Protein 3QSP (pdb70)

Foldseek 3Di:
DQWDPVLVVVVLVVLCVLVVVCVLLSLLLCVLLVCQRPPFWDQDPVRAIAGAFWPPGWGFLVLLLLLCLVCLLSCLVIVSNLSHLLSPLLVLLLVCVVPVQAGIFDPDQQQAAAPVFKDWDDTSGGNDRFGELVSLLRSLVSQLSSCVSRVDDPSCDPSVVVSLVSSLVQQVCQLPLVSPSTFIAGNDPDQQQAAPPRRSHDAADRQLGGFGQHYLLNGGDPATRFPLSLLSLLVSLVSLLVSCVVPVDPPSVVSNVSSVVSSVSSVSSCVVWQWDAAPVGDIEGFRHDRNPPDGHQAWALDPPILLQSVVSPSDALPDPRSVVSVVCHCDVVHVQWAAEDLDTAGDHPNDDPQWHALSNLLSNLVSDPDLVSLVVSLVSQSVLCLPLSAGFGIAHNHHSVRGHDPIGSSSSSSSSVSSCVSSVND/DQWDPVLVVVVLVVLCVLVVVPVLLSLLLVVLLVCQVPPFWDQDPVRAIGGAFWVPQWGFLASLLLLLLVVLLSCLVIVSNLSRLLSPLLVLLVVCVVPVQAGIFHPDLQQAAQVVFKDWDDTSGGNDRFGALVSLLRSLVSQLSSCVSRVDDPSCDPSVVVSLVVSLVQQVCQLPLVSDPTFIAGPDPDQQQAAPPRRSHDAADRQLGGFGQHHLLNGGDPATRFLLSLLSLLLSLVSLLVSCVVPVDPPSVVSNVSSVSSSVSSVRSCVVWQWDAAPVGDIEGFRHTRNPPDGHLAWALDPPILLQSVVSVSDALVDPRSVVSNVCHCDVVHVQFAAEDLDTAGDHPSDDPQWHALSSLLSNLVSDPDLVSLVVSLVSQSVLCLPLSAGFGIAHNHHSVRGHDSIGSSSSSSSSVSSCVSSVPD

CATH classification: 1.50.10.10

Radius of gyration: 31.83 Å; Cα contacts (8 Å, |Δi|>4): 1736; chains: 2; bounding box: 55×98×74 Å

Solvent-accessible surface area: 31032 Å² total; per-residue (Å²): 185,25,36,30,157,144,56,8,99,99,13,5,71,74,7,24,108,159,2,133,116,61,91,124,4,21,88,7,3,40,105,0,0,58,23,0,4,72,102,6,14,76,71,36,197,101,46,8,0,6,0,42,1,19,67,55,87,0,0,11,0,2,6,0,0,8,0,0,49,0,0,4,25,0,1,102,112,1,71,59,0,69,94,6,0,1,3,0,0,73,13,0,1,31,0,0,63,78,15,22,17,1,0,0,0,3,55,104,103,44,113,116,36,62,68,154,45,9,111,29,106,51,43,0,49,6,33,8,13,4,1,0,0,0,1,0,0,7,0,1,4,0,0,24,29,0,28,113,32,21,43,15,60,49,1,15,50,155,64,0,12,39,0,0,82,69,0,3,117,6,0,49,36,0,19,35,0,125,109,7,92,0,94,0,49,26,102,52,160,82,137,40,21,26,9,82,86,131,0,46,0,28,100,19,33,79,13,14,0,0,1,1,2,0,13,3,4,20,0,24,6,95,44,0,0,0,0,1,0,0,3,0,0,17,20,0,0,16,30,0,32,73,0,0,61,59,48,130,24,66,85,31,160,76,6,46,59,51,0,106,75,0,35,71,66,0,64,93,0,0,134,82,82,0,69,34,39,6,8,130,31,57,111,2,13,0,1,0,3,4,13,104,74,51,37,18,50,14,0,2,1,3,2,0,2,2,2,0,2,24,39,6,52,38,29,61,21,87,52,145,26,1,54,5,2,18,127,7,4,42,32,27,30,1,84,50,21,9,41,24,154,124,6,47,2,2,0,3,27,61,22,148,96,24,28,0,4,5,0,4,2,1,0,25,0,30,2,17,164,74,139,73,45,19,69,123,3,0,59,19,3,20,74,5,19,24,76,45,9,4,2,3,15,0,1,30,0,54,55,6,88,83,63,25,45,76,114,5,2,4,1,0,0,3,0,0,17,0,2,4,50,53,20,115,29,190,182,23,32,30,153,140,56,7,100,99,12,6,75,68,8,25,101,138,1,135,116,47,86,120,3,30,71,5,3,44,92,0,0,52,24,0,4,72,102,6,17,73,68,35,198,101,46,8,0,6,0,40,1,19,68,53,96,0,0,11,0,2,7,0,0,8,0,0,45,0,0,5,21,0,1,116,114,1,73,54,0,70,88,4,0,0,3,0,0,56,10,0,1,24,0,0,73,72,10,29,15,1,0,0,0,5,54,106,103,48,108,127,32,65,64,146,52,10,102,28,104,49,42,0,50,4,36,8,17,5,1,0,0,0,1,0,0,7,0,0,5,0,0,26,28,0,33,114,69,21,45,13,59,50,1,14,44,156,59,0,12,40,0,0,84,72,0,8,116,6,0,52,34,0,20,33,0,120,110,8,92,0,90,0,39,24,86,56,158,84,135,40,18,26,8,85,90,126,0,50,0,27,98,21,32,75,13,13,0,0,2,2,2,0,12,4,3,20,0,24,6,97,44,0,0,0,0,0,0,0,1,0,0,11,17,0,0,17,30,0,34,72,0,0,60,57,52,129,26,65,78,29,160,69,5,45,61,57,0,107,81,0,27,62,68,0,76,90,0,2,138,85,86,0,68,34,38,6,8,133,30,56,110,2,11,0,0,0,2,6,12,102,76,58,38,17,53,13,0,1,2,4,2,0,2,2,1,0,0,24,38,4,53,50,28,61,23,93,51,150,27,1,54,4,2,17,130,6,4,40,31,26,28,1,86,47,24,11,39,26,154,121,6,45,2,2,0,3,29,62,19,149,103,19,28,0,4,4,0,3,1,0,1,25,0,26,2,20,154,73,116,72,47,14,80,124,3,0,55,19,2,22,72,4,18,24,76,43,9,3,2,2,13,0,1,34,0,56,53,6,84,86,63,26,48,79,104,6,1,4,1,0,0,3,0,0,2,0,2,0,35,32,20,104,21,125

B-factor: mean 14.53, std 7.27, range [2.0, 49.07]

Sequence (852 aa):
MVYSKEIVREWLDEVAERAKDYPEWVDVFERCYTDTLDNTVEILEDGSTFVLTGDIPAMWLRDSTAQLRPYLHVAKRDALLRQTIAGLVKRQMTLVLKDPYANSFNIEENWKGHHETDHTDLNGWIWERKYEVDSLCYPLQLAYLLWKETGETSQFDEIFVAATKEILHLWTVEQDHKNSPYRFVRDTDRKEDTLVNDGFGPDFAVTGMTWSAFRPSDDCCQYSYLIPSNMFAVVVLGYVQEIFAALNLADSQSVIADDAKRLQDEIQEGIKNYAYTTNSKGEKIYAFEVDGLGNASIMDDPNVPSLLAAPYLGYCSVDDEVYQATRRTILSSENPYFYQGEYASGLGSSHTFYRYIWPIALSIQGLTTRDKAEKKFLLDQLVACDGGTGVMHESFHVDDPTLYSREWWFSWANMMFCELVLDYLDIRMVYSKEIVREWLDEVAERAKDYPEWVDVFERCYTDTLDNTVEILEDGSTFVLTGDIPAMWLRDSTAQLRPYLHVAKRDALLRQTIAGLVKRQMTLVLKDPYANSFNIEENWKGHHETDHTDLNGWIWERKYEVDSLCYPLQLAYLLWKETGETSQFDEIFVAATKEILHLWTVEQDHKNSPYRFVRDTDRKEDTLVNDGFGPDFAVTGMTWSAFRPSDDCCQYSYLIPSNMFAVVVLGYVQEIFAALNLADSQSVIADAKRLQDEIQEGIKNYAYTTNSKGEKIYAFEVDGLGNASIMDDPNVPSLLAAPYLGYCSVDDEVYQATRRTILSSENPYFYQGEYASGLGSSHTFYRYIWPIALSIQGLTTRDKAEKKFLLDQLVACDGGTGVMHESFHVDDPTLYSREWWFSWANMMFCELVLDYLDIR

InterPro domains:
  IPR008313 Metal-independent alpha-mannosidase [PF06824] (23-420)
  IPR008313 Metal-independent alpha-mannosidase [PIRSF028846] (4-425)
  IPR008313 Metal-independent alpha-mannosidase [PTHR31047] (3-423)
  IPR008313 Metal-independent alpha-mannosidase [SM01149] (22-421)
  IPR008928 Six-hairpin glycosidase superfamily [SSF48208] (4-425)
  IPR012341 Six-hairpin glycosidase-like superfamily [G3DSA:1.50.10.10] (1-423)

Organism: Streptococcus pneumoniae serotype 4 (strain ATCC BAA-334 / TIGR4) (NCBI:txid170187)

Nearest PDB structures (foldseek):
  3qsp-assembly2_B  TM=1.002E+00  e=1.359E-70  Streptococcus pneumoniae
  5m7y-assembly1_A  TM=9.727E-01  e=2.304E-41  Clostridium perfringens str. 13
  6rqk-assembly1_A  TM=9.744E-01  e=3.724E-40  Clostridium perfringens str. 13
  3on6-assembly1_B  TM=9.693E-01  e=2.597E-38  Bacteroides ovatus ATCC 8483
  2p0v-assembly1_B  TM=9.685E-01  e=3.788E-38  Bacteroides thetaiotaomicron VPI-5482

Structure (mmCIF, N/CA/C/O backbone):
data_3QSP
#
_entry.id   3QSP
#
_cell.length_a   53.510
_cell.length_b   159.040
_cell.length_c   60.130
_cell.angle_alpha   90.00
_cell.angle_beta   106.74
_cell.angle_gamma   90.00
#
_symmetry.space_group_name_H-M   'P 1 21 1'
#
loop_
_entity.id
_entity.type
_entity.pdbx_description
1 polymer 'Putative uncharacterized protein'
2 branched alpha-D-mannopyranose-(1-6)-beta-D-mannopyranose
3 non-polymer 1,2-ETHANEDIOL
4 water water
#
loop_
_atom_site.group_PDB
_atom_site.id
_atom_site.type_symbol
_atom_site.label_atom_id
_atom_site.label_alt_id
_atom_site.label_comp_id
_atom_site.label_asym_id
_atom_site.label_entity_id
_atom_site.label_seq_id
_atom_site.pdbx_PDB_ins_code
_atom_site.Cartn_x
_atom_site.Cartn_y
_atom_site.Cartn_z
_atom_site.occupancy
_atom_site.B_iso_or_equiv
_atom_site.auth_seq_id
_atom_site.auth_comp_id
_atom_site.auth_asym_id
_atom_site.auth_atom_id
_atom_site.pdbx_PDB_model_num
ATOM 1 N N . MET A 1 1 ? 0.669 -26.740 27.993 1.00 26.61 1 MET A N 1
ATOM 2 C CA . MET A 1 1 ? -0.742 -26.587 28.437 1.00 26.35 1 MET A CA 1
ATOM 3 C C . MET A 1 1 ? -0.990 -25.177 28.980 1.00 24.58 1 MET A C 1
ATOM 4 O O . MET A 1 1 ? -0.718 -24.883 30.149 1.00 24.28 1 MET A O 1
ATOM 9 N N . VAL A 1 2 ? -1.483 -24.294 28.115 1.00 22.03 2 VAL A N 1
ATOM 10 C CA . VAL A 1 2 ? -1.714 -22.908 28.530 1.00 19.90 2 VAL A CA 1
ATOM 11 C C . VAL A 1 2 ? -3.193 -22.626 28.801 1.00 17.97 2 VAL A C 1
ATOM 12 O O . VAL A 1 2 ? -3.498 -21.725 29.585 1.00 17.51 2 VAL A O 1
ATOM 16 N N . TYR A 1 3 ? -4.085 -23.403 28.174 1.00 15.55 3 TYR A N 1
ATOM 17 C CA . TYR A 1 3 ? -5.541 -23.252 28.339 1.00 14.27 3 TYR A CA 1
ATOM 18 C C . TYR A 1 3 ? -6.235 -24.556 28.020 1.00 13.80 3 TYR A C 1
ATOM 19 O O . TYR A 1 3 ? -5.598 -25.503 27.555 1.00 13.63 3 TYR A O 1
ATOM 28 N N . SER A 1 4 ? -7.543 -24.601 28.264 1.00 13.38 4 SER A N 1
ATOM 29 C CA . SER A 1 4 ? -8.348 -25.773 27.992 1.00 12.98 4 SER A CA 1
ATOM 30 C C . SER A 1 4 ? -9.092 -25.514 26.668 1.00 13.97 4 SER A C 1
ATOM 31 O O . SER A 1 4 ? -9.904 -24.585 26.577 1.00 13.44 4 SER A O 1
ATOM 34 N N . LYS A 1 5 ? -8.797 -26.305 25.641 1.00 14.17 5 LYS A N 1
ATOM 35 C CA . LYS A 1 5 ? -9.375 -26.053 24.313 1.00 16.00 5 LYS A CA 1
ATOM 36 C C . LYS A 1 5 ? -10.880 -26.186 24.383 1.00 15.06 5 LYS A C 1
ATOM 37 O O . LYS A 1 5 ? -11.603 -25.402 23.778 1.00 14.93 5 LYS A O 1
ATOM 43 N N . GLU A 1 6 ? -11.340 -27.153 25.179 1.00 14.98 6 GLU A N 1
ATOM 44 C CA . GLU A 1 6 ? -12.771 -27.439 25.326 1.00 14.75 6 GLU A CA 1
ATOM 45 C C . GLU A 1 6 ? -13.587 -26.298 25.947 1.00 13.59 6 GLU A C 1
ATOM 46 O O . GLU A 1 6 ? -14.699 -25.964 25.480 1.00 13.29 6 GLU A O 1
ATOM 52 N N . ILE A 1 7 ? -13.057 -25.696 27.002 1.00 12.98 7 ILE A N 1
ATOM 53 C CA . ILE A 1 7 ? -13.746 -24.582 27.643 1.00 11.61 7 ILE A CA 1
ATOM 54 C C . ILE A 1 7 ? -13.674 -23.335 26.767 1.00 11.37 7 ILE A C 1
ATOM 55 O O . ILE A 1 7 ? -14.673 -22.637 26.610 1.00 11.21 7 ILE A O 1
ATOM 60 N N . VAL A 1 8 ? -12.511 -23.062 26.181 1.00 10.95 8 VAL A N 1
ATOM 61 C CA . VAL A 1 8 ? -12.395 -21.883 25.320 1.00 10.36 8 VAL A CA 1
ATOM 62 C C . VAL A 1 8 ? -13.294 -21.973 24.090 1.00 10.80 8 VAL A C 1
ATOM 63 O O . VAL A 1 8 ? -13.977 -20.993 23.750 1.00 10.63 8 VAL A O 1
ATOM 67 N N . ARG A 1 9 ? -13.309 -23.122 23.413 1.00 10.46 9 ARG A N 1
ATOM 68 C CA . ARG A 1 9 ? -14.243 -23.298 22.291 1.00 10.73 9 ARG A CA 1
ATOM 69 C C . ARG A 1 9 ? -15.705 -23.075 22.696 1.00 10.93 9 ARG A C 1
ATOM 70 O O . ARG A 1 9 ? -16.464 -22.439 21.956 1.00 10.42 9 ARG A O 1
ATOM 78 N N . GLU A 1 10 ? -16.099 -23.583 23.864 1.00 11.10 10 GLU A N 1
ATOM 79 C CA . GLU A 1 10 ? -17.482 -23.382 24.328 1.00 12.34 10 GLU A CA 1
ATOM 80 C C . GLU A 1 10 ? -17.805 -21.885 24.569 1.00 11.93 10 GLU A C 1
ATOM 81 O O . GLU A 1 10 ? -18.860 -21.387 24.182 1.00 12.21 10 GLU A O 1
ATOM 87 N N . TRP A 1 11 ? -16.883 -21.170 25.206 1.00 12.22 11 TRP A N 1
ATOM 88 C CA . TRP A 1 11 ? -17.051 -19.732 25.447 1.00 11.67 11 TRP A CA 1
ATOM 89 C C . TRP A 1 11 ? -17.166 -18.980 24.096 1.00 11.36 11 TRP A C 1
ATOM 90 O O . TRP A 1 11 ? -18.040 -18.137 23.902 1.00 11.81 11 TRP A O 1
ATOM 101 N N . LEU A 1 12 ? -16.311 -19.328 23.148 1.00 10.55 12 LEU A N 1
ATOM 102 C CA . LEU A 1 12 ? -16.371 -18.781 21.788 1.00 10.65 12 LEU A CA 1
ATOM 103 C C . LEU A 1 12 ? -17.681 -19.070 21.080 1.00 10.94 12 LEU A C 1
ATOM 104 O O . LEU A 1 12 ? -18.248 -18.204 20.435 1.00 10.78 12 LEU A O 1
ATOM 109 N N . ASP A 1 13 ? -18.190 -20.288 21.227 1.00 11.47 13 ASP A N 1
ATOM 110 C CA . ASP A 1 13 ? -19.497 -20.604 20.669 1.00 10.95 13 ASP A CA 1
ATOM 111 C C . ASP A 1 13 ? -20.540 -19.653 21.228 1.00 10.86 13 ASP A C 1
ATOM 112 O O . ASP A 1 13 ? -21.412 -19.152 20.487 1.00 10.07 13 ASP A O 1
ATOM 117 N N . GLU A 1 14 ? -20.470 -19.430 22.539 1.00 10.56 14 GLU A N 1
ATOM 118 C CA . GLU A 1 14 ? -21.401 -18.537 23.214 1.00 11.75 14 GLU A CA 1
ATOM 119 C C . GLU A 1 14 ? -21.236 -17.105 22.739 1.00 11.14 14 GLU A C 1
ATOM 120 O O . GLU A 1 14 ? -22.232 -16.393 22.539 1.00 11.76 14 GLU A O 1
ATOM 126 N N . VAL A 1 15 ? -19.990 -16.672 22.537 1.00 10.45 15 VAL A N 1
ATOM 127 C CA . VAL A 1 15 ? -19.813 -15.348 21.960 1.00 10.84 15 VAL A CA 1
ATOM 128 C C . VAL A 1 15 ? -20.376 -15.262 20.533 1.00 11.43 15 VAL A C 1
ATOM 129 O O . VAL A 1 15 ? -21.075 -14.302 20.205 1.00 10.89 15 VAL A O 1
ATOM 133 N N . ALA A 1 16 ? -20.074 -16.272 19.706 1.00 11.48 16 ALA A N 1
ATOM 134 C CA . ALA A 1 16 ? -20.503 -16.290 18.303 1.00 12.35 16 ALA A CA 1
ATOM 135 C C . ALA A 1 16 ? -22.028 -16.274 18.181 1.00 12.45 16 ALA A C 1
ATOM 136 O O . ALA A 1 16 ? -22.562 -15.688 17.248 1.00 11.87 16 ALA A O 1
ATOM 138 N N . GLU A 1 17 ? -22.706 -16.909 19.139 1.00 12.89 17 GLU A N 1
ATOM 139 C CA . GLU A 1 17 ? -24.157 -16.964 19.156 1.00 14.39 17 GLU A CA 1
ATOM 140 C C . GLU A 1 17 ? -24.683 -15.579 19.513 1.00 14.96 17 GLU A C 1
ATOM 141 O O . GLU A 1 17 ? -25.562 -15.079 18.834 1.00 14.73 17 GLU A O 1
ATOM 147 N N . ARG A 1 18 ? -24.147 -14.962 20.572 1.00 16.09 18 ARG A N 1
ATOM 148 C CA . ARG A 1 18 ? -24.468 -13.550 20.854 1.00 17.14 18 ARG A CA 1
ATOM 149 C C . ARG A 1 18 ? -24.263 -12.628 19.644 1.00 16.89 18 ARG A C 1
ATOM 150 O O . ARG A 1 18 ? -25.040 -11.691 19.462 1.00 17.96 18 ARG A O 1
ATOM 158 N N . ALA A 1 19 ? -23.230 -12.879 18.831 1.00 15.41 19 ALA A N 1
ATOM 159 C CA . ALA A 1 19 ? -22.926 -11.998 17.688 1.00 14.24 19 ALA A CA 1
ATOM 160 C C . ALA A 1 19 ? -23.348 -12.592 16.360 1.00 14.65 19 ALA A C 1
ATOM 161 O O . ALA A 1 19 ? -22.799 -12.234 15.322 1.00 13.13 19 ALA A O 1
ATOM 163 N N . LYS A 1 20 ? -24.364 -13.459 16.387 1.00 15.27 20 LYS A N 1
ATOM 164 C CA . LYS A 1 20 ? -24.730 -14.229 15.207 1.00 16.73 20 LYS A CA 1
ATOM 165 C C . LYS A 1 20 ? -25.167 -13.377 14.005 1.00 16.56 20 LYS A C 1
ATOM 166 O O . LYS A 1 20 ? -25.081 -13.851 12.892 1.00 15.56 20 LYS A O 1
ATOM 172 N N . ASP A 1 21 ? -25.643 -12.145 14.229 1.00 17.24 21 ASP A N 1
ATOM 173 C CA . ASP A 1 21 ? -26.077 -11.267 13.127 1.00 18.12 21 ASP A CA 1
ATOM 174 C C . ASP A 1 21 ? -24.882 -10.621 12.413 1.00 18.29 21 ASP A C 1
ATOM 175 O O . ASP A 1 21 ? -25.038 -10.017 11.334 1.00 17.48 21 ASP A O 1
ATOM 180 N N . TYR A 1 22 ? -23.698 -10.743 13.021 1.00 17.62 22 TYR A N 1
ATOM 181 C CA . TYR A 1 22 ? -22.479 -10.175 12.439 1.00 17.73 22 TYR A CA 1
ATOM 182 C C . TYR A 1 22 ? -21.393 -11.229 12.160 1.00 17.29 22 TYR A C 1
ATOM 183 O O . TYR A 1 22 ? -20.358 -11.264 12.843 1.00 17.33 22 TYR A O 1
ATOM 192 N N . PRO A 1 23 ? -21.617 -12.088 11.145 1.00 16.99 23 PRO A N 1
ATOM 193 C CA . PRO A 1 23 ? -20.640 -13.136 10.867 1.00 16.64 23 PRO A CA 1
ATOM 194 C C . PRO A 1 23 ? -19.257 -12.572 10.552 1.00 16.65 23 PRO A C 1
ATOM 195 O O . PRO A 1 23 ? -18.260 -13.219 10.876 1.00 16.59 23 PRO A O 1
ATOM 199 N N . GLU A 1 24 ? -19.185 -11.378 9.960 1.00 15.52 24 GLU A N 1
ATOM 200 C CA . GLU A 1 24 ? -17.881 -10.768 9.704 1.00 15.97 24 GLU A CA 1
ATOM 201 C C . GLU A 1 24 ? -17.088 -10.429 10.978 1.00 14.16 24 GLU A C 1
ATOM 202 O O . GLU A 1 24 ? -15.847 -10.595 11.004 1.00 14.62 24 GLU A O 1
ATOM 208 N N . TRP A 1 25 ? -17.781 -9.971 12.021 1.00 11.73 25 TRP A N 1
ATOM 209 C CA . TRP A 1 25 ? -17.134 -9.788 13.333 1.00 10.46 25 TRP A CA 1
ATOM 210 C C . TRP A 1 25 ? -16.617 -11.091 13.920 1.00 9.60 25 TRP A C 1
ATOM 211 O O . TRP A 1 25 ? -15.483 -11.153 14.392 1.00 8.81 25 TRP A O 1
ATOM 222 N N . VAL A 1 26 ? -17.447 -12.131 13.869 1.00 9.03 26 VAL A N 1
ATOM 223 C CA . VAL A 1 26 ? -17.120 -13.426 14.478 1.00 8.96 26 VAL A CA 1
ATOM 224 C C . VAL A 1 26 ? -15.849 -14.034 13.900 1.00 9.53 26 VAL A C 1
ATOM 225 O O . VAL A 1 26 ? -14.953 -14.466 14.643 1.00 10.13 26 VAL A O 1
ATOM 229 N N . ASP A 1 27 ? -15.750 -14.077 12.575 1.00 10.93 27 ASP A N 1
ATOM 230 C CA . ASP A 1 27 ? -14.570 -14.661 11.935 1.00 11.03 27 ASP A CA 1
ATOM 231 C C . ASP A 1 27 ? -13.279 -13.965 12.360 1.00 10.12 27 ASP A C 1
ATOM 232 O O . ASP A 1 27 ? -12.285 -14.620 12.682 1.00 10.10 27 ASP A O 1
ATOM 237 N N . VAL A 1 28 ? -13.313 -12.635 12.394 1.00 9.44 28 VAL A N 1
ATOM 238 C CA . VAL A 1 28 ? -12.154 -11.843 12.851 1.00 8.53 28 VAL A CA 1
ATOM 239 C C . VAL A 1 28 ? -11.893 -12.033 14.360 1.00 8.46 28 VAL A C 1
ATOM 240 O O . VAL A 1 28 ? -10.746 -12.209 14.797 1.00 9.20 28 VAL A O 1
ATOM 244 N N . PHE A 1 29 ? -12.952 -12.029 15.152 1.00 8.30 29 PHE A N 1
ATOM 245 C CA . PHE A 1 29 ? -12.795 -12.215 16.598 1.00 8.78 29 PHE A CA 1
ATOM 246 C C . PHE A 1 29 ? -12.092 -13.564 16.920 1.00 8.83 29 PHE A C 1
ATOM 247 O O . PHE A 1 29 ? -11.122 -13.616 17.710 1.00 7.85 29 PHE A O 1
ATOM 255 N N . GLU A 1 30 ? -12.588 -14.633 16.307 1.00 9.18 30 GLU A N 1
ATOM 256 C CA . GLU A 1 30 ? -12.047 -15.986 16.544 1.00 10.67 30 GLU A CA 1
ATOM 257 C C . GLU A 1 30 ? -10.617 -16.104 16.058 1.00 10.49 30 GLU A C 1
ATOM 258 O O . GLU A 1 30 ? -9.777 -16.693 16.736 1.00 11.61 30 GLU A O 1
ATOM 264 N N . ARG A 1 31 ? -10.320 -15.509 14.905 1.00 10.71 31 ARG A N 1
ATOM 265 C CA . ARG A 1 31 ? -8.955 -15.563 14.369 1.00 10.55 31 ARG A CA 1
ATOM 266 C C . ARG A 1 31 ? -7.964 -14.849 15.316 1.00 10.42 31 ARG A C 1
ATOM 267 O O . ARG A 1 31 ? -6.873 -15.379 15.635 1.00 10.48 31 ARG A O 1
ATOM 275 N N . CYS A 1 32 ? -8.351 -13.656 15.762 1.00 9.92 32 CYS A N 1
ATOM 276 C CA . CYS A 1 32 ? -7.544 -12.862 16.659 1.00 9.98 32 CYS A CA 1
ATOM 277 C C . CYS A 1 32 ? -7.431 -13.524 18.025 1.00 9.44 32 CYS A C 1
ATOM 278 O O . CYS A 1 32 ? -6.353 -13.602 18.605 1.00 9.61 32 CYS A O 1
ATOM 281 N N . TYR A 1 33 ? -8.550 -13.983 18.549 1.00 9.57 33 TYR A N 1
ATOM 282 C CA . TYR A 1 33 ? -8.576 -14.588 19.907 1.00 9.78 33 TYR A CA 1
ATOM 283 C C . TYR A 1 33 ? -7.752 -15.883 19.967 1.00 10.17 33 TYR A C 1
ATOM 284 O O . TYR A 1 33 ? -7.011 -16.132 20.939 1.00 8.76 33 TYR A O 1
ATOM 293 N N . THR A 1 34 ? -7.875 -16.702 18.930 1.00 9.90 34 THR A N 1
ATOM 294 C CA . THR A 1 34 ? -7.113 -17.948 18.843 1.00 10.92 34 THR A CA 1
ATOM 295 C C . THR A 1 34 ? -5.606 -17.700 18.620 1.00 10.59 34 THR A C 1
ATOM 296 O O . THR A 1 34 ? -4.761 -18.349 19.223 1.00 11.15 34 THR A O 1
ATOM 300 N N . ASP A 1 35 ? -5.278 -16.738 17.771 1.00 10.87 35 ASP A N 1
ATOM 301 C CA . ASP A 1 35 ? -3.878 -16.465 17.459 1.00 11.97 35 ASP A CA 1
ATOM 302 C C . ASP A 1 35 ? -3.041 -16.167 18.718 1.00 11.82 35 ASP A C 1
ATOM 303 O O . ASP A 1 35 ? -1.951 -16.693 18.857 1.00 10.97 35 ASP A O 1
ATOM 308 N N . THR A 1 36 ? -3.568 -15.343 19.625 1.00 11.87 36 THR A N 1
ATOM 309 C CA . THR A 1 36 ? -2.809 -14.874 20.791 1.00 11.87 36 THR A CA 1
ATOM 310 C C . THR A 1 36 ? -2.424 -16.072 21.654 1.00 12.64 36 THR A C 1
ATOM 311 O O . THR A 1 36 ? -1.255 -16.234 22.041 1.00 12.32 36 THR A O 1
ATOM 315 N N . LEU A 1 37 ? -3.422 -16.908 21.914 1.00 12.17 37 LEU A N 1
ATOM 316 C CA . LEU A 1 37 ? -3.303 -18.092 22.745 1.00 13.94 37 LEU A CA 1
ATOM 317 C C . LEU A 1 37 ? -2.381 -19.141 22.147 1.00 14.09 37 LEU A C 1
ATOM 318 O O . LEU A 1 37 ? -1.580 -19.728 22.871 1.00 14.74 37 LEU A O 1
ATOM 323 N N . ASP A 1 38 ? -2.479 -19.393 20.837 1.00 13.90 38 ASP A N 1
ATOM 324 C CA . ASP A 1 38 ? -1.645 -20.456 20.267 1.00 13.09 38 ASP A CA 1
ATOM 325 C C . ASP A 1 38 ? -0.271 -20.019 19.856 1.00 13.17 38 ASP A C 1
ATOM 326 O O . ASP A 1 38 ? 0.651 -20.833 19.825 1.00 12.80 38 ASP A O 1
ATOM 331 N N . ASN A 1 39 ? -0.123 -18.741 19.534 1.00 11.95 39 ASN A N 1
ATOM 332 C CA . ASN A 1 39 ? 1.118 -18.293 18.910 1.00 12.55 39 ASN A CA 1
ATOM 333 C C . ASN A 1 39 ? 1.960 -17.255 19.642 1.00 12.47 39 ASN A C 1
ATOM 334 O O . ASN A 1 39 ? 3.045 -16.948 19.184 1.00 12.72 39 ASN A O 1
ATOM 339 N N . THR A 1 40 ? 1.486 -16.699 20.752 1.00 12.51 40 THR A N 1
ATOM 340 C CA . THR A 1 40 ? 2.245 -15.640 21.386 1.00 12.85 40 THR A CA 1
ATOM 341 C C . THR A 1 40 ? 2.634 -15.998 22.839 1.00 14.21 40 THR A C 1
ATOM 342 O O . THR A 1 40 ? 3.511 -15.344 23.418 1.00 14.17 40 THR A O 1
ATOM 346 N N . VAL A 1 41 ? 1.985 -17.031 23.400 1.00 14.72 41 VAL A N 1
ATOM 347 C CA . VAL A 1 41 ? 2.082 -17.389 24.829 1.00 16.08 41 VAL A CA 1
ATOM 348 C C . VAL A 1 41 ? 2.922 -18.649 25.050 1.00 17.42 41 VAL A C 1
ATOM 349 O O . VAL A 1 41 ? 2.713 -19.653 24.364 1.00 17.85 41 VAL A O 1
ATOM 353 N N . GLU A 1 42 ? 3.887 -18.611 25.981 1.00 18.94 42 GLU A N 1
ATOM 354 C CA . GLU A 1 42 ? 4.566 -19.854 26.348 1.00 19.80 42 GLU A CA 1
ATOM 355 C C . GLU A 1 42 ? 4.983 -19.977 27.800 1.00 19.95 42 GLU A C 1
ATOM 356 O O . GLU A 1 42 ? 5.448 -19.007 28.420 1.00 18.84 42 GLU A O 1
ATOM 362 N N . ILE A 1 43 ? 4.799 -21.179 28.336 1.00 19.68 43 ILE A N 1
ATOM 363 C CA . ILE A 1 43 ? 5.099 -21.433 29.742 1.00 20.71 43 ILE A CA 1
ATOM 364 C C . ILE A 1 43 ? 6.568 -21.774 29.839 1.00 21.26 43 ILE A C 1
ATOM 365 O O . ILE A 1 43 ? 7.016 -22.684 29.146 1.00 21.19 43 ILE A O 1
ATOM 370 N N . LEU A 1 44 ? 7.314 -21.053 30.680 1.00 21.78 44 LEU A N 1
ATOM 371 C CA . LEU A 1 44 ? 8.746 -21.289 30.837 1.00 22.63 44 LEU A CA 1
ATOM 372 C C . LEU A 1 44 ? 9.065 -22.412 31.836 1.00 23.94 44 LEU A C 1
ATOM 373 O O . LEU A 1 44 ? 8.173 -22.887 32.539 1.00 23.41 44 LEU A O 1
ATOM 378 N N . GLU A 1 45 ? 10.344 -22.814 31.896 1.00 25.96 45 GLU A N 1
ATOM 379 C CA . GLU A 1 45 ? 10.870 -23.794 32.894 1.00 27.67 45 GLU A CA 1
ATOM 380 C C . GLU A 1 45 ? 10.322 -23.574 34.306 1.00 27.01 45 GLU A C 1
ATOM 381 O O . GLU A 1 45 ? 9.925 -24.517 34.996 1.00 26.99 45 GLU A O 1
ATOM 387 N N . ASP A 1 46 ? 10.310 -22.319 34.739 1.00 26.34 46 ASP A N 1
ATOM 388 C CA . ASP A 1 46 ? 9.913 -22.017 36.108 1.00 25.03 46 ASP A CA 1
ATOM 389 C C . ASP A 1 46 ? 8.407 -21.930 36.291 1.00 24.11 46 ASP A C 1
ATOM 390 O O . ASP A 1 46 ? 7.935 -21.570 37.368 1.00 24.95 46 ASP A O 1
ATOM 395 N N . GLY A 1 47 ? 7.648 -22.260 35.251 1.00 22.61 47 GLY A N 1
ATOM 396 C CA . GLY A 1 47 ? 6.198 -22.200 35.342 1.00 20.07 47 GLY A CA 1
ATOM 397 C C . GLY A 1 47 ? 5.630 -20.811 35.093 1.00 18.85 47 GLY A C 1
ATOM 398 O O . GLY A 1 47 ? 4.408 -20.637 35.118 1.00 19.11 47 GLY A O 1
ATOM 399 N N . SER A 1 48 ? 6.478 -19.807 34.835 1.00 17.27 48 SER A N 1
ATOM 400 C CA . SER A 1 48 ? 5.916 -18.470 34.487 1.00 15.86 48 SER A CA 1
ATOM 401 C C . SER A 1 48 ? 5.523 -18.403 32.995 1.00 14.84 48 SER A C 1
ATOM 402 O O . SER A 1 48 ? 5.804 -19.345 32.243 1.00 13.25 48 SER A O 1
ATOM 405 N N . THR A 1 49 ? 4.875 -17.306 32.585 1.00 13.85 49 THR A N 1
ATOM 406 C CA . THR A 1 49 ? 4.367 -17.144 31.207 1.00 12.51 49 THR A CA 1
ATOM 407 C C . THR A 1 49 ? 5.109 -16.033 30.474 1.00 12.14 49 THR A C 1
ATOM 408 O O . THR A 1 49 ? 5.128 -14.884 30.910 1.00 12.88 49 THR A O 1
ATOM 412 N N . PHE A 1 50 ? 5.729 -16.363 29.357 1.00 10.84 50 PHE A N 1
ATOM 413 C CA . PHE A 1 50 ? 6.340 -15.349 28.505 1.00 10.63 50 PHE A CA 1
ATOM 414 C C . PHE A 1 50 ? 5.373 -15.139 27.330 1.00 10.87 50 PHE A C 1
ATOM 415 O O . PHE A 1 50 ? 4.862 -16.111 26.754 1.00 9.31 50 PHE A O 1
ATOM 423 N N . VAL A 1 51 ? 5.117 -13.868 27.010 1.00 10.82 51 VAL A N 1
ATOM 424 C CA . VAL A 1 51 ? 4.162 -13.497 25.957 1.00 10.34 51 VAL A CA 1
ATOM 425 C C . VAL A 1 51 ? 4.874 -12.585 24.949 1.00 10.93 51 VAL A C 1
ATOM 426 O O . VAL A 1 51 ? 5.319 -11.487 25.284 1.00 9.76 51 VAL A O 1
ATOM 430 N N . LEU A 1 52 ? 5.008 -13.041 23.709 1.00 10.80 52 LEU A N 1
ATOM 431 C CA . LEU A 1 52 ? 5.621 -12.170 22.706 1.00 11.30 52 LEU A CA 1
ATOM 432 C C . LEU A 1 52 ? 4.599 -11.270 21.968 1.00 10.60 52 LEU A C 1
ATOM 433 O O . LEU A 1 52 ? 3.413 -11.565 21.961 1.00 10.62 52 LEU A O 1
ATOM 438 N N . THR A 1 53 ? 5.063 -10.170 21.370 1.00 10.20 53 THR A N 1
ATOM 439 C CA . THR A 1 53 ? 4.141 -9.169 20.772 1.00 10.27 53 THR A CA 1
ATOM 440 C C . THR A 1 53 ? 3.483 -9.630 19.467 1.00 10.29 53 THR A C 1
ATOM 441 O O . THR A 1 53 ? 2.486 -9.061 19.028 1.00 10.60 53 THR A O 1
ATOM 445 N N . GLY A 1 54 ? 4.035 -10.654 18.834 1.00 10.42 54 GLY A N 1
ATOM 446 C CA . GLY A 1 54 ? 3.692 -10.911 17.436 1.00 10.62 54 GLY A CA 1
ATOM 447 C C . GLY A 1 54 ? 4.938 -10.783 16.600 1.00 10.96 54 GLY A C 1
ATOM 448 O O . GLY A 1 54 ? 5.923 -11.436 16.890 1.00 11.10 54 GLY A O 1
ATOM 449 N N . ASP A 1 55 ? 4.910 -9.945 15.563 1.00 11.47 55 ASP A N 1
ATOM 450 C CA . ASP A 1 55 ? 6.048 -9.866 14.627 1.00 11.08 55 ASP A CA 1
ATOM 451 C C . ASP A 1 55 ? 7.326 -9.202 15.135 1.00 11.44 55 ASP A C 1
ATOM 452 O O . ASP A 1 55 ? 8.254 -9.037 14.368 1.00 10.76 55 ASP A O 1
ATOM 457 N N . ILE A 1 56 ? 7.371 -8.797 16.415 1.00 12.53 56 ILE A N 1
ATOM 458 C CA . ILE A 1 56 ? 8.628 -8.442 17.089 1.00 11.81 56 ILE A CA 1
ATOM 459 C C . ILE A 1 56 ? 8.846 -9.504 18.166 1.00 13.05 56 ILE A C 1
ATOM 460 O O . ILE A 1 56 ? 8.011 -9.635 19.106 1.00 12.76 56 ILE A O 1
ATOM 465 N N . PRO A 1 57 ? 9.951 -10.287 18.033 1.00 12.82 57 PRO A N 1
ATOM 466 C CA . PRO A 1 57 ? 10.098 -11.501 18.823 1.00 12.84 57 PRO A CA 1
ATOM 467 C C . PRO A 1 57 ? 10.617 -11.183 20.252 1.00 12.96 57 PRO A C 1
ATOM 468 O O . PRO A 1 57 ? 11.670 -11.668 20.660 1.00 12.88 57 PRO A O 1
ATOM 472 N N . ALA A 1 58 ? 9.871 -10.353 20.987 1.00 12.23 58 ALA A N 1
ATOM 473 C CA . ALA A 1 58 ? 10.210 -10.002 22.379 1.00 11.38 58 ALA A CA 1
ATOM 474 C C . ALA A 1 58 ? 8.935 -9.687 23.148 1.00 11.51 58 ALA A C 1
ATOM 475 O O . ALA A 1 58 ? 7.850 -9.548 22.536 1.00 10.45 58 ALA A O 1
ATOM 477 N N . MET A 1 59 ? 9.075 -9.568 24.471 1.00 10.14 59 MET A N 1
ATOM 478 C CA . MET A 1 59 ? 7.947 -9.316 25.363 1.00 10.58 59 MET A CA 1
ATOM 479 C C . MET A 1 59 ? 7.918 -7.876 25.831 1.00 10.37 59 MET A C 1
ATOM 480 O O . MET A 1 59 ? 8.897 -7.396 26.417 1.00 10.99 59 MET A O 1
ATOM 485 N N . TRP A 1 60 ? 6.813 -7.181 25.563 1.00 9.73 60 TRP A N 1
ATOM 486 C CA . TRP A 1 60 ? 6.560 -5.865 26.145 1.00 8.89 60 TRP A CA 1
ATOM 487 C C . TRP A 1 60 ? 5.706 -6.009 27.421 1.00 9.37 60 TRP A C 1
ATOM 488 O O . TRP A 1 60 ? 4.708 -6.752 27.448 1.00 8.55 60 TRP A O 1
ATOM 499 N N . LEU A 1 61 ? 6.056 -5.259 28.466 1.00 8.63 61 LEU A N 1
ATOM 500 C CA . LEU A 1 61 ? 5.206 -5.220 29.658 1.00 8.61 61 LEU A CA 1
ATOM 501 C C . LEU A 1 61 ? 3.798 -4.686 29.273 1.00 8.66 61 LEU A C 1
ATOM 502 O O . LEU A 1 61 ? 2.756 -5.245 29.696 1.00 7.71 61 LEU A O 1
ATOM 507 N N . ARG A 1 62 ? 3.782 -3.667 28.405 1.00 8.70 62 ARG A N 1
ATOM 508 C CA . ARG A 1 62 ? 2.531 -3.099 27.841 1.00 7.98 62 ARG A CA 1
ATOM 509 C C . ARG A 1 62 ? 1.737 -4.118 27.030 1.00 7.99 62 ARG A C 1
ATOM 510 O O . ARG A 1 62 ? 0.621 -4.445 27.397 1.00 8.45 62 ARG A O 1
ATOM 518 N N . ASP A 1 63 ? 2.299 -4.582 25.914 1.00 8.68 63 ASP A N 1
ATOM 519 C CA . ASP A 1 63 ? 1.586 -5.469 25.005 1.00 8.01 63 ASP A CA 1
ATOM 520 C C . ASP A 1 63 ? 1.094 -6.706 25.741 1.00 8.37 63 ASP A C 1
ATOM 521 O O . ASP A 1 63 ? -0.092 -7.087 25.602 1.00 7.66 63 ASP A O 1
ATOM 526 N N . SER A 1 64 ? 1.985 -7.333 26.515 1.00 7.49 64 SER A N 1
ATOM 527 C CA . SER A 1 64 ? 1.655 -8.641 27.159 1.00 8.32 64 SER A CA 1
ATOM 528 C C . SER A 1 64 ? 0.408 -8.562 28.058 1.00 8.20 64 SER A C 1
ATOM 529 O O . SER A 1 64 ? -0.411 -9.484 28.074 1.00 9.46 64 SER A O 1
ATOM 532 N N . THR A 1 65 ? 0.227 -7.430 28.738 1.00 7.91 65 THR A N 1
ATOM 533 C CA . THR A 1 65 ? -0.952 -7.193 29.566 1.00 7.56 65 THR A CA 1
ATOM 534 C C . THR A 1 65 ? -2.217 -7.065 28.740 1.00 8.06 65 THR A C 1
ATOM 535 O O . THR A 1 65 ? -3.228 -7.729 29.032 1.00 7.00 65 THR A O 1
ATOM 539 N N . ALA A 1 66 ? -2.163 -6.188 27.726 1.00 7.69 66 ALA A N 1
ATOM 540 C CA . ALA A 1 66 ? -3.320 -5.948 26.863 1.00 8.00 66 ALA A CA 1
ATOM 541 C C . ALA A 1 66 ? -3.675 -7.174 26.072 1.00 7.40 66 ALA A C 1
ATOM 542 O O . ALA A 1 66 ? -4.839 -7.365 25.757 1.00 8.18 66 ALA A O 1
ATOM 544 N N . GLN A 1 67 ? -2.663 -7.978 25.732 1.00 7.38 67 GLN A N 1
ATOM 545 C CA . GLN A 1 67 ? -2.840 -9.223 25.009 1.00 7.65 67 GLN A CA 1
ATOM 546 C C . GLN A 1 67 ? -3.670 -10.214 25.801 1.00 8.36 67 GLN A C 1
ATOM 547 O O . GLN A 1 67 ? -4.552 -10.854 25.239 1.00 9.98 67 GLN A O 1
ATOM 553 N N . LEU A 1 68 ? -3.400 -10.342 27.100 1.00 8.23 68 LEU A N 1
ATOM 554 C CA . LEU A 1 68 ? -4.059 -11.375 27.907 1.00 8.36 68 LEU A CA 1
ATOM 555 C C . LEU A 1 68 ? -5.310 -10.883 28.620 1.00 7.91 68 LEU A C 1
ATOM 556 O O . LEU A 1 68 ? -6.086 -11.676 29.137 1.00 7.58 68 LEU A O 1
ATOM 561 N N . ARG A 1 69 ? -5.521 -9.574 28.635 1.00 8.09 69 ARG A N 1
ATOM 562 C CA . ARG A 1 69 ? -6.638 -9.005 29.376 1.00 7.82 69 ARG A CA 1
ATOM 563 C C . ARG A 1 69 ? -8.018 -9.582 28.982 1.00 8.84 69 ARG A C 1
ATOM 564 O O . ARG A 1 69 ? -8.794 -9.922 29.877 1.00 9.03 69 ARG A O 1
ATOM 572 N N . PRO A 1 70 ? -8.328 -9.707 27.661 1.00 8.40 70 PRO A N 1
ATOM 573 C CA . PRO A 1 70 ? -9.633 -10.244 27.270 1.00 8.93 70 PRO A CA 1
ATOM 574 C C . PRO A 1 70 ? -9.855 -11.696 27.642 1.00 9.17 70 PRO A C 1
ATOM 575 O O . PRO A 1 70 ? -10.969 -12.210 27.461 1.00 9.48 70 PRO A O 1
ATOM 579 N N . TYR A 1 71 ? -8.821 -12.367 28.155 1.00 10.49 71 TYR A N 1
ATOM 580 C CA . TYR A 1 71 ? -8.968 -13.796 28.520 1.00 9.77 71 TYR A CA 1
ATOM 581 C C . TYR A 1 71 ? -9.473 -13.943 29.942 1.00 9.98 71 TYR A C 1
ATOM 582 O O . TYR A 1 71 ? -9.861 -15.060 30.359 1.00 9.79 71 TYR A O 1
ATOM 591 N N . LEU A 1 72 ? -9.526 -12.823 30.653 1.00 9.48 72 LEU A N 1
ATOM 592 C CA . LEU A 1 72 ? -10.077 -12.808 32.009 1.00 10.47 72 LEU A CA 1
ATOM 593 C C . LEU A 1 72 ? -11.524 -13.287 32.098 1.00 11.00 72 LEU A C 1
ATOM 594 O O . LEU A 1 72 ? -11.889 -13.906 33.079 1.00 12.38 72 LEU A O 1
ATOM 599 N N . HIS A 1 73 ? -12.336 -13.038 31.087 1.00 11.38 73 HIS A N 1
ATOM 600 C CA . HIS A 1 73 ? -13.708 -13.539 31.106 1.00 12.77 73 HIS A CA 1
ATOM 601 C C . HIS A 1 73 ? -13.746 -15.073 31.105 1.00 12.76 73 HIS A C 1
ATOM 602 O O . HIS A 1 73 ? -14.423 -15.706 31.930 1.00 12.66 73 HIS A O 1
ATOM 609 N N . VAL A 1 74 ? -13.031 -15.683 30.171 1.00 12.26 74 VAL A N 1
ATOM 610 C CA . VAL A 1 74 ? -13.072 -17.139 30.106 1.00 12.05 74 VAL A CA 1
ATOM 611 C C . VAL A 1 74 ? -12.263 -17.751 31.250 1.00 11.40 74 VAL A C 1
ATOM 612 O O . VAL A 1 74 ? -12.497 -18.904 31.656 1.00 11.69 74 VAL A O 1
ATOM 616 N N . ALA A 1 75 ? -11.317 -16.982 31.776 1.00 9.92 75 ALA A N 1
ATOM 617 C CA . ALA A 1 75 ? -10.493 -17.455 32.898 1.00 9.67 75 ALA A CA 1
ATOM 618 C C . ALA A 1 75 ? -11.318 -17.663 34.182 1.00 9.86 75 ALA A C 1
ATOM 619 O O . ALA A 1 75 ? -10.828 -18.276 35.140 1.00 9.07 75 ALA A O 1
ATOM 621 N N . LYS A 1 76 ? -12.548 -17.160 34.198 1.00 9.49 76 LYS A N 1
ATOM 622 C CA . LYS A 1 76 ? -13.489 -17.438 35.297 1.00 12.05 76 LYS A CA 1
ATOM 623 C C . LYS A 1 76 ? -14.026 -18.880 35.250 1.00 12.84 76 LYS A C 1
ATOM 624 O O . LYS A 1 76 ? -14.536 -19.392 36.254 1.00 13.26 76 LYS A O 1
ATOM 630 N N . ARG A 1 77 ? -13.921 -19.502 34.067 1.00 12.92 77 ARG A N 1
ATOM 631 C CA . ARG A 1 77 ? -14.331 -20.885 33.804 1.00 13.59 77 ARG A CA 1
ATOM 632 C C . ARG A 1 77 ? -13.110 -21.794 33.624 1.00 13.60 77 ARG A C 1
ATOM 633 O O . ARG A 1 77 ? -13.122 -22.921 34.061 1.00 15.59 77 ARG A O 1
ATOM 641 N N . ASP A 1 78 ? -12.054 -21.303 32.987 1.00 12.67 78 ASP A N 1
ATOM 642 C CA . ASP A 1 78 ? -10.874 -22.105 32.658 1.00 11.92 78 ASP A CA 1
ATOM 643 C C . ASP A 1 78 ? -9.779 -21.808 33.679 1.00 11.65 78 ASP A C 1
ATOM 644 O O . ASP A 1 78 ? -9.020 -20.833 33.534 1.00 10.54 78 ASP A O 1
ATOM 649 N N . ALA A 1 79 ? -9.709 -22.665 34.708 1.00 12.43 79 ALA A N 1
ATOM 650 C CA . ALA A 1 79 ? -8.737 -22.545 35.811 1.00 12.66 79 ALA A CA 1
ATOM 651 C C . ALA A 1 79 ? -7.294 -22.676 35.348 1.00 12.79 79 ALA A C 1
ATOM 652 O O . ALA A 1 79 ? -6.395 -22.106 35.972 1.00 12.88 79 ALA A O 1
ATOM 654 N N . LEU A 1 80 ? -7.068 -23.407 34.251 1.00 12.84 80 LEU A N 1
ATOM 655 C CA . LEU A 1 80 ? -5.714 -23.552 33.710 1.00 13.16 80 LEU A CA 1
ATOM 656 C C . LEU A 1 80 ? -5.249 -22.231 33.110 1.00 13.13 80 LEU A C 1
ATOM 657 O O . LEU A 1 80 ? -4.115 -21.812 33.325 1.00 13.35 80 LEU A O 1
ATOM 662 N N . LEU A 1 81 ? -6.130 -21.573 32.363 1.00 12.99 81 LEU A N 1
ATOM 663 C CA . LEU A 1 81 ? -5.787 -20.273 31.748 1.00 12.59 81 LEU A CA 1
ATOM 664 C C . LEU A 1 81 ? -5.638 -19.177 32.819 1.00 11.51 81 LEU A C 1
ATOM 665 O O . LEU A 1 81 ? -4.818 -18.248 32.707 1.00 10.61 81 LEU A O 1
ATOM 670 N N . ARG A 1 82 ? -6.421 -19.317 33.888 1.00 11.20 82 ARG A N 1
ATOM 671 C CA . ARG A 1 82 ? -6.285 -18.435 35.055 1.00 11.06 82 ARG A CA 1
ATOM 672 C C . ARG A 1 82 ? -4.863 -18.536 35.632 1.00 10.08 82 ARG A C 1
ATOM 673 O O . ARG A 1 82 ? -4.187 -17.510 35.848 1.00 9.05 82 ARG A O 1
ATOM 681 N N . GLN A 1 83 ? -4.379 -19.769 35.792 1.00 10.24 83 GLN A N 1
ATOM 682 C CA . GLN A 1 83 ? -2.964 -20.007 36.172 1.00 10.82 83 GLN A CA 1
ATOM 683 C C . GLN A 1 83 ? -1.998 -19.378 35.184 1.00 10.55 83 GLN A C 1
ATOM 684 O O . GLN A 1 83 ? -1.086 -18.681 35.573 1.00 10.88 83 GLN A O 1
ATOM 690 N N . THR A 1 84 ? -2.216 -19.606 33.895 1.00 11.17 84 THR A N 1
ATOM 691 C CA . THR A 1 84 ? -1.364 -18.985 32.861 1.00 12.00 84 THR A CA 1
ATOM 692 C C . THR A 1 84 ? -1.238 -17.477 33.000 1.00 11.64 84 THR A C 1
ATOM 693 O O . THR A 1 84 ? -0.137 -16.926 32.895 1.00 13.21 84 THR A O 1
ATOM 697 N N . ILE A 1 85 ? -2.364 -16.820 33.235 1.00 11.72 85 ILE A N 1
ATOM 698 C CA . ILE A 1 85 ? -2.385 -15.367 33.401 1.00 10.97 85 ILE A CA 1
ATOM 699 C C . ILE A 1 85 ? -1.685 -14.998 34.699 1.00 11.06 85 ILE A C 1
ATOM 700 O O . ILE A 1 85 ? -0.922 -14.029 34.718 1.00 10.45 85 ILE A O 1
ATOM 705 N N . ALA A 1 86 ? -1.878 -15.784 35.772 1.00 10.60 86 ALA A N 1
ATOM 706 C CA . ALA A 1 86 ? -1.109 -15.512 36.998 1.00 10.34 86 ALA A CA 1
ATOM 707 C C . ALA A 1 86 ? 0.409 -15.659 36.766 1.00 10.46 86 ALA A C 1
ATOM 708 O O . ALA A 1 86 ? 1.209 -14.927 37.345 1.00 9.45 86 ALA A O 1
ATOM 710 N N . GLY A 1 87 ? 0.789 -16.591 35.892 1.00 10.80 87 GLY A N 1
ATOM 711 C CA . GLY A 1 87 ? 2.195 -16.770 35.518 1.00 10.50 87 GLY A CA 1
ATOM 712 C C . GLY A 1 87 ? 2.745 -15.592 34.730 1.00 10.73 87 GLY A C 1
ATOM 713 O O . GLY A 1 87 ? 3.950 -15.323 34.775 1.00 9.81 87 GLY A O 1
ATOM 714 N N . LEU A 1 88 ? 1.873 -14.883 34.007 1.00 10.11 88 LEU A N 1
ATOM 715 C CA . LEU A 1 88 ? 2.316 -13.700 33.231 1.00 10.08 88 LEU A CA 1
ATOM 716 C C . LEU A 1 88 ? 2.667 -12.541 34.177 1.00 10.32 88 LEU A C 1
ATOM 717 O O . LEU A 1 88 ? 3.698 -11.887 34.030 1.00 10.11 88 LEU A O 1
ATOM 722 N N . VAL A 1 89 ? 1.812 -12.316 35.172 1.00 11.10 89 VAL A N 1
ATOM 723 C CA . VAL A 1 89 ? 2.080 -11.354 36.237 1.00 11.65 89 VAL A CA 1
ATOM 724 C C . VAL A 1 89 ? 3.415 -11.681 36.888 1.00 12.00 89 VAL A C 1
ATOM 725 O O . VAL A 1 89 ? 4.261 -10.804 37.091 1.00 11.61 89 VAL A O 1
ATOM 729 N N . LYS A 1 90 ? 3.606 -12.967 37.192 1.00 12.55 90 LYS A N 1
ATOM 730 C CA . LYS A 1 90 ? 4.826 -13.436 37.819 1.00 12.33 90 LYS A CA 1
ATOM 731 C C . LYS A 1 90 ? 6.035 -13.141 36.927 1.00 11.77 90 LYS A C 1
ATOM 732 O O . LYS A 1 90 ? 7.048 -12.624 37.402 1.00 12.22 90 LYS A O 1
ATOM 738 N N . ARG A 1 91 ? 5.919 -13.409 35.630 1.00 10.71 91 ARG A N 1
ATOM 739 C CA . ARG A 1 91 ? 7.006 -13.084 34.703 1.00 10.08 91 ARG A CA 1
ATOM 740 C C . ARG A 1 91 ? 7.239 -11.564 34.619 1.00 9.80 91 ARG A C 1
ATOM 741 O O . ARG A 1 91 ? 8.372 -11.100 34.690 1.00 9.43 91 ARG A O 1
ATOM 749 N N . GLN A 1 92 ? 6.155 -10.794 34.532 1.00 8.62 92 GLN A N 1
ATOM 750 C CA . GLN A 1 92 ? 6.267 -9.348 34.434 1.00 8.98 92 GLN A CA 1
ATOM 751 C C . GLN A 1 92 ? 7.006 -8.738 35.634 1.00 9.55 92 GLN A C 1
ATOM 752 O O . GLN A 1 92 ? 7.959 -7.962 35.491 1.00 10.22 92 GLN A O 1
ATOM 758 N N . MET A 1 93 ? 6.570 -9.106 36.824 1.00 9.15 93 MET A N 1
ATOM 759 C CA . MET A 1 93 ? 7.175 -8.581 38.024 1.00 9.29 93 MET A CA 1
ATOM 760 C C . MET A 1 93 ? 8.647 -9.006 38.154 1.00 9.16 93 MET A C 1
ATOM 761 O O . MET A 1 93 ? 9.479 -8.205 38.574 1.00 10.12 93 MET A O 1
ATOM 766 N N . THR A 1 94 ? 8.962 -10.250 37.794 1.00 9.07 94 THR A N 1
ATOM 767 C CA . THR A 1 94 ? 10.347 -10.704 37.775 1.00 8.74 94 THR A CA 1
ATOM 768 C C . THR A 1 94 ? 11.183 -9.824 36.830 1.00 9.39 94 THR A C 1
ATOM 769 O O . THR A 1 94 ? 12.284 -9.421 37.168 1.00 9.22 94 THR A O 1
ATOM 773 N N . LEU A 1 95 ? 10.663 -9.566 35.634 1.00 9.30 95 LEU A N 1
ATOM 774 C CA . LEU A 1 95 ? 11.363 -8.707 34.677 1.00 10.23 95 LEU A CA 1
ATOM 775 C C . LEU A 1 95 ? 11.508 -7.244 35.162 1.00 10.74 95 LEU A C 1
ATOM 776 O O . LEU A 1 95 ? 12.529 -6.616 34.916 1.00 10.67 95 LEU A O 1
ATOM 781 N N . VAL A 1 96 ? 10.482 -6.704 35.831 1.00 11.25 96 VAL A N 1
ATOM 782 C CA . VAL A 1 96 ? 10.595 -5.395 36.464 1.00 11.46 96 VAL A CA 1
ATOM 783 C C . VAL A 1 96 ? 11.810 -5.385 37.423 1.00 13.38 96 VAL A C 1
ATOM 784 O O . VAL A 1 96 ? 12.583 -4.419 37.430 1.00 12.99 96 VAL A O 1
ATOM 788 N N . LEU A 1 97 ? 12.010 -6.474 38.178 1.00 14.41 97 LEU A N 1
ATOM 789 C CA . LEU A 1 97 ? 13.152 -6.537 39.108 1.00 15.81 97 LEU A CA 1
ATOM 790 C C . LEU A 1 97 ? 14.462 -6.621 38.345 1.00 15.88 97 LEU A C 1
ATOM 791 O O . LEU A 1 97 ? 15.465 -6.061 38.772 1.00 15.54 97 LEU A O 1
ATOM 796 N N . LYS A 1 98 ? 14.433 -7.295 37.200 1.00 16.23 98 LYS A N 1
ATOM 797 C CA . LYS A 1 98 ? 15.569 -7.313 36.276 1.00 16.79 98 LYS A CA 1
ATOM 798 C C . LYS A 1 98 ? 16.024 -5.892 35.831 1.00 16.37 98 LYS A C 1
ATOM 799 O O . LYS A 1 98 ? 17.216 -5.544 35.902 1.00 15.52 98 LYS A O 1
ATOM 805 N N . ASP A 1 99 ? 15.070 -5.077 35.376 1.00 14.79 99 ASP A N 1
ATOM 806 C CA . ASP A 1 99 ? 15.350 -3.682 35.049 1.00 15.22 99 ASP A CA 1
ATOM 807 C C . ASP A 1 99 ? 14.033 -2.917 34.980 1.00 15.10 99 ASP A C 1
ATOM 808 O O . ASP A 1 99 ? 13.243 -3.124 34.047 1.00 14.50 99 ASP A O 1
ATOM 813 N N . PRO A 1 100 ? 13.781 -2.052 35.980 1.00 14.48 100 PRO A N 1
ATOM 814 C CA . PRO A 1 100 ? 12.489 -1.406 36.032 1.00 14.07 100 PRO A CA 1
ATOM 815 C C . PRO A 1 100 ? 12.364 -0.245 35.029 1.00 13.81 100 PRO A C 1
ATOM 816 O O . PRO A 1 100 ? 11.264 0.307 34.866 1.00 14.70 100 PRO A O 1
ATOM 820 N N . TYR A 1 101 ? 13.465 0.103 34.358 1.00 12.88 101 TYR A N 1
ATOM 821 C CA . TYR A 1 101 ? 13.460 1.099 33.283 1.00 12.43 101 TYR A CA 1
ATOM 822 C C . TYR A 1 101 ? 13.186 0.542 31.861 1.00 11.67 101 TYR A C 1
ATOM 823 O O . TYR A 1 101 ? 13.035 1.316 30.921 1.00 11.69 101 TYR A O 1
ATOM 832 N N . ALA A 1 102 ? 13.138 -0.778 31.681 1.00 11.27 102 ALA A N 1
ATOM 833 C CA . ALA A 1 102 ? 12.996 -1.329 30.326 1.00 10.54 102 ALA A CA 1
ATOM 834 C C . ALA A 1 102 ? 11.525 -1.551 29.895 1.00 10.32 102 ALA A C 1
ATOM 835 O O . ALA A 1 102 ? 10.696 -1.940 30.711 1.00 9.61 102 ALA A O 1
ATOM 837 N N . ASN A 1 103 ? 11.200 -1.265 28.630 1.00 9.88 103 ASN A N 1
ATOM 838 C CA . ASN A 1 103 ? 9.853 -1.536 28.081 1.00 9.11 103 ASN A CA 1
ATOM 839 C C . ASN A 1 103 ? 9.697 -2.986 27.596 1.00 9.67 103 ASN A C 1
ATOM 840 O O . ASN A 1 103 ? 8.569 -3.522 27.544 1.00 7.95 103 ASN A O 1
ATOM 845 N N . SER A 1 104 ? 10.832 -3.605 27.238 1.00 9.44 104 SER A N 1
ATOM 846 C CA . SER A 1 104 ? 10.816 -4.838 26.449 1.00 10.34 104 SER A CA 1
ATOM 847 C C . SER A 1 104 ? 11.903 -5.798 26.897 1.00 10.97 104 SER A C 1
ATOM 848 O O . SER A 1 104 ? 12.986 -5.367 27.261 1.00 12.20 104 SER A O 1
ATOM 851 N N . PHE A 1 105 ? 11.599 -7.097 26.867 1.00 10.71 105 PHE A N 1
ATOM 852 C CA . PHE A 1 105 ? 12.453 -8.129 27.450 1.00 11.05 105 PHE A CA 1
ATOM 853 C C . PHE A 1 105 ? 12.532 -9.397 26.595 1.00 11.92 105 PHE A C 1
ATOM 854 O O . PHE A 1 105 ? 11.578 -9.753 25.851 1.00 10.75 105 PHE A O 1
ATOM 862 N N . ASN A 1 106 ? 13.674 -10.072 26.734 1.00 12.34 106 ASN A N 1
ATOM 863 C CA . ASN A 1 106 ? 13.933 -11.357 26.099 1.00 13.91 106 ASN A CA 1
ATOM 864 C C . ASN A 1 106 ? 13.418 -12.545 26.923 1.00 14.55 106 ASN A C 1
ATOM 865 O O . ASN A 1 106 ? 13.138 -12.418 28.132 1.00 14.48 106 ASN A O 1
ATOM 870 N N . ILE A 1 107 ? 13.284 -13.694 26.255 1.00 16.28 107 ILE A N 1
ATOM 871 C CA . ILE A 1 107 ? 12.795 -14.935 26.887 1.00 16.88 107 ILE A CA 1
ATOM 872 C C . ILE A 1 107 ? 13.742 -15.446 27.961 1.00 17.23 107 ILE A C 1
ATOM 873 O O . ILE A 1 107 ? 13.311 -16.071 28.931 1.00 17.93 107 ILE A O 1
ATOM 878 N N . GLU A 1 108 ? 15.031 -15.189 27.763 1.00 18.29 108 GLU A N 1
ATOM 879 C CA . GLU A 1 108 ? 16.086 -15.501 28.717 1.00 19.07 108 GLU A CA 1
ATOM 880 C C . GLU A 1 108 ? 17.229 -14.486 28.545 1.00 20.00 108 GLU A C 1
ATOM 881 O O . GLU A 1 108 ? 17.119 -13.531 27.750 1.00 19.77 108 GLU A O 1
ATOM 887 N N . GLU A 1 109 ? 18.311 -14.669 29.306 1.00 20.44 109 GLU A N 1
ATOM 888 C CA . GLU A 1 109 ? 19.424 -13.734 29.292 1.00 21.02 109 GLU A CA 1
ATOM 889 C C . GLU A 1 109 ? 20.312 -13.973 28.072 1.00 20.86 109 GLU A C 1
ATOM 890 O O . GLU A 1 109 ? 21.382 -14.588 28.167 1.00 21.35 109 GLU A O 1
ATOM 896 N N . ASN A 1 110 ? 19.866 -13.470 26.924 1.00 20.30 110 ASN A N 1
ATOM 897 C CA . ASN A 1 110 ? 20.470 -13.867 25.669 1.00 18.85 110 ASN A CA 1
ATOM 898 C C . ASN A 1 110 ? 21.024 -12.709 24.847 1.00 18.12 110 ASN A C 1
ATOM 899 O O . ASN A 1 110 ? 21.638 -12.936 23.831 1.00 17.39 110 ASN A O 1
ATOM 904 N N . TRP A 1 111 ? 20.802 -11.471 25.275 1.00 17.80 111 TRP A N 1
ATOM 905 C CA . TRP A 1 111 ? 21.317 -10.322 24.530 1.00 17.48 111 TRP A CA 1
ATOM 906 C C . TRP A 1 111 ? 20.728 -10.132 23.115 1.00 17.24 111 TRP A C 1
ATOM 907 O O . TRP A 1 111 ? 21.334 -9.471 22.272 1.00 17.07 111 TRP A O 1
ATOM 918 N N . LYS A 1 112 ? 19.550 -10.693 22.860 1.00 16.44 112 LYS A N 1
ATOM 919 C CA . LYS A 1 112 ? 18.800 -10.327 21.655 1.00 16.84 112 LYS A CA 1
ATOM 920 C C . LYS A 1 112 ? 18.327 -8.880 21.759 1.00 16.07 112 LYS A C 1
ATOM 921 O O . LYS A 1 112 ? 18.161 -8.360 22.868 1.00 14.86 112 LYS A O 1
ATOM 927 N N . GLY A 1 113 ? 18.107 -8.224 20.622 1.00 15.33 113 GLY A N 1
ATOM 928 C CA . GLY A 1 113 ? 17.606 -6.844 20.666 1.00 14.60 113 GLY A CA 1
ATOM 929 C C . GLY A 1 113 ? 18.616 -5.757 20.339 1.00 14.48 113 GLY A C 1
ATOM 930 O O . GLY A 1 113 ? 19.527 -5.958 19.522 1.00 15.28 113 GLY A O 1
ATOM 931 N N . HIS A 1 114 ? 18.462 -4.598 20.977 1.00 12.79 114 HIS A N 1
ATOM 932 C CA . HIS A 1 114 ? 19.093 -3.389 20.483 1.00 11.82 114 HIS A CA 1
ATOM 933 C C . HIS A 1 114 ? 20.390 -2.968 21.184 1.00 11.60 114 HIS A C 1
ATOM 934 O O . HIS A 1 114 ? 20.793 -1.818 21.067 1.00 11.61 114 HIS A O 1
ATOM 941 N N . HIS A 1 115 ? 21.036 -3.856 21.922 1.00 11.62 115 HIS A N 1
ATOM 942 C CA . HIS A 1 115 ? 22.186 -3.397 22.757 1.00 12.78 115 HIS A CA 1
ATOM 943 C C . HIS A 1 115 ? 23.281 -2.676 21.955 1.00 12.79 115 HIS A C 1
ATOM 944 O O . HIS A 1 115 ? 23.870 -1.741 22.460 1.00 12.94 115 HIS A O 1
ATOM 951 N N . GLU A 1 116 ? 23.515 -3.082 20.697 1.00 12.79 116 GLU A N 1
ATOM 952 C CA . GLU A 1 116 ? 24.668 -2.591 19.941 1.00 13.10 116 GLU A CA 1
ATOM 953 C C . GLU A 1 116 ? 24.620 -1.112 19.636 1.00 13.59 116 GLU A C 1
ATOM 954 O O . GLU A 1 116 ? 25.670 -0.489 19.460 1.00 14.46 116 GLU A O 1
ATOM 960 N N . THR A 1 117 ? 23.410 -0.563 19.525 1.00 12.53 117 THR A N 1
ATOM 961 C CA . THR A 1 117 ? 23.212 0.837 19.196 1.00 12.07 117 THR A CA 1
ATOM 962 C C . THR A 1 117 ? 22.925 1.645 20.449 1.00 12.05 117 THR A C 1
ATOM 963 O O . THR A 1 117 ? 22.940 2.872 20.411 1.00 12.78 117 THR A O 1
ATOM 967 N N . ASP A 1 118 ? 22.652 0.966 21.553 1.00 11.88 118 ASP A N 1
ATOM 968 C CA . ASP A 1 118 ? 22.072 1.632 22.725 1.00 12.62 118 ASP A CA 1
ATOM 969 C C . ASP A 1 118 ? 23.050 1.869 23.875 1.00 11.85 118 ASP A C 1
ATOM 970 O O . ASP A 1 118 ? 23.689 0.940 24.361 1.00 12.49 118 ASP A O 1
ATOM 975 N N . HIS A 1 119 ? 23.113 3.119 24.317 1.00 12.10 119 HIS A N 1
ATOM 976 C CA . HIS A 1 119 ? 24.064 3.566 25.339 1.00 12.89 119 HIS A CA 1
ATOM 977 C C . HIS A 1 119 ? 23.322 3.910 26.607 1.00 12.83 119 HIS A C 1
ATOM 978 O O . HIS A 1 119 ? 22.811 5.013 26.758 1.00 13.17 119 HIS A O 1
ATOM 985 N N . THR A 1 120 ? 23.287 2.940 27.508 1.00 13.42 120 THR A N 1
ATOM 986 C CA . THR A 1 120 ? 22.570 2.993 28.776 1.00 13.45 120 THR A CA 1
ATOM 987 C C . THR A 1 120 ? 23.064 1.746 29.539 1.00 13.80 120 THR A C 1
ATOM 988 O O . THR A 1 120 ? 23.763 0.926 28.949 1.00 12.82 120 THR A O 1
ATOM 992 N N . ASP A 1 121 ? 22.739 1.616 30.833 1.00 14.47 121 ASP A N 1
ATOM 993 C CA . ASP A 1 121 ? 23.032 0.389 31.589 1.00 14.62 121 ASP A CA 1
ATOM 994 C C . ASP A 1 121 ? 22.155 -0.788 31.116 1.00 15.42 121 ASP A C 1
ATOM 995 O O . ASP A 1 121 ? 20.915 -0.716 31.158 1.00 14.23 121 ASP A O 1
ATOM 1000 N N . LEU A 1 122 ? 22.808 -1.872 30.695 1.00 15.09 122 LEU A N 1
ATOM 1001 C CA . LEU A 1 122 ? 22.122 -2.983 30.058 1.00 15.53 122 LEU A CA 1
ATOM 1002 C C . LEU A 1 122 ? 22.439 -4.298 30.719 1.00 15.51 122 LEU A C 1
ATOM 1003 O O . LEU A 1 122 ? 23.437 -4.420 31.441 1.00 15.97 122 LEU A O 1
ATOM 1008 N N . ASN A 1 123 ? 21.566 -5.272 30.488 1.00 15.02 123 ASN A N 1
ATOM 1009 C CA . ASN A 1 123 ? 21.853 -6.667 30.760 1.00 15.29 123 ASN A CA 1
ATOM 1010 C C . ASN A 1 123 ? 21.147 -7.495 29.692 1.00 15.62 123 ASN A C 1
ATOM 1011 O O . ASN A 1 123 ? 20.426 -6.946 28.864 1.00 16.17 123 ASN A O 1
ATOM 1016 N N . GLY A 1 124 ? 21.323 -8.812 29.721 1.00 15.99 124 GLY A N 1
ATOM 1017 C CA . GLY A 1 124 ? 20.975 -9.634 28.573 1.00 15.04 124 GLY A CA 1
ATOM 1018 C C . GLY A 1 124 ? 19.505 -9.968 28.477 1.00 14.66 124 GLY A C 1
ATOM 1019 O O . GLY A 1 124 ? 19.077 -10.534 27.466 1.00 13.24 124 GLY A O 1
ATOM 1020 N N . TRP A 1 125 ? 18.758 -9.622 29.538 1.00 14.45 125 TRP A N 1
ATOM 1021 C CA . TRP A 1 125 ? 17.302 -9.787 29.597 1.00 14.85 125 TRP A CA 1
ATOM 1022 C C . TRP A 1 125 ? 16.569 -8.694 28.809 1.00 14.54 125 TRP A C 1
ATOM 1023 O O . TRP A 1 125 ? 15.394 -8.863 28.484 1.00 14.71 125 TRP A O 1
ATOM 1034 N N . ILE A 1 126 ? 17.250 -7.579 28.536 1.00 13.65 126 ILE A N 1
ATOM 1035 C CA . ILE A 1 126 ? 16.611 -6.393 27.954 1.00 12.64 126 ILE A CA 1
ATOM 1036 C C . ILE A 1 126 ? 16.624 -6.482 26.409 1.00 12.49 126 ILE A C 1
ATOM 1037 O O . ILE A 1 126 ? 17.685 -6.722 25.799 1.00 12.12 126 ILE A O 1
ATOM 1042 N N . TRP A 1 127 ? 15.469 -6.255 25.790 1.00 11.62 127 TRP A N 1
ATOM 1043 C CA . TRP A 1 127 ? 15.369 -6.159 24.324 1.00 10.99 127 TRP A CA 1
ATOM 1044 C C . TRP A 1 127 ? 15.758 -4.707 23.944 1.00 10.46 127 TRP A C 1
ATOM 1045 O O . TRP A 1 127 ? 16.709 -4.462 23.169 1.00 10.26 127 TRP A O 1
ATOM 1056 N N . GLU A 1 128 ? 15.062 -3.743 24.519 1.00 10.42 128 GLU A N 1
ATOM 1057 C CA . GLU A 1 128 ? 15.566 -2.361 24.511 1.00 10.32 128 GLU A CA 1
ATOM 1058 C C . GLU A 1 128 ? 15.177 -1.721 25.828 1.00 10.56 128 GLU A C 1
ATOM 1059 O O . GLU A 1 128 ? 14.254 -2.177 26.479 1.00 10.56 128 GLU A O 1
ATOM 1065 N N . ARG A 1 129 ? 15.896 -0.680 26.237 1.00 11.17 129 ARG A N 1
ATOM 1066 C CA . ARG A 1 129 ? 15.625 -0.051 27.518 1.00 10.66 129 ARG A CA 1
ATOM 1067 C C . ARG A 1 129 ? 15.020 1.342 27.357 1.00 10.01 129 ARG A C 1
ATOM 1068 O O . ARG A 1 129 ? 15.594 2.348 27.806 1.00 9.69 129 ARG A O 1
ATOM 1076 N N . LYS A 1 130 ? 13.885 1.404 26.667 1.00 9.63 130 LYS A N 1
ATOM 1077 C CA . LYS A 1 130 ? 13.157 2.658 26.478 1.00 9.08 130 LYS A CA 1
ATOM 1078 C C . LYS A 1 130 ? 12.231 2.767 27.671 1.00 8.93 130 LYS A C 1
ATOM 1079 O O . LYS A 1 130 ? 11.368 1.884 27.862 1.00 8.49 130 LYS A O 1
ATOM 1085 N N . TYR A 1 131 ? 12.424 3.795 28.504 1.00 7.58 131 TYR A N 1
ATOM 1086 C CA . TYR A 1 131 ? 11.595 3.890 29.708 1.00 8.30 131 TYR A CA 1
ATOM 1087 C C . TYR A 1 131 ? 10.286 4.593 29.420 1.00 8.14 131 TYR A C 1
ATOM 1088 O O . TYR A 1 131 ? 10.262 5.741 28.990 1.00 8.87 131 TYR A O 1
ATOM 1097 N N . GLU A 1 132 ? 9.201 3.868 29.649 1.00 8.78 132 GLU A N 1
ATOM 1098 C CA . GLU A 1 132 ? 7.849 4.349 29.405 1.00 8.93 132 GLU A CA 1
ATOM 1099 C C . GLU A 1 132 ? 7.051 4.159 30.687 1.00 9.08 132 GLU A C 1
ATOM 1100 O O . GLU A 1 132 ? 6.950 3.033 31.183 1.00 9.13 132 GLU A O 1
ATOM 1106 N N . VAL A 1 133 ? 6.500 5.245 31.233 1.00 8.85 133 VAL A N 1
ATOM 1107 C CA . VAL A 1 133 ? 5.829 5.186 32.541 1.00 8.63 133 VAL A CA 1
ATOM 1108 C C . VAL A 1 133 ? 4.796 4.040 32.544 1.00 8.61 133 VAL A C 1
ATOM 1109 O O . VAL A 1 133 ? 4.733 3.241 33.488 1.00 7.76 133 VAL A O 1
ATOM 1113 N N . ASP A 1 134 ? 4.043 3.919 31.447 1.00 8.29 134 ASP A N 1
ATOM 1114 C CA . ASP A 1 134 ? 2.960 2.953 31.363 1.00 8.93 134 ASP A CA 1
ATOM 1115 C C . ASP A 1 134 ? 3.430 1.498 31.419 1.00 9.17 134 ASP A C 1
ATOM 1116 O O . ASP A 1 134 ? 2.650 0.627 31.816 1.00 10.18 134 ASP A O 1
ATOM 1121 N N . SER A 1 135 ? 4.685 1.237 31.033 1.00 9.32 135 SER A N 1
ATOM 1122 C CA . SER A 1 135 ? 5.269 -0.126 31.153 1.00 10.08 135 SER A CA 1
ATOM 1123 C C . SER A 1 135 ? 5.118 -0.667 32.568 1.00 9.31 135 SER A C 1
ATOM 1124 O O . SER A 1 135 ? 4.941 -1.850 32.758 1.00 9.61 135 SER A O 1
ATOM 1127 N N . LEU A 1 136 ? 5.171 0.222 33.554 1.00 9.53 136 LEU A N 1
ATOM 1128 C CA . LEU A 1 136 ? 5.088 -0.183 34.957 1.00 8.61 136 LEU A CA 1
ATOM 1129 C C . LEU A 1 136 ? 3.659 -0.096 35.514 1.00 8.54 136 LEU A C 1
ATOM 1130 O O . LEU A 1 136 ? 3.364 -0.688 36.545 1.00 8.38 136 LEU A O 1
ATOM 1135 N N . CYS A 1 137 ? 2.785 0.643 34.832 1.00 8.77 137 CYS A N 1
ATOM 1136 C CA . CYS A 1 137 ? 1.363 0.631 35.141 1.00 8.41 137 CYS A CA 1
ATOM 1137 C C . CYS A 1 137 ? 0.726 -0.710 34.757 1.00 9.15 137 CYS A C 1
ATOM 1138 O O . CYS A 1 137 ? -0.019 -1.310 35.542 1.00 8.78 137 CYS A O 1
ATOM 1141 N N . TYR A 1 138 ? 1.023 -1.168 33.545 1.00 8.62 138 TYR A N 1
ATOM 1142 C CA . TYR A 1 138 ? 0.350 -2.320 32.982 1.00 8.88 138 TYR A CA 1
ATOM 1143 C C . TYR A 1 138 ? 0.444 -3.598 33.814 1.00 8.55 138 TYR A C 1
ATOM 1144 O O . TYR A 1 138 ? -0.552 -4.287 33.962 1.00 8.80 138 TYR A O 1
ATOM 1153 N N . PRO A 1 139 ? 1.644 -3.951 34.332 1.00 9.30 139 PRO A N 1
ATOM 1154 C CA . PRO A 1 139 ? 1.663 -5.152 35.181 1.00 9.10 139 PRO A CA 1
ATOM 1155 C C . PRO A 1 139 ? 0.835 -5.031 36.456 1.00 9.58 139 PRO A C 1
ATOM 1156 O O . PRO A 1 139 ? 0.233 -6.023 36.874 1.00 10.25 139 PRO A O 1
ATOM 1160 N N . LEU A 1 140 ? 0.761 -3.839 37.054 1.00 9.85 140 LEU A N 1
ATOM 1161 C CA . LEU A 1 140 ? -0.069 -3.640 38.265 1.00 9.01 140 LEU A CA 1
ATOM 1162 C C . LEU A 1 140 ? -1.545 -3.746 37.880 1.00 9.17 140 LEU A C 1
ATOM 1163 O O . LEU A 1 140 ? -2.395 -4.271 38.627 1.00 8.35 140 LEU A O 1
ATOM 1168 N N . GLN A 1 141 ? -1.861 -3.238 36.695 1.00 7.86 141 GLN A N 1
ATOM 1169 C CA . GLN A 1 141 ? -3.219 -3.336 36.188 1.00 7.32 141 GLN A CA 1
ATOM 1170 C C . GLN A 1 141 ? -3.620 -4.807 35.959 1.00 7.29 141 GLN A C 1
ATOM 1171 O O . GLN A 1 141 ? -4.738 -5.202 36.251 1.00 8.01 141 GLN A O 1
ATOM 1177 N N . LEU A 1 142 ? -2.716 -5.613 35.421 1.00 7.23 142 LEU A N 1
ATOM 1178 C CA . LEU A 1 142 ? -3.038 -7.012 35.142 1.00 7.59 142 LEU A CA 1
ATOM 1179 C C . LEU A 1 142 ? -3.280 -7.797 36.434 1.00 7.28 142 LEU A C 1
ATOM 1180 O O . LEU A 1 142 ? -4.279 -8.495 36.568 1.00 7.63 142 LEU A O 1
ATOM 1185 N N . ALA A 1 143 ? -2.353 -7.655 37.372 1.00 7.66 143 ALA A N 1
ATOM 1186 C CA . ALA A 1 143 ? -2.465 -8.213 38.713 1.00 7.92 143 ALA A CA 1
ATOM 1187 C C . ALA A 1 143 ? -3.786 -7.893 39.392 1.00 7.95 143 ALA A C 1
ATOM 1188 O O . ALA A 1 143 ? -4.467 -8.790 39.878 1.00 9.28 143 ALA A O 1
ATOM 1190 N N . TYR A 1 144 ? -4.155 -6.618 39.421 1.00 7.37 144 TYR A N 1
ATOM 1191 C CA . TYR A 1 144 ? -5.432 -6.174 39.953 1.00 7.06 144 TYR A CA 1
ATOM 1192 C C . TYR A 1 144 ? -6.638 -6.761 39.213 1.00 7.33 144 TYR A C 1
ATOM 1193 O O . TYR A 1 144 ? -7.572 -7.286 39.830 1.00 6.50 144 TYR A O 1
ATOM 1202 N N . LEU A 1 145 ? -6.622 -6.676 37.885 1.00 7.86 145 LEU A N 1
ATOM 1203 C CA . LEU A 1 145 ? -7.770 -7.180 37.135 1.00 8.81 145 LEU A CA 1
ATOM 1204 C C . LEU A 1 145 ? -7.886 -8.713 37.230 1.00 8.96 145 LEU A C 1
ATOM 1205 O O . LEU A 1 145 ? -8.988 -9.237 37.190 1.00 9.27 145 LEU A O 1
ATOM 1210 N N . LEU A 1 146 ? -6.763 -9.429 37.378 1.00 9.67 146 LEU A N 1
ATOM 1211 C CA . LEU A 1 146 ? -6.816 -10.904 37.505 1.00 9.79 146 LEU A CA 1
ATOM 1212 C C . LEU A 1 146 ? -7.531 -11.201 38.812 1.00 10.84 146 LEU A C 1
ATOM 1213 O O . LEU A 1 146 ? -8.415 -12.055 38.870 1.00 11.01 146 LEU A O 1
ATOM 1218 N N . TRP A 1 147 ? -7.118 -10.481 39.858 1.00 10.94 147 TRP A N 1
ATOM 1219 C CA . TRP A 1 147 ? -7.699 -10.585 41.187 1.00 11.40 147 TRP A CA 1
ATOM 1220 C C . TRP A 1 147 ? -9.202 -10.311 41.198 1.00 11.83 147 TRP A C 1
ATOM 1221 O O . TRP A 1 147 ? -9.980 -11.181 41.595 1.00 10.73 147 TRP A O 1
ATOM 1232 N N . LYS A 1 148 ? -9.611 -9.138 40.710 1.00 11.68 148 LYS A N 1
ATOM 1233 C CA . LYS A 1 148 ? -11.020 -8.759 40.696 1.00 12.66 148 LYS A CA 1
ATOM 1234 C C . LYS A 1 148 ? -11.952 -9.615 39.802 1.00 13.55 148 LYS A C 1
ATOM 1235 O O . LYS A 1 148 ? -13.113 -9.901 40.191 1.00 12.10 148 LYS A O 1
ATOM 1241 N N . GLU A 1 149 ? -11.460 -10.008 38.618 1.00 13.35 149 GLU A N 1
ATOM 1242 C CA . GLU A 1 149 ? -12.279 -10.800 37.692 1.00 14.87 149 GLU A CA 1
ATOM 1243 C C . GLU A 1 149 ? -12.396 -12.255 38.115 1.00 14.54 149 GLU A C 1
ATOM 1244 O O . GLU A 1 149 ? -13.457 -12.832 37.949 1.00 15.21 149 GLU A O 1
ATOM 1250 N N . THR A 1 150 ? -11.321 -12.832 38.672 1.00 14.37 150 THR A N 1
ATOM 1251 C CA . THR A 1 150 ? -11.295 -14.281 38.970 1.00 14.19 150 THR A CA 1
ATOM 1252 C C . THR A 1 150 ? -11.147 -14.623 40.472 1.00 14.30 150 THR A C 1
ATOM 1253 O O . THR A 1 150 ? -11.484 -15.728 40.877 1.00 14.67 150 THR A O 1
ATOM 1257 N N . GLY A 1 151 ? -10.626 -13.709 41.280 1.00 13.93 151 GLY A N 1
ATOM 1258 C CA . GLY A 1 151 ? -10.360 -14.002 42.702 1.00 13.77 151 GLY A CA 1
ATOM 1259 C C . GLY A 1 151 ? -8.966 -14.572 42.923 1.00 14.30 151 GLY A C 1
ATOM 1260 O O . GLY A 1 151 ? -8.536 -14.733 44.052 1.00 15.52 151 GLY A O 1
ATOM 1261 N N . GLU A 1 152 ? -8.234 -14.837 41.847 1.00 13.66 152 GLU A N 1
ATOM 1262 C CA . GLU A 1 152 ? -6.893 -15.357 41.953 1.00 12.74 152 GLU A CA 1
ATOM 1263 C C . GLU A 1 152 ? -5.972 -14.414 42.742 1.00 12.59 152 GLU A C 1
ATOM 1264 O O . GLU A 1 152 ? -6.012 -13.173 42.593 1.00 12.01 152 GLU A O 1
ATOM 1270 N N . THR A 1 153 ? -5.155 -15.000 43.604 1.00 11.18 153 THR A N 1
ATOM 1271 C CA . THR A 1 153 ? -4.269 -14.204 44.420 1.00 11.37 153 THR A CA 1
ATOM 1272 C C . THR A 1 153 ? -2.826 -14.704 44.403 1.00 11.58 153 THR A C 1
ATOM 1273 O O . THR A 1 153 ? -1.962 -14.044 44.982 1.00 12.04 153 THR A O 1
ATOM 1277 N N . SER A 1 154 ? -2.556 -15.847 43.749 1.00 11.34 154 SER A N 1
ATOM 1278 C CA . SER A 1 154 ? -1.218 -16.435 43.740 1.00 11.97 154 SER A CA 1
ATOM 1279 C C . SER A 1 154 ? -0.156 -15.512 43.090 1.00 12.22 154 SER A C 1
ATOM 1280 O O . SER A 1 154 ? 1.042 -15.656 43.359 1.00 11.23 154 SER A O 1
ATOM 1283 N N . GLN A 1 155 ? -0.600 -14.579 42.246 1.00 11.69 155 GLN A N 1
ATOM 1284 C CA . GLN A 1 155 ? 0.311 -13.629 41.610 1.00 12.53 155 GLN A CA 1
ATOM 1285 C C . GLN A 1 155 ? 0.903 -12.649 42.635 1.00 12.68 155 GLN A C 1
ATOM 1286 O O . GLN A 1 155 ? 1.896 -12.006 42.356 1.00 13.17 155 GLN A O 1
ATOM 1292 N N . PHE A 1 156 ? 0.283 -12.538 43.813 1.00 13.42 156 PHE A N 1
ATOM 1293 C CA . PHE A 1 156 ? 0.699 -11.583 44.833 1.00 13.44 156 PHE A CA 1
ATOM 1294 C C . PHE A 1 156 ? 1.756 -12.158 45.767 1.00 13.58 156 PHE A C 1
ATOM 1295 O O . PHE A 1 156 ? 1.556 -12.204 46.990 1.00 14.03 156 PHE A O 1
ATOM 1303 N N . ASP A 1 157 ? 2.896 -12.543 45.191 1.00 13.34 157 ASP A N 1
ATOM 1304 C CA . ASP A 1 157 ? 4.002 -13.187 45.933 1.00 13.37 157 ASP A CA 1
ATOM 1305 C C . ASP A 1 157 ? 5.124 -12.226 46.368 1.00 13.26 157 ASP A C 1
ATOM 1306 O O . ASP A 1 157 ? 4.988 -11.007 46.231 1.00 11.90 157 ASP A O 1
ATOM 1311 N N . GLU A 1 158 ? 6.230 -12.749 46.907 1.00 14.13 158 GLU A N 1
ATOM 1312 C CA . GLU A 1 158 ? 7.359 -11.870 47.272 1.00 16.32 158 GLU A CA 1
ATOM 1313 C C . GLU A 1 158 ? 7.893 -11.042 46.086 1.00 15.41 158 GLU A C 1
ATOM 1314 O O . GLU A 1 158 ? 8.352 -9.912 46.297 1.00 15.90 158 GLU A O 1
ATOM 1320 N N . ILE A 1 159 ? 7.870 -11.614 44.875 1.00 14.58 159 ILE A N 1
ATOM 1321 C CA . ILE A 1 159 ? 8.354 -10.918 43.668 1.00 14.00 159 ILE A CA 1
ATOM 1322 C C . ILE A 1 159 ? 7.460 -9.715 43.420 1.00 12.74 159 ILE A C 1
ATOM 1323 O O . ILE A 1 159 ? 7.928 -8.590 43.226 1.00 12.08 159 ILE A O 1
ATOM 1328 N N . PHE A 1 160 ? 6.160 -9.970 43.441 1.00 11.89 160 PHE A N 1
ATOM 1329 C CA . PHE A 1 160 ? 5.169 -8.891 43.364 1.00 11.31 160 PHE A CA 1
ATOM 1330 C C . PHE A 1 160 ? 5.434 -7.745 44.358 1.00 10.94 160 PHE A C 1
ATOM 1331 O O . PHE A 1 160 ? 5.428 -6.546 43.977 1.00 10.99 160 PHE A O 1
ATOM 1339 N N . VAL A 1 161 ? 5.656 -8.097 45.626 1.00 9.83 161 VAL A N 1
ATOM 1340 C CA . VAL A 1 161 ? 5.848 -7.063 46.640 1.00 9.82 161 VAL A CA 1
ATOM 1341 C C . VAL A 1 161 ? 7.118 -6.237 46.338 1.00 9.59 161 VAL A C 1
ATOM 1342 O O . VAL A 1 161 ? 7.098 -4.992 46.361 1.00 9.37 161 VAL A O 1
ATOM 1346 N N . ALA A 1 162 ? 8.215 -6.941 46.060 1.00 9.79 162 ALA A N 1
ATOM 1347 C CA . ALA A 1 162 ? 9.468 -6.301 45.710 1.00 10.59 162 ALA A CA 1
ATOM 1348 C C . ALA A 1 162 ? 9.341 -5.418 44.469 1.00 10.75 162 ALA A C 1
ATOM 1349 O O . ALA A 1 162 ? 9.858 -4.288 44.460 1.00 12.04 162 ALA A O 1
ATOM 1351 N N . ALA A 1 163 ? 8.692 -5.930 43.419 1.00 10.25 163 ALA A N 1
ATOM 1352 C CA . ALA A 1 163 ? 8.504 -5.153 42.181 1.00 10.22 163 ALA A CA 1
ATOM 1353 C C . ALA A 1 163 ? 7.649 -3.907 42.443 1.00 10.16 163 ALA A C 1
ATOM 1354 O O . ALA A 1 163 ? 7.933 -2.843 41.909 1.00 10.31 163 ALA A O 1
ATOM 1356 N N . THR A 1 164 ? 6.587 -4.041 43.232 1.00 10.36 164 THR A N 1
ATOM 1357 C CA . THR A 1 164 ? 5.770 -2.871 43.571 1.00 10.40 164 THR A CA 1
ATOM 1358 C C . THR A 1 164 ? 6.649 -1.805 44.226 1.00 11.13 164 THR A C 1
ATOM 1359 O O . THR A 1 164 ? 6.583 -0.626 43.856 1.00 10.98 164 THR A O 1
ATOM 1363 N N . LYS A 1 165 ? 7.468 -2.214 45.206 1.00 11.99 165 LYS A N 1
ATOM 1364 C CA . LYS A 1 165 ? 8.361 -1.272 45.900 1.00 12.41 165 LYS A CA 1
ATOM 1365 C C . LYS A 1 165 ? 9.307 -0.592 44.909 1.00 12.74 165 LYS A C 1
ATOM 1366 O O . LYS A 1 165 ? 9.504 0.612 44.978 1.00 12.50 165 LYS A O 1
ATOM 1372 N N . GLU A 1 166 ? 9.856 -1.365 43.977 1.00 12.81 166 GLU A N 1
ATOM 1373 C CA . GLU A 1 166 ? 10.698 -0.820 42.909 1.00 13.26 166 GLU A CA 1
ATOM 1374 C C . GLU A 1 166 ? 9.977 0.235 42.095 1.00 12.95 166 GLU A C 1
ATOM 1375 O O . GLU A 1 166 ? 10.562 1.261 41.762 1.00 12.38 166 GLU A O 1
ATOM 1381 N N . ILE A 1 167 ? 8.718 -0.029 41.733 1.00 12.74 167 ILE A N 1
ATOM 1382 C CA . ILE A 1 167 ? 7.968 0.908 40.912 1.00 13.11 167 ILE A CA 1
ATOM 1383 C C . ILE A 1 167 ? 7.709 2.199 41.666 1.00 12.17 167 ILE A C 1
ATOM 1384 O O . ILE A 1 167 ? 7.893 3.297 41.113 1.00 11.74 167 ILE A O 1
ATOM 1389 N N . LEU A 1 168 ? 7.298 2.070 42.931 1.00 11.38 168 LEU A N 1
ATOM 1390 C CA . LEU A 1 168 ? 6.973 3.240 43.733 1.00 10.74 168 LEU A CA 1
ATOM 1391 C C . LEU A 1 168 ? 8.214 4.111 43.900 1.00 10.65 168 LEU A C 1
ATOM 1392 O O . LEU A 1 168 ? 8.117 5.325 43.792 1.00 9.32 168 LEU A O 1
ATOM 1397 N N . HIS A 1 169 ? 9.363 3.461 44.140 1.00 10.60 169 HIS A N 1
ATOM 1398 C CA . HIS A 1 169 ? 10.655 4.136 44.288 1.00 11.90 169 HIS A CA 1
ATOM 1399 C C . HIS A 1 169 ? 11.052 4.867 43.010 1.00 11.59 169 HIS A C 1
ATOM 1400 O O . HIS A 1 169 ? 11.365 6.065 43.053 1.00 12.02 169 HIS A O 1
ATOM 1407 N N . LEU A 1 170 ? 11.042 4.141 41.886 1.00 11.17 170 LEU A N 1
ATOM 1408 C CA . LEU A 1 170 ? 11.352 4.728 40.586 1.00 10.92 170 LEU A CA 1
ATOM 1409 C C . LEU A 1 170 ? 10.415 5.917 40.261 1.00 10.77 170 LEU A C 1
ATOM 1410 O O . LEU A 1 170 ? 10.889 7.000 39.904 1.00 10.80 170 LEU A O 1
ATOM 1415 N N . TRP A 1 171 ? 9.107 5.740 40.446 1.00 10.62 171 TRP A N 1
ATOM 1416 C CA . TRP A 1 171 ? 8.180 6.821 40.160 1.00 11.24 171 TRP A CA 1
ATOM 1417 C C . TRP A 1 171 ? 8.445 8.031 41.022 1.00 11.64 171 TRP A C 1
ATOM 1418 O O . TRP A 1 171 ? 8.294 9.153 40.564 1.00 12.61 171 TRP A O 1
ATOM 1429 N N . THR A 1 172 ? 8.899 7.789 42.252 1.00 11.54 172 THR A N 1
ATOM 1430 C CA . THR A 1 172 ? 9.229 8.864 43.164 1.00 11.78 172 THR A CA 1
ATOM 1431 C C . THR A 1 172 ? 10.503 9.616 42.735 1.00 11.67 172 THR A C 1
ATOM 1432 O O . THR A 1 172 ? 10.469 10.834 42.635 1.00 10.42 172 THR A O 1
ATOM 1436 N N . VAL A 1 173 ? 11.599 8.882 42.491 1.00 11.73 173 VAL A N 1
ATOM 1437 C CA . VAL A 1 173 ? 12.820 9.466 41.965 1.00 11.82 173 VAL A CA 1
ATOM 1438 C C . VAL A 1 173 ? 12.439 10.290 40.725 1.00 12.42 173 VAL A C 1
ATOM 1439 O O . VAL A 1 173 ? 12.915 11.422 40.538 1.00 13.50 173 VAL A O 1
ATOM 1443 N N . GLU A 1 174 ? 11.576 9.744 39.878 1.00 11.98 174 GLU A N 1
ATOM 1444 C CA . GLU A 1 174 ? 11.248 10.471 38.633 1.00 11.32 174 GLU A CA 1
ATOM 1445 C C . GLU A 1 174 ? 10.247 11.637 38.793 1.00 10.98 174 GLU A C 1
ATOM 1446 O O . GLU A 1 174 ? 9.889 12.261 37.809 1.00 10.36 174 GLU A O 1
ATOM 1452 N N . GLN A 1 175 ? 9.823 11.935 40.023 1.00 10.40 175 GLN A N 1
ATOM 1453 C CA . GLN A 1 175 ? 9.217 13.232 40.287 1.00 11.43 175 GLN A CA 1
ATOM 1454 C C . GLN A 1 175 ? 10.221 14.406 40.194 1.00 12.12 175 GLN A C 1
ATOM 1455 O O . GLN A 1 175 ? 9.817 15.564 40.116 1.00 12.14 175 GLN A O 1
ATOM 1461 N N . ASP A 1 176 ? 11.515 14.093 40.202 1.00 13.31 176 ASP A N 1
ATOM 1462 C CA . ASP A 1 176 ? 12.533 15.080 39.816 1.00 14.77 176 ASP A CA 1
ATOM 1463 C C . ASP A 1 176 ? 13.636 14.382 39.058 1.00 14.52 176 ASP A C 1
ATOM 1464 O O . ASP A 1 176 ? 14.583 13.890 39.659 1.00 15.85 176 ASP A O 1
ATOM 1469 N N . HIS A 1 177 ? 13.507 14.353 37.736 1.00 14.08 177 HIS A N 1
ATOM 1470 C CA . HIS A 1 177 ? 14.424 13.615 36.867 1.00 13.76 177 HIS A CA 1
ATOM 1471 C C . HIS A 1 177 ? 15.928 14.000 37.012 1.00 13.80 177 HIS A C 1
ATOM 1472 O O . HIS A 1 177 ? 16.806 13.237 36.617 1.00 11.45 177 HIS A O 1
ATOM 1479 N N . LYS A 1 178 ? 16.213 15.171 37.583 1.00 14.70 178 LYS A N 1
ATOM 1480 C CA . LYS A 1 178 ? 17.612 15.562 37.873 1.00 16.50 178 LYS A CA 1
ATOM 1481 C C . LYS A 1 178 ? 18.323 14.528 38.748 1.00 16.60 178 LYS A C 1
ATOM 1482 O O . LYS A 1 178 ? 19.547 14.418 38.688 1.00 17.28 178 LYS A O 1
ATOM 1488 N N . ASN A 1 179 ? 17.570 13.749 39.529 1.00 16.97 179 ASN A N 1
ATOM 1489 C CA . ASN A 1 179 ? 18.189 12.735 40.409 1.00 17.21 179 ASN A CA 1
ATOM 1490 C C . ASN A 1 179 ? 18.214 11.362 39.775 1.00 16.88 179 ASN A C 1
ATOM 1491 O O . ASN A 1 179 ? 18.607 10.374 40.393 1.00 17.07 179 ASN A O 1
ATOM 1496 N N . SER A 1 180 ? 17.809 11.300 38.517 1.00 16.73 180 SER A N 1
ATOM 1497 C CA . SER A 1 180 ? 17.656 10.020 37.846 1.00 15.82 180 SER A CA 1
ATOM 1498 C C . SER A 1 180 ? 18.981 9.377 37.455 1.00 15.52 180 SER A C 1
ATOM 1499 O O . SER A 1 180 ? 19.885 10.057 36.959 1.00 16.12 180 SER A O 1
ATOM 1502 N N . PRO A 1 181 ? 19.087 8.046 37.633 1.00 15.43 181 PRO A N 1
ATOM 1503 C CA . PRO A 1 181 ? 20.239 7.316 37.121 1.00 15.12 181 PRO A CA 1
ATOM 1504 C C . PRO A 1 181 ? 20.037 6.875 35.669 1.00 15.56 181 PRO A C 1
ATOM 1505 O O . PRO A 1 181 ? 20.930 6.214 35.100 1.00 16.10 181 PRO A O 1
ATOM 1509 N N . TYR A 1 182 ? 18.868 7.175 35.094 1.00 14.35 182 TYR A N 1
ATOM 1510 C CA . TYR A 1 182 ? 18.543 6.706 33.731 1.00 14.32 182 TYR A CA 1
ATOM 1511 C C . TYR A 1 182 ? 19.018 7.705 32.679 1.00 13.47 182 TYR A C 1
ATOM 1512 O O . TYR A 1 182 ? 18.664 8.874 32.770 1.00 12.31 182 TYR A O 1
ATOM 1521 N N . ARG A 1 183 ? 19.825 7.219 31.726 1.00 13.47 183 ARG A N 1
ATOM 1522 C CA . ARG A 1 183 ? 20.188 7.941 30.489 1.00 14.47 183 ARG A CA 1
ATOM 1523 C C . ARG A 1 183 ? 20.063 6.990 29.299 1.00 14.30 183 ARG A C 1
ATOM 1524 O O . ARG A 1 183 ? 20.394 5.811 29.400 1.00 13.99 183 ARG A O 1
ATOM 1532 N N . PHE A 1 184 ? 19.610 7.512 28.164 1.00 14.36 184 PHE A N 1
ATOM 1533 C CA . PHE A 1 184 ? 19.469 6.670 26.970 1.00 14.14 184 PHE A CA 1
ATOM 1534 C C . PHE A 1 184 ? 19.817 7.450 25.681 1.00 13.50 184 PHE A C 1
ATOM 1535 O O . PHE A 1 184 ? 19.231 8.490 25.408 1.00 12.98 184 PHE A O 1
ATOM 1543 N N . VAL A 1 185 ? 20.795 6.945 24.925 1.00 13.28 185 VAL A N 1
ATOM 1544 C CA . VAL A 1 185 ? 21.193 7.501 23.625 1.00 13.06 185 VAL A CA 1
ATOM 1545 C C . VAL A 1 185 ? 21.345 6.330 22.683 1.00 12.92 185 VAL A C 1
ATOM 1546 O O . VAL A 1 185 ? 22.072 5.393 22.988 1.00 13.66 185 VAL A O 1
ATOM 1550 N N . ARG A 1 186 ? 20.653 6.372 21.547 1.00 13.01 186 ARG A N 1
ATOM 1551 C CA . ARG A 1 186 ? 20.745 5.314 20.551 1.00 12.50 186 ARG A CA 1
ATOM 1552 C C . ARG A 1 186 ? 21.382 5.888 19.311 1.00 12.28 186 ARG A C 1
ATOM 1553 O O . ARG A 1 186 ? 21.032 6.991 18.877 1.00 11.39 186 ARG A O 1
ATOM 1561 N N . ASP A 1 187 ? 22.332 5.132 18.773 1.00 12.49 187 ASP A N 1
ATOM 1562 C CA . ASP A 1 187 ? 22.945 5.400 17.478 1.00 12.95 187 ASP A CA 1
ATOM 1563 C C . ASP A 1 187 ? 21.882 5.303 16.373 1.00 13.14 187 ASP A C 1
ATOM 1564 O O . ASP A 1 187 ? 21.609 4.219 15.853 1.00 12.19 187 ASP A O 1
ATOM 1569 N N . THR A 1 188 ? 21.300 6.437 16.004 1.00 12.95 188 THR A N 1
ATOM 1570 C CA . THR A 1 188 ? 20.298 6.437 14.939 1.00 14.38 188 THR A CA 1
ATOM 1571 C C . THR A 1 188 ? 20.231 7.830 14.347 1.00 15.70 188 THR A C 1
ATOM 1572 O O . THR A 1 188 ? 20.615 8.782 15.008 1.00 14.96 188 THR A O 1
ATOM 1576 N N . ASP A 1 189 ? 19.758 7.937 13.104 1.00 17.10 189 ASP A N 1
ATOM 1577 C CA . ASP A 1 189 ? 19.413 9.227 12.521 1.00 18.56 189 ASP A CA 1
ATOM 1578 C C . ASP A 1 189 ? 17.951 9.600 12.777 1.00 18.23 189 ASP A C 1
ATOM 1579 O O . ASP A 1 189 ? 17.521 10.694 12.393 1.00 17.82 189 ASP A O 1
ATOM 1584 N N . ARG A 1 190 ? 17.192 8.700 13.405 1.00 17.71 190 ARG A N 1
ATOM 1585 C CA . ARG A 1 190 ? 15.781 8.975 13.693 1.00 17.20 190 ARG A CA 1
ATOM 1586 C C . ARG A 1 190 ? 15.642 9.496 15.127 1.00 16.34 190 ARG A C 1
ATOM 1587 O O . ARG A 1 190 ? 15.869 8.756 16.110 1.00 16.44 190 ARG A O 1
ATOM 1595 N N . LYS A 1 191 ? 15.287 10.770 15.242 1.00 15.17 191 LYS A N 1
ATOM 1596 C CA . LYS A 1 191 ? 15.343 11.463 16.533 1.00 15.64 191 LYS A CA 1
ATOM 1597 C C . LYS A 1 191 ? 14.302 10.972 17.554 1.00 14.53 191 LYS A C 1
ATOM 1598 O O . LYS A 1 191 ? 14.533 11.013 18.763 1.00 14.35 191 LYS A O 1
ATOM 1604 N N . GLU A 1 192 ? 13.157 10.506 17.061 1.00 14.38 192 GLU A N 1
ATOM 1605 C CA . GLU A 1 192 ? 12.117 9.921 17.916 1.00 13.84 192 GLU A CA 1
ATOM 1606 C C . GLU A 1 192 ? 12.645 8.695 18.701 1.00 13.53 192 GLU A C 1
ATOM 1607 O O . GLU A 1 192 ? 12.071 8.297 19.711 1.00 13.65 192 GLU A O 1
ATOM 1613 N N . ASP A 1 193 ? 13.749 8.113 18.245 1.00 13.36 193 ASP A N 1
ATOM 1614 C CA . ASP A 1 193 ? 14.253 6.889 18.874 1.00 13.29 193 ASP A CA 1
ATOM 1615 C C . ASP A 1 193 ? 15.359 7.108 19.913 1.00 13.32 193 ASP A C 1
ATOM 1616 O O . ASP A 1 193 ? 15.973 6.153 20.376 1.00 13.38 193 ASP A O 1
ATOM 1621 N N . THR A 1 194 ? 15.609 8.360 20.291 1.00 13.36 194 THR A N 1
ATOM 1622 C CA . THR A 1 194 ? 16.686 8.673 21.263 1.00 12.85 194 THR A CA 1
ATOM 1623 C C . THR A 1 194 ? 16.339 9.898 22.108 1.00 12.35 194 THR A C 1
ATOM 1624 O O . THR A 1 194 ? 15.385 10.600 21.795 1.00 12.84 194 THR A O 1
ATOM 1628 N N . LEU A 1 195 ? 17.086 10.161 23.174 1.00 12.72 195 LEU A N 1
ATOM 1629 C CA . LEU A 1 195 ? 16.773 11.297 24.056 1.00 13.11 195 LEU A CA 1
ATOM 1630 C C . LEU A 1 195 ? 17.713 12.446 23.809 1.00 14.03 195 LEU A C 1
ATOM 1631 O O . LEU A 1 195 ? 18.944 12.246 23.750 1.00 13.53 195 LEU A O 1
ATOM 1636 N N . VAL A 1 196 ? 17.137 13.650 23.699 1.00 14.55 196 VAL A N 1
ATOM 1637 C CA . VAL A 1 196 ? 17.918 14.880 23.538 1.00 15.41 196 VAL A CA 1
ATOM 1638 C C . VAL A 1 196 ? 18.829 15.157 24.746 1.00 16.50 196 VAL A C 1
ATOM 1639 O O . VAL A 1 196 ? 18.671 14.553 25.822 1.00 16.25 196 VAL A O 1
ATOM 1643 N N . ASN A 1 197 ? 19.775 16.083 24.572 1.00 17.52 197 ASN A N 1
ATOM 1644 C CA . ASN A 1 197 ? 20.668 16.493 25.662 1.00 18.26 197 ASN A CA 1
ATOM 1645 C C . ASN A 1 197 ? 21.471 15.316 26.169 1.00 18.39 197 ASN A C 1
ATOM 1646 O O . ASN A 1 197 ? 21.514 15.066 27.379 1.00 17.68 197 ASN A O 1
ATOM 1651 N N . ASP A 1 198 ? 22.071 14.569 25.235 1.00 19.09 198 ASP A N 1
ATOM 1652 C CA . ASP A 1 198 ? 23.021 13.511 25.601 1.00 20.29 198 ASP A CA 1
ATOM 1653 C C . ASP A 1 198 ? 22.362 12.467 26.527 1.00 18.86 198 ASP A C 1
ATOM 1654 O O . ASP A 1 198 ? 22.979 11.956 27.445 1.00 18.47 198 ASP A O 1
ATOM 1659 N N . GLY A 1 199 ? 21.088 12.176 26.275 1.00 18.30 199 GLY A N 1
ATOM 1660 C CA . GLY A 1 199 ? 20.401 11.046 26.917 1.00 16.29 199 GLY A CA 1
ATOM 1661 C C . GLY A 1 199 ? 19.557 11.456 28.093 1.00 15.50 199 GLY A C 1
ATOM 1662 O O . GLY A 1 199 ? 18.870 10.627 28.681 1.00 14.49 199 GLY A O 1
ATOM 1663 N N . PHE A 1 200 ? 19.606 12.749 28.419 1.00 14.62 200 PHE A N 1
ATOM 1664 C CA . PHE A 1 200 ? 18.908 13.307 29.577 1.00 14.94 200 PHE A CA 1
ATOM 1665 C C . PHE A 1 200 ? 17.439 13.666 29.305 1.00 14.37 200 PHE A C 1
ATOM 1666 O O . PHE A 1 200 ? 16.614 13.675 30.222 1.00 14.31 200 PHE A O 1
ATOM 1674 N N . GLY A 1 201 ? 17.127 13.982 28.054 1.00 13.48 201 GLY A N 1
ATOM 1675 C CA . GLY A 1 201 ? 15.783 14.410 27.701 1.00 12.69 201 GLY A CA 1
ATOM 1676 C C . GLY A 1 201 ? 15.618 15.920 27.787 1.00 12.92 201 GLY A C 1
ATOM 1677 O O . GLY A 1 201 ? 16.549 16.647 28.220 1.00 12.48 201 GLY A O 1
ATOM 1678 N N . PRO A 1 202 ? 14.421 16.410 27.414 1.00 12.40 202 PRO A N 1
ATOM 1679 C CA . PRO A 1 202 ? 14.188 17.856 27.376 1.00 12.74 202 PRO A CA 1
ATOM 1680 C C . PRO A 1 202 ? 14.032 18.502 28.763 1.00 13.45 202 PRO A C 1
ATOM 1681 O O . PRO A 1 202 ? 13.835 17.796 29.760 1.00 13.43 202 PRO A O 1
ATOM 1685 N N . ASP A 1 203 ? 14.144 19.833 28.827 1.00 13.65 203 ASP A N 1
ATOM 1686 C CA . ASP A 1 203 ? 14.079 20.552 30.106 1.00 13.79 203 ASP A CA 1
ATOM 1687 C C . ASP A 1 203 ? 12.693 20.409 30.711 1.00 13.34 203 ASP A C 1
ATOM 1688 O O . ASP A 1 203 ? 11.695 20.274 29.994 1.00 11.89 203 ASP A O 1
ATOM 1693 N N . PHE A 1 204 ? 12.623 20.535 32.028 1.00 12.31 204 PHE A N 1
ATOM 1694 C CA . PHE A 1 204 ? 11.346 20.465 32.705 1.00 13.15 204 PHE A CA 1
ATOM 1695 C C . PHE A 1 204 ? 11.448 21.183 34.043 1.00 13.12 204 PHE A C 1
ATOM 1696 O O . PHE A 1 204 ? 12.538 21.455 34.531 1.00 13.46 204 PHE A O 1
ATOM 1704 N N . ALA A 1 205 ? 10.309 21.432 34.667 1.00 13.53 205 ALA A N 1
ATOM 1705 C CA . ALA A 1 205 ? 10.292 21.745 36.092 1.00 13.07 205 ALA A CA 1
ATOM 1706 C C . ALA A 1 205 ? 9.607 20.592 36.863 1.00 13.80 205 ALA A C 1
ATOM 1707 O O . ALA A 1 205 ? 8.927 19.738 36.279 1.00 13.67 205 ALA A O 1
ATOM 1709 N N . VAL A 1 206 ? 9.819 20.553 38.178 1.00 13.76 206 VAL A N 1
ATOM 1710 C CA . VAL A 1 206 ? 9.108 19.640 39.058 1.00 13.21 206 VAL A CA 1
ATOM 1711 C C . VAL A 1 206 ? 7.640 20.022 39.083 1.00 14.27 206 VAL A C 1
ATOM 1712 O O . VAL A 1 206 ? 7.304 21.193 39.340 1.00 13.94 206 VAL A O 1
ATOM 1716 N N . THR A 1 207 ? 6.758 19.048 38.842 1.00 12.83 207 THR A N 1
ATOM 1717 C CA . THR A 1 207 ? 5.314 19.328 38.866 1.00 12.54 207 THR A CA 1
ATOM 1718 C C . THR A 1 207 ? 4.555 18.485 39.881 1.00 12.41 207 THR A C 1
ATOM 1719 O O . THR A 1 207 ? 3.395 18.760 40.171 1.00 12.15 207 THR A O 1
ATOM 1723 N N . GLY A 1 208 ? 5.203 17.439 40.391 1.00 12.19 208 GLY A N 1
ATOM 1724 C CA . GLY A 1 208 ? 4.503 16.406 41.152 1.00 11.16 208 GLY A CA 1
ATOM 1725 C C . GLY A 1 208 ? 4.182 15.188 40.298 1.00 10.99 208 GLY A C 1
ATOM 1726 O O . GLY A 1 208 ? 4.039 14.089 40.834 1.00 10.44 208 GLY A O 1
ATOM 1727 N N . MET A 1 209 ? 4.040 15.376 38.979 1.00 9.68 209 MET A N 1
ATOM 1728 C CA . MET A 1 209 ? 3.904 14.230 38.082 1.00 10.33 209 MET A CA 1
ATOM 1729 C C . MET A 1 209 ? 5.238 13.466 37.953 1.00 9.55 209 MET A C 1
ATOM 1730 O O . MET A 1 209 ? 6.251 13.943 38.427 1.00 10.10 209 MET A O 1
ATOM 1735 N N . THR A 1 210 ? 5.220 12.289 37.324 1.00 9.63 210 THR A N 1
ATOM 1736 C CA . THR A 1 210 ? 6.421 11.463 37.183 1.00 8.74 210 THR A CA 1
ATOM 1737 C C . THR A 1 210 ? 6.877 11.462 35.716 1.00 9.24 210 THR A C 1
ATOM 1738 O O . THR A 1 210 ? 6.059 11.325 34.787 1.00 9.14 210 THR A O 1
ATOM 1742 N N . TRP A 1 211 ? 8.187 11.634 35.528 1.00 9.28 211 TRP A N 1
ATOM 1743 C CA . TRP A 1 211 ? 8.842 11.811 34.222 1.00 9.80 211 TRP A CA 1
ATOM 1744 C C . TRP A 1 211 ? 8.857 10.505 33.413 1.00 9.30 211 TRP A C 1
ATOM 1745 O O . TRP A 1 211 ? 9.044 9.420 33.970 1.00 10.10 211 TRP A O 1
ATOM 1756 N N . SER A 1 212 ? 8.715 10.624 32.106 1.00 8.86 212 SER A N 1
ATOM 1757 C CA . SER A 1 212 ? 8.852 9.500 31.201 1.00 9.33 212 SER A CA 1
ATOM 1758 C C . SER A 1 212 ? 9.840 9.866 30.097 1.00 9.78 212 SER A C 1
ATOM 1759 O O . SER A 1 212 ? 9.939 11.041 29.733 1.00 9.57 212 SER A O 1
ATOM 1762 N N . ALA A 1 213 ? 10.527 8.863 29.535 1.00 9.07 213 ALA A N 1
ATOM 1763 C CA . ALA A 1 213 ? 11.438 9.066 28.417 1.00 9.36 213 ALA A CA 1
ATOM 1764 C C . ALA A 1 213 ? 10.728 8.932 27.066 1.00 9.74 213 ALA A C 1
ATOM 1765 O O . ALA A 1 213 ? 10.959 9.736 26.145 1.00 9.64 213 ALA A O 1
ATOM 1767 N N . PHE A 1 214 ? 9.900 7.893 26.961 1.00 9.57 214 PHE A N 1
ATOM 1768 C CA . PHE A 1 214 ? 9.244 7.510 25.725 1.00 10.07 214 PHE A CA 1
ATOM 1769 C C . PHE A 1 214 ? 7.763 7.313 25.995 1.00 9.97 214 PHE A C 1
ATOM 1770 O O . PHE A 1 214 ? 7.323 7.142 27.155 1.00 10.15 214 PHE A O 1
ATOM 1778 N N . ARG A 1 215 ? 7.015 7.343 24.903 1.00 9.71 215 ARG A N 1
ATOM 1779 C CA . ARG A 1 215 ? 5.579 7.106 24.888 1.00 9.51 215 ARG A CA 1
ATOM 1780 C C . ARG A 1 215 ? 5.294 5.605 24.714 1.00 8.94 215 ARG A C 1
ATOM 1781 O O . ARG A 1 215 ? 6.208 4.852 24.402 1.00 8.66 215 ARG A O 1
ATOM 1789 N N . PRO A 1 216 ? 4.014 5.176 24.887 1.00 8.90 216 PRO A N 1
ATOM 1790 C CA . PRO A 1 216 ? 3.679 3.803 24.552 1.00 8.54 216 PRO A CA 1
ATOM 1791 C C . PRO A 1 216 ? 3.774 3.527 23.024 1.00 8.60 216 PRO A C 1
ATOM 1792 O O . PRO A 1 216 ? 3.582 2.395 22.605 1.00 8.39 216 PRO A O 1
ATOM 1796 N N . SER A 1 217 ? 4.097 4.539 22.214 1.00 8.19 217 SER A N 1
ATOM 1797 C CA . SER A 1 217 ? 4.429 4.310 20.782 1.00 8.00 217 SER A CA 1
ATOM 1798 C C . SER A 1 217 ? 5.869 3.850 20.581 1.00 8.37 217 SER A C 1
ATOM 1799 O O . SER A 1 217 ? 6.256 3.417 19.474 1.00 8.08 217 SER A O 1
ATOM 1802 N N . ASP A 1 218 ? 6.644 3.931 21.675 1.00 8.59 218 ASP A N 1
ATOM 1803 C CA . ASP A 1 218 ? 8.096 3.788 21.695 1.00 9.15 218 ASP A CA 1
ATOM 1804 C C . ASP A 1 218 ? 8.870 4.964 21.049 1.00 9.53 218 ASP A C 1
ATOM 1805 O O . ASP A 1 218 ? 10.084 4.876 20.912 1.00 9.99 218 ASP A O 1
ATOM 1810 N N . ASP A 1 219 ? 8.183 6.034 20.640 1.00 9.27 219 ASP A N 1
ATOM 1811 C CA . ASP A 1 219 ? 8.869 7.282 20.274 1.00 9.73 219 ASP A CA 1
ATOM 1812 C C . ASP A 1 219 ? 9.027 8.176 21.502 1.00 9.39 219 ASP A C 1
ATOM 1813 O O . ASP A 1 219 ? 8.207 8.134 22.423 1.00 9.02 219 ASP A O 1
ATOM 1818 N N . CYS A 1 220 ? 10.057 9.017 21.504 1.00 9.47 220 CYS A N 1
ATOM 1819 C CA . CYS A 1 220 ? 10.382 9.790 22.698 1.00 8.17 220 CYS A CA 1
ATOM 1820 C C . CYS A 1 220 ? 9.362 10.901 22.962 1.00 8.54 220 CYS A C 1
ATOM 1821 O O . CYS A 1 220 ? 8.772 11.439 22.028 1.00 6.79 220 CYS A O 1
ATOM 1824 N N . CYS A 1 221 ? 9.172 11.234 24.239 1.00 8.16 221 CYS A N 1
ATOM 1825 C CA . CYS A 1 221 ? 8.361 12.384 24.622 1.00 9.11 221 CYS A CA 1
ATOM 1826 C C . CYS A 1 221 ? 8.980 13.704 24.139 1.00 10.12 221 CYS A C 1
ATOM 1827 O O . CYS A 1 221 ? 10.212 13.898 24.167 1.00 10.18 221 CYS A O 1
ATOM 1830 N N . GLN A 1 222 ? 8.109 14.614 23.719 1.00 11.37 222 GLN A N 1
ATOM 1831 C CA . GLN A 1 222 ? 8.493 15.985 23.406 1.00 10.64 222 GLN A CA 1
ATOM 1832 C C . GLN A 1 222 ? 8.638 16.742 24.698 1.00 10.72 222 GLN A C 1
ATOM 1833 O O . GLN A 1 222 ? 9.649 17.425 24.917 1.00 12.20 222 GLN A O 1
ATOM 1839 N N . TYR A 1 223 ? 7.614 16.654 25.548 1.00 10.47 223 TYR A N 1
ATOM 1840 C CA . TYR A 1 223 ? 7.672 17.122 26.929 1.00 9.72 223 TYR A CA 1
ATOM 1841 C C . TYR A 1 223 ? 7.550 15.947 27.914 1.00 9.75 223 TYR A C 1
ATOM 1842 O O . TYR A 1 223 ? 6.880 14.934 27.625 1.00 8.06 223 TYR A O 1
ATOM 1851 N N . SER A 1 224 ? 8.166 16.100 29.084 1.00 8.91 224 SER A N 1
ATOM 1852 C CA . SER A 1 224 ? 8.460 14.946 29.934 1.00 10.63 224 SER A CA 1
ATOM 1853 C C . SER A 1 224 ? 7.279 14.412 30.757 1.00 10.23 224 SER A C 1
ATOM 1854 O O . SER A 1 224 ? 7.292 13.255 31.169 1.00 9.37 224 SER A O 1
ATOM 1857 N N . TYR A 1 225 ? 6.268 15.247 30.990 1.00 9.88 225 TYR A N 1
ATOM 1858 C CA . TYR A 1 225 ? 5.096 14.745 31.686 1.00 9.79 225 TYR A CA 1
ATOM 1859 C C . TYR A 1 225 ? 4.025 14.355 30.715 1.00 9.83 225 TYR A C 1
ATOM 1860 O O . TYR A 1 225 ? 3.357 15.204 30.105 1.00 9.33 225 TYR A O 1
ATOM 1869 N N . LEU A 1 226 ? 3.893 13.039 30.566 1.00 9.36 226 LEU A N 1
ATOM 1870 C CA . LEU A 1 226 ? 3.030 12.457 29.566 1.00 8.08 226 LEU A CA 1
ATOM 1871 C C . LEU A 1 226 ? 1.732 12.207 30.336 1.00 7.93 226 LEU A C 1
ATOM 1872 O O . LEU A 1 226 ? 1.695 11.384 31.271 1.00 6.84 226 LEU A O 1
ATOM 1877 N N . ILE A 1 227 ? 0.706 12.991 29.996 1.00 7.41 227 ILE A N 1
ATOM 1878 C CA . ILE A 1 227 ? -0.494 13.101 30.800 1.00 6.69 227 ILE A CA 1
ATOM 1879 C C . ILE A 1 227 ? -1.252 11.763 30.878 1.00 7.41 227 ILE A C 1
ATOM 1880 O O . ILE A 1 227 ? -1.573 11.335 31.965 1.00 8.17 227 ILE A O 1
ATOM 1885 N N . PRO A 1 228 ? -1.477 11.076 29.741 1.00 7.85 228 PRO A N 1
ATOM 1886 C CA . PRO A 1 228 ? -2.159 9.773 29.816 1.00 8.16 228 PRO A CA 1
ATOM 1887 C C . PRO A 1 228 ? -1.474 8.719 30.685 1.00 9.09 228 PRO A C 1
ATOM 1888 O O . PRO A 1 228 ? -2.159 7.916 31.334 1.00 8.76 228 PRO A O 1
ATOM 1892 N N . SER A 1 229 ? -0.142 8.693 30.695 1.00 9.40 229 SER A N 1
ATOM 1893 C CA . SER A 1 229 ? 0.558 7.733 31.549 1.00 10.45 229 SER A CA 1
ATOM 1894 C C . SER A 1 229 ? 0.489 8.140 33.022 1.00 9.88 229 SER A C 1
ATOM 1895 O O . SER A 1 229 ? 0.425 7.293 33.885 1.00 11.30 229 SER A O 1
ATOM 1898 N N . ASN A 1 230 ? 0.531 9.436 33.311 1.00 9.51 230 ASN A N 1
ATOM 1899 C CA . ASN A 1 230 ? 0.313 9.891 34.673 1.00 9.10 230 ASN A CA 1
ATOM 1900 C C . ASN A 1 230 ? -1.149 9.638 35.081 1.00 8.63 230 ASN A C 1
ATOM 1901 O O . ASN A 1 230 ? -1.414 9.382 36.246 1.00 9.94 230 ASN A O 1
ATOM 1906 N N . MET A 1 231 ? -2.084 9.689 34.138 1.00 7.02 231 MET A N 1
ATOM 1907 C CA . MET A 1 231 ? -3.461 9.301 34.470 1.00 6.65 231 MET A CA 1
ATOM 1908 C C . MET A 1 231 ? -3.545 7.817 34.879 1.00 6.65 231 MET A C 1
ATOM 1909 O O . MET A 1 231 ? -4.144 7.479 35.905 1.00 5.63 231 MET A O 1
ATOM 1914 N N . PHE A 1 232 ? -2.906 6.954 34.086 1.00 5.71 232 PHE A N 1
ATOM 1915 C CA . PHE A 1 232 ? -2.817 5.522 34.350 1.00 6.19 232 PHE A CA 1
ATOM 1916 C C . PHE A 1 232 ? -2.116 5.242 35.697 1.00 7.05 232 PHE A C 1
ATOM 1917 O O . PHE A 1 232 ? -2.607 4.407 36.472 1.00 6.77 232 PHE A O 1
ATOM 1925 N N . ALA A 1 233 ? -1.011 5.964 35.986 1.00 6.56 233 ALA A N 1
ATOM 1926 C CA . ALA A 1 233 ? -0.290 5.800 37.240 1.00 7.55 233 ALA A CA 1
ATOM 1927 C C . ALA A 1 233 ? -1.185 6.091 38.441 1.00 8.02 233 ALA A C 1
ATOM 1928 O O . ALA A 1 233 ? -1.184 5.342 39.406 1.00 9.62 233 ALA A O 1
ATOM 1930 N N . VAL A 1 234 ? -1.990 7.148 38.361 1.00 9.00 234 VAL A N 1
ATOM 1931 C 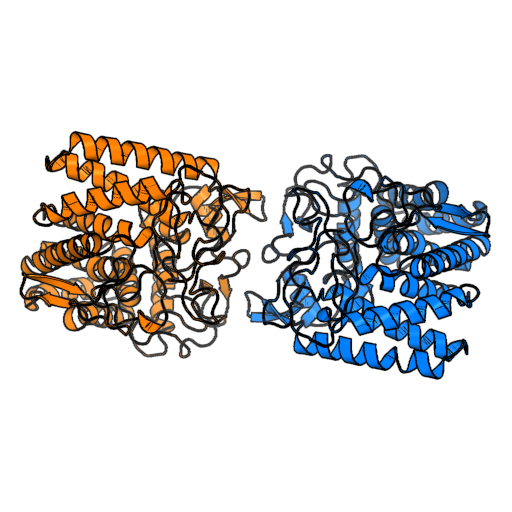CA . VAL A 1 234 ? -2.937 7.474 39.428 1.00 8.09 234 VAL A CA 1
ATOM 1932 C C . VAL A 1 234 ? -3.922 6.321 39.675 1.00 9.00 234 VAL A C 1
ATOM 1933 O O . VAL A 1 234 ? -4.177 5.930 40.845 1.00 7.90 234 VAL A O 1
ATOM 1937 N N . VAL A 1 235 ? -4.489 5.786 38.593 1.00 8.46 235 VAL A N 1
ATOM 1938 C CA . VAL A 1 235 ? -5.378 4.633 38.734 1.00 9.43 235 VAL A CA 1
ATOM 1939 C C . VAL A 1 235 ? -4.682 3.414 39.375 1.00 9.48 235 VAL A C 1
ATOM 1940 O O . VAL A 1 235 ? -5.178 2.840 40.351 1.00 9.87 235 VAL A O 1
ATOM 1944 N N . VAL A 1 236 ? -3.540 3.003 38.838 1.00 9.35 236 VAL A N 1
ATOM 1945 C CA . VAL A 1 236 ? -2.933 1.759 39.324 1.00 9.43 236 VAL A CA 1
ATOM 1946 C C . VAL A 1 236 ? -2.399 1.931 40.740 1.00 9.56 236 VAL A C 1
ATOM 1947 O O . VAL A 1 236 ? -2.333 0.942 41.489 1.00 10.47 236 VAL A O 1
ATOM 1951 N N . LEU A 1 237 ? -2.062 3.177 41.117 1.00 9.36 237 LEU A N 1
ATOM 1952 C CA . LEU A 1 237 ? -1.626 3.472 42.492 1.00 8.93 237 LEU A CA 1
ATOM 1953 C C . LEU A 1 237 ? -2.789 3.240 43.462 1.00 9.25 237 LEU A C 1
ATOM 1954 O O . LEU A 1 237 ? -2.569 2.895 44.602 1.00 9.76 237 LEU A O 1
ATOM 1959 N N . GLY A 1 238 ? -4.024 3.448 42.994 1.00 9.45 238 GLY A N 1
ATOM 1960 C CA . GLY A 1 238 ? -5.237 3.061 43.734 1.00 9.32 238 GLY A CA 1
ATOM 1961 C C . GLY A 1 238 ? -5.329 1.547 43.884 1.00 9.12 238 GLY A C 1
ATOM 1962 O O . GLY A 1 238 ? -5.652 1.045 44.962 1.00 9.71 238 GLY A O 1
ATOM 1963 N N . TYR A 1 239 ? -5.025 0.819 42.818 1.00 8.53 239 TYR A N 1
ATOM 1964 C CA . TYR A 1 239 ? -5.038 -0.639 42.867 1.00 8.70 239 TYR A CA 1
ATOM 1965 C C . TYR A 1 239 ? -4.022 -1.139 43.913 1.00 9.14 239 TYR A C 1
ATOM 1966 O O . TYR A 1 239 ? -4.343 -2.035 44.702 1.00 9.61 239 TYR A O 1
ATOM 1975 N N . VAL A 1 240 ? -2.822 -0.549 43.928 1.00 9.19 240 VAL A N 1
ATOM 1976 C CA . VAL A 1 240 ? -1.784 -0.915 44.908 1.00 9.30 240 VAL A CA 1
ATOM 1977 C C . VAL A 1 240 ? -2.313 -0.811 46.351 1.00 9.90 240 VAL A C 1
ATOM 1978 O O . VAL A 1 240 ? -2.094 -1.677 47.171 1.00 10.61 240 VAL A O 1
ATOM 1982 N N . GLN A 1 241 ? -3.007 0.263 46.647 1.00 10.41 241 GLN A N 1
ATOM 1983 C CA . GLN A 1 241 ? -3.528 0.471 47.989 1.00 11.29 241 GLN A CA 1
ATOM 1984 C C . GLN A 1 241 ? -4.607 -0.585 48.338 1.00 11.84 241 GLN A C 1
ATOM 1985 O O . GLN A 1 241 ? -4.575 -1.165 49.445 1.00 12.25 241 GLN A O 1
ATOM 1991 N N . GLU A 1 242 ? -5.491 -0.875 47.380 1.00 10.39 242 GLU A N 1
ATOM 1992 C CA . GLU A 1 242 ? -6.482 -1.954 47.524 1.00 11.36 242 GLU A CA 1
ATOM 1993 C C . GLU A 1 242 ? -5.880 -3.363 47.774 1.00 11.21 242 GLU A C 1
ATOM 1994 O O . GLU A 1 242 ? -6.311 -4.100 48.684 1.00 11.18 242 GLU A O 1
ATOM 2000 N N . ILE A 1 243 ? -4.890 -3.725 46.963 1.00 10.75 243 ILE A N 1
ATOM 2001 C CA . ILE A 1 243 ? -4.275 -5.053 47.035 1.00 9.67 243 ILE A CA 1
ATOM 2002 C C . ILE A 1 243 ? -3.556 -5.190 48.381 1.00 10.31 243 ILE A C 1
ATOM 2003 O O . ILE A 1 243 ? -3.752 -6.181 49.082 1.00 10.30 243 ILE A O 1
ATOM 2008 N N . PHE A 1 244 ? -2.724 -4.214 48.739 1.00 10.93 244 PHE A N 1
ATOM 2009 C CA . PHE A 1 244 ? -1.962 -4.328 50.008 1.00 12.14 244 PHE A CA 1
ATOM 2010 C C . PHE A 1 244 ? -2.823 -4.402 51.267 1.00 13.09 244 PHE A C 1
ATOM 2011 O O . PHE A 1 244 ? -2.475 -5.158 52.182 1.00 12.83 244 PHE A O 1
ATOM 2019 N N . ALA A 1 245 ? -3.936 -3.652 51.273 1.00 13.53 245 ALA A N 1
ATOM 2020 C CA . ALA A 1 245 ? -4.915 -3.633 52.363 1.00 15.36 245 ALA A CA 1
ATOM 2021 C C . ALA A 1 245 ? -5.772 -4.886 52.434 1.00 16.52 245 ALA A C 1
ATOM 2022 O O . ALA A 1 245 ? -5.942 -5.438 53.523 1.00 17.70 245 ALA A O 1
ATOM 2024 N N . ALA A 1 246 ? -6.300 -5.350 51.292 1.00 16.25 246 ALA A N 1
ATOM 2025 C CA . ALA A 1 246 ? -7.104 -6.574 51.286 1.00 16.68 246 ALA A CA 1
ATOM 2026 C C . ALA A 1 246 ? -6.305 -7.820 51.649 1.00 17.07 246 ALA A C 1
ATOM 2027 O O . ALA A 1 246 ? -6.845 -8.754 52.257 1.00 17.88 246 ALA A O 1
ATOM 2029 N N . LEU A 1 247 ? -5.021 -7.854 51.297 1.00 17.33 247 LEU A N 1
ATOM 2030 C CA . LEU A 1 247 ? -4.299 -9.113 51.367 1.00 16.66 247 LEU A CA 1
ATOM 2031 C C . LEU A 1 247 ? -3.214 -9.216 52.422 1.00 17.43 247 LEU A C 1
ATOM 2032 O O . LEU A 1 247 ? -2.470 -10.196 52.432 1.00 17.54 247 LEU A O 1
ATOM 2037 N N . ASN A 1 248 ? -3.101 -8.217 53.286 1.00 17.86 248 ASN A N 1
ATOM 2038 C CA . ASN A 1 248 ? -2.068 -8.200 54.341 1.00 18.64 248 ASN A CA 1
ATOM 2039 C C . ASN A 1 248 ? -0.686 -8.631 53.852 1.00 19.19 248 ASN A C 1
ATOM 2040 O O . ASN A 1 248 ? -0.049 -9.490 54.455 1.00 18.96 248 ASN A O 1
ATOM 2045 N N . LEU A 1 249 ? -0.237 -8.056 52.738 1.00 19.03 249 LEU A N 1
ATOM 2046 C CA . LEU A 1 249 ? 1.069 -8.399 52.188 1.00 18.82 249 LEU A CA 1
ATOM 2047 C C . LEU A 1 249 ? 2.171 -7.741 53.045 1.00 19.44 249 LEU A C 1
ATOM 2048 O O . LEU A 1 249 ? 1.930 -6.742 53.738 1.00 18.88 249 LEU A O 1
ATOM 2053 N N . ALA A 1 250 ? 3.374 -8.312 52.997 1.00 20.63 250 ALA A N 1
ATOM 2054 C CA . ALA A 1 250 ? 4.546 -7.748 53.676 1.00 21.71 250 ALA A CA 1
ATOM 2055 C C . ALA A 1 250 ? 4.657 -6.231 53.487 1.00 22.30 250 ALA A C 1
ATOM 2056 O O . ALA A 1 250 ? 4.542 -5.713 52.364 1.00 22.19 250 ALA A O 1
ATOM 2058 N N . ASP A 1 251 ? 4.817 -5.529 54.607 1.00 22.97 251 ASP A N 1
ATOM 2059 C CA . ASP A 1 251 ? 5.043 -4.088 54.616 1.00 23.56 251 ASP A CA 1
ATOM 2060 C C . ASP A 1 251 ? 3.876 -3.301 54.074 1.00 23.36 251 ASP A C 1
ATOM 2061 O O . ASP A 1 251 ? 4.055 -2.236 53.473 1.00 22.78 251 ASP A O 1
ATOM 2066 N N . SER A 1 252 ? 2.668 -3.807 54.323 1.00 23.31 252 SER A N 1
ATOM 2067 C CA . SER A 1 252 ? 1.484 -3.168 53.782 1.00 23.56 252 SER A CA 1
ATOM 2068 C C . SER A 1 252 ? 1.376 -1.700 54.199 1.00 23.45 252 SER A C 1
ATOM 2069 O O . SER A 1 252 ? 1.028 -0.852 53.399 1.00 22.93 252 SER A O 1
ATOM 2072 N N . GLN A 1 253 ? 1.700 -1.396 55.445 1.00 23.92 253 GLN A N 1
ATOM 2073 C CA . GLN A 1 253 ? 1.360 -0.088 55.982 1.00 24.33 253 GLN A CA 1
ATOM 2074 C C . GLN A 1 253 ? 2.169 1.009 55.302 1.00 22.98 253 GLN A C 1
ATOM 2075 O O . GLN A 1 253 ? 1.638 2.050 54.938 1.00 22.20 253 GLN A O 1
ATOM 2081 N N . SER A 1 254 ? 3.452 0.725 55.135 1.00 22.02 254 SER A N 1
ATOM 2082 C CA . SER A 1 254 ? 4.414 1.592 54.474 1.00 21.19 254 SER A CA 1
ATOM 2083 C C . SER A 1 254 ? 4.177 1.736 52.952 1.00 19.71 254 SER A C 1
ATOM 2084 O O . SER A 1 254 ? 4.280 2.843 52.416 1.00 18.71 254 SER A O 1
ATOM 2087 N N . VAL A 1 255 ? 3.873 0.617 52.274 1.00 17.89 255 VAL A N 1
ATOM 2088 C CA . VAL A 1 255 ? 3.559 0.621 50.835 1.00 16.52 255 VAL A CA 1
ATOM 2089 C C . VAL A 1 255 ? 2.252 1.379 50.531 1.00 15.92 255 VAL A C 1
ATOM 2090 O O . VAL A 1 255 ? 2.217 2.167 49.588 1.00 15.54 255 VAL A O 1
ATOM 2094 N N . ILE A 1 256 ? 1.195 1.133 51.322 1.00 15.10 256 ILE A N 1
ATOM 2095 C CA . ILE A 1 256 ? -0.093 1.799 51.121 1.00 14.93 256 ILE A CA 1
ATOM 2096 C C . ILE A 1 256 ? 0.101 3.328 51.229 1.00 15.21 256 ILE A C 1
ATOM 2097 O O . ILE A 1 256 ? -0.364 4.089 50.369 1.00 14.63 256 ILE A O 1
ATOM 2102 N N . ALA A 1 257 ? 0.818 3.747 52.273 1.00 15.09 257 ALA A N 1
ATOM 2103 C CA . ALA A 1 257 ? 1.102 5.178 52.510 1.00 15.40 257 ALA A CA 1
ATOM 2104 C C . ALA A 1 257 ? 1.977 5.826 51.433 1.00 14.79 257 ALA A C 1
ATOM 2105 O O . ALA A 1 257 ? 1.677 6.930 50.988 1.00 15.58 257 ALA A O 1
ATOM 2107 N N . ASP A 1 258 ? 3.055 5.152 51.030 1.00 13.49 258 ASP A N 1
ATOM 2108 C CA A ASP A 1 258 ? 3.919 5.624 49.954 0.50 13.23 258 ASP A CA 1
ATOM 2109 C CA B ASP A 1 258 ? 3.913 5.622 49.936 0.50 13.45 258 ASP A CA 1
ATOM 2110 C C . ASP A 1 258 ? 3.112 5.757 48.653 1.00 12.79 258 ASP A C 1
ATOM 2111 O O . ASP A 1 258 ? 3.212 6.757 47.967 1.00 12.84 258 ASP A O 1
ATOM 2120 N N . ALA A 1 259 ? 2.303 4.738 48.348 1.00 12.21 259 ALA A N 1
ATOM 2121 C CA . ALA A 1 259 ? 1.458 4.732 47.148 1.00 11.97 259 ALA A CA 1
ATOM 2122 C C . ALA A 1 259 ? 0.404 5.826 47.185 1.00 11.82 259 ALA A C 1
ATOM 2123 O O . ALA A 1 259 ? 0.161 6.515 46.173 1.00 11.34 259 ALA A O 1
ATOM 2125 N N . LYS A 1 260 ? -0.199 6.013 48.355 1.00 11.72 260 LYS A N 1
ATOM 2126 C CA . LYS A 1 260 ? -1.198 7.078 48.527 1.00 12.40 260 LYS A CA 1
ATOM 2127 C C . LYS A 1 260 ? -0.557 8.451 48.375 1.00 11.69 260 LYS A C 1
ATOM 2128 O O . LYS A 1 260 ? -1.135 9.340 47.762 1.00 11.50 260 LYS A O 1
ATOM 2134 N N . ARG A 1 261 ? 0.624 8.624 48.962 1.00 11.34 261 ARG A N 1
ATOM 2135 C CA . ARG A 1 261 ? 1.328 9.916 48.896 1.00 11.93 261 ARG A CA 1
ATOM 2136 C C . ARG A 1 261 ? 1.677 10.240 47.421 1.00 11.53 261 ARG A C 1
ATOM 2137 O O . ARG A 1 261 ? 1.324 11.285 46.914 1.00 11.18 261 ARG A O 1
ATOM 2145 N N . LEU A 1 262 ? 2.332 9.307 46.733 1.00 12.36 262 LEU A N 1
ATOM 2146 C CA . LEU A 1 262 ? 2.629 9.456 45.291 1.00 11.99 262 LEU A CA 1
ATOM 2147 C C . LEU A 1 262 ? 1.365 9.750 44.465 1.00 12.16 262 LEU A C 1
ATOM 2148 O O . LEU A 1 262 ? 1.353 10.677 43.662 1.00 12.13 262 LEU A O 1
ATOM 2153 N N . GLN A 1 263 ? 0.293 8.993 44.706 1.00 12.27 263 GLN A N 1
ATOM 2154 C CA . GLN A 1 263 ? -0.975 9.177 43.976 1.00 11.83 263 GLN A CA 1
ATOM 2155 C C . GLN A 1 263 ? -1.505 10.582 44.100 1.00 11.78 263 GLN A C 1
ATOM 2156 O O . GLN A 1 263 ? -1.921 11.163 43.111 1.00 11.53 263 GLN A O 1
ATOM 2162 N N . ASP A 1 264 ? -1.537 11.092 45.332 1.00 12.26 264 ASP A N 1
ATOM 2163 C CA . ASP A 1 264 ? -1.951 12.478 45.623 1.00 12.55 264 ASP A CA 1
ATOM 2164 C C . ASP A 1 264 ? -1.085 13.525 44.932 1.00 11.92 264 ASP A C 1
ATOM 2165 O O . ASP A 1 264 ? -1.590 14.502 44.428 1.00 12.18 264 ASP A O 1
ATOM 2170 N N . GLU A 1 265 ? 0.226 13.314 44.921 1.00 11.60 265 GLU A N 1
ATOM 2171 C CA . GLU A 1 265 ? 1.151 14.274 44.308 1.00 11.17 265 GLU A CA 1
ATOM 2172 C C . GLU A 1 265 ? 1.011 14.271 42.783 1.00 10.51 265 GLU A C 1
ATOM 2173 O O . GLU A 1 265 ? 1.037 15.327 42.140 1.00 9.72 265 GLU A O 1
ATOM 2179 N N . ILE A 1 266 ? 0.831 13.087 42.210 1.00 10.27 266 ILE A N 1
ATOM 2180 C CA . ILE A 1 266 ? 0.698 12.978 40.742 1.00 10.15 266 ILE A CA 1
ATOM 2181 C C . ILE A 1 266 ? -0.626 13.616 40.389 1.00 11.49 266 ILE A C 1
ATOM 2182 O O . ILE A 1 266 ? -0.673 14.427 39.483 1.00 11.44 266 ILE A O 1
ATOM 2187 N N . GLN A 1 267 ? -1.685 13.299 41.147 1.00 12.82 267 GLN A N 1
ATOM 2188 C CA . GLN A 1 267 ? -3.002 13.916 40.909 1.00 15.29 267 GLN A CA 1
ATOM 2189 C C . GLN A 1 267 ? -2.990 15.466 41.041 1.00 15.67 267 GLN A C 1
ATOM 2190 O O . GLN A 1 267 ? -3.543 16.168 40.182 1.00 15.82 267 GLN A O 1
ATOM 2196 N N . GLU A 1 268 ? -2.350 15.983 42.086 1.00 15.40 268 GLU A N 1
ATOM 2197 C CA . GLU A 1 268 ? -2.157 17.447 42.236 1.0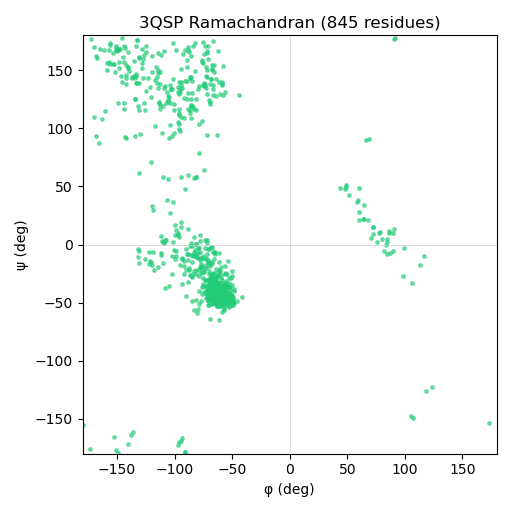0 16.55 268 GLU A CA 1
ATOM 2198 C C . GLU A 1 268 ? -1.360 18.037 41.041 1.00 15.81 268 GLU A C 1
ATOM 2199 O O . GLU A 1 268 ? -1.713 19.114 40.511 1.00 15.49 268 GLU A O 1
ATOM 2205 N N . GLY A 1 269 ? -0.299 17.336 40.637 1.00 14.33 269 GLY A N 1
ATOM 2206 C CA . GLY A 1 269 ? 0.439 17.665 39.412 1.00 14.06 269 GLY A CA 1
ATOM 2207 C C . GLY A 1 269 ? -0.390 17.765 38.119 1.00 13.46 269 GLY A C 1
ATOM 2208 O O . GLY A 1 269 ? -0.221 18.707 37.325 1.00 13.73 269 GLY A O 1
ATOM 2209 N N . ILE A 1 270 ? -1.261 16.784 37.888 1.00 12.85 270 ILE A N 1
ATOM 2210 C CA . ILE A 1 270 ? -2.198 16.832 36.770 1.00 12.55 270 ILE A CA 1
ATOM 2211 C C . ILE A 1 270 ? -3.069 18.095 36.876 1.00 12.87 270 ILE A C 1
ATOM 2212 O O . ILE A 1 270 ? -3.229 18.827 35.908 1.00 12.04 270 ILE A O 1
ATOM 2217 N N . LYS A 1 271 ? -3.597 18.356 38.064 1.00 12.94 271 LYS A N 1
ATOM 2218 C CA . LYS A 1 271 ? -4.511 19.474 38.257 1.00 15.22 271 LYS A CA 1
ATOM 2219 C C . LYS A 1 271 ? -3.821 20.807 37.959 1.00 14.05 271 LYS A C 1
ATOM 2220 O O . LYS A 1 271 ? -4.421 21.702 37.392 1.00 14.20 271 LYS A O 1
ATOM 2226 N N . ASN A 1 272 ? -2.576 20.933 38.374 1.00 13.93 272 ASN A N 1
ATOM 2227 C CA . ASN A 1 272 ? -1.851 22.184 38.238 1.00 14.79 272 ASN A CA 1
ATOM 2228 C C . ASN A 1 272 ? -1.267 22.388 36.844 1.00 14.98 272 ASN A C 1
ATOM 2229 O O . ASN A 1 272 ? -1.047 23.528 36.448 1.00 15.82 272 ASN A O 1
ATOM 2234 N N . TYR A 1 273 ? -1.009 21.307 36.100 1.00 13.67 273 TYR A N 1
ATOM 2235 C CA . TYR A 1 273 ? -0.216 21.434 34.867 1.00 12.70 273 TYR A CA 1
ATOM 2236 C C . TYR A 1 273 ? -0.773 20.776 33.603 1.00 12.04 273 TYR A C 1
ATOM 2237 O O . TYR A 1 273 ? -0.301 21.062 32.491 1.00 11.06 273 TYR A O 1
ATOM 2246 N N . ALA A 1 274 ? -1.742 19.879 33.761 1.00 11.62 274 ALA A N 1
ATOM 2247 C CA . ALA A 1 274 ? -2.187 19.037 32.634 1.00 12.39 274 ALA A CA 1
ATOM 2248 C C . ALA A 1 274 ? -3.223 19.672 31.695 1.00 12.16 274 ALA A C 1
ATOM 2249 O O . ALA A 1 274 ? -3.541 19.115 30.645 1.00 12.88 274 ALA A O 1
ATOM 2251 N N . TYR A 1 275 ? -3.764 20.823 32.064 1.00 12.62 275 TYR A N 1
ATOM 2252 C CA . TYR A 1 275 ? -4.845 21.417 31.269 1.00 12.24 275 TYR A CA 1
ATOM 2253 C C . TYR A 1 275 ? -4.349 22.531 30.387 1.00 12.40 275 TYR A C 1
ATOM 2254 O O . TYR A 1 275 ? -3.507 23.352 30.782 1.00 11.52 275 TYR A O 1
ATOM 2263 N N . THR A 1 276 ? -4.925 22.577 29.196 1.00 12.22 276 THR A N 1
ATOM 2264 C CA . THR A 1 276 ? -4.737 23.689 28.315 1.00 11.69 276 THR A CA 1
ATOM 2265 C C . THR A 1 276 ? -6.121 24.059 27.698 1.00 12.45 276 THR A C 1
ATOM 2266 O O . THR A 1 276 ? -7.172 23.687 28.235 1.00 11.58 276 THR A O 1
ATOM 2270 N N . THR A 1 277 ? -6.096 24.799 26.595 1.00 10.95 277 THR A N 1
ATOM 2271 C CA . THR A 1 277 ? -7.285 25.373 26.021 1.00 12.42 277 THR A CA 1
ATOM 2272 C C . THR A 1 277 ? -7.267 25.098 24.516 1.00 11.33 277 THR A C 1
ATOM 2273 O O . THR A 1 277 ? -6.212 25.206 23.886 1.00 10.55 277 THR A O 1
ATOM 2277 N N . ASN A 1 278 ? -8.414 24.742 23.936 1.00 11.68 278 ASN A N 1
ATOM 2278 C CA . ASN A 1 278 ? -8.458 24.555 22.476 1.00 11.40 278 ASN A CA 1
ATOM 2279 C C . ASN A 1 278 ? -8.833 25.829 21.677 1.00 11.40 278 ASN A C 1
ATOM 2280 O O . ASN A 1 278 ? -9.071 26.903 22.246 1.00 11.65 278 ASN A O 1
ATOM 2285 N N . SER A 1 279 ? -8.910 25.698 20.357 1.00 11.37 279 SER A N 1
ATOM 2286 C CA . SER A 1 279 ? -9.182 26.829 19.483 1.00 11.55 279 SER A CA 1
ATOM 2287 C C . SER A 1 279 ? -10.448 27.596 19.923 1.00 11.92 279 SER A C 1
ATOM 2288 O O . SER A 1 279 ? -10.483 28.828 19.871 1.00 10.55 279 SER A O 1
ATOM 2291 N N . LYS A 1 280 ? -11.455 26.865 20.414 1.00 11.92 280 LYS A N 1
ATOM 2292 C CA . LYS A 1 280 ? -12.733 27.469 20.831 1.00 11.28 280 LYS A CA 1
ATOM 2293 C C . LYS A 1 280 ? -12.737 27.998 22.272 1.00 10.62 280 LYS A C 1
ATOM 2294 O O . LYS A 1 280 ? -13.765 28.473 22.759 1.00 11.05 280 LYS A O 1
ATOM 2300 N N . GLY A 1 281 ? -11.614 27.882 22.960 1.00 10.53 281 GLY A N 1
ATOM 2301 C CA . GLY A 1 281 ? -11.504 28.367 24.321 1.00 10.54 281 GLY A CA 1
ATOM 2302 C C . GLY A 1 281 ? -11.947 27.382 25.393 1.00 11.67 281 GLY A C 1
ATOM 2303 O O . GLY A 1 281 ? -12.041 27.726 26.549 1.00 12.00 281 GLY A O 1
ATOM 2304 N N . GLU A 1 282 ? -12.196 26.138 25.031 1.00 11.54 282 GLU A N 1
ATOM 2305 C CA . GLU A 1 282 ? -12.614 25.182 26.042 1.00 11.31 282 GLU A CA 1
ATOM 2306 C C . GLU A 1 282 ? -11.425 24.599 26.728 1.00 10.58 282 GLU A C 1
ATOM 2307 O O . GLU A 1 282 ? -10.417 24.334 26.102 1.00 10.95 282 GLU A O 1
ATOM 2313 N N . LYS A 1 283 ? -11.549 24.412 28.035 1.00 10.14 283 LYS A N 1
ATOM 2314 C CA . LYS A 1 283 ? -10.609 23.631 28.800 1.00 9.67 283 LYS A CA 1
ATOM 2315 C C . LYS A 1 283 ? -10.535 22.167 28.334 1.00 8.85 283 LYS A C 1
ATOM 2316 O O . LYS A 1 283 ? -11.553 21.499 28.231 1.00 9.18 283 LYS A O 1
ATOM 2322 N N . ILE A 1 284 ? -9.314 21.681 28.097 1.00 8.21 284 ILE A N 1
ATOM 2323 C CA . ILE A 1 284 ? -9.043 20.308 27.624 1.00 7.40 284 ILE A CA 1
ATOM 2324 C C . ILE A 1 284 ? -7.805 19.802 28.343 1.00 8.60 284 ILE A C 1
ATOM 2325 O O . ILE A 1 284 ? -7.071 20.604 28.943 1.00 8.85 284 ILE A O 1
ATOM 2330 N N . TYR A 1 285 ? -7.561 18.485 28.274 1.00 8.41 285 TYR A N 1
ATOM 2331 C CA . TYR A 1 285 ? -6.276 17.906 28.666 1.00 8.42 285 TYR A CA 1
ATOM 2332 C C . TYR A 1 285 ? -5.231 18.078 27.582 1.00 8.64 285 TYR A C 1
ATOM 2333 O O . TYR A 1 285 ? -5.528 17.847 26.387 1.00 8.70 285 TYR A O 1
ATOM 2342 N N . ALA A 1 286 ? -4.017 18.460 27.995 1.00 8.06 286 ALA A N 1
ATOM 2343 C CA . ALA A 1 286 ? -2.834 18.421 27.137 1.00 7.95 286 ALA A CA 1
ATOM 2344 C C . ALA A 1 286 ? -2.374 16.971 27.027 1.00 7.92 286 ALA A C 1
ATOM 2345 O O . ALA A 1 286 ? -2.702 16.156 27.893 1.00 6.90 286 ALA A O 1
ATOM 2347 N N . PHE A 1 287 ? -1.635 16.657 25.957 1.00 7.58 287 PHE A N 1
ATOM 2348 C CA . PHE A 1 287 ? -0.983 15.331 25.796 1.00 7.61 287 PHE A CA 1
ATOM 2349 C C . PHE A 1 287 ? 0.314 15.244 26.611 1.00 8.21 287 PHE A C 1
ATOM 2350 O O . PHE A 1 287 ? 0.466 14.338 27.455 1.00 9.20 287 PHE A O 1
ATOM 2358 N N . GLU A 1 288 ? 1.235 16.186 26.382 1.00 8.15 288 GLU A N 1
ATOM 2359 C CA . GLU A 1 288 ? 2.506 16.274 27.156 1.00 9.36 288 GLU A CA 1
ATOM 2360 C C . GLU A 1 288 ? 2.750 17.693 27.663 1.00 9.74 288 GLU A C 1
ATOM 2361 O O . GLU A 1 288 ? 2.527 18.650 26.916 1.00 10.74 288 GLU A O 1
ATOM 2367 N N . VAL A 1 289 ? 3.224 17.832 28.906 1.00 9.98 289 VAL A N 1
ATOM 2368 C CA . VAL A 1 289 ? 3.646 19.146 29.438 1.00 10.31 289 VAL A CA 1
ATOM 2369 C C . VAL A 1 289 ? 5.026 19.035 30.075 1.00 11.02 289 VAL A C 1
ATOM 2370 O O . VAL A 1 289 ? 5.477 17.926 30.386 1.00 11.52 289 VAL A O 1
ATOM 2374 N N . ASP A 1 290 ? 5.716 20.163 30.231 1.00 11.24 290 ASP A N 1
ATOM 2375 C CA . ASP A 1 290 ? 7.067 20.154 30.834 1.00 12.92 290 ASP A CA 1
ATOM 2376 C C . ASP A 1 290 ? 7.093 20.833 32.194 1.00 13.31 290 ASP A C 1
ATOM 2377 O O . ASP A 1 290 ? 8.083 20.748 32.913 1.00 14.40 290 ASP A O 1
ATOM 2382 N N . GLY A 1 291 ? 6.006 21.492 32.565 1.00 14.18 291 GLY A N 1
ATOM 2383 C CA . GLY A 1 291 ? 5.971 22.178 33.856 1.00 15.67 291 GLY A CA 1
ATOM 2384 C C . GLY A 1 291 ? 6.595 23.557 33.735 1.00 17.03 291 GLY A C 1
ATOM 2385 O O . GLY A 1 291 ? 6.704 24.269 34.718 1.00 17.33 291 GLY A O 1
ATOM 2386 N N . LEU A 1 292 ? 7.019 23.928 32.527 1.00 16.92 292 LEU A N 1
ATOM 2387 C CA . LEU A 1 292 ? 7.605 25.245 32.300 1.00 17.09 292 LEU A CA 1
ATOM 2388 C C . LEU A 1 292 ? 6.662 26.095 31.469 1.00 16.60 292 LEU A C 1
ATOM 2389 O O . LEU A 1 292 ? 6.980 27.223 31.132 1.00 16.78 292 LEU A O 1
ATOM 2394 N N . GLY A 1 293 ? 5.497 25.547 31.135 1.00 16.76 293 GLY A N 1
ATOM 2395 C CA . GLY A 1 293 ? 4.490 26.309 30.399 1.00 15.95 293 GLY A CA 1
ATOM 2396 C C . GLY A 1 293 ? 4.158 25.778 29.027 1.00 15.99 293 GLY A C 1
ATOM 2397 O O . GLY A 1 293 ? 3.219 26.253 28.403 1.00 16.12 293 GLY A O 1
ATOM 2398 N N . ASN A 1 294 ? 4.932 24.808 28.543 1.00 14.91 294 ASN A N 1
ATOM 2399 C CA . ASN A 1 294 ? 4.640 24.183 27.267 1.00 14.84 294 ASN A CA 1
ATOM 2400 C C . ASN A 1 294 ? 3.663 23.031 27.460 1.00 14.02 294 ASN A C 1
ATOM 2401 O O . ASN A 1 294 ? 3.740 22.310 28.452 1.00 13.47 294 ASN A O 1
ATOM 2406 N N . ALA A 1 295 ? 2.772 22.843 26.496 1.00 13.65 295 ALA A N 1
ATOM 2407 C CA . ALA A 1 295 ? 1.715 21.853 26.620 1.00 13.15 295 ALA A CA 1
ATOM 2408 C C . ALA A 1 295 ? 1.202 21.545 25.226 1.00 13.58 295 ALA A C 1
ATOM 2409 O O . ALA A 1 295 ? 0.627 22.427 24.569 1.00 13.70 295 ALA A O 1
ATOM 2411 N N . SER A 1 296 ? 1.401 20.307 24.765 1.00 12.20 296 SER A N 1
ATOM 2412 C CA . SER A 1 296 ? 1.013 19.937 23.404 1.00 11.27 296 SER A CA 1
ATOM 2413 C C . SER A 1 296 ? -0.483 19.597 23.321 1.00 10.71 296 SER A C 1
ATOM 2414 O O . SER A 1 296 ? -1.070 19.141 24.295 1.00 10.11 296 SER A O 1
ATOM 2417 N N . ILE A 1 297 ? -1.090 19.866 22.166 1.00 10.45 297 ILE A N 1
ATOM 2418 C CA . ILE A 1 297 ? -2.513 19.585 21.918 1.00 10.21 297 ILE A CA 1
ATOM 2419 C C . ILE A 1 297 ? -2.536 18.567 20.807 1.00 9.76 297 ILE A C 1
ATOM 2420 O O . ILE A 1 297 ? -2.276 18.884 19.627 1.00 10.18 297 ILE A O 1
ATOM 2425 N N . MET A 1 298 ? -2.764 17.321 21.205 1.00 8.41 298 MET A N 1
ATOM 2426 C CA . MET A 1 298 ? -2.755 16.210 20.287 1.00 8.51 298 MET A CA 1
ATOM 2427 C C . MET A 1 298 ? -3.225 14.965 21.073 1.00 8.92 298 MET A C 1
ATOM 2428 O O . MET A 1 298 ? -3.582 15.074 22.260 1.00 9.45 298 MET A O 1
ATOM 2433 N N . ASP A 1 299 ? -3.197 13.812 20.412 1.00 8.25 299 ASP A N 1
ATOM 2434 C CA . ASP A 1 299 ? -3.257 12.518 21.094 1.00 8.63 299 ASP A CA 1
ATOM 2435 C C . ASP A 1 299 ? -2.542 11.538 20.202 1.00 8.39 299 ASP A C 1
ATOM 2436 O O . ASP A 1 299 ? -2.441 11.750 19.001 1.00 9.46 299 ASP A O 1
ATOM 2441 N N . ASP A 1 300 ? -2.040 10.471 20.796 1.00 8.23 300 ASP A N 1
ATOM 2442 C CA . ASP A 1 300 ? -1.381 9.409 20.064 1.00 7.76 300 ASP A CA 1
ATOM 2443 C C . ASP A 1 300 ? -2.262 8.164 20.256 1.00 8.31 300 ASP A C 1
ATOM 2444 O O . ASP A 1 300 ? -2.855 7.979 21.321 1.00 7.98 300 ASP A O 1
ATOM 2449 N N . PRO A 1 301 ? -2.371 7.319 19.212 1.00 8.63 301 PRO A N 1
ATOM 2450 C CA . PRO A 1 301 ? -3.277 6.172 19.234 1.00 8.53 301 PRO A CA 1
ATOM 2451 C C . PRO A 1 301 ? -2.952 5.125 20.311 1.00 9.09 301 PRO A C 1
ATOM 2452 O O . PRO A 1 301 ? -3.855 4.389 20.726 1.00 9.67 301 PRO A O 1
ATOM 2456 N N . ASN A 1 302 ? -1.689 5.032 20.718 1.00 8.08 302 ASN A N 1
ATOM 2457 C CA . ASN A 1 302 ? -1.264 4.024 21.679 1.00 8.32 302 ASN A CA 1
ATOM 2458 C C . ASN A 1 302 ? -1.845 4.270 23.066 1.00 8.25 302 ASN A C 1
ATOM 2459 O O . ASN A 1 302 ? -1.985 5.412 23.493 1.00 7.62 302 ASN A O 1
ATOM 2464 N N . VAL A 1 303 ? -2.198 3.186 23.749 1.00 7.63 303 VAL A N 1
ATOM 2465 C CA . VAL A 1 303 ? -2.781 3.261 25.087 1.00 7.45 303 VAL A CA 1
ATOM 2466 C C . VAL A 1 303 ? -1.683 3.038 26.122 1.00 6.93 303 VAL A C 1
ATOM 2467 O O . VAL A 1 303 ? -0.951 2.060 26.015 1.00 7.64 303 VAL A O 1
ATOM 2471 N N . PRO A 1 304 ? -1.586 3.900 27.158 1.00 7.41 304 PRO A N 1
ATOM 2472 C CA . PRO A 1 304 ? -2.497 5.010 27.514 1.00 7.65 304 PRO A CA 1
ATOM 2473 C C . PRO A 1 304 ? -2.431 6.240 26.610 1.00 7.51 304 PRO A C 1
ATOM 2474 O O . PRO A 1 304 ? -1.344 6.708 26.252 1.00 6.82 304 PRO A O 1
ATOM 2478 N N . SER A 1 305 ? -3.623 6.723 26.243 1.00 7.39 305 SER A N 1
ATOM 2479 C CA . SER A 1 305 ? -3.814 7.925 25.450 1.00 7.64 305 SER A CA 1
ATOM 2480 C C . SER A 1 305 ? -4.805 8.821 26.187 1.00 7.99 305 SER A C 1
ATOM 2481 O O . SER A 1 305 ? -5.457 8.375 27.152 1.00 8.68 305 SER A O 1
ATOM 2484 N N . LEU A 1 306 ? -4.951 10.075 25.763 1.00 7.21 306 LEU A N 1
ATOM 2485 C CA . LEU A 1 306 ? -6.079 10.883 26.278 1.00 6.94 306 LEU A CA 1
ATOM 2486 C C . LEU A 1 306 ? -7.429 10.244 25.962 1.00 6.54 306 LEU A C 1
ATOM 2487 O O . LEU A 1 306 ? -8.299 10.151 26.831 1.00 6.22 306 LEU A O 1
ATOM 2492 N N . LEU A 1 307 ? -7.597 9.809 24.717 1.00 6.66 307 LEU A N 1
ATOM 2493 C CA . LEU A 1 307 ? -8.834 9.151 24.256 1.00 6.16 307 LEU A CA 1
ATOM 2494 C C . LEU A 1 307 ? -9.233 7.983 25.191 1.00 6.21 307 LEU A C 1
ATOM 2495 O O . LEU A 1 307 ? -10.445 7.799 25.512 1.00 6.75 307 LEU A O 1
ATOM 2500 N N . ALA A 1 308 ? -8.223 7.236 25.645 1.00 5.16 308 ALA A N 1
ATOM 2501 C CA . ALA A 1 308 ? -8.431 6.039 26.497 1.00 6.74 308 ALA A CA 1
ATOM 2502 C C . ALA A 1 308 ? -8.684 6.312 27.978 1.00 7.60 308 ALA A C 1
ATOM 2503 O O . ALA A 1 308 ? -8.945 5.380 28.722 1.00 7.38 308 ALA A O 1
ATOM 2505 N N . ALA A 1 309 ? -8.643 7.582 28.396 1.00 8.02 309 ALA A N 1
ATOM 2506 C CA . ALA A 1 309 ? -8.748 7.894 29.810 1.00 8.53 309 ALA A CA 1
ATOM 2507 C C . ALA A 1 309 ? -9.939 7.205 30.536 1.00 8.71 309 ALA A C 1
ATOM 2508 O O . ALA A 1 309 ? -9.735 6.665 31.605 1.00 9.03 309 ALA A O 1
ATOM 2510 N N . PRO A 1 310 ? -11.165 7.220 29.976 1.00 8.55 310 PRO A N 1
ATOM 2511 C CA . PRO A 1 310 ? -12.225 6.496 30.701 1.00 8.67 310 PRO A CA 1
ATOM 2512 C C . PRO A 1 310 ? -12.017 4.977 30.678 1.00 9.33 310 PRO A C 1
ATOM 2513 O O . PRO A 1 310 ? -12.276 4.313 31.676 1.00 9.86 310 PRO A O 1
ATOM 2517 N N . TYR A 1 311 ? -11.494 4.454 29.575 1.00 9.38 311 TYR A N 1
ATOM 2518 C CA . TYR A 1 311 ? -11.166 3.026 29.466 1.00 9.83 311 TYR A CA 1
ATOM 2519 C C . TYR A 1 311 ? -10.186 2.544 30.541 1.00 10.11 311 TYR A C 1
ATOM 2520 O O . TYR A 1 311 ? -10.297 1.412 31.047 1.00 11.02 311 TYR A O 1
ATOM 2529 N N . LEU A 1 312 ? -9.210 3.378 30.872 1.00 10.14 312 LEU A N 1
ATOM 2530 C CA . LEU A 1 312 ? -8.243 3.020 31.931 1.00 10.64 312 LEU A CA 1
ATOM 2531 C C . LEU A 1 312 ? -8.764 3.292 33.332 1.00 9.91 312 LEU A C 1
ATOM 2532 O O . LEU A 1 312 ? -8.107 2.946 34.283 1.00 10.16 312 LEU A O 1
ATOM 2537 N N . GLY A 1 313 ? -9.956 3.898 33.439 1.00 10.26 313 GLY A N 1
ATOM 2538 C CA . GLY A 1 313 ? -10.592 4.152 34.739 1.00 10.23 313 GLY A CA 1
ATOM 2539 C C . GLY A 1 313 ? -10.243 5.492 35.355 1.00 9.85 313 GLY A C 1
ATOM 2540 O O . GLY A 1 313 ? -10.533 5.722 36.531 1.00 10.34 313 GLY A O 1
ATOM 2541 N N . TYR A 1 314 ? -9.650 6.401 34.574 1.00 9.70 314 TYR A N 1
ATOM 2542 C CA . TYR A 1 314 ? -9.195 7.654 35.172 1.00 9.83 314 TYR A CA 1
ATOM 2543 C C . TYR A 1 314 ? -10.362 8.610 35.377 1.00 10.23 314 TYR A C 1
ATOM 2544 O O . TYR A 1 314 ? -10.413 9.323 36.370 1.00 10.32 314 TYR A O 1
ATOM 2553 N N . CYS A 1 315 ? -11.267 8.659 34.406 1.00 11.34 315 CYS A N 1
ATOM 2554 C CA . CYS A 1 315 ? -12.443 9.570 34.487 1.00 12.73 315 CYS A CA 1
ATOM 2555 C C . CYS A 1 315 ? -13.691 8.938 33.884 1.00 12.83 315 CYS A C 1
ATOM 2556 O O . CYS A 1 315 ? -13.617 7.868 33.273 1.00 14.15 315 CYS A O 1
ATOM 2559 N N . SER A 1 316 ? -14.840 9.582 34.075 1.00 13.34 316 SER A N 1
ATOM 2560 C CA . SER A 1 316 ? -16.084 9.184 33.417 1.00 12.54 316 SER A CA 1
ATOM 2561 C C . SER A 1 316 ? -16.042 9.586 31.921 1.00 12.24 316 SER A C 1
ATOM 2562 O O . SER A 1 316 ? -15.577 10.672 31.573 1.00 11.63 316 SER A O 1
ATOM 2565 N N . VAL A 1 317 ? -16.507 8.700 31.046 1.00 11.60 317 VAL A N 1
ATOM 2566 C CA . VAL A 1 317 ? -16.764 9.041 29.646 1.00 12.01 317 VAL A CA 1
ATOM 2567 C C . VAL A 1 317 ? -17.639 10.310 29.548 1.00 12.50 317 VAL A C 1
ATOM 2568 O O . VAL A 1 317 ? -17.534 11.054 28.585 1.00 12.96 317 VAL A O 1
ATOM 2572 N N . ASP A 1 318 ? -18.487 10.556 30.558 1.00 12.83 318 ASP A N 1
ATOM 2573 C CA . ASP A 1 318 ? -19.384 11.725 30.596 1.00 13.00 318 ASP A CA 1
ATOM 2574 C C . ASP A 1 318 ? -18.728 13.036 31.031 1.00 13.28 318 ASP A C 1
ATOM 2575 O O . ASP A 1 318 ? -19.340 14.083 30.908 1.00 13.39 318 ASP A O 1
ATOM 2580 N N . ASP A 1 319 ? -17.501 12.977 31.551 1.00 13.33 319 ASP A N 1
ATOM 2581 C CA . ASP A 1 319 ? -16.800 14.158 32.048 1.00 13.99 319 ASP A CA 1
ATOM 2582 C C . ASP A 1 319 ? -16.684 15.230 30.959 1.00 13.41 319 ASP A C 1
ATOM 2583 O O . ASP A 1 319 ? -16.275 14.942 29.845 1.00 13.65 319 ASP A O 1
ATOM 2588 N N . GLU A 1 320 ? -17.045 16.461 31.302 1.00 13.64 320 GLU A N 1
ATOM 2589 C CA . GLU A 1 320 ? -17.057 17.591 30.373 1.00 13.42 320 GLU A CA 1
ATOM 2590 C C . GLU A 1 320 ? -15.698 17.909 29.751 1.00 11.90 320 GLU A C 1
ATOM 2591 O O . GLU A 1 320 ? -15.614 18.182 28.544 1.00 11.59 320 GLU A O 1
ATOM 2597 N N . VAL A 1 321 ? -14.641 17.858 30.549 1.00 10.81 321 VAL A N 1
ATOM 2598 C CA . VAL A 1 321 ? -13.301 18.151 30.039 1.00 10.82 321 VAL A CA 1
ATOM 2599 C C . VAL A 1 321 ? -12.813 17.003 29.147 1.00 10.47 321 VAL A C 1
ATOM 2600 O O . VAL A 1 321 ? -12.223 17.234 28.061 1.00 9.77 321 VAL A O 1
ATOM 2604 N N . TYR A 1 322 ? -13.100 15.769 29.569 1.00 9.11 322 TYR A N 1
ATOM 2605 C CA . TYR A 1 322 ? -12.813 14.643 28.705 1.00 8.50 322 TYR A CA 1
ATOM 2606 C C . TYR A 1 322 ? -13.527 14.783 27.353 1.00 8.07 322 TYR A C 1
ATOM 2607 O O . TYR A 1 322 ? -12.909 14.563 26.309 1.00 7.86 322 TYR A O 1
ATOM 2616 N N . GLN A 1 323 ? -14.813 15.148 27.369 1.00 7.96 323 GLN A N 1
ATOM 2617 C CA . GLN A 1 323 ? -15.572 15.249 26.124 1.00 8.09 323 GLN A CA 1
ATOM 2618 C C . GLN A 1 323 ? -15.023 16.330 25.181 1.00 8.25 323 GLN A C 1
ATOM 2619 O O . GLN A 1 323 ? -14.871 16.120 23.963 1.00 8.48 323 GLN A O 1
ATOM 2625 N N . ALA A 1 324 ? -14.700 17.482 25.758 1.00 7.88 324 ALA A N 1
ATOM 2626 C CA . ALA A 1 324 ? -14.031 18.543 25.014 1.00 8.30 324 ALA A CA 1
ATOM 2627 C C . ALA A 1 324 ? -12.671 18.084 24.455 1.00 8.33 324 ALA A C 1
ATOM 2628 O O . ALA A 1 324 ? -12.326 18.380 23.309 1.00 8.79 324 ALA A O 1
ATOM 2630 N N . THR A 1 325 ? -11.927 17.309 25.240 1.00 9.00 325 THR A N 1
ATOM 2631 C CA . THR A 1 325 ? -10.651 16.760 24.775 1.00 9.02 325 THR A CA 1
ATOM 2632 C C . THR A 1 325 ? -10.926 15.822 23.617 1.00 8.85 325 THR A C 1
ATOM 2633 O O . THR A 1 325 ? -10.285 15.918 22.560 1.00 8.14 325 THR A O 1
ATOM 2637 N N . ARG A 1 326 ? -11.903 14.941 23.807 1.00 8.78 326 ARG A N 1
ATOM 2638 C CA . ARG A 1 326 ? -12.259 13.973 22.773 1.00 9.32 326 ARG A CA 1
ATOM 2639 C C . ARG A 1 326 ? -12.602 14.645 21.431 1.00 10.33 326 ARG A C 1
ATOM 2640 O O . ARG A 1 326 ? -12.103 14.225 20.381 1.00 10.35 326 ARG A O 1
ATOM 2648 N N . ARG A 1 327 ? -13.425 15.701 21.472 1.00 11.23 327 ARG A N 1
ATOM 2649 C CA . ARG A 1 327 ? -13.786 16.450 20.261 1.00 10.78 327 ARG A CA 1
ATOM 2650 C C . ARG A 1 327 ? -12.573 17.065 19.605 1.00 11.02 327 ARG A C 1
ATOM 2651 O O . ARG A 1 327 ? -12.509 17.124 18.377 1.00 11.28 327 ARG A O 1
ATOM 2659 N N . THR A 1 328 ? -11.618 17.536 20.412 1.00 10.92 328 THR A N 1
ATOM 2660 C CA . THR A 1 328 ? -10.391 18.133 19.879 1.00 10.71 328 THR A CA 1
ATOM 2661 C C . THR A 1 328 ? -9.491 17.086 19.221 1.00 10.72 328 THR A C 1
ATOM 2662 O O . THR A 1 328 ? -9.021 17.287 18.095 1.00 10.70 328 THR A O 1
ATOM 2666 N N . ILE A 1 329 ? -9.306 15.958 19.907 1.00 9.99 329 ILE A N 1
ATOM 2667 C CA . ILE A 1 329 ? -8.564 14.785 19.401 1.00 10.96 329 ILE A CA 1
ATOM 2668 C C . ILE A 1 329 ? -9.077 14.241 18.087 1.00 10.99 329 ILE A C 1
ATOM 2669 O O . ILE A 1 329 ? -8.292 13.965 17.199 1.00 10.86 329 ILE A O 1
ATOM 2674 N N . LEU A 1 330 ? -10.396 14.066 17.981 1.00 11.21 330 LEU A N 1
ATOM 2675 C CA . LEU A 1 330 ? -10.999 13.507 16.768 1.00 11.03 330 LEU A CA 1
ATOM 2676 C C . LEU A 1 330 ? -11.365 14.632 15.795 1.00 10.54 330 LEU A C 1
ATOM 2677 O O . LEU A 1 330 ? -12.453 14.690 15.278 1.00 10.98 330 LEU A O 1
ATOM 2682 N N . SER A 1 331 ? -10.417 15.539 15.577 1.00 10.89 331 SER A N 1
ATOM 2683 C CA . SER A 1 331 ? -10.581 16.641 14.622 1.00 10.21 331 SER A CA 1
ATOM 2684 C C . SER A 1 331 ? -9.211 17.024 14.080 1.00 9.76 331 SER A C 1
ATOM 2685 O O . SER A 1 331 ? -8.181 16.628 14.629 1.00 8.98 331 SER A O 1
ATOM 2688 N N . SER A 1 332 ? -9.197 17.824 13.019 1.00 10.29 332 SER A N 1
ATOM 2689 C CA . SER A 1 332 ? -7.934 18.299 12.440 1.00 10.20 332 SER A CA 1
ATOM 2690 C C . SER A 1 332 ? -7.106 19.226 13.375 1.00 10.00 332 SER A C 1
ATOM 2691 O O . SER A 1 332 ? -5.954 19.543 13.080 1.00 10.80 332 SER A O 1
ATOM 2694 N N . GLU A 1 333 ? -7.661 19.594 14.528 1.00 9.44 333 GLU A N 1
ATOM 2695 C CA . GLU A 1 333 ? -6.935 20.382 15.534 1.00 8.99 333 GLU A CA 1
ATOM 2696 C C . GLU A 1 333 ? -5.802 19.536 16.151 1.00 8.83 333 GLU A C 1
ATOM 2697 O O . GLU A 1 333 ? -4.783 20.068 16.634 1.00 8.29 333 GLU A O 1
ATOM 2703 N N . ASN A 1 334 ? -6.013 18.226 16.117 1.00 8.51 334 ASN A N 1
ATOM 2704 C CA . ASN A 1 334 ? -5.015 17.231 16.430 1.00 8.51 334 ASN A CA 1
ATOM 2705 C C . ASN A 1 334 ? -4.174 16.977 15.171 1.00 8.82 334 ASN A C 1
ATOM 2706 O O . ASN A 1 334 ? -4.712 16.531 14.169 1.00 9.11 334 ASN A O 1
ATOM 2711 N N . PRO A 1 335 ? -2.853 17.256 15.217 1.00 9.11 335 PRO A N 1
ATOM 2712 C CA . PRO A 1 335 ? -2.009 17.099 13.997 1.00 9.70 335 PRO A CA 1
ATOM 2713 C C . PRO A 1 335 ? -1.889 15.633 13.497 1.00 9.35 335 PRO A C 1
ATOM 2714 O O . PRO A 1 335 ? -1.340 15.387 12.421 1.00 8.73 335 PRO A O 1
ATOM 2718 N N . TYR A 1 336 ? -2.400 14.691 14.287 1.00 9.21 336 TYR A N 1
ATOM 2719 C CA . TYR A 1 336 ? -2.285 13.263 13.985 1.00 8.50 336 TYR A CA 1
ATOM 2720 C C . TYR A 1 336 ? -3.619 12.682 13.535 1.00 8.14 336 TYR A C 1
ATOM 2721 O O . TYR A 1 336 ? -3.730 11.487 13.279 1.00 7.18 336 TYR A O 1
ATOM 2730 N N . PHE A 1 337 ? -4.624 13.552 13.418 1.00 7.13 337 PHE A N 1
ATOM 2731 C CA . PHE A 1 337 ? -5.921 13.126 12.940 1.00 7.31 337 PHE A CA 1
ATOM 2732 C C . PHE A 1 337 ? -5.897 13.169 11.438 1.00 7.13 337 PHE A C 1
ATOM 2733 O O . PHE A 1 337 ? -5.656 14.222 10.878 1.00 6.91 337 PHE A O 1
ATOM 2741 N N . TYR A 1 338 ? -6.121 12.021 10.788 1.00 8.11 338 TYR A N 1
ATOM 2742 C CA . TYR A 1 338 ? -6.053 11.905 9.314 1.00 8.52 338 TYR A CA 1
ATOM 2743 C C . TYR A 1 338 ? -7.373 11.461 8.739 1.00 9.00 338 TYR A C 1
ATOM 2744 O O . TYR A 1 338 ? -8.094 10.678 9.359 1.00 8.50 338 TYR A O 1
ATOM 2753 N N . GLN A 1 339 ? -7.662 11.908 7.525 1.00 8.84 339 GLN A N 1
ATOM 2754 C CA . GLN A 1 339 ? -8.973 11.686 6.947 1.00 9.16 339 GLN A C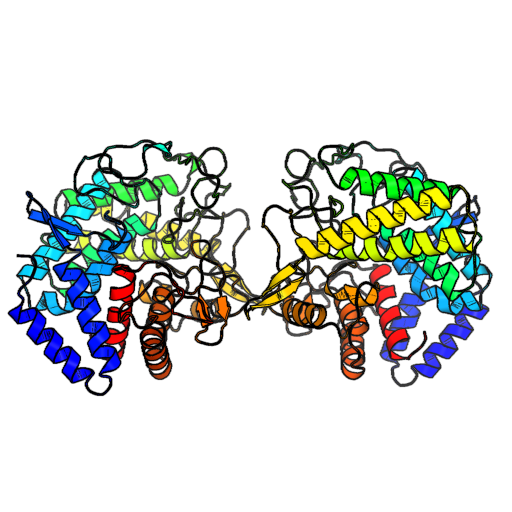A 1
ATOM 2755 C C . GLN A 1 339 ? -8.787 11.217 5.538 1.00 9.71 339 GLN A C 1
ATOM 2756 O O . GLN A 1 339 ? -8.088 11.872 4.759 1.00 8.82 339 GLN A O 1
ATOM 2762 N N . GLY A 1 340 ? -9.372 10.059 5.217 1.00 9.40 340 GLY A N 1
ATOM 2763 C CA . GLY A 1 340 ? -9.291 9.560 3.845 1.00 10.74 340 GLY A CA 1
ATOM 2764 C C . GLY A 1 340 ? -10.585 8.921 3.379 1.00 11.20 340 GLY A C 1
ATOM 2765 O O . GLY A 1 340 ? -11.596 8.971 4.074 1.00 9.66 340 GLY A O 1
ATOM 2766 N N . GLU A 1 341 ? -10.525 8.286 2.206 1.00 12.14 341 GLU A N 1
ATOM 2767 C CA . GLU A 1 341 ? -11.695 7.632 1.606 1.00 13.58 341 GLU A CA 1
ATOM 2768 C C . GLU A 1 341 ? -12.305 6.524 2.443 1.00 12.40 341 GLU A C 1
ATOM 2769 O O . GLU A 1 341 ? -13.510 6.380 2.430 1.00 12.48 341 GLU A O 1
ATOM 2775 N N . TYR A 1 342 ? -11.469 5.723 3.114 1.00 12.25 342 TYR A N 1
ATOM 2776 C CA . TYR A 1 342 ? -11.929 4.523 3.817 1.00 12.81 342 TYR A CA 1
ATOM 2777 C C . TYR A 1 342 ? -12.233 4.757 5.275 1.00 12.33 342 TYR A C 1
ATOM 2778 O O . TYR A 1 342 ? -13.117 4.102 5.838 1.00 12.02 342 TYR A O 1
ATOM 2787 N N . ALA A 1 343 ? -11.478 5.652 5.904 1.00 11.60 343 ALA A N 1
ATOM 2788 C CA . ALA A 1 343 ? -11.663 5.910 7.326 1.00 11.19 343 ALA A CA 1
ATOM 2789 C C . ALA A 1 343 ? -11.050 7.240 7.705 1.00 11.25 343 ALA A C 1
ATOM 2790 O O . ALA A 1 343 ? -10.299 7.809 6.939 1.00 10.98 343 ALA A O 1
ATOM 2792 N N . SER A 1 344 ? -11.387 7.703 8.902 1.00 10.77 344 SER A N 1
ATOM 2793 C CA . SER A 1 344 ? -10.731 8.826 9.561 1.00 11.37 344 SER A CA 1
ATOM 2794 C C . SER A 1 344 ? -10.313 8.366 10.959 1.00 10.80 344 SER A C 1
ATOM 2795 O O . SER A 1 344 ? -11.018 7.607 11.599 1.00 10.91 344 SER A O 1
ATOM 2798 N N . GLY A 1 345 ? -9.170 8.823 11.436 1.00 10.88 345 GLY A N 1
ATOM 2799 C CA . GLY A 1 345 ? -8.709 8.361 12.723 1.00 10.08 345 GLY A CA 1
ATOM 2800 C C . GLY A 1 345 ? -7.325 8.851 13.011 1.00 9.77 345 GLY A C 1
ATOM 2801 O O . GLY A 1 345 ? -6.898 9.867 12.464 1.00 9.95 345 GLY A O 1
ATOM 2802 N N . LEU A 1 346 ? -6.608 8.095 13.834 1.00 8.57 346 LEU A N 1
ATOM 2803 C CA . LEU A 1 346 ? -5.419 8.603 14.480 1.00 8.66 346 LEU A CA 1
ATOM 2804 C C . LEU A 1 346 ? -4.132 7.932 14.023 1.00 8.60 346 LEU A C 1
ATOM 2805 O O . LEU A 1 346 ? -3.975 6.700 14.134 1.00 8.31 346 LEU A O 1
ATOM 2810 N N . GLY A 1 347 ? -3.215 8.759 13.522 1.00 7.62 347 GLY A N 1
ATOM 2811 C CA . GLY A 1 347 ? -1.880 8.340 13.171 1.00 7.87 347 GLY A CA 1
ATOM 2812 C C . GLY A 1 347 ? -0.928 8.634 14.314 1.00 8.12 347 GLY A C 1
ATOM 2813 O O . GLY A 1 347 ? -1.341 9.016 15.424 1.00 7.83 347 GLY A O 1
ATOM 2814 N N . SER A 1 348 ? 0.352 8.495 14.033 1.00 8.10 348 SER A N 1
ATOM 2815 C CA . SER A 1 348 ? 1.366 8.548 15.091 1.00 8.29 348 SER A CA 1
ATOM 2816 C C . SER A 1 348 ? 2.649 9.054 14.485 1.00 8.49 348 SER A C 1
ATOM 2817 O O . SER A 1 348 ? 2.933 8.775 13.306 1.00 8.15 348 SER A O 1
ATOM 2820 N N . SER A 1 349 ? 3.450 9.773 15.280 1.00 8.51 349 SER A N 1
ATOM 2821 C CA . SER A 1 349 ? 4.860 10.005 14.914 1.00 7.85 349 SER A CA 1
ATOM 2822 C C . SER A 1 349 ? 5.568 8.679 14.549 1.00 8.94 349 SER A C 1
ATOM 2823 O O . SER A 1 349 ? 6.573 8.685 13.832 1.00 8.73 349 SER A O 1
ATOM 2826 N N . HIS A 1 350 ? 5.037 7.553 15.029 1.00 7.95 350 HIS A N 1
ATOM 2827 C CA . HIS A 1 350 ? 5.697 6.264 14.895 1.00 8.80 350 HIS A CA 1
ATOM 2828 C C . HIS A 1 350 ? 5.409 5.588 13.574 1.00 8.59 350 HIS A C 1
ATOM 2829 O O . HIS A 1 350 ? 6.053 4.601 13.224 1.00 9.05 350 HIS A O 1
ATOM 2836 N N . THR A 1 351 ? 4.402 6.063 12.864 1.00 9.40 351 THR A N 1
ATOM 2837 C CA . THR A 1 351 ? 3.970 5.361 11.636 1.00 9.72 351 THR A CA 1
ATOM 2838 C C . THR A 1 351 ? 3.985 6.333 10.471 1.00 10.94 351 THR A C 1
ATOM 2839 O O . THR A 1 351 ? 4.185 7.532 10.689 1.00 11.57 351 THR A O 1
ATOM 2843 N N . PHE A 1 352 ? 3.802 5.832 9.245 1.00 12.04 352 PHE A N 1
ATOM 2844 C CA . PHE A 1 352 ? 3.862 6.672 8.049 1.00 12.97 352 PHE A CA 1
ATOM 2845 C C . PHE A 1 352 ? 2.686 7.635 8.026 1.00 13.23 352 PHE A C 1
ATOM 2846 O O . PHE A 1 352 ? 1.587 7.337 8.509 1.00 12.11 352 PHE A O 1
ATOM 2854 N N . TYR A 1 353 ? 2.914 8.784 7.403 1.00 13.16 353 TYR A N 1
ATOM 2855 C CA . TYR A 1 353 ? 1.902 9.784 7.265 1.00 12.83 353 TYR A CA 1
ATOM 2856 C C . TYR A 1 353 ? 0.647 9.249 6.514 1.00 12.92 353 TYR A C 1
ATOM 2857 O O . TYR A 1 353 ? 0.780 8.462 5.568 1.00 11.27 353 TYR A O 1
ATOM 2866 N N . ARG A 1 354 ? -0.561 9.632 6.969 1.00 12.38 354 ARG A N 1
ATOM 2867 C CA . ARG A 1 354 ? -1.826 9.144 6.366 1.00 12.96 354 ARG A CA 1
ATOM 2868 C C . ARG A 1 354 ? -2.251 7.743 6.869 1.00 11.61 354 ARG A C 1
ATOM 2869 O O . ARG A 1 354 ? -3.313 7.256 6.494 1.00 10.88 354 ARG A O 1
ATOM 2877 N N . TYR A 1 355 ? -1.417 7.090 7.680 1.00 10.20 355 TYR A N 1
ATOM 2878 C CA . TYR A 1 355 ? -1.765 5.794 8.232 1.00 9.23 355 TYR A CA 1
ATOM 2879 C C . TYR A 1 355 ? -2.341 5.993 9.622 1.00 8.70 355 TYR A C 1
ATOM 2880 O O . TYR A 1 355 ? -1.721 6.666 10.447 1.00 7.90 355 TYR A O 1
ATOM 2889 N N . ILE A 1 356 ? -3.509 5.388 9.869 1.00 7.05 356 ILE A N 1
ATOM 2890 C CA . ILE A 1 356 ? -4.194 5.515 11.152 1.00 6.33 356 ILE A CA 1
ATOM 2891 C C . ILE A 1 356 ? -4.236 4.142 11.839 1.00 6.89 356 ILE A C 1
ATOM 2892 O O . ILE A 1 356 ? -4.026 3.095 11.193 1.00 7.31 356 ILE A O 1
ATOM 2897 N N . TRP A 1 357 ? -4.532 4.141 13.132 1.00 6.94 357 TRP A N 1
ATOM 2898 C CA . TRP A 1 357 ? -4.348 2.949 13.938 1.00 6.85 357 TRP A CA 1
ATOM 2899 C C . TRP A 1 357 ? -5.674 2.257 14.296 1.00 6.73 357 TRP A C 1
ATOM 2900 O O . TRP A 1 357 ? -6.528 2.867 14.919 1.00 7.42 357 TRP A O 1
ATOM 2911 N N . PRO A 1 358 ? -5.819 0.959 13.964 1.00 6.35 358 PRO A N 1
ATOM 2912 C CA . PRO A 1 358 ? -6.968 0.204 14.509 1.00 5.42 358 PRO A CA 1
ATOM 2913 C C . PRO A 1 358 ? -7.092 0.249 16.048 1.00 6.04 358 PRO A C 1
ATOM 2914 O O . PRO A 1 358 ? -8.192 0.236 16.573 1.00 6.31 358 PRO A O 1
ATOM 2918 N N . ILE A 1 359 ? -5.977 0.259 16.785 1.00 7.03 359 ILE A N 1
ATOM 2919 C CA . ILE A 1 359 ? -6.086 0.346 18.247 1.00 6.49 359 ILE A CA 1
ATOM 2920 C C . ILE A 1 359 ? -6.888 1.570 18.661 1.00 7.22 359 ILE A C 1
ATOM 2921 O O . ILE A 1 359 ? -7.651 1.485 19.609 1.00 7.85 359 ILE A O 1
ATOM 2926 N N . ALA A 1 360 ? -6.721 2.701 17.973 1.00 6.96 360 ALA A N 1
ATOM 2927 C CA . ALA A 1 360 ? -7.415 3.934 18.406 1.00 7.56 360 ALA A CA 1
ATOM 2928 C C . ALA A 1 360 ? -8.881 3.893 17.959 1.00 7.24 360 ALA A C 1
ATOM 2929 O O . ALA A 1 360 ? -9.735 4.540 18.551 1.00 8.21 360 ALA A O 1
ATOM 2931 N N . LEU A 1 361 ? -9.163 3.166 16.884 1.00 7.71 361 LEU A N 1
ATOM 2932 C CA . LEU A 1 361 ? -10.555 3.001 16.453 1.00 7.90 361 LEU A CA 1
ATOM 2933 C C . LEU A 1 361 ? -11.291 2.177 17.485 1.00 8.00 361 LEU A C 1
ATOM 2934 O O . LEU A 1 361 ? -12.474 2.426 17.762 1.00 7.34 361 LEU A O 1
ATOM 2939 N N . SER A 1 362 ? -10.587 1.186 18.036 1.00 7.72 362 SER A N 1
ATOM 2940 C CA . SER A 1 362 ? -11.181 0.315 19.043 1.00 9.09 362 SER A CA 1
ATOM 2941 C C . SER A 1 362 ? -11.408 1.113 20.290 1.00 8.65 362 SER A C 1
ATOM 2942 O O . SER A 1 362 ? -12.476 1.034 20.857 1.00 8.46 362 SER A O 1
ATOM 2945 N N . ILE A 1 363 ? -10.398 1.882 20.698 1.00 7.68 363 ILE A N 1
ATOM 2946 C CA . ILE A 1 363 ? -10.525 2.704 21.888 1.00 7.35 363 ILE A CA 1
ATOM 2947 C C . ILE A 1 363 ? -11.635 3.748 21.738 1.00 8.13 363 ILE A C 1
ATOM 2948 O O . ILE A 1 363 ? -12.381 3.999 22.696 1.00 7.91 363 ILE A O 1
ATOM 2953 N N . GLN A 1 364 ? -11.738 4.327 20.539 1.00 8.26 364 GLN A N 1
ATOM 2954 C CA . GLN A 1 364 ? -12.782 5.278 20.244 1.00 9.09 364 GLN A CA 1
ATOM 2955 C C . GLN A 1 364 ? -14.144 4.627 20.471 1.00 9.57 364 GLN A C 1
ATOM 2956 O O . GLN A 1 364 ? -15.037 5.243 21.066 1.00 10.32 364 GLN A O 1
ATOM 2962 N N . GLY A 1 365 ? -14.299 3.376 20.018 1.00 9.46 365 GLY A N 1
ATOM 2963 C CA . GLY A 1 365 ? -15.517 2.606 20.287 1.00 8.14 365 GLY A CA 1
ATOM 2964 C C . GLY A 1 365 ? -15.746 2.314 21.763 1.00 8.51 365 GLY A C 1
ATOM 2965 O O . GLY A 1 365 ? -16.868 2.424 22.261 1.00 8.94 365 GLY A O 1
ATOM 2966 N N . LEU A 1 366 ? -14.680 1.954 22.469 1.00 8.20 366 LEU A N 1
ATOM 2967 C CA . LEU A 1 366 ? -14.760 1.645 23.885 1.00 8.49 366 LEU A CA 1
ATOM 2968 C C . LEU A 1 366 ? -15.079 2.862 24.753 1.00 9.39 366 LEU A C 1
ATOM 2969 O O . LEU A 1 366 ? -15.413 2.700 25.917 1.00 10.55 366 LEU A O 1
ATOM 2974 N N . THR A 1 367 ? -14.936 4.072 24.217 1.00 9.01 367 THR A N 1
ATOM 2975 C CA . THR A 1 367 ? -15.059 5.281 25.037 1.00 9.68 367 THR A CA 1
ATOM 2976 C C . THR A 1 367 ? -16.192 6.180 24.564 1.00 10.27 367 THR A C 1
ATOM 2977 O O . THR A 1 367 ? -16.092 7.414 24.615 1.00 11.03 367 THR A O 1
ATOM 2981 N N . THR A 1 368 ? -17.238 5.555 24.047 1.00 10.26 368 THR A N 1
ATOM 2982 C CA . THR A 1 368 ? -18.464 6.252 23.689 1.00 10.82 368 THR A CA 1
ATOM 2983 C C . THR A 1 368 ? -19.595 5.366 24.174 1.00 11.54 368 THR A C 1
ATOM 2984 O O . THR A 1 368 ? -19.473 4.110 24.127 1.00 11.23 368 THR A O 1
ATOM 2988 N N . ARG A 1 369 ? -20.673 5.997 24.658 1.00 11.96 369 ARG A N 1
ATOM 2989 C CA . ARG A 1 369 ? -21.900 5.267 25.047 1.00 12.74 369 ARG A CA 1
ATOM 2990 C C . ARG A 1 369 ? -22.717 4.873 23.812 1.00 12.49 369 ARG A C 1
ATOM 2991 O O . ARG A 1 369 ? -23.614 4.014 23.868 1.00 13.33 369 ARG A O 1
ATOM 2999 N N . ASP A 1 370 ? -22.407 5.510 22.695 1.00 11.85 370 ASP A N 1
ATOM 3000 C CA . ASP A 1 370 ? -23.209 5.410 21.482 1.00 12.40 370 ASP A CA 1
ATOM 3001 C C . ASP A 1 370 ? -22.975 4.087 20.773 1.00 12.92 370 ASP A C 1
ATOM 3002 O O . ASP A 1 370 ? -21.931 3.895 20.152 1.00 12.99 370 ASP A O 1
ATOM 3007 N N . LYS A 1 371 ? -23.956 3.188 20.869 1.00 13.14 371 LYS A N 1
ATOM 3008 C CA . LYS A 1 371 ? -23.858 1.844 20.284 1.00 13.07 371 LYS A CA 1
ATOM 3009 C C . LYS A 1 371 ? -23.731 1.847 18.759 1.00 12.70 371 LYS A C 1
ATOM 3010 O O . LYS A 1 371 ? -23.104 0.973 18.213 1.00 13.47 371 LYS A O 1
ATOM 3016 N N . ALA A 1 372 ? -24.361 2.804 18.087 1.00 12.46 372 ALA A N 1
ATOM 3017 C CA . ALA A 1 372 ? -24.248 2.922 16.650 1.00 13.15 372 ALA A CA 1
ATOM 3018 C C . ALA A 1 372 ? -22.828 3.304 16.254 1.00 13.14 372 ALA A C 1
ATOM 3019 O O . ALA A 1 372 ? -22.371 2.923 15.173 1.00 13.75 372 ALA A O 1
ATOM 3021 N N . GLU A 1 373 ? -22.130 4.037 17.122 1.00 12.56 373 GLU A N 1
ATOM 3022 C CA . GLU A 1 373 ? -20.738 4.399 16.843 1.00 12.91 373 GLU A CA 1
ATOM 3023 C C . GLU A 1 373 ? -19.845 3.178 17.056 1.00 11.79 373 GLU A C 1
ATOM 3024 O O . GLU A 1 373 ? -18.965 2.914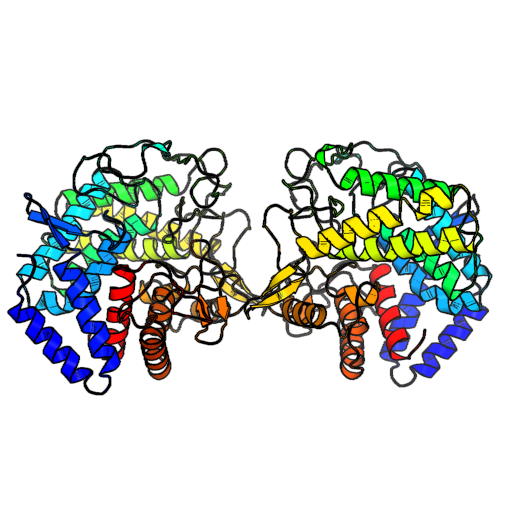 16.259 1.00 11.43 373 GLU A O 1
ATOM 3030 N N . LYS A 1 374 ? -20.115 2.405 18.109 1.00 11.23 374 LYS A N 1
ATOM 3031 C CA . LYS A 1 374 ? -19.378 1.154 18.349 1.00 10.84 374 LYS A CA 1
ATOM 3032 C C . LYS A 1 374 ? -19.518 0.213 17.150 1.00 10.99 374 LYS A C 1
ATOM 3033 O O . LYS A 1 374 ? -18.537 -0.386 16.674 1.00 10.39 374 LYS A O 1
ATOM 3039 N N . LYS A 1 375 ? -20.755 0.060 16.683 1.00 10.51 375 LYS A N 1
ATOM 3040 C CA . LYS A 1 375 ? -21.022 -0.809 15.548 1.00 11.73 375 LYS A CA 1
ATOM 3041 C C . LYS A 1 375 ? -20.350 -0.292 14.280 1.00 11.30 375 LYS A C 1
ATOM 3042 O O . LYS A 1 375 ? -19.856 -1.076 13.463 1.00 12.09 375 LYS A O 1
ATOM 3048 N N . PHE A 1 376 ? -20.353 1.022 14.093 1.00 11.35 376 PHE A N 1
ATOM 3049 C CA . PHE A 1 376 ? -19.687 1.615 12.929 1.00 10.99 376 PHE A CA 1
ATOM 3050 C C . PHE A 1 376 ? -18.170 1.315 12.945 1.00 10.29 376 PHE A C 1
ATOM 3051 O O . PHE A 1 376 ? -17.568 0.990 11.916 1.00 9.86 376 PHE A O 1
ATOM 3059 N N . LEU A 1 377 ? -17.555 1.449 14.118 1.00 8.82 377 LEU A N 1
ATOM 3060 C CA . LEU A 1 377 ? -16.127 1.329 14.221 1.00 7.93 377 LEU A CA 1
ATOM 3061 C C . LEU A 1 377 ? -15.755 -0.141 14.038 1.00 8.75 377 LEU A C 1
ATOM 3062 O O . LEU A 1 377 ? -14.794 -0.436 13.354 1.00 9.67 377 LEU A O 1
ATOM 3067 N N . LEU A 1 378 ? -16.527 -1.057 14.624 1.00 8.63 378 LEU A N 1
ATOM 3068 C CA . LEU A 1 378 ? -16.314 -2.472 14.351 1.00 8.69 378 LEU A CA 1
ATOM 3069 C C . LEU A 1 378 ? -16.369 -2.806 12.852 1.00 9.24 378 LEU A C 1
ATOM 3070 O O . LEU A 1 378 ? -15.462 -3.499 12.339 1.00 9.50 378 LEU A O 1
ATOM 3075 N N . ASP A 1 379 ? -17.415 -2.334 12.164 1.00 10.05 379 ASP A N 1
ATOM 3076 C CA . ASP A 1 379 ? -17.581 -2.575 10.720 1.00 10.86 379 ASP A CA 1
ATOM 3077 C C . ASP A 1 379 ? -16.375 -2.024 9.946 1.00 11.00 379 ASP A C 1
ATOM 3078 O O . ASP A 1 379 ? -15.802 -2.689 9.091 1.00 10.97 379 ASP A O 1
ATOM 3083 N N . GLN A 1 380 ? -15.991 -0.800 10.262 1.00 11.03 380 GLN A N 1
ATOM 3084 C CA . GLN A 1 380 ? -14.828 -0.187 9.634 1.00 10.45 380 GLN A CA 1
ATOM 3085 C C . GLN A 1 380 ? -13.555 -0.991 9.944 1.00 10.44 380 GLN A C 1
ATOM 3086 O O . GLN A 1 380 ? -12.690 -1.150 9.054 1.00 9.50 380 GLN A O 1
ATOM 3092 N N . LEU A 1 381 ? -13.428 -1.509 11.180 1.00 9.16 381 LEU A N 1
ATOM 3093 C CA . LEU A 1 381 ? -12.226 -2.300 11.531 1.00 9.63 381 LEU A CA 1
ATOM 3094 C C . LEU A 1 381 ? -12.058 -3.523 10.642 1.00 10.05 381 LEU A C 1
ATOM 3095 O O . LEU A 1 381 ? -10.952 -3.846 10.166 1.00 9.66 381 LEU A O 1
ATOM 3100 N N . VAL A 1 382 ? -13.184 -4.184 10.415 1.00 9.93 382 VAL A N 1
ATOM 3101 C CA . VAL A 1 382 ? -13.262 -5.375 9.597 1.00 10.61 382 VAL A CA 1
ATOM 3102 C C . VAL A 1 382 ? -13.035 -5.034 8.118 1.00 10.53 382 VAL A C 1
ATOM 3103 O O . VAL A 1 382 ? -12.290 -5.746 7.434 1.00 9.20 382 VAL A O 1
ATOM 3107 N N . ALA A 1 383 ? -13.612 -3.920 7.661 1.00 10.92 383 ALA A N 1
ATOM 3108 C CA . ALA A 1 383 ? -13.502 -3.493 6.247 1.00 11.38 383 ALA A CA 1
ATOM 3109 C C . ALA A 1 383 ? -12.125 -2.923 5.898 1.00 10.87 383 ALA A C 1
ATOM 3110 O O . ALA A 1 383 ? -11.750 -2.864 4.719 1.00 11.35 383 ALA A O 1
ATOM 3112 N N . CYS A 1 384 ? -11.383 -2.475 6.906 1.00 10.11 384 CYS A N 1
ATOM 3113 C CA . CYS A 1 384 ? -10.071 -1.876 6.641 1.00 9.15 384 CYS A CA 1
ATOM 3114 C C . CYS A 1 384 ? -8.923 -2.791 7.043 1.00 9.72 384 CYS A C 1
ATOM 3115 O O . CYS A 1 384 ? -7.874 -2.310 7.537 1.00 9.50 384 CYS A O 1
ATOM 3118 N N . ASP A 1 385 ? -9.097 -4.096 6.799 1.00 8.99 385 ASP A N 1
ATOM 3119 C CA . ASP A 1 385 ? -8.089 -5.089 7.157 1.00 9.84 385 ASP A CA 1
ATOM 3120 C C . ASP A 1 385 ? -7.217 -5.515 5.981 1.00 9.72 385 ASP A C 1
ATOM 3121 O O . ASP A 1 385 ? -6.439 -6.466 6.120 1.00 9.97 385 ASP A O 1
ATOM 3126 N N . GLY A 1 386 ? -7.331 -4.860 4.825 1.00 9.36 386 GLY A N 1
ATOM 3127 C CA . GLY A 1 386 ? -6.497 -5.250 3.668 1.00 9.34 386 GLY A CA 1
ATOM 3128 C C . GLY A 1 386 ? -6.722 -6.694 3.214 1.00 9.03 386 GLY A C 1
ATOM 3129 O O . GLY A 1 386 ? -5.891 -7.275 2.546 1.00 8.80 386 GLY A O 1
ATOM 3130 N N . GLY A 1 387 ? -7.866 -7.258 3.580 1.00 10.32 387 GLY A N 1
ATOM 3131 C CA . GLY A 1 387 ? -8.258 -8.607 3.171 1.00 10.92 387 GLY A CA 1
ATOM 3132 C C . GLY A 1 387 ? -7.553 -9.658 3.997 1.00 11.61 387 GLY A C 1
ATOM 3133 O O . GLY A 1 387 ? -7.621 -10.828 3.649 1.00 12.15 387 GLY A O 1
ATOM 3134 N N . THR A 1 388 ? -6.886 -9.248 5.088 1.00 10.92 388 THR A N 1
ATOM 3135 C CA . THR A 1 388 ? -6.131 -10.187 5.942 1.00 10.99 388 THR A CA 1
ATOM 3136 C C . THR A 1 388 ? -6.939 -10.899 7.036 1.00 10.43 388 THR A C 1
ATOM 3137 O O . THR A 1 388 ? -6.558 -11.983 7.479 1.00 9.44 388 THR A O 1
ATOM 3141 N N . GLY A 1 389 ? -8.013 -10.267 7.497 1.00 10.07 389 GLY A N 1
ATOM 3142 C CA . GLY A 1 389 ? -8.819 -10.827 8.602 1.00 9.72 389 GLY A CA 1
ATOM 3143 C C . GLY A 1 389 ? -8.222 -10.651 9.993 1.00 9.60 389 GLY A C 1
ATOM 3144 O O . GLY A 1 389 ? -8.704 -11.253 10.947 1.00 9.91 389 GLY A O 1
ATOM 3145 N N . VAL A 1 390 ? -7.170 -9.849 10.112 1.00 9.04 390 VAL A N 1
ATOM 3146 C CA . VAL A 1 390 ? -6.587 -9.509 11.420 1.00 8.21 390 VAL A CA 1
ATOM 3147 C C . VAL A 1 390 ? -6.354 -7.986 11.532 1.00 8.87 390 VAL A C 1
ATOM 3148 O O . VAL A 1 390 ? -6.569 -7.242 10.568 1.00 8.17 390 VAL A O 1
ATOM 3152 N N . MET A 1 391 ? -5.897 -7.537 12.705 1.00 8.95 391 MET A N 1
ATOM 3153 C CA . MET A 1 391 ? -5.676 -6.102 12.965 1.00 9.24 391 MET A CA 1
ATOM 3154 C C . MET A 1 391 ? -4.209 -5.721 12.752 1.00 9.40 391 MET A C 1
ATOM 3155 O O . MET A 1 391 ? -3.293 -6.431 13.197 1.00 9.08 391 MET A O 1
ATOM 3160 N N . HIS A 1 392 ? -3.990 -4.595 12.073 1.00 8.69 392 HIS A N 1
ATOM 3161 C CA . HIS A 1 392 ? -2.640 -4.112 11.854 1.00 8.17 392 HIS A CA 1
ATOM 3162 C C . HIS A 1 392 ? -2.295 -2.975 12.817 1.00 7.28 392 HIS A C 1
ATOM 3163 O O . HIS A 1 392 ? -3.144 -2.550 13.588 1.00 7.10 392 HIS A O 1
ATOM 3170 N N . GLU A 1 393 ? -1.043 -2.540 12.808 1.00 7.06 393 GLU A N 1
ATOM 3171 C CA . GLU A 1 393 ? -0.612 -1.394 13.586 1.00 6.98 393 GLU A CA 1
ATOM 3172 C C . GLU A 1 393 ? -1.237 -0.119 13.046 1.00 7.06 393 GLU A C 1
ATOM 3173 O O . GLU A 1 393 ? -1.829 0.665 13.797 1.00 5.65 393 GLU A O 1
ATOM 3179 N N . SER A 1 394 ? -1.104 0.068 11.729 1.00 7.04 394 SER A N 1
ATOM 3180 C CA . SER A 1 394 ? -1.655 1.232 11.044 1.00 8.04 394 SER A CA 1
ATOM 3181 C C . SER A 1 394 ? -1.933 0.851 9.594 1.00 8.15 394 SER A C 1
ATOM 3182 O O . SER A 1 394 ? -1.305 -0.102 9.104 1.00 8.56 394 SER A O 1
ATOM 3185 N N . PHE A 1 395 ? -2.875 1.556 8.943 1.00 7.89 395 PHE A N 1
ATOM 3186 C CA . PHE A 1 395 ? -3.240 1.347 7.509 1.00 8.42 395 PHE A CA 1
ATOM 3187 C C . PHE A 1 395 ? -3.541 2.709 6.853 1.00 8.60 395 PHE A C 1
ATOM 3188 O O . PHE A 1 395 ? -4.058 3.600 7.508 1.00 8.40 395 PHE A O 1
ATOM 3196 N N . HIS A 1 396 ? -3.206 2.874 5.569 1.00 9.04 396 HIS A N 1
ATOM 3197 C CA . HIS A 1 396 ? -3.465 4.160 4.850 1.00 8.87 396 HIS A CA 1
ATOM 3198 C C . HIS A 1 396 ? -4.978 4.444 4.750 1.00 8.37 396 HIS A C 1
ATOM 3199 O O . HIS A 1 396 ? -5.720 3.568 4.345 1.00 8.94 396 HIS A O 1
ATOM 3206 N N . VAL A 1 397 ? -5.432 5.645 5.164 1.00 7.67 397 VAL A N 1
ATOM 3207 C CA . VAL A 1 397 ? -6.864 6.053 5.081 1.00 7.38 397 VAL A CA 1
ATOM 3208 C C . VAL A 1 397 ? -7.482 5.936 3.676 1.00 8.13 397 VAL A C 1
ATOM 3209 O O . VAL A 1 397 ? -8.712 5.807 3.512 1.00 8.31 397 VAL A O 1
ATOM 3213 N N . ASP A 1 398 ? -6.636 6.015 2.653 1.00 8.47 398 ASP A N 1
ATOM 3214 C CA . ASP A 1 398 ? -7.125 5.924 1.264 1.00 8.88 398 ASP A CA 1
ATOM 3215 C C . ASP A 1 398 ? -6.963 4.529 0.643 1.00 8.76 398 ASP A C 1
ATOM 3216 O O . ASP A 1 398 ? -7.406 4.306 -0.487 1.00 9.58 398 ASP 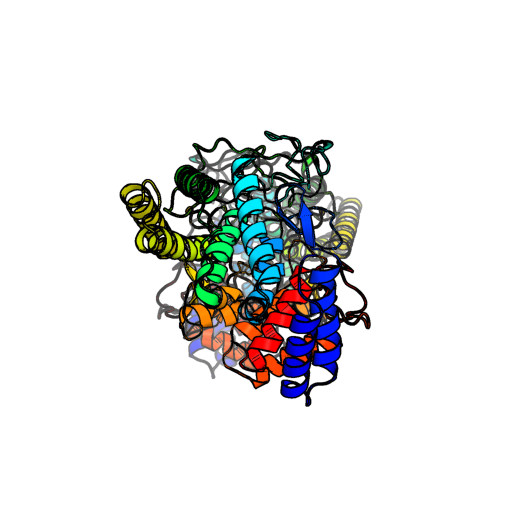A O 1
ATOM 3221 N N . ASP A 1 399 ? -6.316 3.607 1.363 1.00 8.29 399 ASP A N 1
ATOM 3222 C CA . ASP A 1 399 ? -6.079 2.249 0.846 1.00 8.87 399 ASP A CA 1
ATOM 3223 C C . ASP A 1 399 ? -5.574 1.319 1.970 1.00 8.38 399 ASP A C 1
ATOM 3224 O O . ASP A 1 399 ? -4.380 1.260 2.227 1.00 8.49 399 ASP A O 1
ATOM 3229 N N . PRO A 1 400 ? -6.487 0.596 2.633 1.00 8.12 400 PRO A N 1
ATOM 3230 C CA . PRO A 1 400 ? -6.062 -0.242 3.759 1.00 8.36 400 PRO A CA 1
ATOM 3231 C C . PRO A 1 400 ? -5.241 -1.510 3.433 1.00 8.66 400 PRO A C 1
ATOM 3232 O O . PRO A 1 400 ? -4.785 -2.188 4.371 1.00 9.38 400 PRO A O 1
ATOM 3236 N N . THR A 1 401 ? -5.023 -1.839 2.155 1.00 8.29 401 THR A N 1
ATOM 3237 C CA . THR A 1 401 ? -3.991 -2.850 1.808 1.00 8.44 401 THR A CA 1
ATOM 3238 C C . THR A 1 401 ? -2.574 -2.290 2.004 1.00 8.74 401 THR A C 1
ATOM 3239 O O . THR A 1 401 ? -1.579 -3.038 1.950 1.00 9.14 401 THR A O 1
ATOM 3243 N N . LEU A 1 402 ? -2.465 -0.976 2.211 1.00 7.90 402 LEU A N 1
ATOM 3244 C CA . LEU A 1 402 ? -1.201 -0.394 2.662 1.00 9.44 402 LEU A CA 1
ATOM 3245 C C . LEU A 1 402 ? -1.220 -0.337 4.180 1.00 8.70 402 LEU A C 1
ATOM 3246 O O . LEU A 1 402 ? -1.950 0.457 4.742 1.00 11.28 402 LEU A O 1
ATOM 3251 N N . TYR A 1 403 ? -0.431 -1.159 4.847 1.00 9.82 403 TYR A N 1
ATOM 3252 C CA . TYR A 1 403 ? -0.440 -1.190 6.317 1.00 9.09 403 TYR A CA 1
ATOM 3253 C C . TYR A 1 403 ? 0.903 -1.549 6.955 1.00 9.63 403 TYR A C 1
ATOM 3254 O O . TYR A 1 403 ? 1.817 -2.027 6.283 1.00 9.73 403 TYR A O 1
ATOM 3263 N N . SER A 1 404 ? 1.013 -1.338 8.271 1.00 10.15 404 SER A N 1
ATOM 3264 C CA . SER A 1 404 ? 2.193 -1.804 8.999 1.00 9.65 404 SER A CA 1
ATOM 3265 C C . SER A 1 404 ? 1.810 -2.889 9.993 1.00 8.80 404 SER A C 1
ATOM 3266 O O . SER A 1 404 ? 0.682 -2.896 10.523 1.00 8.91 404 SER A O 1
ATOM 3269 N N . ARG A 1 405 ? 2.755 -3.812 10.188 1.00 8.38 405 ARG A N 1
ATOM 3270 C CA . ARG A 1 405 ? 2.704 -4.922 11.141 1.00 7.82 405 ARG A CA 1
ATOM 3271 C C . ARG A 1 405 ? 1.684 -5.952 10.746 1.00 7.52 405 ARG A C 1
ATOM 3272 O O . ARG A 1 405 ? 0.529 -5.868 11.146 1.00 8.98 405 ARG A O 1
ATOM 3280 N N . GLU A 1 406 ? 2.133 -6.934 9.983 1.00 6.60 406 GLU A N 1
ATOM 3281 C CA . GLU A 1 406 ? 1.347 -8.091 9.639 1.00 8.23 406 GLU A CA 1
ATOM 3282 C C . GLU A 1 406 ? 0.705 -8.751 10.861 1.00 7.82 406 GLU A C 1
ATOM 3283 O O . GLU A 1 406 ? -0.436 -9.156 10.808 1.00 7.41 406 GLU A O 1
ATOM 3289 N N . TRP A 1 407 ? 1.487 -8.894 11.928 1.00 8.11 407 TRP A N 1
ATOM 3290 C CA A TRP A 1 407 ? 1.081 -9.674 13.068 0.50 8.37 407 TRP A CA 1
ATOM 3291 C CA B TRP A 1 407 ? 1.101 -9.698 13.087 0.50 7.39 407 TRP A CA 1
ATOM 3292 C C . TRP A 1 407 ? 1.292 -8.832 14.319 1.00 7.57 407 TRP A C 1
ATOM 3293 O O . TRP A 1 407 ? 2.401 -8.682 14.832 1.00 8.04 407 TRP A O 1
ATOM 3314 N N . PHE A 1 408 ? 0.220 -8.241 14.788 1.00 7.79 408 PHE A N 1
ATOM 3315 C CA . PHE A 1 408 ? 0.318 -7.339 15.924 1.00 8.31 408 PHE A CA 1
ATOM 3316 C C . PHE A 1 408 ? -0.752 -7.765 16.922 1.00 8.13 408 PHE A C 1
ATOM 3317 O O . PHE A 1 408 ? -1.929 -7.383 16.824 1.00 8.87 408 PHE A O 1
ATOM 3325 N N . SER A 1 409 ? -0.341 -8.588 17.876 1.00 8.44 409 SER A N 1
ATOM 3326 C CA . SER A 1 409 ? -1.283 -9.240 18.782 1.00 8.91 409 SER A CA 1
ATOM 3327 C C . SER A 1 409 ? -2.050 -8.222 19.661 1.00 9.19 409 SER A C 1
ATOM 3328 O O . SER A 1 409 ? -3.277 -8.306 19.804 1.00 7.92 409 SER A O 1
ATOM 3331 N N . TRP A 1 410 ? -1.345 -7.244 20.220 1.00 8.48 410 TRP A N 1
ATOM 3332 C CA . TRP A 1 410 ? -2.055 -6.206 20.979 1.00 9.51 410 TRP A CA 1
ATOM 3333 C C . TRP A 1 410 ? -3.255 -5.647 20.182 1.00 9.56 410 TRP A C 1
ATOM 3334 O O . TRP A 1 410 ? -4.379 -5.592 20.674 1.00 10.57 410 TRP A O 1
ATOM 3345 N N . ALA A 1 411 ? -3.033 -5.253 18.933 1.00 9.75 411 ALA A N 1
ATOM 3346 C CA . ALA A 1 411 ? -4.139 -4.678 18.143 1.00 9.15 411 ALA A CA 1
ATOM 3347 C C . ALA A 1 411 ? -5.271 -5.678 17.883 1.00 8.64 411 ALA A C 1
ATOM 3348 O O . ALA A 1 411 ? -6.439 -5.304 17.866 1.00 8.91 411 ALA A O 1
ATOM 3350 N N . ASN A 1 412 ? -4.916 -6.938 17.641 1.00 7.54 412 ASN A N 1
ATOM 3351 C CA . ASN A 1 412 ? -5.911 -8.003 17.505 1.00 7.54 412 ASN A CA 1
ATOM 3352 C C . ASN A 1 412 ? -6.792 -8.053 18.733 1.00 7.36 412 ASN A C 1
ATOM 3353 O O . ASN A 1 412 ? -8.003 -8.194 18.623 1.00 7.17 412 ASN A O 1
ATOM 3358 N N . MET A 1 413 ? -6.181 -7.931 19.911 1.00 6.66 413 MET A N 1
ATOM 3359 C CA . MET A 1 413 ? -6.958 -8.036 21.156 1.00 6.70 413 MET A CA 1
ATOM 3360 C C . MET A 1 413 ? -7.846 -6.818 21.484 1.00 7.11 413 MET A C 1
ATOM 3361 O O . MET A 1 413 ? -8.861 -6.970 22.128 1.00 7.44 413 MET A O 1
ATOM 3366 N N . MET A 1 414 ? -7.437 -5.623 21.063 1.00 7.46 414 MET A N 1
ATOM 3367 C CA . MET A 1 414 ? -8.281 -4.440 21.170 1.00 7.95 414 MET A CA 1
ATOM 3368 C C . MET A 1 414 ? -9.543 -4.550 20.291 1.00 8.72 414 MET A C 1
ATOM 3369 O O . MET A 1 414 ? -10.595 -4.040 20.674 1.00 8.79 414 MET A O 1
ATOM 3374 N N . PHE A 1 415 ? -9.444 -5.207 19.131 1.00 9.08 415 PHE A N 1
ATOM 3375 C CA . PHE A 1 415 ? -10.635 -5.511 18.338 1.00 9.36 415 PHE A CA 1
ATOM 3376 C C . PHE A 1 415 ? -11.541 -6.427 19.144 1.00 9.49 415 PHE A C 1
ATOM 3377 O O . PHE A 1 415 ? -12.745 -6.217 19.187 1.00 8.60 415 PHE A O 1
ATOM 3385 N N . CYS A 1 416 ? -10.958 -7.447 19.771 1.00 8.95 416 CYS A N 1
ATOM 3386 C CA . CYS A 1 416 ? -11.742 -8.321 20.618 1.00 9.46 416 CYS A CA 1
ATOM 3387 C C . CYS A 1 416 ? -12.432 -7.536 21.754 1.00 9.74 416 CYS A C 1
ATOM 3388 O O . CYS A 1 416 ? -13.601 -7.778 22.030 1.00 9.93 416 CYS A O 1
ATOM 3391 N N . GLU A 1 417 ? -11.705 -6.609 22.397 1.00 9.35 417 GLU A N 1
ATOM 3392 C CA . GLU A 1 417 ? -12.259 -5.811 23.511 1.00 9.57 417 GLU A CA 1
ATOM 3393 C C . GLU A 1 417 ? -13.556 -5.122 23.085 1.00 8.96 417 GLU A C 1
ATOM 3394 O O . GLU A 1 417 ? -14.568 -5.197 23.774 1.00 8.05 417 GLU A O 1
ATOM 3400 N N . LEU A 1 418 ? -13.518 -4.432 21.944 1.00 8.32 418 LEU A N 1
ATOM 3401 C CA . LEU A 1 418 ? -14.693 -3.723 21.445 1.00 8.44 418 LEU A CA 1
ATOM 3402 C C . LEU A 1 418 ? -15.877 -4.620 21.091 1.00 8.16 418 LEU A C 1
ATOM 3403 O O . LEU A 1 418 ? -17.016 -4.219 21.273 1.00 8.39 418 LEU A O 1
ATOM 3408 N N . VAL A 1 419 ? -15.616 -5.808 20.545 1.00 8.77 419 VAL A N 1
ATOM 3409 C CA . VAL A 1 419 ? -16.687 -6.749 20.216 1.00 8.57 419 VAL A CA 1
ATOM 3410 C C . VAL A 1 419 ? -17.373 -7.176 21.530 1.00 8.84 419 VAL A C 1
ATOM 3411 O O . VAL A 1 419 ? -18.602 -7.231 21.625 1.00 8.96 419 VAL A O 1
ATOM 3415 N N . LEU A 1 420 ? -16.562 -7.494 22.525 1.00 9.18 420 LEU A N 1
ATOM 3416 C CA . LEU A 1 420 ? -17.069 -7.929 23.823 1.00 10.42 420 LEU A CA 1
ATOM 3417 C C . LEU A 1 420 ? -17.868 -6.793 24.492 1.00 10.53 420 LEU A C 1
ATOM 3418 O O . LEU A 1 420 ? -18.928 -7.031 25.094 1.00 10.42 420 LEU A O 1
ATOM 3423 N N . ASP A 1 421 ? -17.366 -5.566 24.355 1.00 10.40 421 ASP A N 1
ATOM 3424 C CA . ASP A 1 421 ? -18.042 -4.377 24.853 1.00 11.50 421 ASP A CA 1
ATOM 3425 C C . ASP A 1 421 ? -19.386 -4.184 24.150 1.00 12.48 421 ASP A C 1
ATOM 3426 O O . ASP A 1 421 ? -20.386 -3.838 24.792 1.00 12.38 421 ASP A O 1
ATOM 3431 N N . TYR A 1 422 ? -19.411 -4.388 22.827 1.00 13.26 422 TYR A N 1
ATOM 3432 C CA . TYR A 1 422 ? -20.645 -4.307 22.087 1.00 14.43 422 TYR A CA 1
ATOM 3433 C C . TYR A 1 422 ? -21.706 -5.358 22.513 1.00 15.91 422 TYR A C 1
ATOM 3434 O O . TYR A 1 422 ? -22.898 -5.085 22.515 1.00 16.47 422 TYR A O 1
ATOM 3443 N N . LEU A 1 423 ? -21.269 -6.566 22.846 1.00 17.46 423 LEU A N 1
ATOM 3444 C CA . LEU A 1 423 ? -22.187 -7.633 23.252 1.00 19.44 423 LEU A CA 1
ATOM 3445 C C . LEU A 1 423 ? -22.445 -7.605 24.759 1.00 21.46 423 LEU A C 1
ATOM 3446 O O . LEU A 1 423 ? -22.983 -8.552 25.331 1.00 22.46 423 LEU A O 1
ATOM 3451 N N . ASP A 1 424 ? -22.057 -6.507 25.390 1.00 23.63 424 ASP A N 1
ATOM 3452 C CA . ASP A 1 424 ? -22.138 -6.349 26.831 1.00 26.29 424 ASP A CA 1
ATOM 3453 C C . ASP A 1 424 ? -21.513 -7.475 27.609 1.00 26.75 424 ASP A C 1
ATOM 3454 O O . ASP A 1 424 ? -22.082 -7.922 28.598 1.00 26.88 424 ASP A O 1
ATOM 3459 N N . ILE A 1 425 ? -20.338 -7.919 27.162 1.00 27.63 425 ILE A N 1
ATOM 3460 C CA . ILE A 1 425 ? -19.580 -8.912 27.902 1.00 28.62 425 ILE A CA 1
ATOM 3461 C C . ILE A 1 425 ? -18.509 -8.284 28.792 1.00 29.76 425 ILE A C 1
ATOM 3466 N N . ARG A 1 426 ? -18.922 -8.209 30.058 1.00 32.41 426 ARG A N 1
ATOM 3467 C CA . ARG A 1 426 ? -18.070 -7.837 31.184 1.00 34.19 426 ARG A CA 1
ATOM 3468 C C . ARG A 1 426 ? -18.709 -8.365 32.471 1.00 34.56 426 ARG A C 1
ATOM 3469 O O . ARG A 1 426 ? -18.192 -9.287 33.108 1.00 35.76 426 ARG A O 1
ATOM 3477 N N . MET B 1 1 ? 5.786 70.362 5.760 1.00 25.54 1 MET B N 1
ATOM 3478 C CA . MET B 1 1 ? 4.878 70.122 4.582 1.00 25.67 1 MET B CA 1
ATOM 3479 C C . MET B 1 1 ? 5.087 68.749 3.918 1.00 23.70 1 MET B C 1
ATOM 3480 O O . MET B 1 1 ? 6.078 68.527 3.215 1.00 24.47 1 MET B O 1
ATOM 3485 N N . VAL B 1 2 ? 4.164 67.827 4.155 1.00 20.88 2 VAL B N 1
ATOM 3486 C CA . VAL B 1 2 ? 4.328 66.456 3.657 1.00 19.00 2 VAL B CA 1
ATOM 3487 C C . VAL B 1 2 ? 3.263 66.095 2.608 1.00 16.90 2 VAL B C 1
ATOM 3488 O O . VAL B 1 2 ? 3.471 65.180 1.801 1.00 15.61 2 VAL B O 1
ATOM 3492 N N . TYR B 1 3 ? 2.169 66.852 2.610 1.00 14.96 3 TYR B N 1
ATOM 3493 C CA . TYR B 1 3 ? 1.067 66.687 1.655 1.00 14.46 3 TYR B CA 1
ATOM 3494 C C . TYR B 1 3 ? 0.278 67.975 1.489 1.00 14.24 3 TYR B C 1
ATOM 3495 O O . TYR B 1 3 ? 0.515 68.953 2.199 1.00 14.31 3 TYR B O 1
ATOM 3504 N N . SER B 1 4 ? -0.635 67.972 0.519 1.00 13.51 4 SER B N 1
ATOM 3505 C CA . SER B 1 4 ? -1.522 69.073 0.307 1.00 13.24 4 SER B CA 1
ATOM 3506 C C . SER B 1 4 ? -2.816 68.756 1.022 1.00 13.02 4 SER B C 1
ATOM 3507 O O . SER B 1 4 ? -3.491 67.796 0.675 1.00 10.86 4 SER B O 1
ATOM 3510 N N . LYS B 1 5 ? -3.155 69.571 2.023 1.00 13.26 5 LYS B N 1
ATOM 3511 C CA . LYS B 1 5 ? -4.305 69.287 2.855 1.00 13.68 5 LYS B CA 1
ATOM 3512 C C . LYS B 1 5 ? -5.535 69.414 2.009 1.00 12.52 5 LYS B C 1
ATOM 3513 O O . LYS B 1 5 ? -6.443 68.635 2.123 1.00 11.63 5 LYS B O 1
ATOM 3519 N N . GLU B 1 6 ? -5.535 70.400 1.123 1.00 12.24 6 GLU B N 1
ATOM 3520 C CA . GLU B 1 6 ? -6.661 70.646 0.237 1.00 12.02 6 GLU B CA 1
ATOM 3521 C C . GLU B 1 6 ? -6.928 69.483 -0.735 1.00 11.28 6 GLU B C 1
ATOM 3522 O O . GLU B 1 6 ? -8.091 69.035 -0.921 1.00 10.67 6 GLU B O 1
ATOM 3528 N N . ILE B 1 7 ? -5.876 68.976 -1.375 1.00 10.52 7 ILE B N 1
ATOM 3529 C CA . ILE B 1 7 ? -6.104 67.860 -2.311 1.00 10.61 7 ILE B CA 1
ATOM 3530 C C . ILE B 1 7 ? -6.526 66.599 -1.544 1.00 11.25 7 ILE B C 1
ATOM 3531 O O . ILE B 1 7 ? -7.444 65.861 -1.969 1.00 11.20 7 ILE B O 1
ATOM 3536 N N . VAL B 1 8 ? -5.849 66.343 -0.428 1.00 10.50 8 VAL B N 1
ATOM 3537 C CA . VAL B 1 8 ? -6.173 65.151 0.359 1.00 10.91 8 VAL B CA 1
ATOM 3538 C C . VAL B 1 8 ? -7.619 65.179 0.877 1.00 10.24 8 VAL B C 1
ATOM 3539 O O . VAL B 1 8 ? -8.335 64.158 0.851 1.00 9.95 8 VAL B O 1
ATOM 3543 N N . ARG B 1 9 ? -8.061 66.350 1.322 1.00 9.56 9 ARG B N 1
ATOM 3544 C CA . ARG B 1 9 ? -9.400 66.465 1.883 1.00 8.71 9 ARG B CA 1
ATOM 3545 C C . ARG B 1 9 ? -10.455 66.239 0.808 1.00 9.00 9 ARG B C 1
ATOM 3546 O O . ARG B 1 9 ? -11.464 65.588 1.060 1.00 8.56 9 ARG B O 1
ATOM 3554 N N . GLU B 1 10 ? -10.218 66.775 -0.388 1.00 9.26 10 GLU B N 1
ATOM 3555 C CA . GLU B 1 10 ? -11.091 66.507 -1.542 1.00 10.50 10 GLU B CA 1
ATOM 3556 C C . GLU B 1 10 ? -11.148 65.026 -1.871 1.00 10.51 10 GLU B C 1
ATOM 3557 O O . GLU B 1 10 ? -12.225 64.500 -2.092 1.00 10.10 10 GLU B O 1
ATOM 3563 N N . TRP B 1 11 ? -9.992 64.352 -1.903 1.00 10.85 11 TRP B N 1
ATOM 3564 C CA . TRP B 1 11 ? -9.971 62.893 -2.198 1.00 11.13 11 TRP B CA 1
ATOM 3565 C C . TRP B 1 11 ? -10.789 62.118 -1.141 1.00 11.04 11 TRP B C 1
ATOM 3566 O O . TRP B 1 11 ? -11.651 61.302 -1.475 1.00 11.58 11 TRP B O 1
ATOM 3577 N N . LEU B 1 12 ? -10.551 62.414 0.135 1.00 10.77 12 LEU B N 1
ATOM 3578 C CA . LEU B 1 12 ? -11.355 61.859 1.238 1.00 11.13 12 LEU B CA 1
ATOM 3579 C C . LEU B 1 12 ? -12.870 62.136 1.129 1.00 11.89 12 LEU B C 1
ATOM 3580 O O . LEU B 1 12 ? -13.697 61.237 1.387 1.00 11.05 12 LEU B O 1
ATOM 3585 N N . ASP B 1 13 ? -13.233 63.352 0.715 1.00 11.69 13 ASP B N 1
ATOM 3586 C CA . ASP B 1 13 ? -14.648 63.650 0.449 1.00 12.32 13 ASP B CA 1
ATOM 3587 C C . ASP B 1 13 ? -15.248 62.714 -0.579 1.00 12.71 13 ASP B C 1
ATOM 3588 O O . ASP B 1 13 ? -16.387 62.220 -0.398 1.00 12.93 13 ASP B O 1
ATOM 3593 N N . GLU B 1 14 ? -14.491 62.463 -1.652 1.00 12.25 14 GLU B N 1
ATOM 3594 C CA . GLU B 1 14 ? -14.935 61.550 -2.712 1.00 12.36 14 GLU B CA 1
ATOM 3595 C C . GLU B 1 14 ? -15.077 60.121 -2.212 1.00 12.40 14 GLU B C 1
ATOM 3596 O O . GLU B 1 14 ? -16.068 59.453 -2.520 1.00 13.44 14 GLU B O 1
ATOM 3602 N N . VAL B 1 15 ? -14.109 59.661 -1.421 1.00 12.78 15 VAL B N 1
ATOM 3603 C CA . VAL B 1 15 ? -14.191 58.328 -0.799 1.00 12.54 15 VAL B CA 1
ATOM 3604 C C . VAL B 1 15 ? -15.430 58.263 0.105 1.00 12.72 15 VAL B C 1
ATOM 3605 O O . VAL B 1 15 ? -16.177 57.277 0.061 1.00 12.80 15 VAL B O 1
ATOM 3609 N N . ALA B 1 16 ? -15.665 59.303 0.910 1.00 12.40 16 ALA B N 1
ATOM 3610 C CA . ALA B 1 16 ? -16.797 59.278 1.856 1.00 12.99 16 ALA B CA 1
ATOM 3611 C C . ALA B 1 16 ? -18.136 59.178 1.106 1.00 14.07 16 ALA B C 1
ATOM 3612 O O . ALA B 1 16 ? -19.046 58.432 1.527 1.00 14.04 16 ALA B O 1
ATOM 3614 N N . GLU B 1 17 ? -18.232 59.903 -0.012 1.00 14.08 17 GLU B N 1
ATOM 3615 C CA . GLU B 1 17 ? -19.402 59.851 -0.909 1.00 15.70 17 GLU B CA 1
ATOM 3616 C C . GLU B 1 17 ? -19.645 58.444 -1.489 1.00 15.46 17 GLU B C 1
ATOM 3617 O O . GLU B 1 17 ? -20.752 57.907 -1.417 1.00 16.09 17 GLU B O 1
ATOM 3623 N N . ARG B 1 18 ? -18.607 57.829 -2.030 1.00 15.69 18 ARG B N 1
ATOM 3624 C CA . ARG B 1 18 ? -18.713 56.453 -2.462 1.00 15.71 18 ARG B CA 1
ATOM 3625 C C . ARG B 1 18 ? -19.107 55.513 -1.336 1.00 14.70 18 ARG B C 1
ATOM 3626 O O . ARG B 1 18 ? -19.828 54.550 -1.577 1.00 14.46 18 ARG B O 1
ATOM 3634 N N . ALA B 1 19 ? -18.614 55.771 -0.123 1.00 13.93 19 ALA B N 1
ATOM 3635 C CA . ALA B 1 19 ? -18.948 54.945 1.037 1.00 13.57 19 ALA B CA 1
ATOM 3636 C C . ALA B 1 19 ? -20.125 55.477 1.865 1.00 13.66 19 ALA B C 1
ATOM 3637 O O . ALA B 1 19 ? -20.305 55.089 3.016 1.00 12.64 19 ALA B O 1
ATOM 3639 N N . LYS B 1 20 ? -20.936 56.342 1.264 1.00 14.90 20 LYS B N 1
ATOM 3640 C CA . LYS B 1 20 ? -22.052 56.968 1.988 1.00 16.77 20 LYS B CA 1
ATOM 3641 C C . LYS B 1 20 ? -23.001 55.993 2.711 1.00 17.11 20 LYS B C 1
ATOM 3642 O O . LYS B 1 20 ? -23.551 56.328 3.769 1.00 17.53 20 LYS B O 1
ATOM 3648 N N . ASP B 1 21 ? -23.135 54.778 2.202 1.00 16.88 21 ASP B N 1
ATOM 3649 C CA . ASP B 1 21 ? -24.002 53.800 2.858 1.00 17.99 21 ASP B CA 1
ATOM 3650 C C . ASP B 1 21 ? -23.339 53.090 4.052 1.00 18.20 21 ASP B C 1
ATOM 3651 O O . ASP B 1 21 ? -23.960 52.212 4.682 1.00 18.40 21 ASP B O 1
ATOM 3656 N N . TYR B 1 22 ? -22.082 53.458 4.343 1.00 17.23 22 TYR B N 1
ATOM 3657 C CA . TYR B 1 22 ? -21.272 52.813 5.374 1.00 16.30 22 TYR B CA 1
ATOM 3658 C C . TYR B 1 22 ? -20.641 53.871 6.300 1.00 15.79 22 TYR B C 1
ATOM 3659 O O . TYR B 1 22 ? -19.401 53.945 6.391 1.00 15.20 22 TYR B O 1
ATOM 3668 N N . PRO B 1 23 ? -21.482 54.667 7.018 1.00 15.32 23 PRO B N 1
ATOM 3669 C CA . PRO B 1 23 ? -20.990 55.736 7.891 1.00 15.10 23 PRO B CA 1
ATOM 3670 C C . PRO B 1 23 ? -19.980 55.294 8.943 1.00 15.23 23 PRO B C 1
ATOM 3671 O O . PRO B 1 23 ? -19.125 56.095 9.322 1.00 14.47 23 PRO B O 1
ATOM 3675 N N . GLU B 1 24 ? -20.081 54.057 9.429 1.00 15.19 24 GLU B N 1
ATOM 3676 C CA . GLU B 1 24 ? -19.195 53.627 10.486 1.00 16.10 24 GLU B CA 1
ATOM 3677 C C . GLU B 1 24 ? -17.813 53.355 9.919 1.00 15.16 24 GLU B C 1
ATOM 3678 O O . GLU B 1 24 ? -16.816 53.658 10.556 1.00 15.13 24 GLU B O 1
ATOM 3684 N N . TRP B 1 25 ? -17.748 52.827 8.702 1.00 13.91 25 TRP B N 1
ATOM 3685 C CA . TRP B 1 25 ? -16.454 52.643 8.055 1.00 12.45 25 TRP B CA 1
ATOM 3686 C C . TRP B 1 25 ? -15.800 54.002 7.782 1.00 11.88 25 TRP B C 1
ATOM 3687 O O . TRP B 1 25 ? -14.594 54.159 8.008 1.00 11.44 25 TRP B O 1
ATOM 3698 N N . VAL B 1 26 ? -16.588 54.962 7.288 1.00 10.45 26 VAL B N 1
ATOM 3699 C CA . VAL B 1 26 ? -16.078 56.309 6.960 1.00 11.38 26 VAL B CA 1
ATOM 3700 C C . VAL B 1 26 ? -15.368 56.937 8.158 1.00 11.20 26 VAL B C 1
ATOM 3701 O O . VAL B 1 26 ? -14.248 57.437 8.042 1.00 11.67 26 VAL B O 1
ATOM 3705 N N . ASP B 1 27 ? -16.033 56.890 9.312 1.00 11.54 27 ASP B N 1
ATOM 3706 C CA . ASP B 1 27 ? -15.520 57.423 10.588 1.00 11.87 27 ASP B CA 1
ATOM 3707 C C . ASP B 1 27 ? -14.118 56.859 10.893 1.00 10.21 27 ASP B C 1
ATOM 3708 O O . ASP B 1 27 ? -13.168 57.596 11.148 1.00 9.29 27 ASP B O 1
ATOM 3713 N N . VAL B 1 28 ? -14.008 55.537 10.854 1.00 8.58 28 VAL B N 1
ATOM 3714 C CA . VAL B 1 28 ? -12.740 54.880 11.160 1.00 7.23 28 VAL B CA 1
ATOM 3715 C C . VAL B 1 28 ? -11.684 55.171 10.055 1.00 6.98 28 VAL B C 1
ATOM 3716 O O . VAL B 1 28 ? -10.493 55.426 10.338 1.00 6.47 28 VAL B O 1
ATOM 3720 N N . PHE B 1 29 ? -12.130 55.131 8.803 1.00 6.87 29 PHE B N 1
ATOM 3721 C CA . PHE B 1 29 ? -11.241 55.356 7.640 1.00 7.46 29 PHE B CA 1
ATOM 3722 C C . PHE B 1 29 ? -10.514 56.697 7.756 1.00 8.02 29 PHE B C 1
ATOM 3723 O O . PHE B 1 29 ? -9.306 56.755 7.627 1.00 8.39 29 PHE B O 1
ATOM 3731 N N . GLU B 1 30 ? -11.272 57.767 7.980 1.00 9.25 30 GLU B N 1
ATOM 3732 C CA . GLU B 1 30 ? -10.719 59.121 8.050 1.00 10.50 30 GLU B CA 1
ATOM 3733 C C . GLU B 1 30 ? -9.771 59.253 9.211 1.00 10.54 30 GLU B C 1
ATOM 3734 O O . GLU B 1 30 ? -8.680 59.812 9.078 1.00 12.14 30 GLU B O 1
ATOM 3740 N N . ARG B 1 31 ? -10.155 58.692 10.342 1.00 10.51 31 ARG B N 1
ATOM 3741 C CA . ARG B 1 31 ? -9.308 58.792 11.519 1.00 10.78 31 ARG B CA 1
ATOM 3742 C C . ARG B 1 31 ? -7.960 58.045 11.294 1.00 10.88 31 ARG B C 1
ATOM 3743 O O . ARG B 1 31 ? -6.869 58.599 11.562 1.00 11.25 31 ARG B O 1
ATOM 3751 N N . CYS B 1 32 ? -8.022 56.816 10.775 1.00 10.51 32 CYS B N 1
ATOM 3752 C CA . CYS B 1 32 ? -6.800 56.057 10.463 1.00 10.93 32 CYS B CA 1
ATOM 3753 C C . CYS B 1 32 ? -5.920 56.752 9.402 1.00 11.27 32 CYS B C 1
ATOM 3754 O O . CYS B 1 32 ? -4.721 56.960 9.608 1.00 11.07 32 CYS B O 1
ATOM 3757 N N . TYR B 1 33 ? -6.551 57.086 8.272 1.00 11.31 33 TYR B N 1
ATOM 3758 C CA . TYR B 1 33 ? -5.926 57.755 7.126 1.00 11.33 33 TYR B CA 1
ATOM 3759 C C . TYR B 1 33 ? -5.236 59.079 7.520 1.00 12.16 33 TYR B C 1
ATOM 3760 O O . TYR B 1 33 ? -4.062 59.286 7.193 1.00 12.21 33 TYR B O 1
ATOM 3769 N N . THR B 1 34 ? -5.954 59.963 8.221 1.00 12.04 34 THR B N 1
ATOM 3770 C CA . THR B 1 34 ? -5.341 61.195 8.721 1.00 13.02 34 THR B CA 1
ATOM 3771 C C . THR B 1 34 ? -4.184 60.962 9.735 1.00 12.36 34 THR B C 1
ATOM 3772 O O . THR B 1 34 ? -3.148 61.635 9.664 1.00 11.99 34 THR B O 1
ATOM 3776 N N . ASP B 1 35 ? -4.358 60.028 10.669 1.00 11.56 35 ASP B N 1
ATOM 3777 C CA . ASP B 1 35 ? -3.362 59.807 11.707 1.00 11.50 35 ASP B CA 1
ATOM 3778 C C . ASP B 1 35 ? -1.969 59.532 11.111 1.00 11.22 35 ASP B C 1
ATOM 3779 O O . ASP B 1 35 ? -0.990 60.165 11.474 1.00 11.01 35 ASP B O 1
ATOM 3784 N N . THR B 1 36 ? -1.908 58.595 10.173 1.00 11.53 36 THR B N 1
ATOM 3785 C CA . THR B 1 36 ? -0.649 58.210 9.584 1.00 12.22 36 THR B CA 1
ATOM 3786 C C . THR B 1 36 ? 0.093 59.416 9.075 1.00 12.48 36 THR B C 1
ATOM 3787 O O . THR B 1 36 ? 1.244 59.639 9.466 1.00 11.71 36 THR B O 1
ATOM 3791 N N . LEU B 1 37 ? -0.602 60.191 8.248 1.00 12.55 37 LEU B N 1
ATOM 3792 C CA . LEU B 1 37 ? -0.083 61.399 7.626 1.00 14.22 37 LEU B CA 1
ATOM 3793 C C . LEU B 1 37 ? 0.357 62.449 8.629 1.00 14.18 37 LEU B C 1
ATOM 3794 O O . LEU B 1 37 ? 1.439 63.033 8.478 1.00 15.21 37 LEU B O 1
ATOM 3799 N N . ASP B 1 38 ? -0.458 62.700 9.643 1.00 13.51 38 ASP B N 1
ATOM 3800 C CA . ASP B 1 38 ? -0.181 63.860 10.507 1.00 14.79 38 ASP B CA 1
ATOM 3801 C C . ASP B 1 38 ? 0.773 63.533 11.649 1.00 14.31 38 ASP B C 1
ATOM 3802 O O . ASP B 1 38 ? 1.393 64.431 12.175 1.00 14.28 38 ASP B O 1
ATOM 3807 N N . ASN B 1 39 ? 0.889 62.251 12.011 1.00 14.30 39 ASN B N 1
ATOM 3808 C CA . ASN B 1 39 ? 1.596 61.853 13.236 1.00 14.58 39 ASN B CA 1
ATOM 3809 C C . ASN B 1 39 ? 2.723 60.829 13.095 1.00 14.01 39 ASN B C 1
ATOM 3810 O O . ASN B 1 39 ? 3.460 60.611 14.040 1.00 13.80 39 ASN B O 1
ATOM 3815 N N . THR B 1 40 ? 2.834 60.165 11.944 1.00 13.41 40 THR B N 1
ATOM 3816 C CA . THR B 1 40 ? 3.936 59.226 11.763 1.00 13.25 40 THR B CA 1
ATOM 3817 C C . THR B 1 40 ? 5.033 59.632 10.768 1.00 13.83 40 THR B C 1
ATOM 3818 O O . THR B 1 40 ? 6.092 59.020 10.792 1.00 13.65 40 THR B O 1
ATOM 3822 N N . VAL B 1 41 ? 4.763 60.631 9.905 1.00 14.66 41 VAL B N 1
ATOM 3823 C CA . VAL B 1 41 ? 5.636 61.013 8.779 1.00 15.81 41 VAL B CA 1
ATOM 3824 C C . VAL B 1 41 ? 6.391 62.320 9.038 1.00 16.90 41 VAL B C 1
ATOM 3825 O O . VAL B 1 41 ? 5.765 63.322 9.385 1.00 16.94 41 VAL B O 1
ATOM 3829 N N . GLU B 1 42 ? 7.717 62.314 8.880 1.00 18.07 42 GLU B N 1
ATOM 3830 C CA . GLU B 1 42 ? 8.480 63.577 8.799 1.00 19.95 42 GLU B CA 1
ATOM 3831 C C . GLU B 1 42 ? 9.573 63.654 7.735 1.00 20.20 42 GLU B C 1
ATOM 3832 O O . GLU B 1 42 ? 10.258 62.671 7.434 1.00 20.51 42 GLU B O 1
ATOM 3838 N N . ILE B 1 43 ? 9.715 64.848 7.172 1.00 20.89 43 ILE B N 1
ATOM 3839 C CA . ILE B 1 43 ? 10.751 65.144 6.169 1.00 21.74 43 ILE B CA 1
ATOM 3840 C C . ILE B 1 43 ? 12.022 65.504 6.940 1.00 22.13 43 ILE B C 1
ATOM 3841 O O . ILE B 1 43 ? 11.965 66.290 7.877 1.00 21.99 43 ILE B O 1
ATOM 3846 N N . LEU B 1 44 ? 13.147 64.885 6.592 1.00 22.59 44 LEU B N 1
ATOM 3847 C CA . LEU B 1 44 ? 14.431 65.183 7.236 1.00 23.01 44 LEU B CA 1
ATOM 3848 C C . LEU B 1 44 ? 15.150 66.280 6.468 1.00 23.76 44 LEU B C 1
ATOM 3849 O O . LEU B 1 44 ? 14.771 66.595 5.347 1.00 23.82 44 LEU B O 1
ATOM 3854 N N . GLU B 1 45 ? 16.195 66.854 7.047 1.00 24.92 45 GLU B N 1
ATOM 3855 C CA . GLU B 1 45 ? 16.899 67.962 6.378 1.00 25.94 45 GLU B CA 1
ATOM 3856 C C . GLU B 1 45 ? 17.322 67.606 4.934 1.00 25.14 45 GLU B C 1
ATOM 3857 O O . GLU B 1 45 ? 17.263 68.454 4.042 1.00 25.03 45 GLU B O 1
ATOM 3863 N N . ASP B 1 46 ? 17.715 66.351 4.705 1.00 23.87 46 ASP B N 1
ATOM 3864 C CA . ASP B 1 46 ? 18.091 65.895 3.359 1.00 22.34 46 ASP B CA 1
ATOM 3865 C C . ASP B 1 46 ? 16.917 65.724 2.362 1.00 21.71 46 ASP B C 1
ATOM 3866 O O . ASP B 1 46 ? 17.128 65.293 1.227 1.00 22.63 46 ASP B O 1
ATOM 3871 N N . GLY B 1 47 ? 15.693 66.023 2.777 1.00 19.93 47 GLY B N 1
ATOM 3872 C CA . GLY B 1 47 ? 14.553 65.868 1.881 1.00 18.86 47 GLY B CA 1
ATOM 3873 C C . GLY B 1 47 ? 13.961 64.457 1.815 1.00 17.83 47 GLY B C 1
ATOM 3874 O O . GLY B 1 47 ? 12.923 64.273 1.207 1.00 18.14 47 GLY B O 1
ATOM 3875 N N . SER B 1 48 ? 14.622 63.475 2.427 1.00 16.34 48 SER B N 1
ATOM 3876 C CA . SER B 1 48 ? 14.077 62.120 2.550 1.00 15.53 48 SER B CA 1
ATOM 3877 C C . SER B 1 48 ? 12.963 62.031 3.620 1.00 15.64 48 SER B C 1
ATOM 3878 O O . SER B 1 48 ? 12.668 63.017 4.315 1.00 15.36 48 SER B O 1
ATOM 3881 N N . THR B 1 49 ? 12.315 60.869 3.731 1.00 14.55 49 THR B N 1
ATOM 3882 C CA . THR B 1 49 ? 11.151 60.766 4.603 1.00 13.65 49 THR B CA 1
ATOM 3883 C C . THR B 1 49 ? 11.365 59.726 5.673 1.00 13.62 49 THR B C 1
ATOM 3884 O O . THR B 1 49 ? 11.679 58.574 5.347 1.00 14.00 49 THR B O 1
ATOM 3888 N N . PHE B 1 50 ? 11.159 60.116 6.933 1.00 12.17 50 PHE B N 1
ATOM 3889 C CA . PHE B 1 50 ? 11.174 59.176 8.044 1.00 11.78 50 PHE B CA 1
ATOM 3890 C C . PHE B 1 50 ? 9.752 58.882 8.495 1.00 11.53 50 PHE B C 1
ATOM 3891 O O . PHE B 1 50 ? 8.931 59.803 8.649 1.00 11.14 50 PHE B O 1
ATOM 3899 N N . VAL B 1 51 ? 9.459 57.593 8.695 1.00 11.09 51 VAL B N 1
ATOM 3900 C CA . VAL B 1 51 ? 8.111 57.158 9.064 1.00 10.37 51 VAL B CA 1
ATOM 3901 C C . VAL B 1 51 ? 8.218 56.216 10.261 1.00 11.35 51 VAL B C 1
ATOM 3902 O O . VAL B 1 51 ? 8.802 55.127 10.161 1.00 10.77 51 VAL B O 1
ATOM 3906 N N . LEU B 1 52 ? 7.663 56.616 11.402 1.00 12.02 52 LEU B N 1
ATOM 3907 C CA . LEU B 1 52 ? 7.712 55.732 12.583 1.00 13.09 52 LEU B CA 1
ATOM 3908 C C . LEU B 1 52 ? 6.436 54.846 12.668 1.00 12.89 52 LEU B C 1
ATOM 3909 O O . LEU B 1 52 ? 5.457 55.137 12.005 1.00 13.19 52 LEU B O 1
ATOM 3914 N N . THR B 1 53 ? 6.456 53.783 13.475 1.00 13.67 53 THR B N 1
ATOM 3915 C CA . THR B 1 53 ? 5.409 52.744 13.421 1.00 13.85 53 THR B CA 1
ATOM 3916 C C . THR B 1 53 ? 4.099 53.128 14.078 1.00 14.03 53 THR B C 1
ATOM 3917 O O . THR B 1 53 ? 3.061 52.531 13.797 1.00 14.62 53 THR B O 1
ATOM 3921 N N . GLY B 1 54 ? 4.139 54.127 14.941 1.00 14.22 54 GLY B N 1
ATOM 3922 C CA . GLY B 1 54 ? 3.026 54.384 15.858 1.00 13.92 54 GLY B CA 1
ATOM 3923 C C . GLY B 1 54 ? 3.627 54.358 17.241 1.00 14.44 54 GLY B C 1
ATOM 3924 O O . GLY B 1 54 ? 4.581 55.092 17.497 1.00 14.22 54 GLY B O 1
ATOM 3925 N N . ASP B 1 55 ? 3.116 53.491 18.119 1.00 15.00 55 ASP B N 1
ATOM 3926 C CA . ASP B 1 55 ? 3.534 53.529 19.525 1.00 15.97 55 ASP B CA 1
ATOM 3927 C C . ASP B 1 55 ? 4.885 52.897 19.832 1.00 15.73 55 ASP B C 1
ATOM 3928 O O . ASP B 1 55 ? 5.218 52.741 20.991 1.00 16.30 55 ASP B O 1
ATOM 3933 N N . ILE B 1 56 ? 5.646 52.515 18.802 1.00 16.02 56 ILE B N 1
ATOM 3934 C CA . ILE B 1 56 ? 7.108 52.259 18.938 1.00 15.96 56 ILE B CA 1
ATOM 3935 C C . ILE B 1 56 ? 7.838 53.351 18.124 1.00 16.43 56 ILE B C 1
ATOM 3936 O O . ILE B 1 56 ? 7.631 53.447 16.893 1.00 16.81 56 ILE B O 1
ATOM 3941 N N . PRO B 1 57 ? 8.690 54.170 18.785 1.00 16.82 57 PRO B N 1
ATOM 3942 C CA . PRO B 1 57 ? 9.270 55.359 18.123 1.00 16.45 57 PRO B CA 1
ATOM 3943 C C . PRO B 1 57 ? 10.492 55.077 17.231 1.00 17.09 57 PRO B C 1
ATOM 3944 O O . PRO B 1 57 ? 11.575 55.625 17.469 1.00 17.37 57 PRO B O 1
ATOM 3948 N N . ALA B 1 58 ? 10.323 54.216 16.220 1.00 16.43 58 ALA B N 1
ATOM 3949 C CA . ALA B 1 58 ? 11.387 53.879 15.254 1.00 15.14 58 ALA B CA 1
ATOM 3950 C C . ALA B 1 58 ? 10.722 53.515 13.929 1.00 14.25 58 ALA B C 1
ATOM 3951 O O . ALA B 1 58 ? 9.501 53.355 13.863 1.00 14.86 58 ALA B O 1
ATOM 3953 N N . MET B 1 59 ? 11.535 53.367 12.894 1.00 13.03 59 MET B N 1
ATOM 3954 C CA . MET B 1 59 ? 11.048 53.141 11.537 1.00 11.27 59 MET B CA 1
ATOM 3955 C C . MET B 1 59 ? 11.314 51.715 11.181 1.00 10.24 59 MET B C 1
ATOM 3956 O O . MET B 1 59 ? 12.454 51.298 11.229 1.00 10.31 59 MET B O 1
ATOM 3961 N N . TRP B 1 60 ? 10.266 50.963 10.833 1.00 9.77 60 TRP B N 1
ATOM 3962 C CA . TRP B 1 60 ? 10.449 49.610 10.293 1.00 8.87 60 TRP B CA 1
ATOM 3963 C C . TRP B 1 60 ? 10.415 49.700 8.757 1.00 8.92 60 TRP B C 1
ATOM 3964 O O . TRP B 1 60 ? 9.576 50.433 8.177 1.00 9.34 60 TRP B O 1
ATOM 3975 N N . LEU B 1 61 ? 11.281 48.942 8.088 1.00 8.38 61 LEU B N 1
ATOM 3976 C CA . LEU B 1 61 ? 11.215 48.861 6.614 1.00 9.03 61 LEU B CA 1
ATOM 3977 C C . LEU B 1 61 ? 9.849 48.294 6.124 1.00 8.92 61 LEU B C 1
ATOM 3978 O O . LEU B 1 61 ? 9.227 48.783 5.153 1.00 9.58 61 LEU B O 1
ATOM 3983 N N . ARG B 1 62 ? 9.342 47.325 6.869 1.00 8.62 62 ARG B N 1
ATOM 3984 C CA . ARG B 1 62 ? 8.032 46.740 6.593 1.00 7.86 62 ARG B CA 1
ATOM 3985 C C . ARG B 1 62 ? 6.896 47.716 6.880 1.00 7.76 62 ARG B C 1
ATOM 3986 O O . ARG B 1 62 ? 6.173 48.111 5.982 1.00 8.66 62 ARG B O 1
ATOM 3994 N N . ASP B 1 63 ? 6.739 48.109 8.129 1.00 7.61 63 ASP B N 1
ATOM 3995 C CA . ASP B 1 63 ? 5.658 48.991 8.502 1.00 8.26 63 ASP B CA 1
ATOM 3996 C C . ASP B 1 63 ? 5.593 50.223 7.583 1.00 7.53 63 ASP B C 1
ATOM 3997 O O . ASP B 1 63 ? 4.515 50.563 7.078 1.00 8.41 63 ASP B O 1
ATOM 4002 N N . SER B 1 64 ? 6.736 50.875 7.350 1.00 7.07 64 SER B N 1
ATOM 4003 C CA . SER B 1 64 ? 6.763 52.161 6.613 1.00 6.21 64 SER B CA 1
ATOM 4004 C C . SER B 1 64 ? 6.202 52.010 5.181 1.00 6.17 64 SER B C 1
ATOM 4005 O O . SER B 1 64 ? 5.456 52.885 4.685 1.00 5.78 64 SER B O 1
ATOM 4008 N N . THR B 1 65 ? 6.528 50.904 4.526 1.00 5.62 65 THR B N 1
ATOM 4009 C CA . THR B 1 65 ? 5.970 50.621 3.185 1.00 6.29 65 THR B CA 1
ATOM 4010 C C . THR B 1 65 ? 4.459 50.462 3.240 1.00 6.27 65 THR B C 1
ATOM 4011 O O . THR B 1 65 ? 3.725 51.088 2.485 1.00 6.07 65 THR B O 1
ATOM 4015 N N . ALA B 1 66 ? 3.995 49.641 4.183 1.00 7.22 66 ALA B N 1
ATOM 4016 C CA . ALA B 1 66 ? 2.575 49.320 4.300 1.00 7.92 66 ALA B CA 1
ATOM 4017 C C . ALA B 1 66 ? 1.757 50.522 4.764 1.00 8.55 66 ALA B C 1
ATOM 4018 O O . ALA B 1 66 ? 0.606 50.701 4.349 1.00 8.98 66 ALA B O 1
ATOM 4020 N N . GLN B 1 67 ? 2.385 51.345 5.604 1.00 9.93 67 GLN B N 1
ATOM 4021 C CA . GLN B 1 67 ? 1.844 52.641 6.057 1.00 10.58 67 GLN B CA 1
ATOM 4022 C C . GLN B 1 67 ? 1.571 53.600 4.925 1.00 10.81 67 GLN B C 1
ATOM 4023 O O . GLN B 1 67 ? 0.524 54.216 4.912 1.00 10.79 67 GLN B O 1
ATOM 4029 N N . LEU B 1 68 ? 2.511 53.743 3.994 1.00 10.88 68 LEU B N 1
ATOM 4030 C CA . LEU B 1 68 ? 2.357 54.774 2.965 1.00 10.90 68 LEU B CA 1
ATOM 4031 C C . LEU B 1 68 ? 1.690 54.262 1.682 1.00 10.66 68 LEU B C 1
ATOM 4032 O O . LEU B 1 68 ? 1.254 55.038 0.842 1.00 9.74 68 LEU B O 1
ATOM 4037 N N . ARG B 1 69 ? 1.580 52.943 1.553 1.00 10.39 69 ARG B N 1
ATOM 4038 C CA . ARG B 1 69 ? 1.039 52.352 0.342 1.00 10.23 69 ARG B CA 1
ATOM 4039 C C . ARG B 1 69 ? -0.354 52.911 -0.053 1.00 10.02 69 ARG B C 1
ATOM 4040 O O . ARG B 1 69 ? -0.583 53.178 -1.252 1.00 9.28 69 ARG B O 1
ATOM 4048 N N . PRO B 1 70 ? -1.289 53.068 0.928 1.00 9.65 70 PRO B N 1
ATOM 4049 C CA . PRO B 1 70 ? -2.644 53.494 0.531 1.00 9.63 70 PRO B CA 1
ATOM 4050 C C . PRO B 1 70 ? -2.714 54.939 0.098 1.00 9.76 70 PRO B C 1
ATOM 4051 O O . PRO B 1 70 ? -3.752 55.378 -0.436 1.00 10.59 70 PRO B O 1
ATOM 4055 N N . TYR B 1 71 ? -1.634 55.682 0.284 1.00 8.93 71 TYR B N 1
ATOM 4056 C CA . TYR B 1 71 ? -1.583 57.060 -0.220 1.00 8.89 71 TYR B CA 1
ATOM 4057 C C . TYR B 1 71 ? -1.230 57.190 -1.708 1.00 8.90 71 TYR B C 1
ATOM 4058 O O . TYR B 1 71 ? -1.368 58.280 -2.284 1.00 9.50 71 TYR B O 1
ATOM 4067 N N . LEU B 1 72 ? -0.788 56.097 -2.337 1.00 8.71 72 LEU B N 1
ATOM 4068 C CA . LEU B 1 72 ? -0.507 56.133 -3.794 1.00 9.68 72 LEU B CA 1
ATOM 4069 C C . LEU B 1 72 ? -1.696 56.581 -4.654 1.00 9.03 72 LEU B C 1
ATOM 4070 O O . LEU B 1 72 ? -1.527 57.194 -5.690 1.00 9.46 72 LEU B O 1
ATOM 4075 N N . HIS B 1 73 ? -2.915 56.258 -4.261 1.00 10.37 73 HIS B N 1
ATOM 4076 C CA . HIS B 1 73 ? -4.066 56.775 -5.026 1.00 11.32 73 HIS B CA 1
ATOM 4077 C C . HIS B 1 73 ? -4.048 58.300 -5.102 1.00 10.87 73 HIS B C 1
ATOM 4078 O O . HIS B 1 73 ? -4.046 58.884 -6.180 1.00 10.15 73 HIS B O 1
ATOM 4085 N N . VAL B 1 74 ? -3.993 58.944 -3.941 1.00 11.09 74 VAL B N 1
ATOM 4086 C CA . VAL B 1 74 ? -4.105 60.391 -3.912 1.00 10.03 74 VAL B CA 1
ATOM 4087 C C . VAL B 1 74 ? -2.796 61.027 -4.399 1.00 10.31 74 VAL B C 1
ATOM 4088 O O . VAL B 1 74 ? -2.807 62.124 -4.900 1.00 10.66 74 VAL B O 1
ATOM 4092 N N . ALA B 1 75 ? -1.690 60.301 -4.288 1.00 10.80 75 ALA B N 1
ATOM 4093 C CA . ALA B 1 75 ? -0.394 60.736 -4.844 1.00 10.92 75 ALA B CA 1
ATOM 4094 C C . ALA B 1 75 ? -0.419 60.912 -6.368 1.00 11.00 75 ALA B C 1
ATOM 4095 O O . ALA B 1 75 ? 0.475 61.535 -6.963 1.00 10.49 75 ALA B O 1
ATOM 4097 N N . LYS B 1 76 ? -1.435 60.374 -7.013 1.00 11.23 76 LYS B N 1
ATOM 4098 C CA . LYS B 1 76 ? -1.618 60.670 -8.432 1.00 12.27 76 LYS B CA 1
ATOM 4099 C C . LYS B 1 76 ? -2.067 62.128 -8.627 1.00 12.89 76 LYS B C 1
ATOM 4100 O O . LYS B 1 76 ? -1.924 62.695 -9.721 1.00 12.69 76 LYS B O 1
ATOM 4106 N N . ARG B 1 77 ? -2.650 62.717 -7.576 1.00 12.57 77 ARG B N 1
ATOM 4107 C CA . ARG B 1 77 ? -3.182 64.096 -7.649 1.00 12.58 77 ARG B CA 1
ATOM 4108 C C . ARG B 1 77 ? -2.253 65.052 -6.930 1.00 12.50 77 ARG B C 1
ATOM 4109 O O . ARG B 1 77 ? -2.082 66.188 -7.362 1.00 13.15 77 ARG B O 1
ATOM 4117 N N . ASP B 1 78 ? -1.648 64.572 -5.841 1.00 11.55 78 ASP B N 1
ATOM 4118 C CA . ASP B 1 78 ? -0.904 65.422 -4.908 1.00 11.09 78 ASP B CA 1
ATOM 4119 C C . ASP B 1 78 ? 0.584 65.257 -5.153 1.00 10.01 78 ASP B C 1
ATOM 4120 O O . ASP B 1 78 ? 1.205 64.339 -4.631 1.00 10.66 78 ASP B O 1
ATOM 4125 N N . ALA B 1 79 ? 1.156 66.120 -5.980 1.00 9.97 79 ALA B N 1
ATOM 4126 C CA . ALA B 1 79 ? 2.588 66.016 -6.307 1.00 9.03 79 ALA B CA 1
ATOM 4127 C C . ALA B 1 79 ? 3.516 66.041 -5.081 1.00 8.85 79 ALA B C 1
ATOM 4128 O O . ALA B 1 79 ? 4.588 65.396 -5.084 1.00 7.64 79 ALA B O 1
ATOM 4130 N N . LEU B 1 80 ? 3.142 66.811 -4.055 1.00 9.19 80 LEU B N 1
ATOM 4131 C CA . LEU B 1 80 ? 3.958 66.849 -2.823 1.00 9.86 80 LEU B CA 1
ATOM 4132 C C . LEU B 1 80 ? 3.959 65.487 -2.120 1.00 10.28 80 LEU B C 1
ATOM 4133 O O . LEU B 1 80 ? 5.025 64.958 -1.744 1.00 11.40 80 LEU B O 1
ATOM 4138 N N . LEU B 1 81 ? 2.772 64.913 -1.938 1.00 9.63 81 LEU B N 1
ATOM 4139 C CA . LEU B 1 81 ? 2.709 63.597 -1.309 1.00 9.19 81 LEU B CA 1
ATOM 4140 C C . LEU B 1 81 ? 3.427 62.531 -2.142 1.00 9.21 81 LEU B C 1
ATOM 4141 O O . LEU B 1 81 ? 4.064 61.656 -1.594 1.00 9.49 81 LEU B O 1
ATOM 4146 N N . ARG B 1 82 ? 3.335 62.625 -3.467 1.00 8.65 82 ARG B N 1
ATOM 4147 C CA . ARG B 1 82 ? 4.142 61.808 -4.337 1.00 8.77 82 ARG B CA 1
ATOM 4148 C C . ARG B 1 82 ? 5.650 61.928 -4.023 1.00 9.22 82 ARG B C 1
ATOM 4149 O O . ARG B 1 82 ? 6.350 60.888 -3.897 1.00 9.05 82 ARG B O 1
ATOM 4157 N N . GLN B 1 83 ? 6.163 63.168 -3.896 1.00 8.15 83 GLN B N 1
ATOM 4158 C CA . GLN B 1 83 ? 7.581 63.364 -3.518 1.00 8.99 83 GLN B CA 1
ATOM 4159 C C . GLN B 1 83 ? 7.916 62.772 -2.132 1.00 9.23 83 GLN B C 1
ATOM 4160 O O . GLN B 1 83 ? 8.969 62.192 -1.935 1.00 9.36 83 GLN B O 1
ATOM 4166 N N . THR B 1 84 ? 7.014 62.960 -1.169 1.00 9.45 84 THR B N 1
ATOM 4167 C CA . THR B 1 84 ? 7.178 62.392 0.180 1.00 9.84 84 THR B CA 1
ATOM 4168 C C . THR B 1 84 ? 7.337 60.870 0.133 1.00 9.17 84 THR B C 1
ATOM 4169 O O . THR B 1 84 ? 8.147 60.311 0.846 1.00 9.36 84 THR B O 1
ATOM 4173 N N . ILE B 1 85 ? 6.586 60.220 -0.741 1.00 9.44 85 ILE B N 1
ATOM 4174 C CA . ILE B 1 85 ? 6.702 58.757 -0.898 1.00 9.79 85 ILE B CA 1
ATOM 4175 C C . ILE B 1 85 ? 8.010 58.368 -1.571 1.00 9.83 85 ILE B C 1
ATOM 4176 O O . ILE B 1 85 ? 8.630 57.383 -1.190 1.00 9.49 85 ILE B O 1
ATOM 4181 N N . ALA B 1 86 ? 8.446 59.156 -2.561 1.00 10.06 86 ALA B N 1
ATOM 4182 C CA . ALA B 1 86 ? 9.731 58.909 -3.212 1.00 9.54 86 ALA B CA 1
ATOM 4183 C C . ALA B 1 86 ? 10.826 59.059 -2.173 1.00 9.39 86 ALA B C 1
ATOM 4184 O O . ALA B 1 86 ? 11.805 58.303 -2.161 1.00 9.35 86 ALA B O 1
ATOM 4186 N N . GLY B 1 87 ? 10.663 60.060 -1.317 1.00 8.96 87 GLY B N 1
ATOM 4187 C CA . GLY B 1 87 ? 11.591 60.302 -0.216 1.00 9.17 87 GLY B CA 1
ATOM 4188 C C . GLY B 1 87 ? 11.633 59.173 0.805 1.00 8.85 87 GLY B C 1
ATOM 4189 O O . GLY B 1 87 ? 12.657 58.975 1.450 1.00 8.43 87 GLY B O 1
ATOM 4190 N N . LEU B 1 88 ? 10.517 58.441 0.963 1.00 8.92 88 LEU B N 1
ATOM 4191 C CA . LEU B 1 88 ? 10.501 57.284 1.867 1.00 8.52 88 LEU B CA 1
ATOM 4192 C C . LEU B 1 88 ? 11.357 56.152 1.284 1.00 8.96 88 LEU B C 1
ATOM 4193 O O . LEU B 1 88 ? 12.158 55.574 1.997 1.00 8.24 88 LEU B O 1
ATOM 4198 N N . VAL B 1 89 ? 11.196 55.875 -0.014 1.00 7.98 89 VAL B N 1
ATOM 4199 C CA . VAL B 1 89 ? 12.023 54.895 -0.706 1.00 8.74 89 VAL B CA 1
ATOM 4200 C C . VAL B 1 89 ? 13.473 55.270 -0.515 1.00 10.42 89 VAL B C 1
ATOM 4201 O O . VAL B 1 89 ? 14.300 54.426 -0.186 1.00 10.80 89 VAL B O 1
ATOM 4205 N N . LYS B 1 90 ? 13.782 56.558 -0.658 1.00 11.59 90 LYS B N 1
ATOM 4206 C CA . LYS B 1 90 ? 15.172 56.987 -0.578 1.00 11.78 90 LYS B CA 1
ATOM 4207 C C . LYS B 1 90 ? 15.728 56.742 0.823 1.00 11.35 90 LYS B C 1
ATOM 4208 O O . LYS B 1 90 ? 16.875 56.304 0.975 1.00 11.79 90 LYS B O 1
ATOM 4214 N N . ARG B 1 91 ? 14.912 57.004 1.842 1.00 10.66 91 ARG B N 1
ATOM 4215 C CA . ARG B 1 91 ? 15.322 56.798 3.231 1.00 9.34 91 ARG B CA 1
ATOM 4216 C C . ARG B 1 91 ? 15.509 55.301 3.461 1.00 9.14 91 ARG B C 1
ATOM 4217 O O . ARG B 1 91 ? 16.469 54.872 4.069 1.00 7.93 91 ARG B O 1
ATOM 4225 N N . GLN B 1 92 ? 14.555 54.512 2.984 1.00 8.62 92 GLN B N 1
ATOM 4226 C CA . GLN B 1 92 ? 14.632 53.054 3.139 1.00 9.05 92 GLN B CA 1
ATOM 4227 C C . GLN B 1 92 ? 15.916 52.478 2.575 1.00 9.11 92 GLN B C 1
ATOM 4228 O O . GLN B 1 92 ? 16.586 51.680 3.239 1.00 9.19 92 GLN B O 1
ATOM 4234 N N . MET B 1 93 ? 16.236 52.860 1.332 1.00 9.00 93 MET B N 1
ATOM 4235 C CA . MET B 1 93 ? 17.392 52.333 0.637 1.00 9.67 93 MET B CA 1
ATOM 4236 C C . MET B 1 93 ? 18.692 52.820 1.293 1.00 10.17 93 MET B C 1
ATOM 4237 O O . MET B 1 93 ? 19.689 52.084 1.328 1.00 9.45 93 MET B O 1
ATOM 4242 N N . THR B 1 94 ? 18.681 54.056 1.797 1.00 10.58 94 THR B N 1
ATOM 4243 C CA . THR B 1 94 ? 19.831 54.580 2.570 1.00 11.25 94 THR B CA 1
ATOM 4244 C C . THR B 1 94 ? 20.017 53.736 3.824 1.00 12.12 94 THR B C 1
ATOM 4245 O O . THR B 1 94 ? 21.133 53.305 4.144 1.00 12.23 94 THR B O 1
ATOM 4249 N N . LEU B 1 95 ? 18.913 53.450 4.512 1.00 12.00 95 LEU B N 1
ATOM 4250 C CA . LEU B 1 95 ? 19.017 52.660 5.719 1.00 12.36 95 LEU B CA 1
ATOM 4251 C C . LEU B 1 95 ? 19.459 51.196 5.439 1.00 12.78 95 LEU B C 1
ATOM 4252 O O . LEU B 1 95 ? 20.241 50.629 6.194 1.00 12.63 95 LEU B O 1
ATOM 4257 N N . VAL B 1 96 ? 18.985 50.609 4.337 1.00 12.99 96 VAL B N 1
ATOM 4258 C CA . VAL B 1 96 ? 19.454 49.290 3.910 1.00 13.07 96 VAL B CA 1
ATOM 4259 C C . VAL B 1 96 ? 20.975 49.332 3.752 1.00 14.42 96 VAL B C 1
ATOM 4260 O O . VAL B 1 96 ? 21.644 48.393 4.159 1.00 13.96 96 VAL B O 1
ATOM 4264 N N . LEU B 1 97 ? 21.513 50.426 3.175 1.00 15.23 97 LEU B N 1
ATOM 4265 C CA . LEU B 1 97 ? 22.969 50.564 3.044 1.00 15.87 97 LEU B CA 1
ATOM 4266 C C . LEU B 1 97 ? 23.646 50.623 4.407 1.00 16.91 97 LEU B C 1
ATOM 4267 O O . LEU B 1 97 ? 24.708 50.065 4.569 1.00 18.00 97 LEU B O 1
ATOM 4272 N N . LYS B 1 98 ? 23.011 51.274 5.376 1.00 17.75 98 LYS B N 1
ATOM 4273 C CA . LYS B 1 98 ? 23.500 51.324 6.760 1.00 18.93 98 LYS B CA 1
ATOM 4274 C C . LYS B 1 98 ? 23.689 49.951 7.443 1.00 19.21 98 LYS B C 1
ATOM 4275 O O . LYS B 1 98 ? 24.651 49.765 8.201 1.00 19.82 98 LYS B O 1
ATOM 4281 N N . ASP B 1 99 ? 22.754 49.023 7.196 1.00 18.74 99 ASP B N 1
ATOM 4282 C CA . ASP B 1 99 ? 22.807 47.624 7.663 1.00 18.26 99 ASP B CA 1
ATOM 4283 C C . ASP B 1 99 ? 21.670 46.876 6.953 1.00 17.46 99 ASP B C 1
ATOM 4284 O O . ASP B 1 99 ? 20.500 47.123 7.239 1.00 17.12 99 ASP B O 1
ATOM 4289 N N . PRO B 1 100 ? 21.998 45.978 6.010 1.00 16.78 100 PRO B N 1
ATOM 4290 C CA . PRO B 1 100 ? 20.927 45.304 5.267 1.00 16.02 100 PRO B CA 1
ATOM 4291 C C . PRO B 1 100 ? 20.285 44.149 6.065 1.00 15.16 100 PRO B C 1
ATOM 4292 O O . PRO B 1 100 ? 19.338 43.514 5.580 1.00 14.93 100 PRO B O 1
ATOM 4296 N N . TYR B 1 101 ? 20.823 43.882 7.261 1.00 14.17 101 TYR B N 1
ATOM 4297 C CA . TYR B 1 101 ? 20.314 42.854 8.180 1.00 13.46 101 TYR B CA 1
ATOM 4298 C C . TYR B 1 101 ? 19.280 43.369 9.197 1.00 13.15 101 TYR B C 1
ATOM 4299 O O . TYR B 1 101 ? 18.620 42.564 9.842 1.00 12.81 101 TYR B O 1
ATOM 4308 N N . ALA B 1 102 ? 19.158 44.694 9.355 1.00 12.24 102 ALA B N 1
ATOM 4309 C CA . ALA B 1 102 ? 18.309 45.271 10.400 1.00 11.90 102 ALA B CA 1
ATOM 4310 C C . ALA B 1 102 ? 16.856 45.492 9.931 1.00 11.97 102 ALA B C 1
ATOM 4311 O O . ALA B 1 102 ? 16.621 45.891 8.768 1.00 11.47 102 ALA B O 1
ATOM 4313 N N . ASN B 1 103 ? 15.886 45.218 10.816 1.00 11.03 103 ASN B N 1
ATOM 4314 C CA . ASN B 1 103 ? 14.456 45.424 10.487 1.00 10.84 103 ASN B CA 1
ATOM 4315 C C . ASN B 1 103 ? 13.992 46.840 10.798 1.00 11.46 103 ASN B C 1
ATOM 4316 O O . ASN B 1 103 ? 12.965 47.270 10.280 1.00 10.48 103 ASN B O 1
ATOM 4321 N N . SER B 1 104 ? 14.742 47.538 11.659 1.00 11.96 104 SER B N 1
ATOM 4322 C CA . SER B 1 104 ? 14.275 48.790 12.285 1.00 13.37 104 SER B CA 1
ATOM 4323 C C . SER B 1 104 ? 15.391 49.777 12.518 1.00 13.56 104 SER B C 1
ATOM 4324 O O . SER B 1 104 ? 16.508 49.389 12.820 1.00 14.01 104 SER B O 1
ATOM 4327 N N . PHE B 1 105 ? 15.070 51.062 12.378 1.00 13.98 105 PHE B N 1
ATOM 4328 C CA . PHE B 1 105 ? 16.091 52.097 12.357 1.00 14.93 105 PHE B CA 1
ATOM 4329 C C . PHE B 1 105 ? 15.614 53.348 13.092 1.00 14.98 105 PHE B C 1
ATOM 4330 O O . PHE B 1 105 ? 14.405 53.585 13.208 1.00 14.16 105 PHE B O 1
ATOM 4338 N N . ASN B 1 106 ? 16.590 54.113 13.596 1.00 14.90 106 ASN B N 1
ATOM 4339 C CA . ASN B 1 106 ? 16.361 55.400 14.223 1.00 14.74 106 ASN B CA 1
ATOM 4340 C C . ASN B 1 106 ? 16.385 56.521 13.181 1.00 15.35 106 ASN B C 1
ATOM 4341 O O . ASN B 1 106 ? 16.800 56.306 12.032 1.00 14.86 106 ASN B O 1
ATOM 4346 N N . ILE B 1 107 ? 15.935 57.706 13.598 1.00 15.40 107 ILE B N 1
ATOM 4347 C CA . ILE B 1 107 ? 15.864 58.880 12.745 1.00 16.69 107 ILE B CA 1
ATOM 4348 C C . ILE B 1 107 ? 17.271 59.421 12.412 1.00 17.43 107 ILE B C 1
ATOM 4349 O O . ILE B 1 107 ? 17.485 60.008 11.350 1.00 16.86 107 ILE B O 1
ATOM 4354 N N . GLU B 1 108 ? 18.212 59.226 13.329 1.00 18.62 108 GLU B N 1
ATOM 4355 C CA . GLU B 1 108 ? 19.604 59.570 13.076 1.00 20.64 108 GLU B CA 1
ATOM 4356 C C . GLU B 1 108 ? 20.493 58.618 13.844 1.00 21.44 108 GLU B C 1
ATOM 4357 O O . GLU B 1 108 ? 19.996 57.708 14.540 1.00 22.05 108 GLU B O 1
ATOM 4363 N N . GLU B 1 109 ? 21.799 58.803 13.722 1.00 22.04 109 GLU B N 1
ATOM 4364 C CA . GLU B 1 109 ? 22.744 57.888 14.336 1.00 23.56 109 GLU B CA 1
ATOM 4365 C C . GLU B 1 109 ? 22.812 58.095 15.860 1.00 23.98 109 GLU B C 1
ATOM 4366 O O . GLU B 1 109 ? 23.862 58.452 16.401 1.00 24.41 109 GLU B O 1
ATOM 4372 N N . ASN B 1 110 ? 21.686 57.829 16.532 1.00 24.22 110 ASN B N 1
ATOM 4373 C CA . ASN B 1 110 ? 21.496 58.159 17.946 1.00 23.91 110 ASN B CA 1
ATOM 4374 C C . ASN B 1 110 ? 21.623 57.017 18.962 1.00 24.82 110 ASN B C 1
ATOM 4375 O O . ASN B 1 110 ? 21.670 57.262 20.174 1.00 25.65 110 ASN B O 1
ATOM 4380 N N . TRP B 1 111 ? 21.705 55.771 18.487 1.00 24.96 111 TRP B N 1
ATOM 4381 C CA . TRP B 1 111 ? 21.887 54.611 19.382 1.00 24.72 111 TRP B CA 1
ATOM 4382 C C . TRP B 1 111 ? 20.675 54.307 20.301 1.00 24.44 111 TRP B C 1
ATOM 4383 O O . TRP B 1 111 ? 20.812 53.651 21.332 1.00 23.81 111 TRP B O 1
ATOM 4394 N N . LYS B 1 112 ? 19.495 54.787 19.924 1.00 24.03 112 LYS B N 1
ATOM 4395 C CA . LYS B 1 112 ? 18.272 54.404 20.619 1.00 23.66 112 LYS B CA 1
ATOM 4396 C C . LYS B 1 112 ? 17.960 52.946 20.283 1.00 22.66 112 LYS B C 1
ATOM 4397 O O . LYS B 1 112 ? 18.467 52.423 19.299 1.00 22.04 112 LYS B O 1
ATOM 4403 N N . GLY B 1 113 ? 17.151 52.286 21.102 1.00 21.68 113 GLY B N 1
ATOM 4404 C CA . GLY B 1 113 ? 16.765 50.911 20.822 1.00 20.40 113 GLY B CA 1
ATOM 4405 C C . GLY B 1 113 ? 17.391 49.862 21.705 1.00 20.58 113 GLY B C 1
ATOM 4406 O O . GLY B 1 113 ? 17.719 50.115 22.857 1.00 20.06 113 GLY B O 1
ATOM 4407 N N . HIS B 1 114 ? 17.584 48.676 21.140 1.00 20.92 114 HIS B N 1
ATOM 4408 C CA . HIS B 1 114 ? 17.889 47.482 21.928 1.00 21.01 114 HIS B CA 1
ATOM 4409 C C . HIS B 1 114 ? 19.371 47.133 22.100 1.00 21.20 114 HIS B C 1
ATOM 4410 O O . HIS B 1 114 ? 19.689 46.030 22.519 1.00 19.95 114 HIS B O 1
ATOM 4417 N N . HIS B 1 115 ? 20.268 48.065 21.802 1.00 22.51 115 HIS B N 1
ATOM 4418 C CA . HIS B 1 115 ? 21.693 47.741 21.827 1.00 24.25 115 HIS B CA 1
ATOM 4419 C C . HIS B 1 115 ? 22.201 47.106 23.143 1.00 24.74 115 HIS B C 1
ATOM 4420 O O . HIS B 1 115 ? 22.974 46.147 23.114 1.00 25.11 115 HIS B O 1
ATOM 4427 N N . GLU B 1 116 ? 21.736 47.594 24.290 1.00 25.12 116 GLU B N 1
ATOM 4428 C CA . GLU B 1 116 ? 22.198 47.057 25.575 1.00 25.55 116 GLU B CA 1
ATOM 4429 C C . GLU B 1 116 ? 21.957 45.571 25.835 1.00 24.38 116 GLU B C 1
ATOM 4430 O O . GLU B 1 116 ? 22.745 44.944 26.536 1.00 24.77 116 GLU B O 1
ATOM 4436 N N . THR B 1 117 ? 20.908 44.990 25.259 1.00 22.76 117 THR B N 1
ATOM 4437 C CA . THR B 1 117 ? 20.660 43.551 25.422 1.00 20.93 117 THR B CA 1
ATOM 4438 C C . THR B 1 117 ? 21.144 42.708 24.240 1.00 20.65 117 THR B C 1
ATOM 4439 O O . THR B 1 117 ? 21.169 41.478 24.326 1.00 20.54 117 THR B O 1
ATOM 4443 N N . ASP B 1 118 ? 21.527 43.359 23.136 1.00 20.36 118 ASP B N 1
ATOM 4444 C CA . ASP B 1 118 ? 21.734 42.659 21.850 1.00 20.67 118 ASP B CA 1
ATOM 4445 C C . ASP B 1 118 ? 23.184 42.465 21.441 1.00 20.29 118 ASP B C 1
ATOM 4446 O O . ASP B 1 118 ? 23.931 43.434 21.320 1.00 20.13 118 ASP B O 1
ATOM 4451 N N . HIS B 1 119 ? 23.550 41.211 21.207 1.00 20.74 119 HIS B N 1
ATOM 4452 C CA . HIS B 1 119 ? 24.908 40.830 20.906 1.00 21.88 119 HIS B CA 1
ATOM 4453 C C . HIS B 1 119 ? 25.022 40.535 19.423 1.00 21.17 119 HIS B C 1
ATOM 4454 O O . HIS B 1 119 ? 24.807 39.407 18.987 1.00 21.16 119 HIS B O 1
ATOM 4461 N N . THR B 1 120 ? 25.372 41.564 18.657 1.00 20.40 120 THR B N 1
ATOM 4462 C CA . THR B 1 120 ? 25.449 41.484 17.208 1.00 20.28 120 THR B CA 1
ATOM 4463 C C . THR B 1 120 ? 26.234 42.716 16.748 1.00 20.23 120 THR B C 1
ATOM 4464 O O . THR B 1 120 ? 26.483 43.628 17.559 1.00 19.58 120 THR B O 1
ATOM 4468 N N . ASP B 1 121 ? 26.635 42.741 15.477 1.00 20.17 121 ASP B N 1
ATOM 4469 C CA . ASP B 1 121 ? 27.314 43.905 14.917 1.00 21.07 121 ASP B CA 1
ATOM 4470 C C . ASP B 1 121 ? 26.305 45.043 14.816 1.00 20.76 121 ASP B C 1
ATOM 4471 O O . ASP B 1 121 ? 25.267 44.913 14.160 1.00 21.56 121 ASP B O 1
ATOM 4476 N N . LEU B 1 122 ? 26.597 46.148 15.477 1.00 20.06 122 LEU B N 1
ATOM 4477 C CA . LEU B 1 122 ? 25.623 47.219 15.644 1.00 19.95 122 LEU B CA 1
ATOM 4478 C C . LEU B 1 122 ? 26.206 48.548 15.213 1.00 19.61 122 LEU B C 1
ATOM 4479 O O . LEU B 1 122 ? 27.420 48.712 15.172 1.00 19.14 122 LEU B O 1
ATOM 4484 N N . ASN B 1 123 ? 25.333 49.477 14.843 1.00 19.09 123 ASN B N 1
ATOM 4485 C CA . ASN B 1 123 ? 25.719 50.861 14.665 1.00 18.73 123 ASN B CA 1
ATOM 4486 C C . ASN B 1 123 ? 24.551 51.687 15.155 1.00 18.31 123 ASN B C 1
ATOM 4487 O O . ASN B 1 123 ? 23.488 51.128 15.416 1.00 17.83 123 ASN B O 1
ATOM 4492 N N . GLY B 1 124 ? 24.744 52.999 15.305 1.00 17.70 124 GLY B N 1
ATOM 4493 C CA . GLY B 1 124 ? 23.778 53.828 15.995 1.00 16.84 124 GLY B CA 1
ATOM 4494 C C . GLY B 1 124 ? 22.472 54.062 15.256 1.00 16.72 124 GLY B C 1
ATOM 4495 O O . GLY B 1 124 ? 21.519 54.576 15.840 1.00 16.62 124 GLY B O 1
ATOM 4496 N N . TRP B 1 125 ? 22.440 53.722 13.971 1.00 16.35 125 TRP B N 1
ATOM 4497 C CA . TRP B 1 125 ? 21.234 53.872 13.171 1.00 16.32 125 TRP B CA 1
ATOM 4498 C C . TRP B 1 125 ? 20.250 52.745 13.475 1.00 15.82 125 TRP B C 1
ATOM 4499 O O . TRP B 1 125 ? 19.072 52.872 13.179 1.00 16.15 125 TRP B O 1
ATOM 4510 N N . ILE B 1 126 ? 20.749 51.640 14.028 1.00 15.78 126 ILE B N 1
ATOM 4511 C CA . ILE B 1 126 ? 19.940 50.420 14.259 1.00 15.83 126 ILE B CA 1
ATOM 4512 C C . ILE B 1 126 ? 19.092 50.496 15.540 1.00 15.57 126 ILE B C 1
ATOM 4513 O O . ILE B 1 126 ? 19.619 50.734 16.628 1.00 14.91 126 ILE B O 1
ATOM 4518 N N . TRP B 1 127 ? 17.783 50.290 15.411 1.00 15.69 127 TRP B N 1
ATOM 4519 C CA . TRP B 1 127 ? 16.915 50.203 16.587 1.00 16.04 127 TRP B CA 1
ATOM 4520 C C . TRP B 1 127 ? 17.065 48.775 17.140 1.00 15.96 127 TRP B C 1
ATOM 4521 O O . TRP B 1 127 ? 17.441 48.579 18.288 1.00 16.75 127 TRP B O 1
ATOM 4532 N N . GLU B 1 128 ? 16.757 47.775 16.319 1.00 15.53 128 GLU B N 1
ATOM 4533 C CA . GLU B 1 128 ? 17.180 46.400 16.601 1.00 14.61 128 GLU B CA 1
ATOM 4534 C C . GLU B 1 128 ? 17.597 45.791 15.270 1.00 14.12 128 GLU B C 1
ATOM 4535 O O . GLU B 1 128 ? 17.118 46.217 14.189 1.00 14.22 128 GLU B O 1
ATOM 4541 N N . ARG B 1 129 ? 18.504 44.823 15.350 1.00 13.20 129 ARG B N 1
ATOM 4542 C CA . ARG B 1 129 ? 18.985 44.128 14.169 1.00 12.80 129 ARG B CA 1
ATOM 4543 C C . ARG B 1 129 ? 18.413 42.709 14.047 1.00 12.00 129 ARG B C 1
ATOM 4544 O O . ARG B 1 129 ? 19.171 41.729 13.939 1.00 11.79 129 ARG B O 1
ATOM 4552 N N . LYS B 1 130 ? 17.085 42.602 14.039 1.00 11.01 130 LYS B N 1
ATOM 4553 C CA . LYS B 1 130 ? 16.416 41.343 13.715 1.00 10.64 130 LYS B CA 1
ATOM 4554 C C . LYS B 1 130 ? 16.244 41.229 12.192 1.00 11.36 130 LYS B C 1
ATOM 4555 O O . LYS B 1 130 ? 15.505 42.036 11.577 1.00 11.84 130 LYS B O 1
ATOM 4561 N N . TYR B 1 131 ? 16.906 40.228 11.598 1.00 10.61 131 TYR B N 1
ATOM 4562 C CA . TYR B 1 131 ? 16.844 39.994 10.163 1.00 10.12 131 TYR B CA 1
ATOM 4563 C C . TYR B 1 131 ? 15.640 39.170 9.768 1.00 10.50 131 TYR B C 1
ATOM 4564 O O . TYR B 1 131 ? 15.475 38.013 10.200 1.00 9.57 131 TYR B O 1
ATOM 4573 N N . GLU B 1 132 ? 14.813 39.804 8.930 1.00 9.39 132 GLU B N 1
ATOM 4574 C CA . GLU B 1 132 ? 13.563 39.266 8.466 1.00 9.30 132 GLU B CA 1
ATOM 4575 C C . GLU B 1 132 ? 13.646 39.501 6.966 1.00 9.07 132 GLU B C 1
ATOM 4576 O O . GLU B 1 132 ? 13.831 40.646 6.514 1.00 8.47 132 GLU B O 1
ATOM 4582 N N . VAL B 1 133 ? 13.595 38.417 6.193 1.00 8.90 133 VAL B N 1
ATOM 4583 C CA . VAL B 1 133 ? 13.717 38.507 4.725 1.00 8.06 133 VAL B CA 1
ATOM 4584 C C . VAL B 1 133 ? 12.792 39.586 4.153 1.00 7.43 133 VAL B C 1
ATOM 4585 O O . VAL B 1 133 ? 13.160 40.309 3.232 1.00 6.83 133 VAL B O 1
ATOM 4589 N N . ASP B 1 134 ? 11.584 39.673 4.699 1.00 7.95 134 ASP B N 1
ATOM 4590 C CA . ASP B 1 134 ? 10.561 40.584 4.182 1.00 8.54 134 ASP B CA 1
ATOM 4591 C C . ASP B 1 134 ? 10.947 42.049 4.372 1.00 8.45 134 ASP B C 1
ATOM 4592 O O . ASP B 1 134 ? 10.485 42.888 3.636 1.00 8.73 134 ASP B O 1
ATOM 4597 N N . SER B 1 135 ? 11.803 42.352 5.351 1.00 8.19 135 SER B N 1
ATOM 4598 C CA . SER B 1 135 ? 12.283 43.728 5.528 1.00 8.17 135 SER B CA 1
ATOM 4599 C C . SER B 1 135 ? 12.872 44.302 4.248 1.00 7.30 135 SER B C 1
ATOM 4600 O O . SER B 1 135 ? 12.736 45.512 3.986 1.00 7.14 135 SER B O 1
ATOM 4603 N N . LEU B 1 136 ? 13.544 43.442 3.476 1.00 6.72 136 LEU B N 1
ATOM 4604 C CA . LEU B 1 136 ? 14.217 43.847 2.240 1.00 6.13 136 LEU B CA 1
ATOM 4605 C C . LEU B 1 136 ? 13.341 43.714 0.980 1.00 6.26 136 LEU B C 1
ATOM 4606 O O . LEU B 1 136 ? 13.632 44.315 -0.072 1.00 6.15 136 LEU B O 1
ATOM 4611 N N . CYS B 1 137 ? 12.277 42.935 1.080 1.00 5.42 137 CYS B N 1
ATOM 4612 C CA . CYS B 1 137 ? 11.248 42.923 0.041 1.00 5.81 137 CYS B CA 1
ATOM 4613 C C . CYS B 1 137 ? 10.481 44.246 -0.011 1.00 6.33 137 CYS B C 1
ATOM 4614 O O . CYS B 1 137 ? 10.243 44.784 -1.086 1.00 5.97 137 CYS B O 1
ATOM 4617 N N . TYR B 1 138 ? 10.075 44.750 1.157 1.00 6.44 138 TYR B N 1
ATOM 4618 C CA . TYR B 1 138 ? 9.122 45.852 1.218 1.00 6.62 138 TYR B CA 1
ATOM 4619 C C . TYR B 1 138 ? 9.595 47.148 0.540 1.00 6.94 138 TYR B C 1
ATOM 4620 O O . TYR B 1 138 ? 8.832 47.755 -0.195 1.00 7.74 138 TYR B O 1
ATOM 4629 N N . PRO B 1 139 ? 10.840 47.588 0.782 1.00 6.97 139 PRO B N 1
ATOM 4630 C CA . PRO B 1 139 ? 11.276 48.819 0.107 1.00 6.79 139 PRO B CA 1
ATOM 4631 C C . PRO B 1 139 ? 11.302 48.685 -1.419 1.00 6.65 139 PRO B C 1
ATOM 4632 O O . PRO B 1 139 ? 11.025 49.653 -2.122 1.00 6.26 139 PRO B O 1
ATOM 4636 N N . LEU B 1 140 ? 11.635 47.498 -1.924 1.00 7.11 140 LEU B N 1
ATOM 4637 C CA . LEU B 1 140 ? 11.595 47.223 -3.391 1.00 7.13 140 LEU B CA 1
ATOM 4638 C C . LEU B 1 140 ? 10.176 47.204 -3.879 1.00 7.50 140 LEU B C 1
ATOM 4639 O O . LEU B 1 140 ? 9.867 47.664 -4.992 1.00 7.53 140 LEU B O 1
ATOM 4644 N N . GLN B 1 141 ? 9.289 46.673 -3.045 1.00 7.58 141 GLN B N 1
ATOM 4645 C CA . GLN B 1 141 ? 7.880 46.710 -3.370 1.00 7.38 141 GLN B CA 1
ATOM 4646 C C . GLN B 1 141 ? 7.393 48.159 -3.433 1.00 6.85 141 GLN B C 1
ATOM 4647 O O . GLN B 1 141 ? 6.683 48.522 -4.342 1.00 7.20 141 GLN B O 1
ATOM 4653 N N . LEU B 1 142 ? 7.775 48.988 -2.465 1.00 6.75 142 LEU B N 1
ATOM 4654 C CA . LEU B 1 142 ? 7.325 50.384 -2.477 1.00 7.10 142 LEU B CA 1
ATOM 4655 C C . LEU B 1 142 ? 7.854 51.135 -3.716 1.00 6.10 142 LEU B C 1
ATOM 4656 O O . LEU B 1 142 ? 7.153 51.912 -4.329 1.00 5.77 142 LEU B O 1
ATOM 4661 N N . ALA B 1 143 ? 9.104 50.899 -4.050 1.00 6.08 143 ALA B N 1
ATOM 4662 C CA . ALA B 1 143 ? 9.728 51.570 -5.163 1.00 6.80 143 ALA B CA 1
ATOM 4663 C C . ALA B 1 143 ? 9.003 51.237 -6.469 1.00 7.37 143 ALA B C 1
ATOM 4664 O O . ALA B 1 143 ? 8.787 52.115 -7.302 1.00 7.90 143 ALA B O 1
ATOM 4666 N N . TYR B 1 144 ? 8.613 49.977 -6.635 1.00 7.52 144 TYR B N 1
ATOM 4667 C CA . TYR B 1 144 ? 7.875 49.521 -7.816 1.00 7.43 144 TYR B CA 1
ATOM 4668 C C . TYR B 1 144 ? 6.447 50.037 -7.852 1.00 7.03 144 TYR B C 1
ATOM 4669 O O . TYR B 1 144 ? 6.023 50.559 -8.875 1.00 6.84 144 TYR B O 1
ATOM 4678 N N . LEU B 1 145 ? 5.715 49.926 -6.735 1.00 7.17 145 LEU B N 1
ATOM 4679 C CA . LEU B 1 145 ? 4.322 50.425 -6.688 1.00 8.35 145 LEU B CA 1
ATOM 4680 C C . LEU B 1 145 ? 4.192 51.951 -6.919 1.00 8.37 145 LEU B C 1
ATOM 4681 O O . LEU B 1 145 ? 3.254 52.424 -7.591 1.00 8.77 145 LEU B O 1
ATOM 4686 N N . LEU B 1 146 ? 5.137 52.712 -6.391 1.00 8.72 146 LEU B N 1
ATOM 4687 C CA . LEU B 1 146 ? 5.175 54.164 -6.637 1.00 8.97 146 LEU B CA 1
ATOM 4688 C C . LEU B 1 146 ? 5.309 54.422 -8.133 1.00 8.95 146 LEU B C 1
ATOM 4689 O O . LEU B 1 146 ? 4.638 55.290 -8.716 1.00 8.37 146 LEU B O 1
ATOM 4694 N N . TRP B 1 147 ? 6.263 53.698 -8.722 1.00 8.87 147 TRP B N 1
ATOM 4695 C CA . TRP B 1 147 ? 6.562 53.781 -10.144 1.00 8.51 147 TRP B CA 1
ATOM 4696 C C . TRP B 1 147 ? 5.320 53.475 -10.981 1.00 8.92 147 TRP B C 1
ATOM 4697 O O . TRP B 1 147 ? 4.929 54.284 -11.830 1.00 9.15 147 TRP B O 1
ATOM 4708 N N . LYS B 1 148 ? 4.688 52.331 -10.727 1.00 8.61 148 LYS B N 1
ATOM 4709 C CA . LYS B 1 148 ? 3.522 51.919 -11.498 1.00 10.36 148 LYS B CA 1
ATOM 4710 C C . LYS B 1 148 ? 2.271 52.796 -11.263 1.00 10.52 148 LYS B C 1
ATOM 4711 O O . LYS B 1 148 ? 1.546 53.080 -12.185 1.00 11.02 148 LYS B O 1
ATOM 4717 N N . GLU B 1 149 ? 2.022 53.200 -10.026 1.00 10.44 149 GLU B N 1
ATOM 4718 C CA . GLU B 1 149 ? 0.791 53.898 -9.726 1.00 10.94 149 GLU B CA 1
ATOM 4719 C C . GLU B 1 149 ? 0.826 55.343 -10.209 1.00 11.28 149 GLU B C 1
ATOM 4720 O O . GLU B 1 149 ? -0.216 55.862 -10.623 1.00 11.15 149 GLU B O 1
ATOM 4726 N N . THR B 1 150 ? 2.017 55.962 -10.150 1.00 11.00 150 THR B N 1
ATOM 4727 C CA . THR B 1 150 ? 2.189 57.405 -10.408 1.00 10.75 150 THR B CA 1
ATOM 4728 C C . THR B 1 150 ? 3.179 57.750 -11.543 1.00 10.59 150 THR B C 1
ATOM 4729 O O . THR B 1 150 ? 3.199 58.884 -12.018 1.00 10.03 150 THR B O 1
ATOM 4733 N N . GLY B 1 151 ? 4.030 56.813 -11.949 1.00 10.27 151 GLY B N 1
ATOM 4734 C CA . GLY B 1 151 ? 5.044 57.152 -12.953 1.00 10.04 151 GLY B CA 1
ATOM 4735 C C . GLY B 1 151 ? 6.327 57.734 -12.365 1.00 10.53 151 GLY B C 1
ATOM 4736 O O . GLY B 1 151 ? 7.301 57.920 -13.100 1.00 11.19 151 GLY B O 1
ATOM 4737 N N . GLU B 1 152 ? 6.341 58.007 -11.056 1.00 9.10 152 GLU B N 1
ATOM 4738 C CA . GLU B 1 152 ? 7.517 58.578 -10.405 1.00 9.03 152 GLU B CA 1
ATOM 4739 C C . GLU B 1 152 ? 8.735 57.679 -10.582 1.00 9.14 152 GLU B C 1
ATOM 4740 O O . GLU B 1 152 ? 8.633 56.444 -10.449 1.00 9.70 152 GLU B O 1
ATOM 4746 N N . THR B 1 153 ? 9.885 58.285 -10.870 1.00 8.57 153 THR B N 1
ATOM 4747 C CA . THR B 1 153 ? 11.127 57.522 -11.036 1.00 9.00 153 THR B CA 1
ATOM 4748 C C . THR B 1 153 ? 12.340 58.046 -10.280 1.00 9.08 153 THR B C 1
ATOM 4749 O O . THR B 1 153 ? 13.382 57.392 -10.314 1.00 9.90 153 THR B O 1
ATOM 4753 N N . SER B 1 154 ? 12.227 59.184 -9.583 1.00 9.07 154 SER B N 1
ATOM 4754 C CA . SER B 1 154 ? 13.389 59.771 -8.884 1.00 9.91 154 SER B CA 1
ATOM 4755 C C . SER B 1 154 ? 13.945 58.896 -7.761 1.00 9.25 154 SER B C 1
ATOM 4756 O O . SER B 1 154 ? 15.102 59.054 -7.354 1.00 10.13 154 SER B O 1
ATOM 4759 N N . GLN B 1 155 ? 13.126 57.976 -7.254 1.00 9.59 155 GLN B N 1
ATOM 4760 C CA . GLN B 1 155 ? 13.572 57.009 -6.235 1.00 9.03 155 GLN B CA 1
ATOM 4761 C C . GLN B 1 155 ? 14.570 55.931 -6.758 1.00 9.13 155 GLN B C 1
ATOM 4762 O O . GLN B 1 155 ? 15.249 55.269 -5.950 1.00 8.71 155 GLN B O 1
ATOM 4768 N N . PHE B 1 156 ? 14.636 55.741 -8.086 1.00 8.72 156 PHE B N 1
ATOM 4769 C CA . PHE B 1 156 ? 15.617 54.828 -8.704 1.00 9.77 156 PHE B CA 1
ATOM 4770 C C . PHE B 1 156 ? 16.974 55.501 -8.903 1.00 9.99 156 PHE B C 1
ATOM 4771 O O . PHE B 1 156 ? 17.505 55.594 -10.022 1.00 10.63 156 PHE B O 1
ATOM 4779 N N . ASP B 1 157 ? 17.521 55.984 -7.807 1.00 10.48 157 ASP B N 1
ATOM 4780 C CA . ASP B 1 157 ? 18.754 56.767 -7.868 1.00 11.64 157 ASP B CA 1
ATOM 4781 C C . ASP B 1 157 ? 19.954 55.874 -7.644 1.00 12.11 157 ASP B C 1
ATOM 4782 O O . ASP B 1 157 ? 19.825 54.637 -7.624 1.00 12.07 157 ASP B O 1
ATOM 4787 N N . GLU B 1 158 ? 21.124 56.470 -7.452 1.00 13.43 158 GLU B N 1
ATOM 4788 C CA . GLU B 1 158 ? 22.301 55.633 -7.235 1.00 15.45 158 GLU B CA 1
ATOM 4789 C C . GLU B 1 158 ? 22.279 54.855 -5.880 1.00 14.29 158 GLU B C 1
ATOM 4790 O O . GLU B 1 158 ? 22.809 53.747 -5.784 1.00 14.97 158 GLU B O 1
ATOM 4796 N N . ILE B 1 159 ? 21.613 55.400 -4.871 1.00 13.75 159 ILE B N 1
ATOM 4797 C CA . ILE B 1 159 ? 21.419 54.702 -3.582 1.00 13.20 159 ILE B CA 1
ATOM 4798 C C . ILE B 1 159 ? 20.566 53.435 -3.788 1.00 12.48 159 ILE B C 1
ATOM 4799 O O . ILE B 1 159 ? 20.901 52.366 -3.271 1.00 12.53 159 ILE B O 1
ATOM 4804 N N . PHE B 1 160 ? 19.485 53.581 -4.564 1.00 12.27 160 PHE B N 1
ATOM 4805 C CA . PHE B 1 160 ? 18.593 52.467 -4.931 1.00 11.60 160 PHE B CA 1
ATOM 4806 C C . PHE B 1 160 ? 19.344 51.310 -5.588 1.00 11.28 160 PHE B C 1
ATOM 4807 O O . PHE B 1 160 ? 19.092 50.147 -5.271 1.00 11.97 160 PHE B O 1
ATOM 4815 N N . VAL B 1 161 ? 20.236 51.640 -6.523 1.00 10.85 161 VAL B N 1
ATOM 4816 C CA . VAL B 1 161 ? 21.003 50.650 -7.263 1.00 10.99 161 VAL B CA 1
ATOM 4817 C C . VAL B 1 161 ? 22.001 49.981 -6.289 1.00 10.98 161 VAL B C 1
ATOM 4818 O O . VAL B 1 161 ? 22.172 48.750 -6.263 1.00 10.98 161 VAL B O 1
ATOM 4822 N N . ALA B 1 162 ? 22.657 50.777 -5.467 1.00 10.50 162 ALA B N 1
ATOM 4823 C CA . ALA B 1 162 ? 23.578 50.161 -4.517 1.00 11.16 162 ALA B CA 1
ATOM 4824 C C . ALA B 1 162 ? 22.830 49.263 -3.509 1.00 11.25 162 ALA B C 1
ATOM 4825 O O . ALA B 1 162 ? 23.289 48.150 -3.226 1.00 11.86 162 ALA B O 1
ATOM 4827 N N . ALA B 1 163 ? 21.683 49.728 -3.002 1.00 11.16 163 ALA B N 1
ATOM 4828 C CA . ALA B 1 163 ? 20.885 48.931 -2.052 1.00 10.73 163 ALA B CA 1
ATOM 4829 C C . ALA B 1 163 ? 20.378 47.638 -2.680 1.00 10.40 163 ALA B C 1
ATOM 4830 O O . ALA B 1 163 ? 20.466 46.590 -2.042 1.00 10.96 163 ALA B O 1
ATOM 4832 N N . THR B 1 164 ? 19.896 47.700 -3.927 1.00 9.89 164 THR B N 1
ATOM 4833 C CA . THR B 1 164 ? 19.415 46.507 -4.618 1.00 9.76 164 THR B CA 1
ATOM 4834 C C . THR B 1 164 ? 20.557 45.505 -4.754 1.00 10.25 164 THR B C 1
ATOM 4835 O O . THR B 1 164 ? 20.361 44.285 -4.597 1.00 9.91 164 THR B O 1
ATOM 4839 N N . LYS B 1 165 ? 21.753 46.002 -5.066 1.00 10.41 165 LYS B N 1
ATOM 4840 C CA . LYS B 1 165 ? 22.911 45.111 -5.161 1.00 11.40 165 LYS B CA 1
ATOM 4841 C C . LYS B 1 165 ? 23.221 44.451 -3.816 1.00 11.16 165 LYS B C 1
ATOM 4842 O O . LYS B 1 165 ? 23.563 43.266 -3.757 1.00 11.89 165 LYS B O 1
ATOM 4848 N N . GLU B 1 166 ? 23.061 45.199 -2.730 1.00 12.02 166 GLU B N 1
ATOM 4849 C CA . GLU B 1 166 ? 23.274 44.630 -1.403 1.00 12.42 166 GLU B CA 1
ATOM 4850 C C . GLU B 1 166 ? 22.238 43.557 -1.101 1.00 12.69 166 GLU B C 1
ATOM 4851 O O . GLU B 1 166 ? 22.562 42.518 -0.498 1.00 13.19 166 GLU B O 1
ATOM 4857 N N . ILE B 1 167 ? 20.997 43.803 -1.522 1.00 11.82 167 ILE B N 1
ATOM 4858 C CA . ILE B 1 167 ? 19.905 42.862 -1.250 1.00 11.48 167 ILE B CA 1
ATOM 4859 C C . ILE B 1 167 ? 20.095 41.539 -2.004 1.00 11.29 167 ILE B C 1
ATOM 4860 O O . ILE B 1 167 ? 19.857 40.468 -1.463 1.00 10.36 167 ILE B O 1
ATOM 4865 N N . LEU B 1 168 ? 20.500 41.631 -3.266 1.00 11.61 168 LEU B N 1
ATOM 4866 C CA . LEU B 1 168 ? 20.769 40.441 -4.077 1.00 11.71 168 LEU B CA 1
ATOM 4867 C C . LEU B 1 168 ? 21.931 39.656 -3.502 1.00 11.59 168 LEU B C 1
ATOM 4868 O O . LEU B 1 168 ? 21.878 38.427 -3.433 1.00 12.26 168 LEU B O 1
ATOM 4873 N N . HIS B 1 169 ? 22.992 40.360 -3.098 1.00 12.23 169 HIS B N 1
ATOM 4874 C CA . HIS B 1 169 ? 24.156 39.705 -2.490 1.00 12.31 169 HIS B CA 1
ATOM 4875 C C . HIS B 1 169 ? 23.773 38.967 -1.226 1.00 12.93 169 HIS B C 1
ATOM 4876 O O . HIS B 1 169 ? 24.103 37.782 -1.073 1.00 13.85 169 HIS B O 1
ATOM 4883 N N . LEU B 1 170 ? 23.088 39.674 -0.321 1.00 12.04 170 LEU B N 1
ATOM 4884 C CA . LEU B 1 170 ? 22.741 39.131 0.985 1.00 11.65 170 LEU B CA 1
ATOM 4885 C C . LEU B 1 170 ? 21.864 37.883 0.854 1.00 12.04 170 LEU B C 1
ATOM 4886 O O . LEU B 1 170 ? 22.139 36.857 1.485 1.00 12.90 170 LEU B O 1
ATOM 4891 N N . TRP B 1 171 ? 20.827 37.972 0.018 1.00 11.91 171 TRP B N 1
ATOM 4892 C CA . TRP B 1 171 ? 19.905 36.868 -0.212 1.00 11.96 171 TRP B CA 1
ATOM 4893 C C . TRP B 1 171 ? 20.608 35.666 -0.850 1.00 12.58 171 TRP B C 1
ATOM 4894 O O . TRP B 1 171 ? 20.208 34.529 -0.641 1.00 12.80 171 TRP B O 1
ATOM 4905 N N . THR B 1 172 ? 21.630 35.945 -1.654 1.00 13.45 172 THR B N 1
ATOM 4906 C CA . THR B 1 172 ? 22.455 34.897 -2.276 1.00 13.76 172 THR B CA 1
ATOM 4907 C C . THR B 1 172 ? 23.298 34.230 -1.194 1.00 13.64 172 THR B C 1
ATOM 4908 O O . THR B 1 172 ? 23.256 33.025 -1.050 1.00 13.71 172 THR B O 1
ATOM 4912 N N . VAL B 1 173 ? 24.016 35.016 -0.401 1.00 14.33 173 VAL B N 1
ATOM 4913 C CA . VAL B 1 173 ? 24.775 34.443 0.719 1.00 15.15 173 VAL B CA 1
ATOM 4914 C C . VAL B 1 173 ? 23.866 33.575 1.599 1.00 15.79 173 VAL B C 1
ATOM 4915 O O . VAL B 1 173 ? 24.198 32.424 1.943 1.00 16.38 173 VAL B O 1
ATOM 4919 N N . GLU B 1 174 ? 22.695 34.109 1.940 1.00 15.90 174 GLU B N 1
ATOM 4920 C CA . GLU B 1 174 ? 21.764 33.388 2.804 1.00 15.44 174 GLU B CA 1
ATOM 4921 C C . GLU B 1 174 ? 21.040 32.207 2.140 1.00 15.50 174 GLU B C 1
ATOM 4922 O O . GLU B 1 174 ? 20.160 31.602 2.766 1.00 15.92 174 GLU B O 1
ATOM 4928 N N . GLN B 1 175 ? 21.370 31.882 0.888 1.00 14.85 175 GLN B N 1
ATOM 4929 C CA . GLN B 1 175 ? 20.971 30.584 0.308 1.00 15.03 175 GLN B CA 1
ATOM 4930 C C . GLN B 1 175 ? 21.761 29.429 0.929 1.00 15.45 175 GLN B C 1
ATOM 4931 O O . GLN B 1 175 ? 21.391 28.265 0.794 1.00 15.75 175 GLN B O 1
ATOM 4937 N N . ASP B 1 176 ? 22.854 29.759 1.606 1.00 15.95 176 ASP B N 1
ATOM 4938 C CA . ASP B 1 176 ? 23.508 28.806 2.473 1.00 16.88 176 ASP B CA 1
ATOM 4939 C C . ASP B 1 176 ? 24.017 29.545 3.695 1.00 17.04 176 ASP B C 1
ATOM 4940 O O . ASP B 1 176 ? 25.132 30.074 3.694 1.00 17.92 176 ASP B O 1
ATOM 4945 N N . HIS B 1 177 ? 23.173 29.596 4.731 1.00 16.81 177 HIS B N 1
ATOM 4946 C CA . HIS B 1 177 ? 23.449 30.338 5.970 1.00 16.74 177 HIS B CA 1
ATOM 4947 C C . HIS B 1 177 ? 24.791 30.000 6.675 1.00 17.33 177 HIS B C 1
ATOM 4948 O O . HIS B 1 177 ? 25.229 30.750 7.568 1.00 16.42 177 HIS B O 1
ATOM 4955 N N . LYS B 1 178 ? 25.432 28.895 6.281 1.00 18.35 178 LYS B N 1
ATOM 4956 C CA . LYS B 1 178 ? 26.749 28.542 6.829 1.00 20.13 178 LYS B CA 1
ATOM 4957 C C . LYS B 1 178 ? 27.781 29.616 6.546 1.00 19.99 178 LYS B C 1
ATOM 4958 O O . LYS B 1 178 ? 28.738 29.752 7.285 1.00 20.56 178 LYS B O 1
ATOM 4964 N N . ASN B 1 179 ? 27.575 30.375 5.473 1.00 20.00 179 ASN B N 1
ATOM 4965 C CA . ASN B 1 179 ? 28.493 31.436 5.060 1.00 19.81 179 ASN B CA 1
ATOM 4966 C C . ASN B 1 179 ? 28.097 32.834 5.524 1.00 19.60 179 ASN B C 1
ATOM 4967 O O . ASN B 1 179 ? 28.704 33.825 5.108 1.00 19.42 179 ASN B O 1
ATOM 4972 N N . SER B 1 180 ? 27.081 32.910 6.383 1.00 19.19 180 SER B N 1
ATOM 4973 C CA . SER B 1 180 ? 26.517 34.183 6.811 1.00 18.74 180 SER B CA 1
ATOM 4974 C C . SER B 1 180 ? 27.391 34.930 7.828 1.00 19.36 180 SER B C 1
ATOM 4975 O O . SER B 1 180 ? 27.912 34.330 8.772 1.00 19.40 180 SER B O 1
ATOM 4978 N N . PRO B 1 181 ? 27.530 36.255 7.646 1.00 19.27 181 PRO B N 1
ATOM 4979 C CA . PRO B 1 181 ? 28.192 37.100 8.639 1.00 19.35 181 PRO B CA 1
ATOM 4980 C C . PRO B 1 181 ? 27.279 37.469 9.824 1.00 19.35 181 PRO B C 1
ATOM 4981 O O . PRO B 1 181 ? 27.746 38.052 10.792 1.00 19.12 181 PRO B O 1
ATOM 4985 N N . TYR B 1 182 ? 25.991 37.129 9.743 1.00 19.79 182 TYR B N 1
ATOM 4986 C CA . TYR B 1 182 ? 25.006 37.559 10.736 1.00 19.21 182 TYR B CA 1
ATOM 4987 C C . TYR B 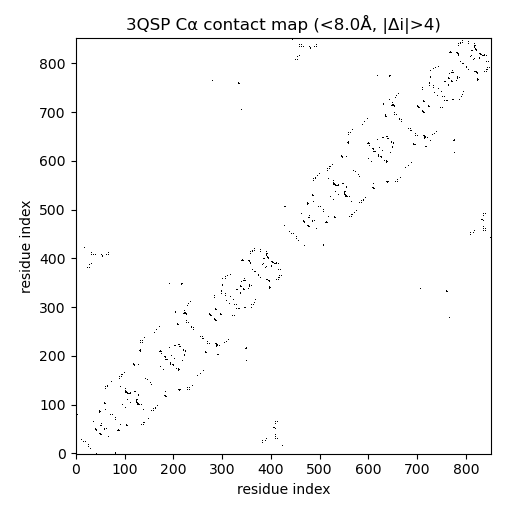1 182 ? 24.856 36.551 11.856 1.00 19.61 182 TYR B 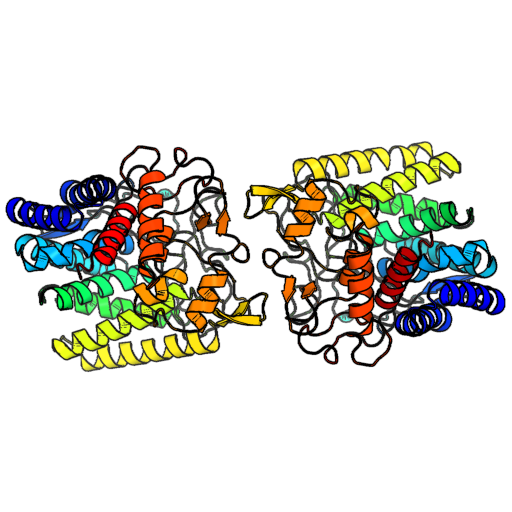C 1
ATOM 4988 O O . TYR B 1 182 ? 24.575 35.375 11.598 1.00 20.04 182 TYR B O 1
ATOM 4997 N N . ARG B 1 183 ? 25.020 37.037 13.086 1.00 19.51 183 ARG B N 1
ATOM 4998 C CA . ARG B 1 183 ? 24.629 36.331 14.315 1.00 20.07 183 ARG B CA 1
ATOM 4999 C C . ARG B 1 183 ? 23.880 37.284 15.236 1.00 19.62 183 ARG B C 1
ATOM 5000 O O . ARG B 1 183 ? 24.181 38.480 15.310 1.00 19.99 183 ARG B O 1
ATOM 5008 N N . PHE B 1 184 ? 22.897 36.744 15.943 1.00 19.61 184 PHE B N 1
ATOM 5009 C CA . PHE B 1 184 ? 22.064 37.541 16.822 1.00 19.68 184 PHE B CA 1
ATOM 5010 C C . PHE B 1 184 ? 21.688 36.755 18.076 1.00 19.70 184 PHE B C 1
ATOM 5011 O O . PHE B 1 184 ? 21.043 35.720 17.994 1.00 19.91 184 PHE B O 1
ATOM 5019 N N . VAL B 1 185 ? 22.156 37.256 19.221 1.00 20.28 185 VAL B N 1
ATOM 5020 C CA . VAL B 1 185 ? 21.757 36.789 20.559 1.00 20.63 185 VAL B CA 1
ATOM 5021 C C . VAL B 1 185 ? 21.251 38.003 21.339 1.00 20.60 185 VAL B C 1
ATOM 5022 O O . VAL B 1 185 ? 21.906 39.063 21.357 1.00 20.17 185 VAL B O 1
ATOM 5026 N N . ARG B 1 186 ? 20.096 37.853 21.980 1.00 20.39 186 ARG B N 1
ATOM 5027 C CA . ARG B 1 186 ? 19.589 38.884 22.873 1.00 20.62 186 ARG B CA 1
ATOM 5028 C C . ARG B 1 186 ? 19.554 38.294 24.277 1.00 21.27 186 ARG B C 1
ATOM 5029 O O . ARG B 1 186 ? 19.189 37.123 24.442 1.00 21.33 186 ARG B O 1
ATOM 5037 N N . ASP B 1 187 ? 19.946 39.103 25.266 1.00 22.21 187 ASP B N 1
ATOM 5038 C CA . ASP B 1 187 ? 19.823 38.747 26.695 1.00 23.14 187 ASP B CA 1
ATOM 5039 C C . ASP B 1 187 ? 18.350 38.800 27.083 1.00 22.35 187 ASP B C 1
ATOM 5040 O O . ASP B 1 187 ? 17.867 39.871 27.445 1.00 22.01 187 ASP B O 1
ATOM 5045 N N . THR B 1 188 ? 17.649 37.672 27.033 1.00 21.89 188 THR B N 1
ATOM 5046 C CA . THR B 1 188 ? 16.231 37.642 27.424 1.00 21.90 188 THR B CA 1
ATOM 5047 C C . THR B 1 188 ? 15.840 36.235 27.842 1.00 22.15 188 THR B C 1
ATOM 5048 O O . THR B 1 188 ? 16.468 35.263 27.414 1.00 22.19 188 THR B O 1
ATOM 5052 N N . ASP B 1 189 ? 14.806 36.119 28.670 1.00 22.49 189 ASP B N 1
ATOM 5053 C CA . ASP B 1 189 ? 14.200 34.826 28.928 1.00 22.88 189 ASP B CA 1
ATOM 5054 C C . ASP B 1 189 ? 13.135 34.448 27.887 1.00 22.73 189 ASP B C 1
ATOM 5055 O O . ASP B 1 189 ? 12.675 33.305 27.884 1.00 23.11 189 ASP B O 1
ATOM 5060 N N . ARG B 1 190 ? 12.751 35.381 27.005 1.00 21.38 190 ARG B N 1
ATOM 5061 C CA . ARG B 1 190 ? 11.771 35.053 25.960 1.00 20.26 190 ARG B CA 1
ATOM 5062 C C . ARG B 1 190 ? 12.487 34.478 24.742 1.00 18.90 190 ARG B C 1
ATOM 5063 O O . ARG B 1 190 ? 13.241 35.195 24.075 1.00 17.26 190 ARG B O 1
ATOM 5071 N N . LYS B 1 191 ? 12.250 33.193 24.461 1.00 17.58 191 LYS B N 1
ATOM 5072 C CA . LYS B 1 191 ? 13.017 32.478 23.430 1.00 18.26 191 LYS B CA 1
ATOM 5073 C C . LYS B 1 191 ? 12.726 33.003 22.010 1.00 17.23 191 LYS B C 1
ATOM 5074 O O . LYS B 1 191 ? 13.594 32.908 21.119 1.00 16.86 191 LYS B O 1
ATOM 5080 N N . GLU B 1 192 ? 11.533 33.585 21.823 1.00 16.17 192 GLU B N 1
ATOM 5081 C CA . GLU B 1 192 ? 11.100 34.064 20.504 1.00 16.00 192 GLU B CA 1
ATOM 5082 C C . GLU B 1 192 ? 11.874 35.298 20.063 1.00 15.76 192 GLU B C 1
ATOM 5083 O O . GLU B 1 192 ? 11.866 35.661 18.891 1.00 15.47 192 GLU B O 1
ATOM 5089 N N . ASP B 1 193 ? 12.562 35.927 21.008 1.00 16.39 193 ASP B N 1
ATOM 5090 C CA . ASP B 1 193 ? 13.338 37.145 20.723 1.00 16.53 193 ASP B CA 1
ATOM 5091 C C . ASP B 1 193 ? 14.840 36.918 20.507 1.00 16.94 193 ASP B C 1
ATOM 5092 O O . ASP B 1 193 ? 15.609 37.881 20.470 1.00 16.92 193 ASP B O 1
ATOM 5097 N N . THR B 1 194 ? 15.262 35.663 20.339 1.00 17.97 194 THR B N 1
ATOM 5098 C CA . THR B 1 194 ? 16.691 35.368 20.140 1.00 17.81 194 THR B CA 1
ATOM 5099 C C . THR B 1 194 ? 16.903 34.120 19.291 1.00 18.69 194 THR B C 1
ATOM 5100 O O . THR B 1 194 ? 15.963 33.376 19.048 1.00 19.58 194 THR B O 1
ATOM 5104 N N . LEU B 1 195 ? 18.119 33.891 18.816 1.00 19.03 195 LEU B N 1
ATOM 5105 C CA . LEU B 1 195 ? 18.354 32.708 17.981 1.00 20.35 195 LEU B CA 1
ATOM 5106 C C . LEU B 1 195 ? 19.069 31.600 18.728 1.00 21.19 195 LEU B C 1
ATOM 5107 O O . LEU B 1 195 ? 20.019 31.853 19.468 1.00 21.70 195 LEU B O 1
ATOM 5112 N N . VAL B 1 196 ? 18.593 30.374 18.518 1.00 22.30 196 VAL B N 1
ATOM 5113 C CA . VAL B 1 196 ? 19.145 29.187 19.130 1.00 23.38 196 VAL B CA 1
ATOM 5114 C C . VAL B 1 196 ? 20.551 28.953 18.584 1.00 24.64 196 VAL B C 1
ATOM 5115 O O . VAL B 1 196 ? 20.996 29.676 17.675 1.00 25.30 196 VAL B O 1
ATOM 5119 N N . ASN B 1 197 ? 21.240 27.946 19.125 1.00 25.65 197 ASN B N 1
ATOM 5120 C CA . ASN B 1 197 ? 22.614 27.624 18.736 1.00 26.78 197 ASN B CA 1
ATOM 5121 C C . ASN B 1 197 ? 23.515 28.836 18.728 1.00 26.91 197 ASN B C 1
ATOM 5122 O O . ASN B 1 197 ? 24.217 29.104 17.760 1.00 27.37 197 ASN B O 1
ATOM 5127 N N . ASP B 1 198 ? 23.451 29.563 19.834 1.00 27.41 198 ASP B N 1
ATOM 5128 C CA . ASP B 1 198 ? 24.179 30.791 20.063 1.00 28.11 198 ASP B CA 1
ATOM 5129 C C . ASP B 1 198 ? 24.094 31.819 18.936 1.00 27.22 198 ASP B C 1
ATOM 5130 O O . ASP B 1 198 ? 25.119 32.353 18.479 1.00 28.15 198 ASP B O 1
ATOM 5135 N N . GLY B 1 199 ? 22.870 32.119 18.504 1.00 25.67 199 GLY B N 1
ATOM 5136 C CA . GLY B 1 199 ? 22.649 33.193 17.541 1.00 23.28 199 GLY B CA 1
ATOM 5137 C C . GLY B 1 199 ? 22.832 32.779 16.097 1.00 21.54 199 GLY B C 1
ATOM 5138 O O . GLY B 1 199 ? 22.778 33.618 15.195 1.00 20.62 199 GLY B O 1
ATOM 5139 N N . PHE B 1 200 ? 23.065 31.488 15.879 1.00 20.44 200 PHE B N 1
ATOM 5140 C CA . PHE B 1 200 ? 23.230 30.968 14.512 1.00 19.77 200 PHE B CA 1
ATOM 5141 C C . PHE B 1 200 ? 21.896 30.486 13.931 1.00 18.60 200 PHE B C 1
ATOM 5142 O O . PHE B 1 200 ? 21.714 30.483 12.703 1.00 16.77 200 PHE B O 1
ATOM 5150 N N . GLY B 1 201 ? 20.959 30.105 14.811 1.00 17.71 201 GLY B N 1
ATOM 5151 C CA . GLY B 1 201 ? 19.634 29.667 14.364 1.00 16.83 201 GLY B CA 1
ATOM 5152 C C . GLY B 1 201 ? 19.600 28.163 14.145 1.00 16.82 201 GLY B C 1
ATOM 5153 O O . GLY B 1 201 ? 20.616 27.507 14.301 1.00 16.28 201 GLY B O 1
ATOM 5154 N N . PRO B 1 202 ? 18.428 27.613 13.773 1.00 16.86 202 PRO B N 1
ATOM 5155 C CA . PRO B 1 202 ? 18.252 26.165 13.730 1.00 17.16 202 PRO B CA 1
ATOM 5156 C C . PRO B 1 202 ? 18.967 25.488 12.546 1.00 17.66 202 PRO B C 1
ATOM 5157 O O . PRO B 1 202 ? 19.501 26.185 11.652 1.00 18.20 202 PRO B O 1
ATOM 5161 N N . ASP B 1 203 ? 18.999 24.152 12.568 1.00 17.04 203 ASP B N 1
ATOM 5162 C CA . ASP B 1 203 ? 19.639 23.380 11.502 1.00 17.48 203 ASP B CA 1
ATOM 5163 C C . ASP B 1 203 ? 18.773 23.441 10.247 1.00 16.61 203 ASP B C 1
ATOM 5164 O O . ASP B 1 203 ? 17.543 23.562 10.320 1.00 15.99 203 ASP B O 1
ATOM 5169 N N . PHE B 1 204 ? 19.425 23.311 9.103 1.00 16.27 204 PHE B N 1
ATOM 5170 C CA . PHE B 1 204 ? 18.793 23.508 7.806 1.00 16.94 204 PHE B CA 1
ATOM 5171 C C . PHE B 1 204 ? 19.653 22.788 6.772 1.00 16.80 204 PHE B C 1
ATOM 5172 O O . PHE B 1 204 ? 20.841 22.539 7.007 1.00 17.40 204 PHE B O 1
ATOM 5180 N N . ALA B 1 205 ? 19.062 22.420 5.648 1.00 16.83 205 ALA B N 1
ATOM 5181 C CA . ALA B 1 205 ? 19.848 22.085 4.466 1.00 16.74 205 ALA B CA 1
ATOM 5182 C C . ALA B 1 205 ? 19.656 23.204 3.421 1.00 16.90 205 ALA B C 1
ATOM 5183 O O . ALA B 1 205 ? 18.774 24.083 3.570 1.00 16.62 205 ALA B O 1
ATOM 5185 N N . VAL B 1 206 ? 20.506 23.210 2.400 1.00 16.57 206 VAL B N 1
ATOM 5186 C CA . VAL B 1 206 ? 20.397 24.171 1.307 1.00 16.42 206 VAL B CA 1
ATOM 5187 C C . VAL B 1 206 ? 19.175 23.772 0.480 1.00 16.27 206 VAL B C 1
ATOM 5188 O O . VAL B 1 206 ? 19.040 22.595 0.107 1.00 16.77 206 VAL B O 1
ATOM 5192 N N . THR B 1 207 ? 18.275 24.717 0.197 1.00 14.60 207 THR B N 1
ATOM 5193 C CA . THR B 1 207 ? 17.078 24.372 -0.602 1.00 14.70 207 THR B CA 1
ATOM 5194 C C . THR B 1 207 ? 16.963 25.150 -1.921 1.00 14.81 207 THR B C 1
ATOM 5195 O O . THR B 1 207 ? 16.214 24.740 -2.820 1.00 15.21 207 THR B O 1
ATOM 5199 N N . GLY B 1 208 ? 17.704 26.261 -2.019 1.00 14.57 208 GLY B N 1
ATOM 5200 C CA . GLY B 1 208 ? 17.491 27.269 -3.063 1.00 14.24 208 GLY B CA 1
ATOM 5201 C C . GLY B 1 208 ? 16.834 28.518 -2.472 1.00 13.53 208 GLY B C 1
ATOM 5202 O O . GLY B 1 208 ? 17.128 29.629 -2.895 1.00 13.31 208 GLY B O 1
ATOM 5203 N N . MET B 1 209 ? 15.981 28.334 -1.464 1.00 12.67 209 MET B N 1
ATOM 5204 C CA . MET B 1 209 ? 15.327 29.459 -0.793 1.00 11.89 209 MET B CA 1
ATOM 5205 C C . MET B 1 209 ? 16.335 30.227 0.059 1.00 12.47 209 MET B C 1
ATOM 5206 O O . MET B 1 209 ? 17.458 29.755 0.281 1.00 12.40 209 MET B O 1
ATOM 5211 N N . THR B 1 210 ? 15.960 31.422 0.507 1.00 11.37 210 THR B N 1
ATOM 5212 C CA . THR B 1 210 ? 16.906 32.221 1.271 1.00 11.29 210 THR B CA 1
ATOM 5213 C C . THR B 1 210 ? 16.489 32.253 2.751 1.00 11.37 210 THR B C 1
ATOM 5214 O O . THR B 1 210 ? 15.306 32.356 3.075 1.00 11.67 210 THR B O 1
ATOM 5218 N N . TRP B 1 211 ? 17.474 32.083 3.618 1.00 10.71 211 TRP B N 1
ATOM 5219 C CA . TRP B 1 211 ? 17.306 31.952 5.069 1.00 10.87 211 TRP B CA 1
ATOM 5220 C C . TRP B 1 211 ? 16.766 33.231 5.718 1.00 10.31 211 TRP B C 1
ATOM 5221 O O . TRP B 1 211 ? 17.070 34.349 5.269 1.00 10.44 211 TRP B O 1
ATOM 5232 N N . SER B 1 212 ? 16.004 33.072 6.794 1.00 9.08 212 SER B N 1
ATOM 5233 C CA . SER B 1 212 ? 15.568 34.206 7.582 1.00 8.85 212 SER B CA 1
ATOM 5234 C C . SER B 1 212 ? 15.793 33.893 9.047 1.00 9.57 212 SER B C 1
ATOM 5235 O O . SER B 1 212 ? 15.674 32.739 9.468 1.00 9.47 212 SER B O 1
ATOM 5238 N N . ALA B 1 213 ? 16.110 34.921 9.823 1.00 9.57 213 ALA B N 1
ATOM 5239 C CA . ALA B 1 213 ? 16.247 34.793 11.273 1.00 10.00 213 ALA B CA 1
ATOM 5240 C C . ALA B 1 213 ? 14.892 34.925 11.964 1.00 10.74 213 ALA B C 1
ATOM 5241 O O . ALA B 1 213 ? 14.539 34.113 12.820 1.00 11.17 213 ALA B O 1
ATOM 5243 N N . PHE B 1 214 ? 14.142 35.967 11.601 1.00 10.74 214 PHE B N 1
ATOM 5244 C CA . PHE B 1 214 ? 12.894 36.273 12.282 1.00 11.70 214 PHE B CA 1
ATOM 5245 C C . PHE B 1 214 ? 11.772 36.391 11.236 1.00 10.99 214 PHE B C 1
ATOM 5246 O O . PHE B 1 214 ? 12.041 36.560 10.036 1.00 10.65 214 PHE B O 1
ATOM 5254 N N . ARG B 1 215 ? 10.543 36.324 11.737 1.00 10.37 215 ARG B N 1
ATOM 5255 C CA . ARG B 1 215 ? 9.295 36.517 11.003 1.00 9.93 215 ARG B CA 1
ATOM 5256 C C . ARG B 1 215 ? 8.916 38.006 10.983 1.00 9.82 215 ARG B C 1
ATOM 5257 O O . ARG B 1 215 ? 9.484 38.780 11.757 1.00 9.17 215 ARG B O 1
ATOM 5265 N N . PRO B 1 216 ? 7.955 38.418 10.108 1.00 9.46 216 PRO B N 1
ATOM 5266 C CA . PRO B 1 216 ? 7.452 39.809 10.186 1.00 9.26 216 PRO B CA 1
ATOM 5267 C C . PRO B 1 216 ? 6.663 40.109 11.481 1.00 9.76 216 PRO B C 1
ATOM 5268 O O . PRO B 1 216 ? 6.262 41.260 11.693 1.00 10.13 216 PRO B O 1
ATOM 5272 N N . SER B 1 217 ? 6.405 39.089 12.306 1.00 9.75 217 SER B N 1
ATOM 5273 C CA . SER B 1 217 ? 5.941 39.294 13.687 1.00 10.19 217 SER B CA 1
ATOM 5274 C C . SER B 1 217 ? 7.096 39.744 14.604 1.00 10.61 217 SER B C 1
ATOM 5275 O O . SER B 1 217 ? 6.861 40.153 15.739 1.00 11.11 217 SER B O 1
ATOM 5278 N N . ASP B 1 218 ? 8.334 39.677 14.104 1.00 10.51 218 ASP B N 1
ATOM 5279 C CA . ASP B 1 218 ? 9.541 39.959 14.899 1.00 10.69 218 ASP B CA 1
ATOM 5280 C C . ASP B 1 218 ? 9.842 38.845 15.900 1.00 10.83 218 ASP B C 1
ATOM 5281 O O . ASP B 1 218 ? 10.682 39.020 16.777 1.00 12.73 218 ASP B O 1
ATOM 5286 N N . ASP B 1 219 ? 9.133 37.719 15.816 1.00 11.79 219 ASP B N 1
ATOM 5287 C CA . ASP B 1 219 ? 9.495 36.524 16.592 1.00 11.55 219 ASP B CA 1
ATOM 5288 C C . ASP B 1 219 ? 10.361 35.622 15.725 1.00 11.78 219 ASP B C 1
ATOM 5289 O O . ASP B 1 219 ? 10.221 35.644 14.508 1.00 11.32 219 ASP B O 1
ATOM 5294 N N . CYS B 1 220 ? 11.252 34.834 16.335 1.00 12.01 220 CYS B N 1
ATOM 5295 C CA . CYS B 1 220 ? 12.186 34.020 15.549 1.00 11.84 220 CYS B CA 1
ATOM 5296 C C . CYS B 1 220 ? 11.508 32.894 14.769 1.00 11.88 220 CYS B C 1
ATOM 5297 O O . CYS B 1 220 ? 10.462 32.376 15.188 1.00 12.24 220 CYS B O 1
ATOM 5300 N N . CYS B 1 221 ? 12.108 32.537 13.629 1.00 11.14 221 CYS B N 1
ATOM 5301 C CA . CYS B 1 221 ? 11.657 31.439 12.824 1.00 11.44 221 CYS B CA 1
ATOM 5302 C C . CYS B 1 221 ? 11.921 30.132 13.542 1.00 12.19 221 CYS B C 1
ATOM 5303 O O . CYS B 1 221 ? 12.997 29.939 14.146 1.00 12.60 221 CYS B O 1
ATOM 5306 N N . GLN B 1 222 ? 10.948 29.234 13.476 1.00 11.89 222 GLN B N 1
ATOM 5307 C CA . GLN B 1 222 ? 11.130 27.889 14.008 1.00 12.27 222 GLN B CA 1
ATOM 5308 C C . GLN B 1 222 ? 11.981 27.066 13.044 1.00 12.04 222 GLN B C 1
ATOM 5309 O O . GLN B 1 222 ? 12.935 26.399 13.462 1.00 12.19 222 GLN B O 1
ATOM 5315 N N . TYR B 1 223 ? 11.617 27.105 11.765 1.00 12.36 223 TYR B N 1
ATOM 5316 C CA . TYR B 1 223 ? 12.484 26.640 10.667 1.00 13.04 223 TYR B CA 1
ATOM 5317 C C . TYR B 1 223 ? 12.865 27.814 9.735 1.00 12.89 223 TYR B C 1
ATOM 5318 O O . TYR B 1 223 ? 12.114 28.787 9.615 1.00 12.34 223 TYR B O 1
ATOM 5327 N N . SER B 1 224 ? 14.014 27.707 9.071 1.00 12.14 224 SER B N 1
ATOM 5328 C CA . SER B 1 224 ? 14.690 28.881 8.516 1.00 12.02 224 SER B CA 1
ATOM 5329 C C . SER B 1 224 ? 14.147 29.375 7.165 1.00 11.91 224 SER B C 1
ATOM 5330 O O . SER B 1 224 ? 14.352 30.544 6.796 1.00 11.77 224 SER B O 1
ATOM 5333 N N . TYR B 1 225 ? 13.469 28.494 6.433 1.00 10.84 225 TYR B N 1
ATOM 5334 C CA . TYR B 1 225 ? 12.881 28.886 5.145 1.00 11.34 225 TYR B CA 1
ATOM 5335 C C . TYR B 1 225 ? 11.434 29.273 5.352 1.00 10.40 225 TYR B C 1
ATOM 5336 O O . TYR B 1 225 ? 10.560 28.414 5.482 1.00 11.43 225 TYR B O 1
ATOM 5345 N N . LEU B 1 226 ? 11.211 30.578 5.472 1.00 9.55 226 LEU B N 1
ATOM 5346 C CA . LEU B 1 226 ? 9.890 31.104 5.780 1.00 8.03 226 LEU B CA 1
ATOM 5347 C C . LEU B 1 226 ? 9.182 31.239 4.437 1.00 7.23 226 LEU B C 1
ATOM 5348 O O . LEU B 1 226 ? 9.523 32.094 3.666 1.00 7.08 226 LEU B O 1
ATOM 5353 N N . ILE B 1 227 ? 8.197 30.385 4.171 1.00 7.92 227 ILE B N 1
ATOM 5354 C CA . ILE B 1 227 ? 7.565 30.297 2.841 1.00 7.84 227 ILE B CA 1
ATOM 5355 C C . ILE B 1 227 ? 6.917 31.625 2.330 1.00 9.26 227 ILE B C 1
ATOM 5356 O O . ILE B 1 227 ? 7.128 32.017 1.162 1.00 9.36 227 ILE B O 1
ATOM 5361 N N . PRO B 1 228 ? 6.159 32.326 3.189 1.00 9.04 228 PRO B N 1
ATOM 5362 C CA . PRO B 1 228 ? 5.561 33.585 2.695 1.00 9.34 228 PRO B CA 1
ATOM 5363 C C . PRO B 1 228 ? 6.615 34.666 2.371 1.00 9.59 228 PRO B C 1
ATOM 5364 O O . PRO B 1 228 ? 6.426 35.469 1.443 1.00 8.82 228 PRO B O 1
ATOM 5368 N N . SER B 1 229 ? 7.715 34.699 3.128 1.00 10.44 229 SER B N 1
ATOM 5369 C CA . SER B 1 229 ? 8.782 35.678 2.826 1.00 9.88 229 SER B CA 1
ATOM 5370 C C . SER B 1 229 ? 9.512 35.318 1.542 1.00 10.23 229 SER B C 1
ATOM 5371 O O . SER B 1 229 ? 9.918 36.176 0.814 1.00 11.21 229 SER B O 1
ATOM 5374 N N . ASN B 1 230 ? 9.683 34.029 1.265 1.00 10.52 230 ASN B N 1
ATOM 5375 C CA . ASN B 1 230 ? 10.328 33.628 0.037 1.00 9.79 230 ASN B CA 1
ATOM 5376 C C . ASN B 1 230 ? 9.414 33.875 -1.157 1.00 9.13 230 ASN B C 1
ATOM 5377 O O . ASN B 1 230 ? 9.894 34.215 -2.233 1.00 9.53 230 ASN B O 1
ATOM 5382 N N . MET B 1 231 ? 8.103 33.691 -0.971 1.00 8.84 231 MET B N 1
ATOM 5383 C CA . MET B 1 231 ? 7.133 34.035 -1.999 1.00 7.86 231 MET B CA 1
ATOM 5384 C C . MET B 1 231 ? 7.255 35.539 -2.336 1.00 7.70 231 MET B C 1
ATOM 5385 O O . MET B 1 231 ? 7.150 35.952 -3.500 1.00 8.15 231 MET B O 1
ATOM 5390 N N . PHE B 1 232 ? 7.427 36.350 -1.299 1.00 7.19 232 PHE B N 1
ATOM 5391 C CA . PHE B 1 232 ? 7.485 37.793 -1.452 1.00 7.35 232 PHE B CA 1
ATOM 5392 C C . PHE B 1 232 ? 8.759 38.152 -2.191 1.00 7.54 232 PHE B C 1
ATOM 5393 O O . PHE B 1 232 ? 8.742 39.009 -3.098 1.00 7.30 232 PHE B O 1
ATOM 5401 N N . ALA B 1 233 ? 9.857 37.489 -1.818 1.00 7.31 233 ALA B N 1
ATOM 5402 C CA . ALA B 1 233 ? 11.126 37.684 -2.533 1.00 7.89 233 ALA B CA 1
ATOM 5403 C C . ALA B 1 233 ? 11.021 37.344 -4.022 1.00 8.24 233 ALA B C 1
ATOM 5404 O O . ALA B 1 233 ? 11.546 38.078 -4.824 1.00 8.35 233 ALA B O 1
ATOM 5406 N N . VAL B 1 234 ? 10.341 36.254 -4.396 1.00 8.76 234 VAL B N 1
ATOM 5407 C CA . VAL B 1 234 ? 10.128 35.944 -5.832 1.00 9.67 234 VAL B CA 1
ATOM 5408 C C . VAL B 1 234 ? 9.412 37.066 -6.569 1.00 9.78 234 VAL B C 1
ATOM 5409 O O . VAL B 1 234 ? 9.811 37.437 -7.665 1.00 9.56 234 VAL B O 1
ATOM 5413 N N . VAL B 1 235 ? 8.370 37.609 -5.953 1.00 10.03 235 VAL B N 1
ATOM 5414 C CA . VAL B 1 235 ? 7.632 38.731 -6.541 1.00 9.71 235 VAL B CA 1
ATOM 5415 C C . VAL B 1 235 ? 8.524 39.944 -6.759 1.00 9.15 235 VAL B C 1
ATOM 5416 O O . VAL B 1 235 ? 8.588 40.470 -7.858 1.00 8.89 235 VAL B O 1
ATOM 5420 N N . VAL B 1 236 ? 9.242 40.383 -5.735 1.00 8.88 236 VAL B N 1
ATOM 5421 C CA . VAL B 1 236 ? 9.985 41.627 -5.897 1.00 8.78 236 VAL B CA 1
ATOM 5422 C C . VAL B 1 236 ? 11.261 41.451 -6.747 1.00 8.90 236 VAL B C 1
ATOM 5423 O O . VAL B 1 236 ? 11.811 42.428 -7.246 1.00 8.36 236 VAL B O 1
ATOM 5427 N N . LEU B 1 237 ? 11.734 40.212 -6.892 1.00 8.26 237 LEU B N 1
ATOM 5428 C CA . LEU B 1 237 ? 12.848 39.957 -7.788 1.00 8.88 237 LEU B CA 1
ATOM 5429 C C . LEU B 1 237 ? 12.397 40.146 -9.262 1.00 8.85 237 LEU B C 1
ATOM 5430 O O . LEU B 1 237 ? 13.196 40.532 -10.103 1.00 9.06 237 LEU B O 1
ATOM 5435 N N . GLY B 1 238 ? 11.115 39.891 -9.538 1.00 8.52 238 GLY B N 1
ATOM 5436 C CA . GLY B 1 238 ? 10.478 40.286 -10.812 1.00 8.71 238 GLY B CA 1
ATOM 5437 C C . GLY B 1 238 ? 10.501 41.806 -10.971 1.00 9.56 238 GLY B C 1
ATOM 5438 O O . GLY B 1 238 ? 10.907 42.348 -12.033 1.00 9.15 238 GLY B O 1
ATOM 5439 N N . TYR B 1 239 ? 10.093 42.496 -9.906 1.00 7.81 239 TYR B N 1
ATOM 5440 C CA . TYR B 1 239 ? 10.072 43.935 -9.915 1.00 8.74 239 TYR B CA 1
ATOM 5441 C C . TYR B 1 239 ? 11.451 44.477 -10.264 1.00 8.62 239 TYR B C 1
ATOM 5442 O O . TYR B 1 239 ? 11.550 45.399 -11.095 1.00 8.81 239 TYR B O 1
ATOM 5451 N N . VAL B 1 240 ? 12.495 43.927 -9.626 1.00 8.51 240 VAL B N 1
ATOM 5452 C CA . VAL B 1 240 ? 13.881 44.368 -9.871 1.00 8.26 240 VAL B CA 1
ATOM 5453 C C . VAL B 1 240 ? 14.217 44.246 -11.358 1.00 9.43 240 VAL B C 1
ATOM 5454 O O . VAL B 1 240 ? 14.706 45.208 -11.995 1.00 9.53 240 VAL B O 1
ATOM 5458 N N . GLN B 1 241 ? 13.924 43.082 -11.914 1.00 9.54 241 GLN B N 1
ATOM 5459 C CA . GLN B 1 241 ? 14.120 42.844 -13.352 1.00 10.56 241 GLN B CA 1
ATOM 5460 C C . GLN B 1 241 ? 13.392 43.847 -14.265 1.00 10.55 241 GLN B C 1
ATOM 5461 O O . GLN B 1 241 ? 13.966 44.316 -15.228 1.00 10.12 241 GLN B O 1
ATOM 5467 N N . GLU B 1 242 ? 12.148 44.183 -13.955 1.00 10.63 242 GLU B N 1
ATOM 5468 C CA . GLU B 1 242 ? 11.412 45.146 -14.766 1.00 12.23 242 GLU B CA 1
ATOM 5469 C C . GLU B 1 242 ? 11.993 46.544 -14.641 1.00 11.74 242 GLU B C 1
ATOM 5470 O O . GLU B 1 242 ? 12.125 47.260 -15.639 1.00 12.67 242 GLU B O 1
ATOM 5476 N N . ILE B 1 243 ? 12.313 46.941 -13.411 1.00 11.62 243 ILE B N 1
ATOM 5477 C CA . ILE B 1 243 ? 12.773 48.307 -13.136 1.00 11.00 243 ILE B CA 1
ATOM 5478 C C . ILE B 1 243 ? 14.102 48.590 -13.841 1.00 11.65 243 ILE B C 1
ATOM 5479 O O . ILE B 1 243 ? 14.263 49.624 -14.532 1.00 12.06 243 ILE B O 1
ATOM 5484 N N . PHE B 1 244 ? 15.046 47.679 -13.660 1.00 10.93 244 PHE B N 1
ATOM 5485 C CA . PHE B 1 244 ? 16.359 47.848 -14.273 1.00 12.25 244 PHE B CA 1
ATOM 5486 C C . PHE B 1 244 ? 16.310 47.893 -15.793 1.00 12.57 244 PHE B C 1
ATOM 5487 O O . PHE B 1 244 ? 17.030 48.703 -16.389 1.00 12.64 244 PHE B O 1
ATOM 5495 N N . ALA B 1 245 ? 15.446 47.069 -16.404 1.00 12.55 245 ALA B N 1
ATOM 5496 C CA . ALA B 1 245 ? 15.301 47.059 -17.874 1.00 13.25 245 ALA B CA 1
ATOM 5497 C C . ALA B 1 245 ? 14.600 48.310 -18.339 1.00 13.57 245 ALA B C 1
ATOM 5498 O O . ALA B 1 245 ? 14.997 48.906 -19.345 1.00 14.85 245 ALA B O 1
ATOM 5500 N N . ALA B 1 246 ? 13.547 48.705 -17.635 1.00 13.07 246 ALA B N 1
ATOM 5501 C CA . ALA B 1 246 ? 12.755 49.888 -18.075 1.00 14.20 246 ALA B CA 1
ATOM 5502 C C . ALA B 1 246 ? 13.545 51.169 -18.000 1.00 14.14 246 ALA B C 1
ATOM 5503 O O . ALA B 1 246 ? 13.355 52.076 -18.810 1.00 14.00 246 ALA B O 1
ATOM 5505 N N . LEU B 1 247 ? 14.436 51.244 -17.018 1.00 15.38 247 LEU B N 1
ATOM 5506 C CA . LEU B 1 247 ? 15.058 52.523 -16.705 1.00 16.25 247 LEU B CA 1
ATOM 5507 C C . LEU B 1 247 ? 16.547 52.568 -17.059 1.00 16.36 247 LEU B C 1
ATOM 5508 O O . LEU B 1 247 ? 17.213 53.585 -16.833 1.00 16.93 247 LEU B O 1
ATOM 5513 N N . ASN B 1 248 ? 17.054 51.481 -17.645 1.00 15.87 248 ASN B N 1
ATOM 5514 C CA . ASN B 1 248 ? 18.460 51.404 -18.068 1.00 16.09 248 ASN B CA 1
ATOM 5515 C C . ASN B 1 248 ? 19.379 51.881 -16.956 1.00 15.54 248 ASN B C 1
ATOM 5516 O O . ASN B 1 248 ? 20.281 52.723 -17.159 1.00 14.20 248 ASN B O 1
ATOM 5521 N N . LEU B 1 249 ? 19.111 51.366 -15.760 1.00 15.30 249 LEU B N 1
ATOM 5522 C CA . LEU B 1 249 ? 19.890 51.743 -14.603 1.00 15.50 249 LEU B CA 1
ATOM 5523 C C . LEU B 1 249 ? 21.289 51.122 -14.685 1.00 16.62 249 LEU B C 1
ATOM 5524 O O . LEU B 1 249 ? 21.534 50.189 -15.464 1.00 15.94 249 LEU B O 1
ATOM 5529 N N . ALA B 1 250 ? 22.208 51.629 -13.870 1.00 17.78 250 ALA B N 1
ATOM 5530 C CA . ALA B 1 250 ? 23.594 51.207 -13.959 1.00 19.29 250 ALA B CA 1
ATOM 5531 C C . ALA B 1 250 ? 23.722 49.709 -13.675 1.00 20.12 250 ALA B C 1
ATOM 5532 O O . ALA B 1 250 ? 23.032 49.188 -12.799 1.00 21.01 250 ALA B O 1
ATOM 5534 N N . ASP B 1 251 ? 24.589 49.032 -14.436 1.00 20.90 251 ASP B N 1
ATOM 5535 C CA . ASP B 1 251 ? 24.850 47.586 -14.308 1.00 21.18 251 ASP B CA 1
ATOM 5536 C C . ASP B 1 251 ? 23.630 46.719 -14.528 1.00 20.83 251 ASP B C 1
ATOM 5537 O O . ASP B 1 251 ? 23.556 45.597 -14.010 1.00 19.66 251 ASP B O 1
ATOM 5542 N N . SER B 1 252 ? 22.697 47.222 -15.335 1.00 20.55 252 SER B N 1
ATOM 5543 C CA . SER B 1 252 ? 21.409 46.550 -15.516 1.00 20.67 252 SER B CA 1
ATOM 5544 C C . SER B 1 252 ? 21.548 45.103 -16.018 1.00 20.94 252 SER B C 1
ATOM 5545 O O . SER B 1 252 ? 20.862 44.206 -15.546 1.00 20.60 252 SER B O 1
ATOM 5548 N N . GLN B 1 253 ? 22.438 44.871 -16.966 1.00 21.03 253 GLN B N 1
ATOM 5549 C CA . GLN B 1 253 ? 22.612 43.521 -17.488 1.00 21.63 253 GLN B CA 1
ATOM 5550 C C . GLN B 1 253 ? 22.981 42.510 -16.399 1.00 20.18 253 GLN B C 1
ATOM 5551 O O . GLN B 1 253 ? 22.394 41.453 -16.316 1.00 20.44 253 GLN B O 1
ATOM 5557 N N . SER B 1 254 ? 23.923 42.872 -15.554 1.00 19.57 254 SER B N 1
ATOM 5558 C CA . SER B 1 254 ? 24.379 42.042 -14.449 1.00 19.07 254 SER B CA 1
ATOM 5559 C C . SER B 1 254 ? 23.350 41.941 -13.307 1.00 18.24 254 SER B C 1
ATOM 5560 O O . SER B 1 254 ? 23.178 40.872 -12.702 1.00 17.18 254 SER B O 1
ATOM 5563 N N . VAL B 1 255 ? 22.663 43.048 -13.014 1.00 16.64 255 VAL B N 1
ATOM 5564 C CA . VAL B 1 255 ? 21.655 43.037 -11.947 1.00 15.52 255 VAL B CA 1
ATOM 5565 C C . VAL B 1 255 ? 20.468 42.179 -12.363 1.00 14.52 255 VAL B C 1
ATOM 5566 O O . VAL B 1 255 ? 19.959 41.386 -11.573 1.00 14.05 255 VAL B O 1
ATOM 5570 N N . ILE B 1 256 ? 20.034 42.337 -13.609 1.00 14.32 256 ILE B N 1
ATOM 5571 C CA . ILE B 1 256 ? 18.913 41.565 -14.140 1.00 13.94 256 ILE B CA 1
ATOM 5572 C C . ILE B 1 256 ? 19.200 40.045 -14.152 1.00 14.63 256 ILE B C 1
ATOM 5573 O O . ILE B 1 256 ? 18.380 39.261 -13.674 1.00 13.67 256 ILE B O 1
ATOM 5578 N N . ALA B 1 257 ? 20.352 39.646 -14.713 1.00 15.31 257 ALA B N 1
ATOM 5579 C CA . ALA B 1 257 ? 20.784 38.234 -14.728 1.00 16.17 257 ALA B CA 1
ATOM 5580 C C . ALA B 1 257 ? 20.736 37.663 -13.309 1.00 16.62 257 ALA B C 1
ATOM 5581 O O . ALA B 1 257 ? 20.116 36.629 -13.049 1.00 17.75 257 ALA B O 1
ATOM 5583 N N . ASP B 1 258 ? 21.346 38.387 -12.389 1.00 16.58 258 ASP B N 1
ATOM 5584 C CA . ASP B 1 258 ? 21.419 37.980 -10.987 1.00 17.32 258 ASP B CA 1
ATOM 5585 C C . ASP B 1 258 ? 20.056 37.810 -10.317 1.00 15.62 258 ASP B C 1
ATOM 5586 O O . ASP B 1 258 ? 19.792 36.770 -9.710 1.00 14.04 258 ASP B O 1
ATOM 5591 N N . ALA B 1 259 ? 19.232 38.856 -10.415 1.00 14.01 259 ALA B N 1
ATOM 5592 C CA . ALA B 1 259 ? 17.843 38.802 -9.959 1.00 13.87 259 ALA B CA 1
ATOM 5593 C C . ALA B 1 259 ? 17.148 37.607 -10.551 1.00 13.16 259 ALA B C 1
ATOM 5594 O O . ALA B 1 259 ? 16.500 36.855 -9.834 1.00 13.44 259 ALA B O 1
ATOM 5596 N N . LYS B 1 260 ? 17.303 37.409 -11.850 1.00 12.88 260 LYS B N 1
ATOM 5597 C CA . LYS B 1 260 ? 16.644 36.297 -12.508 1.00 13.74 260 LYS B CA 1
ATOM 5598 C C . LYS B 1 260 ? 17.139 34.924 -12.011 1.00 13.59 260 LYS B C 1
ATOM 5599 O O . LYS B 1 260 ? 16.334 34.023 -11.741 1.00 12.02 260 LYS B O 1
ATOM 5605 N N . ARG B 1 261 ? 18.457 34.764 -11.887 1.00 14.59 261 ARG B N 1
ATOM 5606 C CA . ARG B 1 261 ? 19.033 33.500 -11.359 1.00 15.98 261 ARG B CA 1
ATOM 5607 C C . ARG B 1 261 ? 18.492 33.235 -9.921 1.00 15.92 261 ARG B C 1
ATOM 5608 O O . ARG B 1 261 ? 17.847 32.214 -9.670 1.00 15.76 261 ARG B O 1
ATOM 5616 N N . LEU B 1 262 ? 18.716 34.175 -8.999 1.00 15.64 262 LEU B N 1
ATOM 5617 C CA . LEU B 1 262 ? 18.159 34.074 -7.645 1.00 14.98 262 LEU B CA 1
ATOM 5618 C C . LEU B 1 262 ? 16.639 33.759 -7.661 1.00 14.55 262 LEU B C 1
ATOM 5619 O O . LEU B 1 262 ? 16.202 32.822 -7.023 1.00 13.70 262 LEU B O 1
ATOM 5624 N N . GLN B 1 263 ? 15.851 34.519 -8.425 1.00 14.70 263 GLN B N 1
ATOM 5625 C CA . GLN B 1 263 ? 14.419 34.285 -8.514 1.00 13.48 263 GLN B CA 1
ATOM 5626 C C . GLN B 1 263 ? 14.111 32.825 -8.892 1.00 13.85 263 GLN B C 1
ATOM 5627 O O . GLN B 1 263 ? 13.288 32.179 -8.248 1.00 12.54 263 GLN B O 1
ATOM 5633 N N . ASP B 1 264 ? 14.765 32.323 -9.942 1.00 13.73 264 ASP B N 1
ATOM 5634 C CA . ASP B 1 264 ? 14.561 30.957 -10.391 1.00 13.90 264 ASP B CA 1
ATOM 5635 C C . ASP B 1 264 ? 14.946 29.945 -9.296 1.00 13.40 264 ASP B C 1
ATOM 5636 O O . ASP B 1 264 ? 14.248 28.948 -9.067 1.00 13.28 264 ASP B O 1
ATOM 5641 N N . GLU B 1 265 ? 16.043 30.193 -8.611 1.00 13.29 265 GLU B N 1
ATOM 5642 C CA . GLU B 1 265 ? 16.475 29.265 -7.565 1.00 14.38 265 GLU B CA 1
ATOM 5643 C C . GLU B 1 265 ? 15.502 29.215 -6.386 1.00 14.29 265 GLU B C 1
ATOM 5644 O O . GLU B 1 265 ? 15.235 28.133 -5.839 1.00 14.14 265 GLU B O 1
ATOM 5650 N N . ILE B 1 266 ? 14.972 30.381 -6.002 1.00 13.73 266 ILE B N 1
ATOM 5651 C CA . ILE B 1 266 ? 14.014 30.452 -4.894 1.00 13.05 266 ILE B CA 1
ATOM 5652 C C . ILE B 1 266 ? 12.730 29.749 -5.294 1.00 13.94 266 ILE B C 1
ATOM 5653 O O . ILE B 1 266 ? 12.217 28.955 -4.504 1.00 14.00 266 ILE B O 1
ATOM 5658 N N . GLN B 1 267 ? 12.235 30.004 -6.518 1.00 14.09 267 GLN B N 1
ATOM 5659 C CA . GLN B 1 267 ? 11.026 29.341 -7.033 1.00 16.12 267 GLN B CA 1
ATOM 5660 C C . GLN B 1 267 ? 11.166 27.812 -7.052 1.00 15.93 267 GLN B C 1
ATOM 5661 O O . GLN B 1 267 ? 10.223 27.082 -6.715 1.00 15.73 267 GLN B O 1
ATOM 5667 N N . GLU B 1 268 ? 12.324 27.336 -7.502 1.00 15.63 268 GLU B N 1
ATOM 5668 C CA . GLU B 1 268 ? 12.594 25.912 -7.534 1.00 16.49 268 GLU B CA 1
ATOM 5669 C C . GLU B 1 268 ? 12.647 25.365 -6.095 1.00 15.40 268 GLU B C 1
ATOM 5670 O O . GLU B 1 268 ? 12.129 24.289 -5.830 1.00 15.37 268 GLU B O 1
ATOM 5676 N N . GLY B 1 269 ? 13.248 26.117 -5.175 1.00 14.72 269 GLY B N 1
ATOM 5677 C CA . GLY B 1 269 ? 13.272 25.745 -3.747 1.00 14.35 269 GLY B CA 1
ATOM 5678 C C . GLY B 1 269 ? 11.868 25.652 -3.152 1.00 14.40 269 GLY B C 1
ATOM 5679 O O . GLY B 1 269 ? 11.561 24.720 -2.386 1.00 13.46 269 GLY B O 1
ATOM 5680 N N . ILE B 1 270 ? 10.997 26.600 -3.522 1.00 14.07 270 ILE B N 1
ATOM 5681 C CA . ILE B 1 270 ? 9.602 26.549 -3.089 1.00 13.94 270 ILE B CA 1
ATOM 5682 C C . ILE B 1 270 ? 8.992 25.276 -3.693 1.00 15.10 270 ILE B C 1
ATOM 5683 O O . ILE B 1 270 ? 8.456 24.451 -2.958 1.00 14.90 270 ILE B O 1
ATOM 5688 N N . LYS B 1 271 ? 9.114 25.098 -5.017 1.00 15.32 271 LYS B N 1
ATOM 5689 C CA . LYS B 1 271 ? 8.599 23.900 -5.659 1.00 16.18 271 LYS B CA 1
ATOM 5690 C C . LYS B 1 271 ? 9.076 22.624 -4.924 1.00 15.26 271 LYS B C 1
ATOM 5691 O O . LYS B 1 271 ? 8.294 21.725 -4.652 1.00 14.95 271 LYS B O 1
ATOM 5697 N N . ASN B 1 272 ? 10.343 22.549 -4.560 1.00 15.29 272 ASN B N 1
ATOM 5698 C CA . ASN B 1 272 ? 10.826 21.289 -4.020 1.00 15.02 272 ASN B CA 1
ATOM 5699 C C . ASN B 1 272 ? 10.544 21.081 -2.546 1.00 14.87 272 ASN B C 1
ATOM 5700 O O . ASN B 1 272 ? 10.483 19.932 -2.088 1.00 14.42 272 ASN B O 1
ATOM 5705 N N . TYR B 1 273 ? 10.342 22.174 -1.810 1.00 13.71 273 TYR B N 1
ATOM 5706 C CA . TYR B 1 273 ? 10.336 22.079 -0.364 1.00 14.52 273 TYR B CA 1
ATOM 5707 C C . TYR B 1 273 ? 9.199 22.737 0.414 1.00 14.21 273 TYR B C 1
ATOM 5708 O O . TYR B 1 273 ? 9.098 22.522 1.636 1.00 13.47 273 TYR B O 1
ATOM 5717 N N . ALA B 1 274 ? 8.377 23.552 -0.250 1.00 13.73 274 ALA B N 1
ATOM 5718 C CA . ALA B 1 274 ? 7.409 24.418 0.473 1.00 13.56 274 ALA B CA 1
ATOM 5719 C C . ALA B 1 274 ? 6.060 23.743 0.738 1.00 13.99 274 ALA B C 1
ATOM 5720 O O . ALA B 1 274 ? 5.223 24.225 1.532 1.00 13.86 274 ALA B O 1
ATOM 5722 N N . TYR B 1 275 ? 5.850 22.625 0.065 1.00 14.07 275 TYR B N 1
ATOM 5723 C CA . TYR B 1 275 ? 4.561 21.983 0.082 1.00 14.29 275 TYR B CA 1
ATOM 5724 C C . TYR B 1 275 ? 4.446 20.903 1.135 1.00 14.13 275 TYR B C 1
ATOM 5725 O O . TYR B 1 275 ? 5.369 20.129 1.387 1.00 13.92 275 TYR B O 1
ATOM 5734 N N . THR B 1 276 ? 3.293 20.853 1.772 1.00 14.12 276 THR B N 1
ATOM 5735 C CA . THR B 1 276 ? 3.029 19.739 2.653 1.00 13.68 276 THR B CA 1
ATOM 5736 C C . THR B 1 276 ? 1.576 19.309 2.424 1.00 13.53 276 THR B C 1
ATOM 5737 O O . THR B 1 276 ? 0.978 19.671 1.385 1.00 12.83 276 THR B O 1
ATOM 5741 N N . THR B 1 277 ? 1.030 18.532 3.360 1.00 12.86 277 THR B N 1
ATOM 5742 C CA . THR B 1 277 ? -0.304 17.943 3.223 1.00 13.43 277 THR B CA 1
ATOM 5743 C C . THR B 1 277 ? -1.097 18.178 4.512 1.00 12.63 277 THR B C 1
ATOM 5744 O O . THR B 1 277 ? -0.538 18.077 5.615 1.00 13.16 277 THR B O 1
ATOM 5748 N N . ASN B 1 278 ? -2.378 18.507 4.390 1.00 11.46 278 ASN B N 1
ATOM 5749 C CA . ASN B 1 278 ? -3.240 18.708 5.568 1.00 11.81 278 ASN B CA 1
ATOM 5750 C C . ASN B 1 278 ? -3.975 17.413 6.013 1.00 12.31 278 ASN B C 1
ATOM 5751 O O . ASN B 1 278 ? -3.795 16.354 5.412 1.00 12.39 278 ASN B O 1
ATOM 5756 N N . SER B 1 279 ? -4.793 17.518 7.057 1.00 12.00 279 SER B N 1
ATOM 5757 C CA . SER B 1 279 ? -5.606 16.402 7.574 1.00 11.95 279 SER B CA 1
ATOM 5758 C C . SER B 1 279 ? -6.368 15.581 6.493 1.00 11.61 279 SER B C 1
ATOM 5759 O O . SER B 1 279 ? -6.331 14.349 6.485 1.00 10.73 279 SER B O 1
ATOM 5762 N N . LYS B 1 280 ? -7.065 16.287 5.605 1.00 11.95 280 LYS B N 1
ATOM 5763 C CA . LYS B 1 280 ? -7.815 15.674 4.506 1.00 12.66 280 LYS B CA 1
ATOM 5764 C C . LYS B 1 280 ? -6.961 15.117 3.354 1.00 12.50 280 LYS B C 1
ATOM 5765 O O . LYS B 1 280 ? -7.502 14.553 2.366 1.00 11.99 280 LYS B O 1
ATOM 5771 N N . GLY B 1 281 ? -5.650 15.298 3.449 1.00 10.97 281 GLY B N 1
ATOM 5772 C CA . GLY B 1 281 ? -4.750 14.806 2.407 1.00 11.36 281 GLY B CA 1
ATOM 5773 C C . GLY B 1 281 ? -4.539 15.740 1.234 1.00 11.59 281 GLY B C 1
ATOM 5774 O O . GLY B 1 281 ? -3.955 15.354 0.230 1.00 11.36 281 GLY B O 1
ATOM 5775 N N . GLU B 1 282 ? -4.978 16.982 1.377 1.00 11.43 282 GLU B N 1
ATOM 5776 C CA . GLU B 1 282 ? -4.848 17.947 0.312 1.00 12.15 282 GLU B CA 1
ATOM 5777 C C . GLU B 1 282 ? -3.495 18.650 0.351 1.00 11.97 282 GLU B C 1
ATOM 5778 O O . GLU B 1 282 ? -2.975 18.976 1.420 1.00 11.98 282 GLU B O 1
ATOM 5784 N N . LYS B 1 283 ? -2.946 18.919 -0.824 1.00 12.39 283 LYS B N 1
ATOM 5785 C CA . LYS B 1 283 ? -1.696 19.668 -0.944 1.00 12.35 283 LYS B CA 1
ATOM 5786 C C . LYS B 1 283 ? -1.876 21.119 -0.495 1.00 12.53 283 LYS B C 1
ATOM 5787 O O . LYS B 1 283 ? -2.840 21.766 -0.888 1.00 12.35 283 LYS B O 1
ATOM 5793 N N . ILE B 1 284 ? -0.937 21.606 0.323 1.00 12.04 284 ILE B N 1
ATOM 5794 C CA . ILE B 1 284 ? -0.965 22.963 0.877 1.00 11.69 284 ILE B CA 1
ATOM 5795 C C . ILE B 1 284 ? 0.462 23.477 0.981 1.00 11.38 284 ILE B C 1
ATOM 5796 O O . ILE B 1 284 ? 1.411 22.692 0.956 1.00 12.24 284 ILE B O 1
ATOM 5801 N N . TYR B 1 285 ? 0.608 24.797 1.089 1.00 10.32 285 TYR B N 1
ATOM 5802 C CA . TYR B 1 285 ? 1.862 25.385 1.513 1.00 10.15 285 TYR B CA 1
ATOM 5803 C C . TYR B 1 285 ? 2.076 25.198 3.024 1.00 10.78 285 TYR B C 1
ATOM 5804 O O . TYR B 1 285 ? 1.148 25.415 3.839 1.00 9.85 285 TYR B O 1
ATOM 5813 N N . ALA B 1 286 ? 3.301 24.824 3.385 1.00 9.98 286 ALA B N 1
ATOM 5814 C CA . ALA B 1 286 ? 3.793 24.963 4.750 1.00 10.22 286 ALA B CA 1
ATOM 5815 C C . ALA B 1 286 ? 4.156 26.427 5.026 1.00 10.51 286 ALA B C 1
ATOM 5816 O O . ALA B 1 286 ? 4.438 27.210 4.093 1.00 9.71 286 ALA B O 1
ATOM 5818 N N . PHE B 1 287 ? 4.197 26.774 6.312 1.00 10.18 287 PHE B N 1
ATOM 5819 C CA . PHE B 1 287 ? 4.579 28.109 6.756 1.00 9.94 287 PHE B CA 1
ATOM 5820 C C . PHE B 1 287 ? 6.131 28.280 6.799 1.00 10.18 287 PHE B C 1
ATOM 5821 O O . PHE B 1 287 ? 6.685 29.285 6.307 1.00 9.84 287 PHE B O 1
ATOM 5829 N N . GLU B 1 288 ? 6.832 27.315 7.398 1.00 9.98 288 GLU B N 1
ATOM 5830 C CA . GLU B 1 288 ? 8.300 27.367 7.539 1.00 9.50 288 GLU B CA 1
ATOM 5831 C C . GLU B 1 288 ? 8.790 25.938 7.332 1.00 10.63 288 GLU B C 1
ATOM 5832 O O . GLU B 1 288 ? 8.143 24.984 7.786 1.00 9.78 288 GLU B O 1
ATOM 5838 N N . VAL B 1 289 ? 9.889 25.790 6.601 1.00 11.11 289 VAL B N 1
ATOM 5839 C CA . VAL B 1 289 ? 10.488 24.471 6.338 1.00 11.59 289 VAL B CA 1
ATOM 5840 C C . VAL B 1 289 ? 11.990 24.657 6.555 1.00 12.53 289 VAL B C 1
ATOM 5841 O O . VAL B 1 289 ? 12.454 25.792 6.542 1.00 12.35 289 VAL B O 1
ATOM 5845 N N . ASP B 1 290 ? 12.710 23.567 6.829 1.00 13.16 290 ASP B N 1
ATOM 5846 C CA . ASP B 1 290 ? 14.149 23.621 7.083 1.00 14.23 290 ASP B CA 1
ATOM 5847 C C . ASP B 1 290 ? 14.967 22.968 5.995 1.00 15.27 290 ASP B C 1
ATOM 5848 O O . ASP B 1 290 ? 16.190 23.075 5.992 1.00 15.96 290 ASP B O 1
ATOM 5853 N N . GLY B 1 291 ? 14.282 22.320 5.057 1.00 16.17 291 GLY B N 1
ATOM 5854 C CA . GLY B 1 291 ? 14.943 21.543 4.038 1.00 17.06 291 GLY B CA 1
ATOM 5855 C C . GLY B 1 291 ? 15.355 20.165 4.547 1.00 18.19 291 GLY B C 1
ATOM 5856 O O . GLY B 1 291 ? 15.975 19.429 3.813 1.00 18.48 291 GLY B O 1
ATOM 5857 N N . LEU B 1 292 ? 14.992 19.813 5.787 1.00 18.56 292 LEU B N 1
ATOM 5858 C CA . LEU B 1 292 ? 15.392 18.546 6.394 1.00 19.36 292 LEU B CA 1
ATOM 5859 C C . LEU B 1 292 ? 14.214 17.605 6.521 1.00 19.81 292 LEU B C 1
ATOM 5860 O O . LEU B 1 292 ? 14.358 16.480 6.993 1.00 19.95 292 LEU B O 1
ATOM 5865 N N . GLY B 1 293 ? 13.052 18.044 6.047 1.00 20.00 293 GLY B N 1
ATOM 5866 C CA . GLY B 1 293 ? 11.852 17.231 6.168 1.00 19.44 293 GLY B CA 1
ATOM 5867 C C . GLY B 1 293 ? 10.830 17.846 7.104 1.00 19.64 293 GLY B C 1
ATOM 5868 O O . GLY B 1 293 ? 9.655 17.482 7.046 1.00 19.33 293 GLY B O 1
ATOM 5869 N N . ASN B 1 294 ? 11.256 18.788 7.953 1.00 18.89 294 ASN B N 1
ATOM 5870 C CA . ASN B 1 294 ? 10.298 19.507 8.795 1.00 18.54 294 ASN B CA 1
ATOM 5871 C C . ASN B 1 294 ? 9.558 20.643 8.055 1.00 17.64 294 ASN B C 1
ATOM 5872 O O . ASN B 1 294 ? 10.165 21.434 7.334 1.00 16.38 294 ASN B O 1
ATOM 5877 N N . ALA B 1 295 ? 8.240 20.696 8.242 1.00 17.18 295 ALA B N 1
ATOM 5878 C CA . ALA B 1 295 ? 7.402 21.697 7.598 1.00 15.27 295 ALA B CA 1
ATOM 5879 C C . ALA B 1 295 ? 6.237 21.974 8.531 1.00 15.13 295 ALA B C 1
ATOM 5880 O O . ALA B 1 295 ? 5.513 21.043 8.892 1.00 15.54 295 ALA B O 1
ATOM 5882 N N . SER B 1 296 ? 6.043 23.224 8.958 1.00 13.49 296 SER B N 1
ATOM 5883 C CA . SER B 1 296 ? 4.918 23.520 9.864 1.00 12.34 296 SER B CA 1
ATOM 5884 C C . SER B 1 296 ? 3.615 23.798 9.100 1.00 12.50 296 SER B C 1
ATOM 5885 O O . SER B 1 296 ? 3.626 24.406 8.014 1.00 12.86 296 SER B O 1
ATOM 5888 N N . ILE B 1 297 ? 2.493 23.357 9.666 1.00 11.55 297 ILE B N 1
ATOM 5889 C CA . ILE B 1 297 ? 1.170 23.712 9.146 1.00 10.41 297 ILE B CA 1
ATOM 5890 C C . ILE B 1 297 ? 0.565 24.770 10.064 1.00 9.83 297 ILE B C 1
ATOM 5891 O O . ILE B 1 297 ? 0.096 24.468 11.179 1.00 10.05 297 ILE B O 1
ATOM 5896 N N . MET B 1 298 ? 0.605 26.023 9.610 1.00 8.37 298 MET B N 1
ATOM 5897 C CA . MET B 1 298 ? 0.154 27.158 10.404 1.00 7.07 298 MET B CA 1
ATOM 5898 C C . MET B 1 298 ? 0.170 28.407 9.511 1.00 7.47 298 MET B C 1
ATOM 5899 O O . MET B 1 298 ? 0.526 28.337 8.304 1.00 8.47 298 MET B O 1
ATOM 5904 N N . ASP B 1 299 ? -0.275 29.529 10.070 1.00 7.36 299 ASP B N 1
ATOM 5905 C CA . ASP B 1 299 ? -0.001 30.854 9.473 1.00 8.22 299 ASP B CA 1
ATOM 5906 C C . ASP B 1 299 ? 0.097 31.864 10.592 1.00 8.13 299 ASP B C 1
ATOM 5907 O O . ASP B 1 299 ? -0.434 31.633 11.675 1.00 8.78 299 ASP B O 1
ATOM 5912 N N . ASP B 1 300 ? 0.785 32.974 10.315 1.00 8.48 300 ASP B N 1
ATOM 5913 C CA . ASP B 1 300 ? 0.905 34.081 11.236 1.00 8.38 300 ASP B CA 1
ATOM 5914 C C . ASP B 1 300 ? 0.257 35.295 10.592 1.00 7.79 300 ASP B C 1
ATOM 5915 O O . ASP B 1 300 ? 0.358 35.483 9.391 1.00 6.97 300 ASP B O 1
ATOM 5920 N N . PRO B 1 301 ? -0.443 36.109 11.395 1.00 8.01 301 PRO B N 1
ATOM 5921 C CA . PRO B 1 301 ? -1.237 37.218 10.869 1.00 8.64 301 PRO B CA 1
ATOM 5922 C C . PRO B 1 301 ? -0.413 38.260 10.152 1.00 8.65 301 PRO B C 1
ATOM 5923 O O . PRO B 1 301 ? -0.955 38.941 9.295 1.00 9.21 301 PRO B O 1
ATOM 5927 N N . ASN B 1 302 ? 0.866 38.382 10.500 1.00 9.12 302 ASN B N 1
ATOM 5928 C CA . ASN B 1 302 ? 1.714 39.426 9.916 1.00 9.30 302 ASN B CA 1
ATOM 5929 C C . ASN B 1 302 ? 1.990 39.175 8.421 1.00 9.94 302 ASN B C 1
ATOM 5930 O O . ASN B 1 302 ? 2.173 38.017 7.984 1.00 9.99 302 ASN B O 1
ATOM 5935 N N . VAL B 1 303 ? 2.016 40.254 7.648 1.00 10.12 303 VAL B N 1
ATOM 5936 C CA . VAL B 1 303 ? 2.291 40.188 6.201 1.00 10.00 303 VAL B CA 1
ATOM 5937 C C . VAL B 1 303 ? 3.791 40.449 5.957 1.00 9.62 303 VAL B C 1
ATOM 5938 O O . VAL B 1 303 ? 4.338 41.424 6.476 1.00 9.81 303 VAL B O 1
ATOM 5942 N N . PRO B 1 304 ? 4.461 39.589 5.159 1.00 9.60 304 PRO B N 1
ATOM 5943 C CA . PRO B 1 304 ? 3.925 38.461 4.357 1.00 9.50 304 PRO B CA 1
ATOM 5944 C C . PRO B 1 304 ? 3.510 37.245 5.174 1.00 9.56 304 PRO B C 1
ATOM 5945 O O . PRO B 1 304 ? 4.229 36.831 6.103 1.00 9.90 304 PRO B O 1
ATOM 5949 N N . SER B 1 305 ? 2.349 36.692 4.812 1.00 9.34 305 SER B N 1
ATOM 5950 C CA . SER B 1 305 ? 1.807 35.459 5.376 1.00 8.73 305 SER B CA 1
ATOM 5951 C C . SER B 1 305 ? 1.320 34.571 4.252 1.00 8.46 305 SER B C 1
ATOM 5952 O O . SER B 1 305 ? 1.247 34.995 3.083 1.00 8.04 305 SER B O 1
ATOM 5955 N N . LEU B 1 306 ? 0.963 33.330 4.578 1.00 8.13 306 LEU B N 1
ATOM 5956 C CA . LEU B 1 306 ? 0.441 32.462 3.543 1.00 6.99 306 LEU B CA 1
ATOM 5957 C C . LEU B 1 306 ? -0.896 33.015 3.059 1.00 6.66 306 LEU B C 1
ATOM 5958 O O . LEU B 1 306 ? -1.166 33.049 1.851 1.00 6.34 306 LEU B O 1
ATOM 5963 N N . LEU B 1 307 ? -1.746 33.406 4.007 1.00 6.32 307 LEU B N 1
ATOM 5964 C CA . LEU B 1 307 ? -3.042 34.036 3.690 1.00 7.15 307 LEU B CA 1
ATOM 5965 C C . LEU B 1 307 ? -2.928 35.180 2.656 1.00 7.37 307 LEU B C 1
ATOM 5966 O O . LEU B 1 307 ? -3.794 35.323 1.773 1.00 7.55 307 LEU B O 1
ATOM 5971 N N . ALA B 1 308 ? -1.849 35.967 2.767 1.00 6.96 308 ALA B N 1
ATOM 5972 C CA . ALA B 1 308 ? -1.620 37.165 1.947 1.00 6.67 308 ALA B CA 1
ATOM 5973 C C . ALA B 1 308 ? -0.982 36.904 0.595 1.00 7.81 308 ALA B C 1
ATOM 5974 O O . ALA B 1 308 ? -0.759 37.858 -0.152 1.00 7.64 308 ALA B O 1
ATOM 5976 N N . ALA B 1 309 ? -0.666 35.645 0.275 1.00 8.50 309 ALA B N 1
ATOM 5977 C CA . ALA B 1 309 ? 0.060 35.355 -0.975 1.00 9.18 309 ALA B CA 1
ATOM 5978 C C . ALA B 1 309 ? -0.535 36.029 -2.228 1.00 9.17 309 ALA B C 1
ATOM 5979 O O . ALA B 1 309 ? 0.210 36.578 -3.035 1.00 9.56 309 ALA B O 1
ATOM 5981 N N . PRO B 1 310 ? -1.869 35.990 -2.406 1.00 9.14 310 PRO B N 1
ATOM 5982 C CA . PRO B 1 310 ? -2.377 36.605 -3.639 1.00 9.53 310 PRO B CA 1
ATOM 5983 C C . PRO B 1 310 ? -2.303 38.132 -3.578 1.00 10.25 310 PRO B C 1
ATOM 5984 O O . PRO B 1 310 ? -2.109 38.786 -4.595 1.00 10.47 310 PRO B O 1
ATOM 5988 N N . TYR B 1 311 ? -2.430 38.670 -2.370 1.00 9.95 311 TYR B N 1
ATOM 5989 C CA . TYR B 1 311 ? -2.358 40.095 -2.124 1.00 9.58 311 TYR B CA 1
ATOM 5990 C C . TYR B 1 311 ? -0.962 40.619 -2.443 1.00 9.76 311 TYR B C 1
ATOM 5991 O O . TYR B 1 311 ? -0.797 41.763 -2.884 1.00 9.91 311 TYR B O 1
ATOM 6000 N N . LEU B 1 312 ? 0.042 39.772 -2.224 1.00 9.41 312 LEU B N 1
ATOM 6001 C CA . LEU B 1 312 ? 1.426 40.120 -2.553 1.00 9.07 312 LEU B CA 1
ATOM 6002 C C . LEU B 1 312 ? 1.812 39.892 -4.019 1.00 8.48 312 LEU B C 1
ATOM 6003 O O . LEU B 1 312 ? 2.890 40.274 -4.437 1.00 8.18 312 LEU B O 1
ATOM 6008 N N . GLY B 1 313 ? 0.921 39.298 -4.806 1.00 9.86 313 GLY B N 1
ATOM 6009 C CA . GLY B 1 313 ? 1.228 39.010 -6.218 1.00 9.83 313 GLY B CA 1
ATOM 6010 C C . GLY B 1 313 ? 1.861 37.664 -6.466 1.00 10.61 313 GLY B C 1
ATOM 6011 O O . GLY B 1 313 ? 2.333 37.387 -7.582 1.00 10.49 313 GLY B O 1
ATOM 6012 N N . TYR B 1 314 ? 1.886 36.815 -5.448 1.00 10.76 314 TYR B N 1
ATOM 6013 C CA . TYR B 1 314 ? 2.581 35.542 -5.597 1.00 11.91 314 TYR B CA 1
ATOM 6014 C C . TYR B 1 314 ? 1.759 34.569 -6.423 1.00 12.26 314 TYR B C 1
ATOM 6015 O O . TYR B 1 314 ? 2.302 33.850 -7.256 1.00 13.06 314 TYR B O 1
ATOM 6024 N N . CYS B 1 315 ? 0.458 34.515 -6.169 1.00 13.28 315 CYS B N 1
ATOM 6025 C CA . CYS B 1 315 ? -0.406 33.561 -6.887 1.00 14.16 315 CYS B CA 1
ATOM 6026 C C . CYS B 1 315 ? -1.792 34.145 -7.081 1.00 14.62 315 CYS B C 1
ATOM 6027 O O . CYS B 1 315 ? -2.105 35.197 -6.520 1.00 15.74 315 CYS B O 1
ATOM 6030 N N . SER B 1 316 ? -2.603 33.496 -7.913 1.00 14.45 316 SER B N 1
ATOM 6031 C CA . SER B 1 316 ? -3.993 33.890 -8.046 1.00 14.44 316 SER B CA 1
ATOM 6032 C C . SER B 1 316 ? -4.753 33.465 -6.799 1.00 14.25 316 SER B C 1
ATOM 6033 O O . SER B 1 316 ? -4.477 32.408 -6.217 1.00 14.40 316 SER B O 1
ATOM 6036 N N . VAL B 1 317 ? -5.727 34.282 -6.412 1.00 14.25 317 VAL B N 1
ATOM 6037 C CA . VAL B 1 317 ? -6.682 33.938 -5.362 1.00 14.07 317 VAL B CA 1
ATOM 6038 C C . VAL B 1 317 ? -7.487 32.681 -5.752 1.00 14.13 317 VAL B C 1
ATOM 6039 O O . VAL B 1 317 ? -7.999 31.988 -4.892 1.00 13.18 317 VAL B O 1
ATOM 6043 N N . ASP B 1 318 ? -7.576 32.383 -7.048 1.00 14.82 318 ASP B N 1
ATOM 6044 C CA . ASP B 1 318 ? -8.369 31.217 -7.513 1.00 15.89 318 ASP B CA 1
ATOM 6045 C C . ASP B 1 318 ? -7.560 29.913 -7.440 1.00 15.97 318 ASP B C 1
ATOM 6046 O O . ASP B 1 318 ? -8.112 28.835 -7.644 1.00 16.44 318 ASP B O 1
ATOM 6051 N N . ASP B 1 319 ? -6.258 30.014 -7.178 1.00 16.18 319 ASP B N 1
ATOM 6052 C CA . ASP B 1 319 ? -5.349 28.851 -7.169 1.00 17.09 319 ASP B CA 1
ATOM 6053 C C . ASP B 1 319 ? -5.783 27.773 -6.176 1.00 16.66 319 ASP B C 1
ATOM 6054 O O . ASP B 1 319 ? -6.010 28.045 -4.993 1.00 15.77 319 ASP B O 1
ATOM 6059 N N . GLU B 1 320 ? -5.868 26.545 -6.666 1.00 17.02 320 GLU B N 1
ATOM 6060 C CA . GLU B 1 320 ? -6.358 25.415 -5.878 1.00 17.01 320 GLU B CA 1
ATOM 6061 C C . GLU B 1 320 ? -5.515 25.157 -4.623 1.00 15.80 320 GLU B C 1
ATOM 6062 O O . GLU B 1 320 ? -6.091 24.953 -3.548 1.00 15.65 320 GLU B O 1
ATOM 6068 N N . VAL B 1 321 ? -4.185 25.176 -4.745 1.00 14.08 321 VAL B N 1
ATOM 6069 C CA . VAL B 1 321 ? -3.327 25.002 -3.574 1.00 14.10 321 VAL B CA 1
ATOM 6070 C C . VAL B 1 321 ? -3.505 26.171 -2.581 1.00 14.18 321 VAL B C 1
ATOM 6071 O O . VAL B 1 321 ? -3.639 25.946 -1.363 1.00 14.94 321 VAL B O 1
ATOM 6075 N N . TYR B 1 322 ? -3.521 27.405 -3.084 1.00 13.14 322 TYR B N 1
ATOM 6076 C CA . TYR B 1 322 ? -3.807 28.526 -2.196 1.00 11.16 322 TYR B CA 1
ATOM 6077 C C . TYR B 1 322 ? -5.146 28.350 -1.467 1.00 11.20 322 TYR B C 1
ATOM 6078 O O . TYR B 1 322 ? -5.208 28.476 -0.242 1.00 11.61 322 TYR B O 1
ATOM 6087 N N . GLN B 1 323 ? -6.217 28.057 -2.198 1.00 10.66 323 GLN B N 1
ATOM 6088 C CA . GLN B 1 323 ? -7.507 27.791 -1.548 1.00 10.55 323 GLN B CA 1
ATOM 6089 C C . GLN B 1 323 ? -7.471 26.681 -0.493 1.00 10.29 323 GLN B C 1
ATOM 6090 O O . GLN B 1 323 ? -8.042 26.852 0.584 1.00 9.00 323 GLN B O 1
ATOM 6096 N N . ALA B 1 324 ? -6.810 25.557 -0.781 1.00 9.75 324 ALA B N 1
ATOM 6097 C CA . ALA B 1 324 ? -6.716 24.514 0.254 1.00 10.76 324 ALA B CA 1
ATOM 6098 C C . ALA B 1 324 ? -5.913 24.997 1.488 1.00 10.35 324 ALA B C 1
ATOM 6099 O O . ALA B 1 324 ? -6.244 24.675 2.620 1.00 10.66 324 ALA B O 1
ATOM 6101 N N . THR B 1 325 ? -4.847 25.754 1.252 1.00 10.65 325 THR B N 1
ATOM 6102 C CA . THR B 1 325 ? -4.065 26.340 2.334 1.00 10.05 325 THR B CA 1
ATOM 6103 C C . THR B 1 325 ? -4.944 27.300 3.155 1.00 10.22 325 THR B C 1
ATOM 6104 O O . THR B 1 325 ? -4.899 27.288 4.406 1.00 10.10 325 THR B O 1
ATOM 6108 N N . ARG B 1 326 ? -5.742 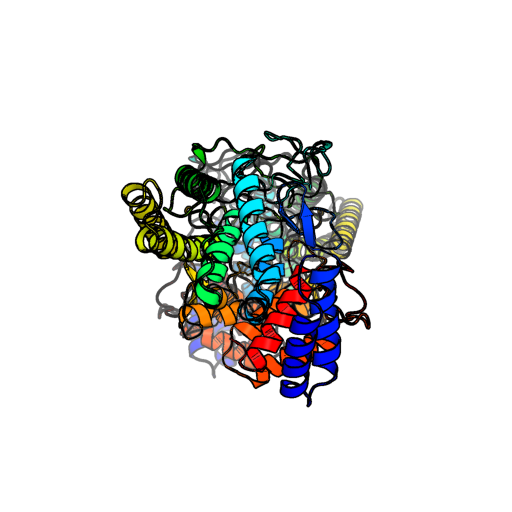28.110 2.456 1.00 9.17 326 ARG B N 1
ATOM 6109 C CA . ARG B 1 326 ? -6.589 29.102 3.111 1.00 9.90 326 ARG B CA 1
ATOM 6110 C C . ARG B 1 326 ? -7.627 28.444 4.038 1.00 10.53 326 ARG B C 1
ATOM 6111 O O . ARG B 1 326 ? -7.801 28.878 5.198 1.00 9.25 326 ARG B O 1
ATOM 6119 N N . ARG B 1 327 ? -8.304 27.400 3.525 1.00 10.75 327 ARG B N 1
ATOM 6120 C CA . ARG B 1 327 ? -9.244 26.636 4.350 1.00 11.49 327 ARG B CA 1
ATOM 6121 C C . ARG B 1 327 ? -8.546 26.073 5.589 1.00 11.68 327 ARG B C 1
ATOM 6122 O O . ARG B 1 327 ? -9.143 26.046 6.670 1.00 12.30 327 ARG B O 1
ATOM 6130 N N . THR B 1 328 ? -7.283 25.649 5.447 1.00 11.31 328 THR B N 1
ATOM 6131 C CA . THR B 1 328 ? -6.544 25.039 6.563 1.00 10.74 328 THR B CA 1
ATOM 6132 C C . THR B 1 328 ? -6.191 26.103 7.587 1.00 10.29 328 THR B C 1
ATOM 6133 O O . THR B 1 328 ? -6.397 25.908 8.787 1.00 10.20 328 THR B O 1
ATOM 6137 N N . ILE B 1 329 ? -5.693 27.237 7.093 1.00 10.48 329 ILE B N 1
ATOM 6138 C CA . ILE B 1 329 ? -5.293 28.394 7.897 1.00 10.73 329 ILE B CA 1
ATOM 6139 C C . ILE B 1 329 ? -6.424 28.965 8.754 1.00 10.57 329 ILE B C 1
ATOM 6140 O O . ILE B 1 329 ? -6.225 29.285 9.945 1.00 9.40 329 ILE B O 1
ATOM 6145 N N . LEU B 1 330 ? -7.605 29.068 8.152 1.00 10.09 330 LEU B N 1
ATOM 6146 C CA . LEU B 1 330 ? -8.776 29.626 8.840 1.00 9.93 330 LEU B CA 1
ATOM 6147 C C . LEU B 1 330 ? -9.612 28.507 9.463 1.00 10.52 330 LEU B C 1
ATOM 6148 O O . LEU B 1 330 ? -10.786 28.363 9.169 1.00 9.92 330 LEU B O 1
ATOM 6153 N N . SER B 1 331 ? -8.981 27.727 10.335 1.00 10.37 331 SER B N 1
ATOM 6154 C CA . SER B 1 331 ? -9.590 26.538 10.915 1.00 10.15 331 SER B CA 1
ATOM 6155 C C . SER B 1 331 ? -8.697 26.123 12.063 1.00 9.96 331 SER B C 1
ATOM 6156 O O . SER B 1 331 ? -7.555 26.537 12.151 1.00 10.30 331 SER B O 1
ATOM 6159 N N . SER B 1 332 ? -9.227 25.337 12.979 1.00 10.21 332 SER B N 1
ATOM 6160 C CA . SER B 1 332 ? -8.475 24.961 14.165 1.00 9.48 332 SER B CA 1
ATOM 6161 C C . SER B 1 332 ? -7.322 23.994 13.833 1.00 8.92 332 SER B C 1
ATOM 6162 O O . SER B 1 332 ? -6.549 23.686 14.708 1.00 7.44 332 SER B O 1
ATOM 6165 N N . GLU B 1 333 ? -7.192 23.570 12.567 1.00 8.78 333 GLU B N 1
ATOM 6166 C CA . GLU B 1 333 ? -5.990 22.836 12.119 1.00 9.52 333 GLU B CA 1
ATOM 6167 C C . GLU B 1 333 ? -4.776 23.749 12.227 1.00 9.47 333 GLU B C 1
ATOM 6168 O O . GLU B 1 333 ? -3.643 23.281 12.426 1.00 9.26 333 GLU B O 1
ATOM 6174 N N . ASN B 1 334 ? -5.016 25.061 12.124 1.00 9.44 334 ASN B N 1
ATOM 6175 C CA . ASN B 1 334 ? -3.964 26.073 12.386 1.00 9.84 334 ASN B CA 1
ATOM 6176 C C . ASN B 1 334 ? -3.897 26.311 13.893 1.00 9.75 334 ASN B C 1
ATOM 6177 O O . ASN B 1 334 ? -4.897 26.746 14.465 1.00 10.35 334 ASN B O 1
ATOM 6182 N N . PRO B 1 335 ? -2.748 26.001 14.559 1.00 10.00 335 PRO B N 1
ATOM 6183 C CA . PRO B 1 335 ? -2.701 26.215 16.026 1.00 9.92 335 PRO B CA 1
ATOM 6184 C C . PRO B 1 335 ? -2.899 27.681 16.485 1.00 10.70 335 PRO B C 1
ATOM 6185 O O . PRO B 1 335 ? -3.035 27.942 17.678 1.00 11.08 335 PRO B O 1
ATOM 6189 N N . TYR B 1 336 ? -2.938 28.625 15.549 1.00 10.38 336 TYR B N 1
ATOM 6190 C CA . TYR B 1 336 ? -3.112 30.035 15.897 1.00 10.38 336 TYR B CA 1
ATOM 6191 C C . TYR B 1 336 ? -4.492 30.597 15.519 1.00 10.38 336 TYR B C 1
ATOM 6192 O O . TYR B 1 336 ? -4.749 31.798 15.662 1.00 9.79 336 TYR B O 1
ATOM 6201 N N . PHE B 1 337 ? -5.371 29.731 15.015 1.00 10.99 337 PHE B N 1
ATOM 6202 C CA . PHE B 1 337 ? -6.751 30.124 14.718 1.00 11.60 337 PHE B CA 1
ATOM 6203 C C . PHE B 1 337 ? -7.525 30.077 16.017 1.00 11.55 337 PHE B C 1
ATOM 6204 O O . PHE B 1 337 ? -7.657 28.993 16.604 1.00 12.73 337 PHE B O 1
ATOM 6212 N N . TYR B 1 338 ? -8.008 31.234 16.483 1.00 11.21 338 TYR B N 1
ATOM 6213 C CA . TYR B 1 338 ? -8.728 31.329 17.747 1.00 10.49 338 TYR B CA 1
ATOM 6214 C C . TYR B 1 338 ? -10.207 31.696 17.474 1.00 10.85 338 TYR B C 1
ATOM 6215 O O . TYR B 1 338 ? -10.485 32.503 16.601 1.00 10.56 338 TYR B O 1
ATOM 6224 N N . GLN B 1 339 ? -11.146 31.064 18.185 1.00 10.12 339 GLN B N 1
ATOM 6225 C CA . GLN B 1 339 ? -12.576 31.374 17.999 1.00 10.13 339 GLN B CA 1
ATOM 6226 C C . GLN B 1 339 ? -13.207 31.846 19.285 1.00 10.23 339 GLN B C 1
ATOM 6227 O O . GLN B 1 339 ? -13.005 31.235 20.327 1.00 7.79 339 GLN B O 1
ATOM 6233 N N . GLY B 1 340 ? -14.000 32.908 19.209 1.00 10.23 340 GLY B N 1
ATOM 6234 C CA . GLY B 1 340 ? -14.685 33.367 20.402 1.00 11.68 340 GLY B CA 1
ATOM 6235 C C . GLY B 1 340 ? -15.983 34.088 20.127 1.00 12.32 340 GLY B C 1
ATOM 6236 O O . GLY B 1 340 ? -16.517 34.011 19.019 1.00 11.26 340 GLY B O 1
ATOM 6237 N N . GLU B 1 341 ? -16.489 34.783 21.141 1.00 12.39 341 GLU B N 1
ATOM 6238 C CA . GLU B 1 341 ? -17.832 35.385 21.041 1.00 14.27 341 GLU B CA 1
ATOM 6239 C C . GLU B 1 341 ? -17.957 36.476 19.977 1.00 13.22 341 GLU B C 1
ATOM 6240 O O . GLU B 1 341 ? -18.953 36.522 19.264 1.00 12.59 341 GLU B O 1
ATOM 6246 N N . TYR B 1 342 ? -16.925 37.316 19.865 1.00 12.85 342 TYR B N 1
ATOM 6247 C CA . TYR B 1 342 ? -16.925 38.460 18.973 1.00 13.47 342 TYR B CA 1
ATOM 6248 C C . TYR B 1 342 ? -16.426 38.171 17.573 1.00 12.59 342 TYR B C 1
ATOM 6249 O O . TYR B 1 342 ? -16.912 38.771 16.613 1.00 12.48 342 TYR B O 1
ATOM 6258 N N . ALA B 1 343 ? -15.484 37.239 17.446 1.00 11.49 343 ALA B N 1
ATOM 6259 C CA . ALA B 1 343 ? -14.792 37.000 16.176 1.00 10.75 343 ALA B CA 1
ATOM 6260 C C . ALA B 1 343 ? -13.993 35.723 16.227 1.00 11.06 343 ALA B C 1
ATOM 6261 O O . ALA B 1 343 ? -13.661 35.214 17.302 1.00 10.14 343 ALA B O 1
ATOM 6263 N N . SER B 1 344 ? -13.657 35.243 15.039 1.00 10.39 344 SER B N 1
ATOM 6264 C CA . SER B 1 344 ? -12.673 34.189 14.874 1.00 11.22 344 SER B CA 1
ATOM 6265 C C . SER B 1 344 ? -11.584 34.740 13.949 1.00 11.11 344 SER B C 1
ATOM 6266 O O . SER B 1 344 ? -11.891 35.452 12.992 1.00 11.17 344 SER B O 1
ATOM 6269 N N . GLY B 1 345 ? -10.328 34.378 14.209 1.00 10.35 345 GLY B N 1
ATOM 6270 C CA . GLY B 1 345 ? -9.242 34.823 13.384 1.00 9.48 345 GLY B CA 1
ATOM 6271 C C . GLY B 1 345 ? -7.908 34.298 13.838 1.00 10.78 345 GLY B C 1
ATOM 6272 O O . GLY B 1 345 ? -7.813 33.256 14.534 1.00 10.23 345 GLY B O 1
ATOM 6273 N N . LEU B 1 346 ? -6.876 35.052 13.473 1.00 9.68 346 LEU B N 1
ATOM 6274 C CA . LEU B 1 346 ? -5.517 34.600 13.577 1.00 9.99 346 LEU B CA 1
ATOM 6275 C C . LEU B 1 346 ? -4.778 35.349 14.663 1.00 9.37 346 LEU B C 1
ATOM 6276 O O . LEU B 1 346 ? -4.640 36.596 14.620 1.00 8.88 346 LEU B O 1
ATOM 6281 N N . GLY B 1 347 ? -4.324 34.584 15.641 1.00 9.76 347 GLY B N 1
ATOM 6282 C CA . GLY B 1 347 ? -3.425 35.067 16.682 1.00 9.51 347 GLY B CA 1
ATOM 6283 C C . GLY B 1 347 ? -1.998 34.797 16.267 1.00 9.78 347 GLY B C 1
ATOM 6284 O O . GLY B 1 347 ? -1.723 34.445 15.113 1.00 9.68 347 GLY B O 1
ATOM 6285 N N . SER B 1 348 ? -1.086 34.930 17.215 1.00 10.10 348 SER B N 1
ATOM 6286 C CA . SER B 1 348 ? 0.355 34.904 16.912 1.00 10.14 348 SER B CA 1
ATOM 6287 C C . SER B 1 348 ? 1.145 34.547 18.157 1.00 10.27 348 SER B C 1
ATOM 6288 O O . SER B 1 348 ? 0.724 34.861 19.278 1.00 9.95 348 SER B O 1
ATOM 6291 N N . SER B 1 349 ? 2.299 33.907 17.960 1.00 10.19 349 SER B N 1
ATOM 6292 C CA . SER B 1 349 ? 3.258 33.698 19.045 1.00 10.10 349 SER B CA 1
ATOM 6293 C C . SER B 1 349 ? 3.650 35.025 19.693 1.00 10.40 349 SER B C 1
ATOM 6294 O O . SER B 1 349 ? 4.060 35.081 20.863 1.00 10.20 349 SER B O 1
ATOM 6297 N N . HIS B 1 350 ? 3.525 36.098 18.924 1.00 10.03 350 HIS B N 1
ATOM 6298 C CA . HIS B 1 350 ? 3.945 37.424 19.364 1.00 9.24 350 HIS B CA 1
ATOM 6299 C C . HIS B 1 350 ? 2.970 38.067 20.328 1.00 9.77 350 HIS B C 1
ATOM 6300 O O . HIS B 1 350 ? 3.338 39.029 21.028 1.00 11.05 350 HIS B O 1
ATOM 6307 N N . THR B 1 351 ? 1.724 37.585 20.345 1.00 10.35 351 THR B N 1
ATOM 6308 C CA . THR B 1 351 ? 0.671 38.252 21.097 1.00 10.41 351 THR B CA 1
ATOM 6309 C C . THR B 1 351 ? 0.043 37.273 22.059 1.00 10.95 351 THR B C 1
ATOM 6310 O O . THR B 1 351 ? 0.261 36.052 21.949 1.00 10.59 351 THR B O 1
ATOM 6314 N N . PHE B 1 352 ? -0.724 37.800 23.008 1.00 11.49 352 PHE B N 1
ATOM 6315 C CA . PHE B 1 352 ? -1.394 36.975 24.015 1.00 12.25 352 PHE B CA 1
ATOM 6316 C C . PHE B 1 352 ? -2.335 35.921 23.449 1.00 11.85 352 PHE B C 1
ATOM 6317 O O . PHE B 1 352 ? -2.917 36.064 22.365 1.00 11.03 352 PHE B O 1
ATOM 6325 N N . TYR B 1 353 ? -2.511 34.854 24.215 1.00 12.09 353 TYR B N 1
ATOM 6326 C CA . TYR B 1 353 ? -3.365 33.782 23.786 1.00 12.21 353 TYR B CA 1
ATOM 6327 C C . TYR B 1 353 ? -4.860 34.177 23.701 1.00 12.35 353 TYR B C 1
ATOM 6328 O O . TYR B 1 353 ? -5.377 34.880 24.563 1.00 12.62 353 TYR B O 1
ATOM 6337 N N . ARG B 1 354 ? -5.546 33.743 22.632 1.00 12.11 354 ARG B N 1
ATOM 6338 C CA . ARG B 1 354 ? -6.918 34.144 22.334 1.00 11.69 354 ARG B CA 1
ATOM 6339 C C . ARG B 1 354 ? -7.050 35.562 21.764 1.00 10.74 354 ARG B C 1
ATOM 6340 O O . ARG B 1 354 ? -8.180 36.028 21.510 1.00 10.45 354 ARG B O 1
ATOM 6348 N N . TYR B 1 355 ? -5.937 36.256 21.557 1.00 9.36 355 TYR B N 1
ATOM 6349 C CA . TYR B 1 355 ? -6.018 37.568 20.880 1.00 9.02 355 TYR B CA 1
ATOM 6350 C C . TYR B 1 355 ? -5.744 37.390 19.391 1.00 8.35 355 TYR B C 1
ATOM 6351 O O . TYR B 1 355 ? -4.745 36.761 19.020 1.00 7.44 355 TYR B O 1
ATOM 6360 N N . ILE B 1 356 ? -6.569 38.007 18.545 1.00 7.60 356 ILE B N 1
ATOM 6361 C CA . ILE B 1 356 ? -6.415 37.839 17.098 1.00 8.02 356 ILE B CA 1
ATOM 6362 C C . ILE B 1 356 ? -6.140 39.178 16.432 1.00 8.36 356 ILE B C 1
ATOM 6363 O O . ILE B 1 356 ? -6.400 40.230 17.030 1.00 8.23 356 ILE B O 1
ATOM 6368 N N . TRP B 1 357 ? -5.631 39.152 15.199 1.00 8.96 357 TRP B N 1
ATOM 6369 C CA . TRP B 1 357 ? -5.105 40.381 14.559 1.00 9.04 357 TRP B CA 1
ATOM 6370 C C . TRP B 1 357 ? -6.035 41.061 13.541 1.00 9.37 357 TRP B C 1
ATOM 6371 O O . TRP B 1 357 ? -6.403 40.453 12.513 1.00 8.81 357 TRP B O 1
ATOM 6382 N N . PRO B 1 358 ? -6.390 42.344 13.790 1.00 9.34 358 PRO B N 1
ATOM 6383 C CA . PRO B 1 358 ? -7.072 43.067 12.718 1.00 8.94 358 PRO B CA 1
ATOM 6384 C C . PRO B 1 358 ? -6.390 43.016 11.337 1.00 8.83 358 PRO B C 1
ATOM 6385 O O . PRO B 1 358 ? -7.089 43.029 10.323 1.00 8.41 358 PRO B O 1
ATOM 6389 N N . ILE B 1 359 ? -5.058 43.003 11.295 1.00 8.20 359 ILE B N 1
ATOM 6390 C CA . ILE B 1 359 ? -4.351 42.904 10.012 1.00 8.21 359 ILE B CA 1
ATOM 6391 C C . ILE B 1 359 ? -4.747 41.637 9.270 1.00 7.99 359 ILE B C 1
ATOM 6392 O O . ILE B 1 359 ? -4.985 41.670 8.066 1.00 7.86 359 ILE B O 1
ATOM 6397 N N . ALA B 1 360 ? -4.811 40.519 9.972 1.00 7.76 360 ALA B N 1
ATOM 6398 C CA . ALA B 1 360 ? -5.227 39.277 9.327 1.00 8.13 360 ALA B CA 1
ATOM 6399 C C . ALA B 1 360 ? -6.715 39.269 8.891 1.00 7.95 360 ALA B C 1
ATOM 6400 O O . ALA B 1 360 ? -7.061 38.591 7.926 1.00 8.73 360 ALA B O 1
ATOM 6402 N N . LEU B 1 361 ? -7.589 39.981 9.595 1.00 7.81 361 LEU B N 1
ATOM 6403 C CA . LEU B 1 361 ? -8.980 40.108 9.123 1.00 8.13 361 LEU B CA 1
ATOM 6404 C C . LEU B 1 361 ? -9.001 40.965 7.852 1.00 8.39 361 LEU B C 1
ATOM 6405 O O . LEU B 1 361 ? -9.769 40.698 6.940 1.00 7.93 361 LEU B O 1
ATOM 6410 N N . SER B 1 362 ? -8.141 41.990 7.786 1.00 8.35 362 SER B N 1
ATOM 6411 C CA . SER B 1 362 ? -8.127 42.858 6.600 1.00 7.74 362 SER B CA 1
ATOM 6412 C C . SER B 1 362 ? -7.606 42.072 5.413 1.00 7.52 362 SER B C 1
ATOM 6413 O O . SER B 1 362 ? -8.188 42.088 4.340 1.00 7.54 362 SER B O 1
ATOM 6416 N N . ILE B 1 363 ? -6.495 41.376 5.616 1.00 7.36 363 ILE B N 1
ATOM 6417 C CA . ILE B 1 363 ? -5.934 40.501 4.593 1.00 7.95 363 ILE B CA 1
ATOM 6418 C C . ILE B 1 363 ? -6.912 39.423 4.106 1.00 8.35 363 ILE B C 1
ATOM 6419 O O . ILE B 1 363 ? -7.033 39.180 2.899 1.00 8.43 363 ILE B O 1
ATOM 6424 N N . GLN B 1 364 ? -7.601 38.783 5.047 1.00 8.28 364 GLN B N 1
ATOM 6425 C CA . GLN B 1 364 ? -8.677 37.836 4.702 1.00 8.45 364 GLN B CA 1
ATOM 6426 C C . GLN B 1 364 ? -9.685 38.425 3.697 1.00 8.19 364 GLN B C 1
ATOM 6427 O O . GLN B 1 364 ? -9.993 37.790 2.689 1.00 7.82 364 GLN B O 1
ATOM 6433 N N . GLY B 1 365 ? -10.152 39.656 3.951 1.00 8.89 365 GLY B N 1
ATOM 6434 C CA . GLY B 1 365 ? -11.065 40.344 3.040 1.00 8.13 365 GLY B CA 1
ATOM 6435 C C . GLY B 1 365 ? -10.415 40.735 1.728 1.00 9.02 365 GLY B C 1
ATOM 6436 O O . GLY B 1 365 ? -11.055 40.707 0.683 1.00 9.57 365 GLY B O 1
ATOM 6437 N N . LEU B 1 366 ? -9.128 41.078 1.775 1.00 10.02 366 LEU B N 1
ATOM 6438 C CA . LEU B 1 366 ? -8.373 41.468 0.595 1.00 9.57 366 LEU B CA 1
ATOM 6439 C C . LEU B 1 366 ? -8.049 40.273 -0.303 1.00 10.77 366 LEU B C 1
ATOM 6440 O O . LEU B 1 366 ? -7.567 40.470 -1.432 1.00 10.79 366 LEU B O 1
ATOM 6445 N N . THR B 1 367 ? -8.249 39.053 0.214 1.00 10.31 367 THR B N 1
ATOM 6446 C CA . THR B 1 367 ? -7.920 37.840 -0.519 1.00 10.06 367 THR B CA 1
ATOM 6447 C C . THR B 1 367 ? -9.164 36.965 -0.768 1.00 11.14 367 THR B C 1
ATOM 6448 O O . THR B 1 367 ? -9.085 35.750 -0.828 1.00 11.29 367 THR B O 1
ATOM 6452 N N . THR B 1 368 ? -10.325 37.588 -0.886 1.00 12.46 368 THR B N 1
ATOM 6453 C CA . THR B 1 368 ? -11.514 36.866 -1.336 1.00 14.11 368 THR B CA 1
ATOM 6454 C C . THR B 1 368 ? -12.203 37.757 -2.352 1.00 15.26 368 THR B C 1
ATOM 6455 O O . THR B 1 368 ? -12.153 39.001 -2.232 1.00 14.96 368 THR B O 1
ATOM 6459 N N . ARG B 1 369 ? -12.793 37.114 -3.365 1.00 15.86 369 ARG B N 1
ATOM 6460 C CA . ARG B 1 369 ? -13.630 37.763 -4.380 1.00 17.04 369 ARG B CA 1
ATOM 6461 C C . ARG B 1 369 ? -15.014 38.052 -3.811 1.00 17.37 369 ARG B C 1
ATOM 6462 O O . ARG B 1 369 ? -15.815 38.794 -4.400 1.00 17.90 369 ARG B O 1
ATOM 6470 N N . ASP B 1 370 ? -15.307 37.459 -2.666 1.00 17.28 370 ASP B N 1
ATOM 6471 C CA . ASP B 1 370 ? -16.631 37.555 -2.115 1.00 18.40 370 ASP B CA 1
ATOM 6472 C C . ASP B 1 370 ? -16.882 38.896 -1.420 1.00 18.17 370 ASP B C 1
ATOM 6473 O O . ASP B 1 370 ? -16.435 39.110 -0.297 1.00 17.49 370 ASP B O 1
ATOM 6478 N N . LYS B 1 371 ? -17.623 39.784 -2.093 1.00 18.93 371 LYS B N 1
ATOM 6479 C CA . LYS B 1 371 ? -17.978 41.099 -1.512 1.00 19.78 371 LYS B CA 1
ATOM 6480 C C . LYS B 1 371 ? -18.688 41.054 -0.161 1.00 18.53 371 LYS B C 1
ATOM 6481 O O . LYS B 1 371 ? -18.363 41.837 0.727 1.00 18.53 371 LYS B O 1
ATOM 6487 N N . ALA B 1 372 ? -19.623 40.118 0.000 1.00 17.55 372 ALA B N 1
ATOM 6488 C CA . ALA B 1 372 ? -20.272 39.882 1.272 1.00 16.15 372 ALA B CA 1
ATOM 6489 C C . ALA B 1 372 ? -19.267 39.579 2.389 1.00 16.01 372 ALA B C 1
ATOM 6490 O O . ALA B 1 372 ? -19.425 40.087 3.513 1.00 16.85 372 ALA B O 1
ATOM 6492 N N . GLU B 1 373 ? -18.264 38.743 2.099 1.00 14.25 373 GLU B N 1
ATOM 6493 C CA . GLU B 1 373 ? -17.216 38.416 3.076 1.00 14.21 373 GLU B CA 1
ATOM 6494 C C . GLU B 1 373 ? -16.404 39.680 3.416 1.00 12.78 373 GLU B C 1
ATOM 6495 O O . GLU B 1 373 ? -16.114 39.919 4.567 1.00 12.13 373 GLU B O 1
ATOM 6501 N N . LYS B 1 374 ? -16.068 40.491 2.417 1.00 12.29 374 LYS B N 1
ATOM 6502 C CA . LYS B 1 374 ? -15.341 41.761 2.646 1.00 12.63 374 LYS B CA 1
ATOM 6503 C C . LYS B 1 374 ? -16.117 42.661 3.611 1.00 13.21 374 LYS B C 1
ATOM 6504 O O . LYS B 1 374 ? -15.575 43.159 4.605 1.00 13.02 374 LYS B O 1
ATOM 6510 N N . LYS B 1 375 ? -17.402 42.846 3.305 1.00 13.81 375 LYS B N 1
ATOM 6511 C CA . LYS B 1 375 ? -18.296 43.668 4.110 1.00 14.78 375 LYS B CA 1
ATOM 6512 C C . LYS B 1 375 ? -18.358 43.155 5.530 1.00 14.31 375 LYS B C 1
ATOM 6513 O O . LYS B 1 375 ? -18.167 43.935 6.467 1.00 14.68 375 LYS B O 1
ATOM 6519 N N . PHE B 1 376 ? -18.579 41.843 5.683 1.00 14.19 376 PHE B N 1
ATOM 6520 C CA . PHE B 1 376 ? -18.638 41.225 7.007 1.00 14.19 376 PHE B CA 1
ATOM 6521 C C . PHE B 1 376 ? -17.357 41.517 7.790 1.00 13.04 376 PHE B C 1
ATOM 6522 O O . PHE B 1 376 ? -17.411 41.816 8.984 1.00 13.27 376 PHE B O 1
ATOM 6530 N N . LEU B 1 377 ? -16.202 41.412 7.128 1.00 11.47 377 LEU B N 1
ATOM 6531 C CA . LEU B 1 377 ? -14.931 41.628 7.807 1.00 9.58 377 LEU B CA 1
ATOM 6532 C C . LEU B 1 377 ? -14.735 43.091 8.203 1.00 9.23 377 LEU B C 1
ATOM 6533 O O . LEU B 1 377 ? -14.260 43.382 9.314 1.00 8.16 377 LEU B O 1
ATOM 6538 N N . LEU B 1 378 ? -15.106 44.002 7.309 1.00 8.28 378 LEU B N 1
ATOM 6539 C CA . LEU B 1 378 ? -15.090 45.419 7.650 1.00 8.77 378 LEU B CA 1
ATOM 6540 C C . LEU B 1 378 ? -15.935 45.779 8.884 1.00 9.13 378 LEU B C 1
ATOM 6541 O O . LEU B 1 378 ? -15.474 46.538 9.744 1.00 8.89 378 LEU B O 1
ATOM 6546 N N . ASP B 1 379 ? -17.151 45.229 8.962 1.00 10.44 379 ASP B N 1
ATOM 6547 C CA . ASP B 1 379 ? -18.079 45.484 10.094 1.00 11.43 379 ASP B CA 1
ATOM 6548 C C . ASP B 1 379 ? -17.482 44.901 11.346 1.00 11.21 379 ASP B C 1
ATOM 6549 O O . ASP B 1 379 ? -17.531 45.474 12.390 1.00 11.19 379 ASP B O 1
ATOM 6554 N N . GLN B 1 380 ? -16.880 43.731 11.226 1.00 12.39 380 GLN B N 1
ATOM 6555 C CA . GLN B 1 380 ? -16.270 43.100 12.388 1.00 11.69 380 GLN B CA 1
ATOM 6556 C C . GLN B 1 380 ? -15.085 43.945 12.871 1.00 10.74 380 GLN B C 1
ATOM 6557 O O . GLN B 1 380 ? -14.885 44.134 14.087 1.00 9.88 380 GLN B O 1
ATOM 6563 N N . LEU B 1 381 ? -14.314 44.464 11.922 1.00 9.00 381 LEU B N 1
ATOM 6564 C CA . LEU B 1 381 ? -13.155 45.295 12.257 1.00 8.73 381 LEU B CA 1
ATOM 6565 C C . LEU B 1 381 ? -13.590 46.560 13.045 1.00 9.30 381 LEU B C 1
ATOM 6566 O O . LEU B 1 381 ? -12.995 46.898 14.097 1.00 8.88 381 LEU B O 1
ATOM 6571 N N . VAL B 1 382 ? -14.636 47.239 12.574 1.00 9.45 382 VAL B N 1
ATOM 6572 C CA . VAL B 1 382 ? -15.134 48.410 13.333 1.00 10.50 382 VAL B CA 1
ATOM 6573 C C . VAL B 1 382 ? -15.779 48.047 14.669 1.00 10.86 382 VAL B C 1
ATOM 6574 O O . VAL B 1 382 ? -15.650 48.782 15.632 1.00 11.07 382 VAL B O 1
ATOM 6578 N N . ALA B 1 383 ? -16.428 46.881 14.749 1.00 11.36 383 ALA B N 1
ATOM 6579 C CA . ALA B 1 383 ? -17.143 46.498 15.956 1.00 10.74 383 ALA B CA 1
ATOM 6580 C C . ALA B 1 383 ? -16.212 46.010 17.045 1.00 11.78 383 ALA B C 1
ATOM 6581 O O . ALA B 1 383 ? -16.548 46.069 18.239 1.00 12.30 383 ALA B O 1
ATOM 6583 N N . CYS B 1 384 ? -15.044 45.520 16.631 1.00 10.97 384 CYS B N 1
ATOM 6584 C CA . CYS B 1 384 ? -14.057 44.960 17.518 1.00 10.46 384 CYS B CA 1
ATOM 6585 C C . CYS B 1 384 ? -12.898 45.912 17.825 1.00 10.81 384 CYS B C 1
ATOM 6586 O O . CYS B 1 384 ? -11.740 45.485 17.973 1.00 10.83 384 CYS B O 1
ATOM 6589 N N . ASP B 1 385 ? -13.211 47.196 17.950 1.00 10.91 385 ASP B N 1
ATOM 6590 C CA . ASP B 1 385 ? -12.208 48.237 18.080 1.00 11.89 385 ASP B CA 1
ATOM 6591 C C . ASP B 1 385 ? -12.059 48.688 19.542 1.00 12.18 385 ASP B C 1
ATOM 6592 O O . ASP B 1 385 ? -11.300 49.606 19.830 1.00 12.07 385 ASP B O 1
ATOM 6597 N N . GLY B 1 386 ? -12.805 48.046 20.445 1.00 12.94 386 GLY B N 1
ATOM 6598 C CA . GLY B 1 386 ? -12.818 48.396 21.882 1.00 12.92 386 GLY B CA 1
ATOM 6599 C C . GLY B 1 386 ? -13.362 49.800 22.159 1.00 12.70 386 GLY B C 1
ATOM 6600 O O . GLY B 1 386 ? -13.019 50.426 23.176 1.00 13.21 386 GLY B O 1
ATOM 6601 N N . GLY B 1 387 ? -14.142 50.310 21.214 1.00 12.18 387 GLY B N 1
ATOM 6602 C CA . GLY B 1 387 ? -14.650 51.694 21.227 1.00 11.98 387 GLY B CA 1
ATOM 6603 C C . GLY B 1 387 ? -13.649 52.802 20.932 1.00 11.55 387 GLY B C 1
ATOM 6604 O O . GLY B 1 387 ? -13.934 53.994 21.171 1.00 11.93 387 GLY B O 1
ATOM 6605 N N . THR B 1 388 ? -12.488 52.437 20.391 1.00 10.76 388 THR B N 1
ATOM 6606 C CA . THR B 1 388 ? -11.405 53.409 20.182 1.00 9.29 388 THR B CA 1
ATOM 6607 C C . THR B 1 388 ? -11.497 54.076 18.813 1.00 9.96 388 THR B C 1
ATOM 6608 O O . THR B 1 388 ? -10.950 55.151 18.623 1.00 9.86 388 THR B O 1
ATOM 6612 N N . GLY B 1 389 ? -12.185 53.434 17.864 1.00 9.90 389 GLY B N 1
ATOM 6613 C CA . GLY B 1 389 ? -12.329 53.969 16.503 1.00 9.48 389 GLY B CA 1
ATOM 6614 C C . GLY B 1 389 ? -11.047 53.887 15.668 1.00 10.37 389 GLY B C 1
ATOM 6615 O O . GLY B 1 389 ? -10.968 54.556 14.614 1.00 10.69 389 GLY B O 1
ATOM 6616 N N . VAL B 1 390 ? -10.062 53.087 16.123 1.00 9.41 390 VAL B N 1
ATOM 6617 C CA . VAL B 1 390 ? -8.850 52.763 15.350 1.00 9.99 390 VAL B CA 1
ATOM 6618 C C . VAL B 1 390 ? -8.544 51.258 15.372 1.00 10.33 390 VAL B C 1
ATOM 6619 O O . VAL B 1 390 ? -9.228 50.511 16.060 1.00 11.45 390 VAL B O 1
ATOM 6623 N N . MET B 1 391 ? -7.516 50.821 14.635 1.00 9.80 391 MET B N 1
ATOM 6624 C CA . MET B 1 391 ? -7.120 49.397 14.588 1.00 8.60 391 MET B CA 1
ATOM 6625 C C . MET B 1 391 ? -6.025 49.029 15.585 1.00 8.42 391 MET B C 1
ATOM 6626 O O . MET B 1 391 ? -5.012 49.733 15.698 1.00 7.96 391 MET B O 1
ATOM 6631 N N . HIS B 1 392 ? -6.213 47.913 16.281 1.00 6.94 392 HIS B N 1
ATOM 6632 C CA . HIS B 1 392 ? -5.187 47.452 17.199 1.00 7.72 392 HIS B CA 1
ATOM 6633 C C . HIS B 1 392 ? -4.283 46.336 16.613 1.00 7.05 392 HIS B C 1
ATOM 6634 O O . HIS B 1 392 ? -4.560 45.779 15.548 1.00 8.39 392 HIS B O 1
ATOM 6641 N N . GLU B 1 393 ? -3.179 46.049 17.268 1.00 7.10 393 GLU B N 1
ATOM 6642 C CA . GLU B 1 393 ? -2.378 44.918 16.837 1.00 6.42 393 GLU B CA 1
ATOM 6643 C C . GLU B 1 393 ? -3.195 43.634 17.045 1.00 7.03 393 GLU B C 1
ATOM 6644 O O . GLU B 1 393 ? -3.311 42.824 16.131 1.00 6.43 393 GLU B O 1
ATOM 6650 N N . SER B 1 394 ? -3.761 43.444 18.243 1.00 6.94 394 SER B N 1
ATOM 6651 C CA . SER B 1 394 ? -4.506 42.201 18.527 1.00 8.38 394 SER B CA 1
ATOM 6652 C C . SER B 1 394 ? -5.644 42.488 19.504 1.00 8.74 394 SER B C 1
ATOM 6653 O O . SER B 1 394 ? -5.555 43.455 20.257 1.00 9.55 394 SER B O 1
ATOM 6656 N N . PHE B 1 395 ? -6.731 41.709 19.464 1.00 8.50 395 PHE B N 1
ATOM 6657 C CA . PHE B 1 395 ? -7.807 41.875 20.456 1.00 9.07 395 PHE B CA 1
ATOM 6658 C C . PHE B 1 395 ? -8.345 40.499 20.903 1.00 9.34 395 PHE B C 1
ATOM 6659 O O . PHE B 1 395 ? -8.321 39.541 20.132 1.00 9.35 395 PHE B O 1
ATOM 6667 N N . HIS B 1 396 ? -8.812 40.403 22.144 1.00 9.00 396 HIS B N 1
ATOM 6668 C CA . HIS B 1 396 ? -9.326 39.149 22.650 1.00 8.81 396 HIS B CA 1
ATOM 6669 C C . HIS B 1 396 ? -10.643 38.833 21.966 1.00 8.39 396 HIS B C 1
ATOM 6670 O O . HIS B 1 396 ? -11.574 39.647 21.993 1.00 7.19 396 HIS B O 1
ATOM 6677 N N . VAL B 1 397 ? -10.699 37.648 21.351 1.00 8.22 397 VAL B N 1
ATOM 6678 C CA . VAL B 1 397 ? -11.908 37.150 20.656 1.00 8.24 397 VAL B CA 1
ATOM 6679 C C . VAL B 1 397 ? -13.208 37.228 21.489 1.00 8.99 397 VAL B C 1
ATOM 6680 O O . VAL B 1 397 ? -14.300 37.315 20.923 1.00 8.60 397 VAL B O 1
ATOM 6684 N N . ASP B 1 398 ? -13.084 37.182 22.824 1.00 10.03 398 ASP B N 1
ATOM 6685 C CA . ASP B 1 398 ? -14.241 37.241 23.720 1.00 10.92 398 ASP B CA 1
ATOM 6686 C C . ASP B 1 398 ? -14.449 38.628 24.334 1.00 11.72 398 ASP B C 1
ATOM 6687 O O . ASP B 1 398 ? -15.449 38.851 25.032 1.00 12.61 398 ASP B O 1
ATOM 6692 N N . ASP B 1 399 ? -13.533 39.555 24.071 1.00 11.06 399 ASP B N 1
ATOM 6693 C CA . ASP B 1 399 ? -13.608 40.904 24.650 1.00 12.12 399 ASP B CA 1
ATOM 6694 C C . ASP B 1 399 ? -12.674 41.902 23.950 1.00 11.58 399 ASP B C 1
ATOM 6695 O O . ASP B 1 399 ? -11.537 42.112 24.394 1.00 12.53 399 ASP B O 1
ATOM 6700 N N . PRO B 1 400 ? -13.150 42.541 22.871 1.00 10.73 400 PRO B N 1
ATOM 6701 C CA . PRO B 1 400 ? -12.230 43.404 22.137 1.00 10.22 400 PRO B CA 1
ATOM 6702 C C . PRO B 1 400 ? -11.789 44.675 22.872 1.00 9.27 400 PRO B C 1
ATOM 6703 O O . PRO B 1 400 ? -10.957 45.402 22.332 1.00 8.28 400 PRO B O 1
ATOM 6707 N N . THR B 1 401 ? -12.291 44.932 24.087 1.00 9.11 401 THR B N 1
ATOM 6708 C CA . THR B 1 401 ? -11.713 46.029 24.904 1.00 9.76 401 THR B CA 1
ATOM 6709 C C . THR B 1 401 ? -10.375 45.634 25.520 1.00 9.57 401 THR B C 1
ATOM 6710 O O . THR B 1 401 ? -9.656 46.484 26.034 1.00 8.55 401 THR B O 1
ATOM 6714 N N . LEU B 1 402 ? -10.058 44.336 25.437 1.00 9.92 402 LEU B N 1
ATOM 6715 C CA . LEU B 1 402 ? -8.739 43.802 25.764 1.00 10.50 402 LEU B CA 1
ATOM 6716 C C . LEU B 1 402 ? -7.946 43.672 24.465 1.00 10.80 402 LEU B C 1
ATOM 6717 O O . LEU B 1 402 ? -8.305 42.881 23.598 1.00 11.26 402 LEU B O 1
ATOM 6722 N N . TYR B 1 403 ? -6.899 44.468 24.324 1.00 10.23 403 TYR B N 1
ATOM 6723 C CA . TYR B 1 403 ? -6.181 44.535 23.066 1.00 11.13 403 TYR B CA 1
ATOM 6724 C C . TYR B 1 403 ? -4.761 44.939 23.333 1.00 10.71 403 TYR B C 1
ATOM 6725 O O . TYR B 1 403 ? -4.468 45.420 24.407 1.00 10.42 403 TYR B O 1
ATOM 6734 N N . SER B 1 404 ? -3.903 44.745 22.329 1.00 10.51 404 SER B N 1
ATOM 6735 C CA . SER B 1 404 ? -2.531 45.242 22.339 1.00 9.63 404 SER B CA 1
ATOM 6736 C C . SER B 1 404 ? -2.320 46.344 21.272 1.00 9.35 404 SER B C 1
ATOM 6737 O O . SER B 1 404 ? -2.956 46.320 20.196 1.00 8.64 404 SER B O 1
ATOM 6740 N N . ARG B 1 405 ? -1.419 47.283 21.593 1.00 8.64 405 ARG B N 1
ATOM 6741 C CA . ARG B 1 405 ? -1.009 48.392 20.714 1.00 9.51 405 ARG B CA 1
ATOM 6742 C C . ARG B 1 405 ? -2.143 49.389 20.443 1.00 10.18 405 ARG B C 1
ATOM 6743 O O . ARG B 1 405 ? -2.904 49.257 19.459 1.00 9.65 405 ARG B O 1
ATOM 6751 N N . GLU B 1 406 ? -2.221 50.388 21.311 1.00 10.61 406 GLU B N 1
ATOM 6752 C CA . GLU B 1 406 ? -3.148 51.517 21.153 1.00 11.81 406 GLU B CA 1
ATOM 6753 C C . GLU B 1 406 ? -2.996 52.211 19.797 1.00 11.23 406 GLU B C 1
ATOM 6754 O O . GLU B 1 406 ? -4.000 52.574 19.184 1.00 11.20 406 GLU B O 1
ATOM 6760 N N . TRP B 1 407 ? -1.740 52.418 19.366 1.00 11.07 407 TRP B N 1
ATOM 6761 C CA A TRP B 1 407 ? -1.462 53.158 18.137 0.50 10.50 407 TRP B CA 1
ATOM 6762 C CA B TRP B 1 407 ? -1.392 53.213 18.155 0.50 9.84 407 TRP B CA 1
ATOM 6763 C C . TRP B 1 407 ? -0.495 52.359 17.255 1.00 10.07 407 TRP B C 1
ATOM 6764 O O . TRP B 1 407 ? 0.715 52.268 17.505 1.00 10.10 407 TRP B O 1
ATOM 6785 N N . PHE B 1 408 ? -1.084 51.742 16.235 1.00 9.33 408 PHE B N 1
ATOM 6786 C CA . PHE B 1 408 ? -0.407 50.778 15.354 1.00 9.95 408 PHE B CA 1
ATOM 6787 C C . PHE B 1 408 ? -0.793 51.162 13.941 1.00 9.00 408 PHE B C 1
ATOM 6788 O O . PHE B 1 408 ? -1.850 50.753 13.441 1.00 8.22 408 PHE B O 1
ATOM 6796 N N . SER B 1 409 ? 0.055 51.980 13.325 1.00 8.38 409 SER B N 1
ATOM 6797 C CA . SER B 1 409 ? -0.284 52.622 12.042 1.00 8.59 409 SER B CA 1
ATOM 6798 C C . SER B 1 409 ? -0.427 51.629 10.866 1.00 8.43 409 SER B C 1
ATOM 6799 O O . SER B 1 409 ? -1.300 51.774 10.002 1.00 8.60 409 SER B O 1
ATOM 6802 N N . TRP B 1 410 ? 0.401 50.595 10.834 1.00 8.37 410 TRP B N 1
ATOM 6803 C CA . TRP B 1 410 ? 0.209 49.530 9.839 1.00 8.15 410 TRP B CA 1
ATOM 6804 C C . TRP B 1 410 ? -1.193 48.924 9.870 1.00 7.52 410 TRP B C 1
ATOM 6805 O O . TRP B 1 410 ? -1.843 48.802 8.833 1.00 8.29 410 TRP B O 1
ATOM 6816 N N . ALA B 1 411 ? -1.685 48.548 11.045 1.00 6.82 411 ALA B N 1
ATOM 6817 C CA . ALA B 1 411 ? -3.050 47.994 11.147 1.00 6.08 411 ALA B CA 1
ATOM 6818 C C . ALA B 1 411 ? -4.151 48.986 10.773 1.00 5.81 411 ALA B C 1
ATOM 6819 O O . ALA B 1 411 ? -5.187 48.595 10.201 1.00 6.17 411 ALA B O 1
ATOM 6821 N N . ASN B 1 412 ? -3.940 50.267 11.081 1.00 6.58 412 ASN B N 1
ATOM 6822 C CA . ASN B 1 412 ? -4.870 51.312 10.621 1.00 6.16 412 ASN B CA 1
ATOM 6823 C C . ASN B 1 412 ? -4.945 51.332 9.109 1.00 6.28 412 ASN B C 1
ATOM 6824 O O . ASN B 1 412 ? -6.023 51.421 8.509 1.00 5.37 412 ASN B O 1
ATOM 6829 N N . MET B 1 413 ? -3.779 51.222 8.478 1.00 6.66 413 MET B N 1
ATOM 6830 C CA . MET B 1 413 ? -3.704 51.341 7.033 1.00 6.27 413 MET B CA 1
ATOM 6831 C C . MET B 1 413 ? -4.217 50.098 6.307 1.00 7.02 413 MET B C 1
ATOM 6832 O O . MET B 1 413 ? -4.700 50.214 5.185 1.00 7.69 413 MET B O 1
ATOM 6837 N N . MET B 1 414 ? -4.104 48.911 6.922 1.00 7.45 414 MET B N 1
ATOM 6838 C CA . MET B 1 414 ? -4.635 47.666 6.302 1.00 8.20 414 MET B CA 1
ATOM 6839 C C . MET B 1 414 ? -6.174 47.680 6.320 1.00 8.93 414 MET B C 1
ATOM 6840 O O . MET B 1 414 ? -6.838 47.081 5.457 1.00 9.24 414 MET B O 1
ATOM 6845 N N . PHE B 1 415 ? -6.750 48.326 7.331 1.00 9.99 415 PHE B N 1
ATOM 6846 C CA . PHE B 1 415 ? -8.193 48.584 7.318 1.00 10.27 415 PHE B CA 1
ATOM 6847 C C . PHE B 1 415 ? -8.548 49.456 6.104 1.00 10.82 415 PHE B C 1
ATOM 6848 O O . PHE B 1 415 ? -9.473 49.138 5.327 1.00 10.41 415 PHE B O 1
ATOM 6856 N N . CYS B 1 416 ? -7.821 50.571 5.956 1.00 10.02 416 CYS B N 1
ATOM 6857 C CA . CYS B 1 416 ? -8.007 51.435 4.818 1.00 9.93 416 CYS B CA 1
ATOM 6858 C C . CYS B 1 416 ? -7.916 50.702 3.475 1.00 9.78 416 CYS B C 1
ATOM 6859 O O . CYS B 1 416 ? -8.750 50.951 2.604 1.00 10.31 416 CYS B O 1
ATOM 6862 N N . GLU B 1 417 ? -6.884 49.862 3.300 1.00 8.86 417 GLU B N 1
ATOM 6863 C CA . GLU B 1 417 ? -6.744 49.002 2.119 1.00 9.02 417 GLU B CA 1
ATOM 6864 C C . GLU B 1 417 ? -8.047 48.243 1.851 1.00 9.19 417 GLU B C 1
ATOM 6865 O O . GLU B 1 417 ? -8.546 48.253 0.731 1.00 8.15 417 GLU B O 1
ATOM 6871 N N . LEU B 1 418 ? -8.570 47.558 2.865 1.00 8.33 418 LEU B N 1
ATOM 6872 C CA . LEU B 1 418 ? -9.788 46.759 2.656 1.00 8.91 418 LEU B CA 1
ATOM 6873 C C . LEU B 1 418 ? -11.013 47.624 2.256 1.00 9.19 418 LEU B C 1
ATOM 6874 O O . LEU B 1 418 ? -11.788 47.257 1.374 1.00 9.26 418 LEU B O 1
ATOM 6879 N N . VAL B 1 419 ? -11.143 48.803 2.856 1.00 10.15 419 VAL B N 1
ATOM 6880 C CA . VAL B 1 419 ? -12.227 49.713 2.511 1.00 10.03 419 VAL B CA 1
ATOM 6881 C C . VAL B 1 419 ? -12.151 50.094 1.038 1.00 10.13 419 VAL B C 1
ATOM 6882 O O . VAL B 1 419 ? -13.158 50.054 0.330 1.00 11.64 419 VAL B O 1
ATOM 6886 N N . LEU B 1 420 ? -10.968 50.469 0.585 1.00 9.52 420 LEU B N 1
ATOM 6887 C CA . LEU B 1 420 ? -10.800 50.938 -0.779 1.00 10.11 420 LEU B CA 1
ATOM 6888 C C . LEU B 1 420 ? -11.028 49.794 -1.742 1.00 10.55 420 LEU B C 1
ATOM 6889 O O . LEU B 1 420 ? -11.642 49.956 -2.766 1.00 10.30 420 LEU B O 1
ATOM 6894 N N . ASP B 1 421 ? -10.490 48.628 -1.413 1.00 11.17 421 ASP B N 1
ATOM 6895 C CA . ASP B 1 421 ? -10.716 47.454 -2.230 1.00 11.89 421 ASP B CA 1
ATOM 6896 C C . ASP B 1 421 ? -12.221 47.143 -2.375 1.00 11.10 421 ASP B C 1
ATOM 6897 O O . ASP B 1 421 ? -12.701 46.847 -3.480 1.00 10.96 421 ASP B O 1
ATOM 6902 N N . TYR B 1 422 ? -12.967 47.234 -1.277 1.00 11.34 422 TYR B N 1
ATOM 6903 C CA . TYR B 1 422 ? -14.409 46.948 -1.322 1.00 11.39 422 TYR B CA 1
ATOM 6904 C C . TYR B 1 422 ? -15.183 47.960 -2.190 1.00 12.30 422 TYR B C 1
ATOM 6905 O O . TYR B 1 422 ? -16.157 47.593 -2.877 1.00 11.86 422 TYR B O 1
ATOM 6914 N N . LEU B 1 423 ? -14.747 49.222 -2.160 1.00 12.53 423 LEU B N 1
ATOM 6915 C CA . LEU B 1 423 ? -15.354 50.289 -2.956 1.00 13.47 423 LEU B CA 1
ATOM 6916 C C . LEU B 1 423 ? -14.849 50.309 -4.405 1.00 14.72 423 LEU B C 1
ATOM 6917 O O . LEU B 1 423 ? -15.251 51.165 -5.178 1.00 13.52 423 LEU B O 1
ATOM 6922 N N . ASP B 1 424 ? -13.952 49.377 -4.756 1.00 15.89 424 ASP B N 1
ATOM 6923 C CA . ASP B 1 424 ? -13.344 49.316 -6.087 1.00 17.57 424 ASP B CA 1
ATOM 6924 C C . ASP B 1 424 ? -12.574 50.607 -6.446 1.00 18.37 424 ASP B C 1
ATOM 6925 O O . ASP B 1 424 ? -12.616 51.078 -7.594 1.00 17.73 424 ASP B O 1
ATOM 6930 N N . ILE B 1 425 ? -11.899 51.176 -5.454 1.00 18.97 425 ILE B N 1
ATOM 6931 C CA . ILE B 1 425 ? -10.980 52.286 -5.673 1.00 20.23 425 ILE B CA 1
ATOM 6932 C C . ILE B 1 425 ? -9.586 51.685 -5.784 1.00 21.56 425 ILE B C 1
ATOM 6937 N N . ARG B 1 426 ? -9.103 51.623 -7.030 1.00 24.09 426 ARG B N 1
ATOM 6938 C CA . ARG B 1 426 ? -7.924 50.834 -7.365 1.00 25.95 426 ARG B CA 1
ATOM 6939 C C . ARG B 1 426 ? -8.177 49.993 -8.614 1.00 27.20 426 ARG B C 1
ATOM 6940 O O . ARG B 1 426 ? -8.580 48.819 -8.550 1.00 27.63 426 ARG B O 1
#

Secondary structure (P-SEA, 3-state):
ccccaaaaaaaaaaaaaaacccaaaaaaaaaaaaaaaccccccccccbbbbbcccccbbbaaaaaaaaccccccccccaaaaaaaaaaaaaaaaaaaacccccccccccccccccccccccccccccccccccaaaaaaaaaaaaaaaaccccccccaaaaaaaaaaaaaaaaacccccccbbbbcccccccccccccccccccccccbbbbccccccccccccccaaaaaaaaaaaaaaaaaaaaccccaaaaaaaaaaaaaaaaaaaaaaccccccccbbbbbbcccccccccccccccccccccccccccccccccaaaaaaaaaaaccccccccccccbbbbbccccccccccaaaaaaaaaccccaaaaaaaaaaaaaacccccccccbbbccccccccccccaaaaaaaaaaaaaaaccc/ccccaaaaaaaaaaaaaaacccaaaaaaaaaaaaaaaacccccccccbbbbcccccccccaaaaaaaaccccccccccaaaaaaaaaaaaaaaaaaaacccccccccccccccccccccccccccccccccccaaaaaaaaaaaaaaaaccccccccaaaaaaaaaaaaaaaaacccccccbbbbcccccccccccccccccccccccbbbbccccccccccccccaaaaaaaaaaaaaaaaaaaaccccaaaaaaaaaaaaaaaaaaaaacccccccccbbbbbbcccccccccccccccccccccccccccccccccaaaaaaaaaaaccccccccccccbbbbbccccccccccaaaaaaaaaccccaaaaaaaaaaaaaacccccccccbbbccccccccccccaaaaaaaaaaaaaaaccc

GO terms:
  GO:0005515 protein binding (F, IPI)